Protein 6XMX (pdb70)

Structure (mmCIF, N/CA/C/O backbone):
data_6XMX
#
_entry.id   6XMX
#
_cell.length_a   1.00
_cell.length_b   1.00
_cell.length_c   1.00
_cell.angle_alpha   90.00
_cell.angle_beta   90.00
_cell.angle_gamma   90.00
#
_symmetry.space_group_name_H-M   'P 1'
#
loop_
_entity.id
_entity.type
_entity.pdbx_description
1 polymer 'B-cell lymphoma 6 protein'
2 non-polymer 2-[6-[[5-chloranyl-2-[(3~{S},5~{R})-3,5-dimethylpiperidin-1-yl]pyrimidin-4-yl]amino]-1-methyl-2-oxidanylidene-quinolin-3-yl]oxy-~{N}-methyl-ethanamide
#
loop_
_atom_site.group_PDB
_atom_site.id
_atom_site.type_symbol
_atom_site.label_atom_id
_atom_site.label_alt_id
_atom_site.label_comp_id
_atom_site.label_asym_id
_atom_site.label_entity_id
_atom_site.label_seq_id
_atom_site.pdbx_PDB_ins_code
_atom_site.Cartn_x
_atom_site.Cartn_y
_atom_site.Cartn_z
_atom_site.occupancy
_atom_site.B_iso_or_equiv
_atom_site.auth_seq_id
_atom_site.auth_comp_id
_atom_site.auth_asym_id
_atom_site.auth_atom_id
_atom_site.pdbx_PDB_model_num
ATOM 1 N N . SER A 1 47 ? 98.29200 92.57000 100.32700 1.000 23.31973 7 SER A N 1
ATOM 2 C CA . SER A 1 47 ? 98.04800 93.83900 101.00500 1.000 23.31973 7 SER A CA 1
ATOM 3 C C . SER A 1 47 ? 96.58900 93.94900 101.45700 1.000 23.31973 7 SER A C 1
ATOM 4 O O . SER A 1 47 ? 96.27300 93.77800 102.63600 1.000 23.31973 7 SER A O 1
ATOM 11 N N . CYS A 1 48 ? 95.70300 94.23000 100.50200 1.000 19.88596 8 CYS A N 1
ATOM 12 C CA . CYS A 1 48 ? 94.28400 94.38700 100.78000 1.000 19.88596 8 CYS A CA 1
ATOM 13 C C . CYS A 1 48 ? 93.48500 93.69500 99.69200 1.000 19.88596 8 CYS A C 1
ATOM 14 O O . CYS A 1 48 ? 94.05500 93.06600 98.79700 1.000 19.88596 8 CYS A O 1
ATOM 22 N N . ILE A 1 49 ? 92.16400 93.79900 99.79400 1.000 19.24684 9 ILE A N 1
ATOM 23 C CA . ILE A 1 49 ? 91.26700 93.09200 98.89000 1.000 19.24684 9 ILE A CA 1
ATOM 24 C C . ILE A 1 49 ? 90.37800 94.09500 98.16600 1.000 19.24684 9 ILE A C 1
ATOM 25 O O . ILE A 1 49 ? 89.69500 94.91100 98.79200 1.000 19.24684 9 ILE A O 1
ATOM 41 N N . GLN A 1 50 ? 90.40100 94.03500 96.84300 1.000 19.49621 10 GLN A N 1
ATOM 42 C CA . GLN A 1 50 ? 89.65300 94.93200 95.97700 1.000 19.49621 10 GLN A CA 1
ATOM 43 C C . GLN A 1 50 ? 88.28300 94.36000 95.63900 1.000 19.49621 10 GLN A C 1
ATOM 44 O O . GLN A 1 50 ? 88.17900 93.22200 95.16700 1.000 19.49621 10 GLN A O 1
ATOM 58 N N . PHE A 1 51 ? 87.23600 95.14700 95.88900 1.000 18.18882 11 PHE A N 1
ATOM 59 C CA . PHE A 1 51 ? 85.86500 94.75500 95.57400 1.000 18.18882 11 PHE A CA 1
ATOM 60 C C . PHE A 1 51 ? 85.47900 95.43600 94.26600 1.000 18.18882 11 PHE A C 1
ATOM 61 O O . PHE A 1 51 ? 85.12300 96.61600 94.23700 1.000 18.18882 11 PHE A O 1
ATOM 78 N N . THR A 1 52 ? 85.53800 94.66300 93.18300 1.000 17.99958 12 THR A N 1
ATOM 79 C CA . THR A 1 52 ? 85.28200 95.19200 91.85100 1.000 17.99958 12 THR A CA 1
ATOM 80 C C . THR A 1 52 ? 83.85700 95.70900 91.68700 1.000 17.99958 12 THR A C 1
ATOM 81 O O . THR A 1 52 ? 83.63600 96.71700 91.00700 1.000 17.99958 12 THR A O 1
ATOM 92 N N . ARG A 1 53 ? 82.87600 95.04500 92.29400 1.000 20.32167 13 ARG A N 1
ATOM 93 C CA . ARG A 1 53 ? 81.47900 95.43000 92.13700 1.000 20.32167 13 ARG A CA 1
ATOM 94 C C . ARG A 1 53 ? 80.90700 96.20200 93.31800 1.000 20.32167 13 ARG A C 1
ATOM 95 O O . ARG A 1 53 ? 79.69600 96.43000 93.35700 1.000 20.32167 13 ARG A O 1
ATOM 116 N N . HIS A 1 54 ? 81.73000 96.61100 94.28200 1.000 17.67511 14 HIS A N 1
ATOM 117 C CA . HIS A 1 54 ? 81.19900 97.37400 95.40900 1.000 17.67511 14 HIS A CA 1
ATOM 118 C C . HIS A 1 54 ? 80.61500 98.71300 94.98600 1.000 17.67511 14 HIS A C 1
ATOM 119 O O . HIS A 1 54 ? 79.49000 99.06200 95.36100 1.000 17.67511 14 HIS A O 1
ATOM 132 N N . ALA A 1 55 ? 81.36500 99.47600 94.20500 1.000 17.72009 15 ALA A N 1
ATOM 133 C CA . ALA A 1 55 ? 80.90500 100.79000 93.77500 1.000 17.72009 15 ALA A CA 1
ATOM 134 C C . ALA A 1 55 ? 79.58300 100.72400 93.02400 1.000 17.72009 15 ALA A C 1
ATOM 135 O O . ALA A 1 55 ? 78.69800 101.56400 93.23900 1.000 17.72009 15 ALA A O 1
ATOM 142 N N . SER A 1 56 ? 79.38800 99.69200 92.21100 1.000 19.89641 16 SER A N 1
ATOM 143 C CA . SER A 1 56 ? 78.13100 99.57300 91.48600 1.000 19.89641 16 SER A CA 1
ATOM 144 C C . SER A 1 56 ? 76.98800 99.25600 92.43700 1.000 19.89641 16 SER A C 1
ATOM 145 O O . SER A 1 56 ? 75.87900 99.78200 92.28300 1.000 19.89641 16 SER A O 1
ATOM 153 N N . ASP A 1 57 ? 77.25900 98.46700 93.47000 1.000 20.38694 17 ASP A N 1
ATOM 154 C CA . ASP A 1 57 ? 76.22700 98.15700 94.44700 1.000 20.38694 17 ASP A CA 1
ATOM 155 C C . ASP A 1 57 ? 75.86500 99.39000 95.25900 1.000 20.38694 17 ASP A C 1
ATOM 156 O O . ASP A 1 57 ? 74.68600 99.61100 95.57900 1.000 20.38694 17 ASP A O 1
ATOM 165 N N . VAL A 1 58 ? 76.84500 100.25200 95.50900 1.000 17.47002 18 VAL A N 1
ATOM 166 C CA . VAL A 1 58 ? 76.58300 101.47900 96.24700 1.000 17.47002 18 VAL A CA 1
ATOM 167 C C . VAL A 1 58 ? 75.70800 102.40100 95.42600 1.000 17.47002 18 VAL A C 1
ATOM 168 O O . VAL A 1 58 ? 74.72900 102.97400 95.91700 1.000 17.47002 18 VAL A O 1
ATOM 181 N N . LEU A 1 59 ? 76.08700 102.59700 94.17300 1.000 17.45864 19 LEU A N 1
ATOM 182 C CA . LEU A 1 59 ? 75.31500 103.45300 93.29000 1.000 17.45864 19 LEU A CA 1
ATOM 183 C C . LEU A 1 59 ? 73.89500 102.93800 93.11800 1.000 17.45864 19 LEU A C 1
ATOM 184 O O . LEU A 1 59 ? 72.93400 103.71600 93.13600 1.000 17.45864 19 LEU A O 1
ATOM 200 N N . LEU A 1 60 ? 73.73900 101.62000 93.04700 1.000 18.97176 20 LEU A N 1
ATOM 201 C CA . LEU A 1 60 ? 72.41700 101.02900 92.90700 1.000 18.97176 20 LEU A CA 1
ATOM 202 C C . LEU A 1 60 ? 71.56200 101.30300 94.13600 1.000 18.97176 20 LEU A C 1
ATOM 203 O O . LEU A 1 60 ? 70.38700 101.67800 94.01800 1.000 18.97176 20 LEU A O 1
ATOM 219 N N . ASN A 1 61 ? 72.14800 101.18700 95.32200 1.000 18.10229 21 ASN A N 1
ATOM 220 C CA . ASN A 1 61 ? 71.38500 101.46600 96.53300 1.000 18.10229 21 ASN A CA 1
ATOM 221 C C . ASN A 1 61 ? 71.05400 102.95100 96.63500 1.000 18.10229 21 ASN A C 1
ATOM 222 O O . ASN A 1 61 ? 69.98100 103.32400 97.13200 1.000 18.10229 21 ASN A O 1
ATOM 233 N N . LEU A 1 62 ? 71.94600 103.81100 96.14800 1.000 17.03024 22 LEU A N 1
ATOM 234 C CA . LEU A 1 62 ? 71.67000 105.24100 96.15500 1.000 17.03024 22 LEU A CA 1
ATOM 235 C C . LEU A 1 62 ? 70.50800 105.56700 95.23200 1.000 17.03024 22 LEU A C 1
ATOM 236 O O . LEU A 1 62 ? 69.64500 106.39300 95.55900 1.000 17.03024 22 LEU A O 1
ATOM 252 N N . ASN A 1 63 ? 70.43900 104.87000 94.10400 1.000 17.51927 23 ASN A N 1
ATOM 253 C CA . ASN A 1 63 ? 69.33600 105.06100 93.17300 1.000 17.51927 23 ASN A CA 1
ATOM 254 C C . ASN A 1 63 ? 68.03800 104.57400 93.78300 1.000 17.51927 23 ASN A C 1
ATOM 255 O O . ASN A 1 63 ? 66.97700 105.17300 93.57500 1.000 17.51927 23 ASN A O 1
ATOM 266 N N . ARG A 1 64 ? 68.11800 103.50800 94.57200 1.000 19.10958 24 ARG A N 1
ATOM 267 C CA . ARG A 1 64 ? 66.93200 102.99200 95.23600 1.000 19.10958 24 ARG A CA 1
ATOM 268 C C . ARG A 1 64 ? 66.42200 103.99100 96.26700 1.000 19.10958 24 ARG A C 1
ATOM 269 O O . ARG A 1 64 ? 65.21100 104.14600 96.44500 1.000 19.10958 24 ARG A O 1
ATOM 290 N N . LEU A 1 65 ? 67.33100 104.67400 96.95800 1.000 17.66755 25 LEU A N 1
ATOM 291 C CA . LEU A 1 65 ? 66.90400 105.68200 97.92500 1.000 17.66755 25 LEU A CA 1
ATOM 292 C C . LEU A 1 65 ? 66.29400 106.88300 97.23100 1.000 17.66755 25 LEU A C 1
ATOM 293 O O . LEU A 1 65 ? 65.30700 107.45400 97.70700 1.000 17.66755 25 LEU A O 1
ATOM 309 N N . ARG A 1 66 ? 66.87800 107.27500 96.10500 1.000 17.62464 26 ARG A N 1
ATOM 310 C CA . ARG A 1 66 ? 66.36200 108.40300 95.33900 1.000 17.62464 26 ARG A CA 1
ATOM 311 C C . ARG A 1 66 ? 64.96600 108.11100 94.82000 1.000 17.62464 26 ARG A C 1
ATOM 312 O O . ARG A 1 66 ? 64.08400 108.97800 94.85000 1.000 17.62464 26 ARG A O 1
ATOM 333 N N . SER A 1 67 ? 64.74700 106.88300 94.36000 1.000 18.36404 27 SER A N 1
ATOM 334 C CA . SER A 1 67 ? 63.44900 106.47000 93.84900 1.000 18.36404 27 SER A CA 1
ATOM 335 C C . SER A 1 67 ? 62.40500 106.49300 94.95100 1.000 18.36404 27 SER A C 1
ATOM 336 O O . SER A 1 67 ? 61.22800 106.76000 94.68900 1.000 18.36404 27 SER A O 1
ATOM 344 N N . ARG A 1 68 ? 62.81700 106.21100 96.17700 1.000 19.52914 28 ARG A N 1
ATOM 345 C CA . ARG A 1 68 ? 61.94200 106.19800 97.33700 1.000 19.52914 28 ARG A CA 1
ATOM 346 C C . ARG A 1 68 ? 61.95200 107.53000 98.07600 1.000 19.52914 28 ARG A C 1
ATOM 347 O O . ARG A 1 68 ? 61.31900 107.64500 99.12900 1.000 19.52914 28 ARG A O 1
ATOM 368 N N . ASP A 1 69 ? 62.64000 108.53900 97.54200 1.000 18.40055 29 ASP A N 1
ATOM 369 C CA . ASP A 1 69 ? 62.69100 109.86300 98.15400 1.000 18.40055 29 ASP A CA 1
ATOM 370 C C . ASP A 1 69 ? 63.27000 109.85100 99.56100 1.000 18.40055 29 ASP A C 1
ATOM 371 O O . ASP A 1 69 ? 62.84200 110.62200 100.42300 1.000 18.40055 29 ASP A O 1
ATOM 380 N N . ILE A 1 70 ? 64.23100 108.97500 99.82000 1.000 18.19322 30 ILE A N 1
ATOM 381 C CA . ILE A 1 70 ? 64.86700 108.89900 101.12700 1.000 18.19322 30 ILE A CA 1
ATOM 382 C C . ILE A 1 70 ? 66.08700 109.80700 101.18000 1.000 18.19322 30 ILE A C 1
ATOM 383 O O . ILE A 1 70 ? 67.04700 109.62500 100.42300 1.000 18.19322 30 ILE A O 1
ATOM 399 N N . LEU A 1 71 ? 66.04300 110.78500 102.08100 1.000 17.91790 31 LEU A N 1
ATOM 400 C CA . LEU A 1 71 ? 67.12400 111.73700 102.31700 1.000 17.91790 31 LEU A CA 1
ATOM 401 C C . LEU A 1 71 ? 67.45800 112.58200 101.09900 1.000 17.91790 31 LEU A C 1
ATOM 402 O O . LEU A 1 71 ? 68.57200 113.09700 100.98900 1.000 17.91790 31 LEU A O 1
ATOM 418 N N . THR A 1 72 ? 66.52800 112.74400 100.17100 1.000 18.08781 32 THR A N 1
ATOM 419 C CA . THR A 1 72 ? 66.75900 113.62500 99.03700 1.000 18.08781 32 THR A CA 1
ATOM 420 C C . THR A 1 72 ? 66.58500 115.03700 99.57100 1.000 18.08781 32 THR A C 1
ATOM 421 O O . THR A 1 72 ? 65.46700 115.46900 99.86400 1.000 18.08781 32 THR A O 1
ATOM 432 N N . ASP A 1 73 ? 67.69800 115.75200 99.70400 1.000 19.08673 33 ASP A N 1
ATOM 433 C CA . ASP A 1 73 ? 67.72900 117.06300 100.33300 1.000 19.08673 33 ASP A CA 1
ATOM 434 C C . ASP A 1 73 ? 67.72500 118.22400 99.35900 1.000 19.08673 33 ASP A C 1
ATOM 435 O O . ASP A 1 73 ? 67.89500 119.36700 99.79500 1.000 19.08673 33 ASP A O 1
ATOM 444 N N . VAL A 1 74 ? 67.52900 117.99300 98.06600 1.000 19.20408 34 VAL A N 1
ATOM 445 C CA . VAL A 1 74 ? 67.54300 119.12000 97.14900 1.000 19.20408 34 VAL A CA 1
ATOM 446 C C . VAL A 1 74 ? 66.55200 118.89700 96.03100 1.000 19.20408 34 VAL A C 1
ATOM 447 O O . VAL A 1 74 ? 66.35400 117.77500 95.54400 1.000 19.20408 34 VAL A O 1
ATOM 460 N N . VAL A 1 75 ? 65.98700 120.01600 95.59100 1.000 20.51719 35 VAL A N 1
ATOM 461 C CA . VAL A 1 75 ? 65.03300 120.09400 94.50200 1.000 20.51719 35 VAL A CA 1
ATOM 462 C C . VAL A 1 75 ? 65.65000 120.93000 93.39200 1.000 20.51719 35 VAL A C 1
ATOM 463 O O . VAL A 1 75 ? 65.93600 122.11600 93.58500 1.000 20.51719 35 VAL A O 1
ATOM 476 N N . ILE A 1 76 ? 65.80100 120.32500 92.22600 1.000 20.14323 36 ILE A N 1
ATOM 477 C CA . ILE A 1 76 ? 66.35000 120.96000 91.04200 1.000 20.14323 36 ILE A CA 1
ATOM 478 C C . ILE A 1 76 ? 65.18400 121.38800 90.18000 1.000 20.14323 36 ILE A C 1
ATOM 479 O O . ILE A 1 76 ? 64.37000 120.55500 89.76500 1.000 20.14323 36 ILE A O 1
ATOM 495 N N . VAL A 1 77 ? 65.09300 122.68100 89.91400 1.000 20.84506 37 VAL A N 1
ATOM 496 C CA . VAL A 1 77 ? 64.00700 123.23700 89.12900 1.000 20.84506 37 VAL A CA 1
ATOM 497 C C . VAL A 1 77 ? 64.57000 123.56400 87.76200 1.000 20.84506 37 VAL A C 1
ATOM 498 O O . VAL A 1 77 ? 65.43200 124.43400 87.61300 1.000 20.84506 37 VAL A O 1
ATOM 511 N N . VAL A 1 78 ? 64.06700 122.85300 86.77000 1.000 21.21504 38 VAL A N 1
ATOM 512 C CA . VAL A 1 78 ? 64.41000 123.04000 85.37100 1.000 21.21504 38 VAL A CA 1
ATOM 513 C C . VAL A 1 78 ? 63.11700 123.44600 84.69600 1.000 21.21504 38 VAL A C 1
ATOM 514 O O . VAL A 1 78 ? 62.19900 122.63500 84.58200 1.000 21.21504 38 VAL A O 1
ATOM 527 N N . SER A 1 79 ? 63.09000 124.63000 84.11200 1.000 22.26755 39 SER A N 1
ATOM 528 C CA . SER A 1 79 ? 61.88500 125.17200 83.48600 1.000 22.26755 39 SER A CA 1
ATOM 529 C C . SER A 1 79 ? 60.69100 124.90500 84.40800 1.000 22.26755 39 SER A C 1
ATOM 530 O O . SER A 1 79 ? 60.64700 125.47400 85.50700 1.000 22.26755 39 SER A O 1
ATOM 538 N N . ARG A 1 80 ? 59.71900 124.07100 84.02700 1.000 23.90948 40 ARG A N 1
ATOM 539 C CA . ARG A 1 80 ? 58.59800 123.79400 84.92400 1.000 23.90948 40 ARG A CA 1
ATOM 540 C C . ARG A 1 80 ? 58.70800 122.48500 85.69500 1.000 23.90948 40 ARG A C 1
ATOM 541 O O . ARG A 1 80 ? 57.78800 122.15300 86.45000 1.000 23.90948 40 ARG A O 1
ATOM 562 N N . GLU A 1 81 ? 59.79000 121.74500 85.53600 1.000 23.19403 41 GLU A N 1
ATOM 563 C CA . GLU A 1 81 ? 59.92900 120.42800 86.12700 1.000 23.19403 41 GLU A CA 1
ATOM 564 C C . GLU A 1 81 ? 60.78100 120.46700 87.38500 1.000 23.19403 41 GLU A C 1
ATOM 565 O O . GLU A 1 81 ? 61.67700 121.30500 87.52900 1.000 23.19403 41 GLU A O 1
ATOM 577 N N . GLN A 1 82 ? 60.49500 119.54000 88.28500 1.000 22.08401 42 GLN A N 1
ATOM 578 C CA . GLN A 1 82 ? 61.18200 119.41700 89.55600 1.000 22.08401 42 GLN A CA 1
ATOM 579 C C . GLN A 1 82 ? 61.81700 118.03800 89.66100 1.000 22.08401 42 GLN A C 1
ATOM 580 O O . GLN A 1 82 ? 61.19800 117.03200 89.30700 1.000 22.08401 42 GLN A O 1
ATOM 594 N N . PHE A 1 83 ? 63.05500 117.99900 90.13800 1.000 20.95249 43 PHE A N 1
ATOM 595 C CA . PHE A 1 83 ? 63.81200 116.76200 90.29300 1.000 20.95249 43 PHE A CA 1
ATOM 596 C C . PHE A 1 83 ? 64.44600 116.72600 91.67000 1.000 20.95249 43 PHE A C 1
ATOM 597 O O . PHE A 1 83 ? 65.26600 117.58300 91.99500 1.000 20.95249 43 PHE A O 1
ATOM 614 N N . ARG A 1 84 ? 64.08800 115.73600 92.46800 1.000 19.32843 44 ARG A N 1
ATOM 615 C CA . ARG A 1 84 ? 64.66500 115.59700 93.79100 1.000 19.32843 44 ARG A CA 1
ATOM 616 C C . ARG A 1 84 ? 65.87000 114.68200 93.70600 1.000 19.32843 44 ARG A C 1
ATOM 617 O O . ARG A 1 84 ? 65.79600 113.60600 93.10600 1.000 19.32843 44 ARG A O 1
ATOM 638 N N . ALA A 1 85 ? 66.98200 115.11100 94.29200 1.000 17.77176 45 ALA A N 1
ATOM 639 C CA . ALA A 1 85 ? 68.18300 114.29200 94.24200 1.000 17.77176 45 ALA A CA 1
ATOM 640 C C . ALA A 1 85 ? 68.99900 114.52700 95.50000 1.000 17.77176 45 ALA A C 1
ATOM 641 O O . ALA A 1 85 ? 68.63100 115.32200 96.36900 1.000 17.77176 45 A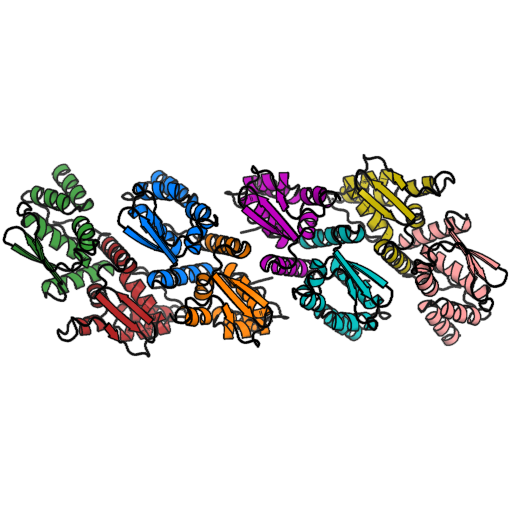LA A O 1
ATOM 648 N N . HIS A 1 86 ? 70.10100 113.79500 95.60700 1.000 17.07853 46 HIS A N 1
ATOM 649 C CA . HIS A 1 86 ? 71.02000 113.94000 96.72300 1.000 17.07853 46 HIS A CA 1
ATOM 650 C C . HIS A 1 86 ? 72.16400 114.87100 96.34500 1.000 17.07853 46 HIS A C 1
ATOM 651 O O . HIS A 1 86 ? 72.79600 114.69600 95.30000 1.000 17.07853 46 HIS A O 1
ATOM 664 N N . LYS A 1 87 ? 72.44800 115.83600 97.21800 1.000 17.94474 47 LYS A N 1
ATOM 665 C CA . LYS A 1 87 ? 73.50700 116.79900 96.94900 1.000 17.94474 47 LYS A CA 1
ATOM 666 C C . LYS A 1 87 ? 74.86000 116.15000 96.72500 1.000 17.94474 47 LYS A C 1
ATOM 667 O O . LYS A 1 87 ? 75.61200 116.55300 95.82900 1.000 17.94474 47 LYS A O 1
ATOM 686 N N . THR A 1 88 ? 75.17700 115.12600 97.50800 1.000 16.18188 48 THR A N 1
ATOM 687 C CA . THR A 1 88 ? 76.47500 114.48000 97.37700 1.000 16.18188 48 THR A CA 1
ATOM 688 C C . THR A 1 88 ? 76.66200 113.82200 96.02300 1.000 16.18188 48 THR A C 1
ATOM 689 O O . THR A 1 88 ? 77.74200 113.90900 95.42900 1.000 16.18188 48 THR A O 1
ATOM 700 N N . VAL A 1 89 ? 75.62200 113.19000 95.49500 1.000 16.00974 49 VAL A N 1
ATOM 701 C CA . VAL A 1 89 ? 75.76900 112.55700 94.19500 1.000 16.00974 49 VAL A CA 1
ATOM 702 C C . VAL A 1 89 ? 75.92200 113.61200 93.11800 1.000 16.00974 49 VAL A C 1
ATOM 703 O O . VAL A 1 89 ? 76.72800 113.47100 92.18700 1.000 16.00974 49 VAL A O 1
ATOM 716 N N . LEU A 1 90 ? 75.18100 114.70700 93.24900 1.000 16.81286 50 LEU A N 1
ATOM 717 C CA . LEU A 1 90 ? 75.28200 115.76600 92.26200 1.000 16.81286 50 LEU A CA 1
ATOM 718 C C . LEU A 1 90 ? 76.70200 116.30400 92.22000 1.000 16.81286 50 LEU A C 1
ATOM 719 O O . LEU A 1 90 ? 77.29100 116.45600 91.14500 1.000 16.81286 50 LEU A O 1
ATOM 735 N N . MET A 1 91 ? 77.28100 116.57400 93.38600 1.000 16.34151 51 MET A N 1
ATOM 736 C CA . MET A 1 91 ? 78.64600 117.07000 93.41000 1.000 16.34151 51 MET A CA 1
ATOM 737 C C . MET A 1 91 ? 79.61000 116.03200 92.86000 1.000 16.34151 51 MET A C 1
ATOM 738 O O . MET A 1 91 ? 80.54100 116.36400 92.12600 1.000 16.34151 51 MET A O 1
ATOM 752 N N . ALA A 1 92 ? 79.39300 114.76500 93.19300 1.000 14.89061 52 ALA A N 1
ATOM 753 C CA . ALA A 1 92 ? 80.29400 113.70900 92.75400 1.000 14.89061 52 ALA A CA 1
ATOM 754 C C . ALA A 1 92 ? 80.31700 113.56600 91.25100 1.000 14.89061 52 ALA A C 1
ATOM 755 O O . ALA A 1 92 ? 81.34400 113.18000 90.68500 1.000 14.89061 52 ALA A O 1
ATOM 762 N N . CYS A 1 93 ? 79.21000 113.85400 90.58700 1.000 15.15871 53 CYS A N 1
ATOM 763 C CA . CYS A 1 93 ? 79.14900 113.67600 89.14800 1.000 15.15871 53 CYS A CA 1
ATOM 764 C C . CYS A 1 93 ? 79.13000 114.98300 88.37000 1.000 15.15871 53 CYS A C 1
ATOM 765 O O . CYS A 1 93 ? 79.36300 114.95300 87.15800 1.000 15.15871 53 CYS A O 1
ATOM 773 N N . SER A 1 94 ? 78.87500 116.12200 89.01400 1.000 16.14735 54 SER A N 1
ATOM 774 C CA . SER A 1 94 ? 78.79800 117.38500 88.29500 1.000 16.14735 54 SER A CA 1
ATOM 775 C C . SER A 1 94 ? 79.72100 118.45100 88.86100 1.000 16.14735 54 SER A C 1
ATOM 776 O O . SER A 1 94 ? 79.75000 118.69100 90.07100 1.000 16.14735 54 SER A O 1
ATOM 784 N N . GLY A 1 95 ? 80.44100 119.11300 87.95500 1.000 16.49219 55 GLY A N 1
ATOM 785 C CA . GLY A 1 95 ? 81.32300 120.20100 88.33100 1.000 16.49219 55 GLY A CA 1
ATOM 786 C C . GLY A 1 95 ? 80.57800 121.46300 88.69200 1.000 16.49219 55 GLY A C 1
ATOM 787 O O . GLY A 1 95 ? 81.00200 122.20600 89.57700 1.000 16.49219 55 GLY A O 1
ATOM 791 N N . LEU A 1 96 ? 79.45800 121.71700 88.02200 1.000 17.40397 56 LEU A N 1
ATOM 792 C CA . LEU A 1 96 ? 78.66000 122.89300 88.33100 1.000 17.40397 56 LEU A CA 1
ATOM 793 C C . LEU A 1 96 ? 78.07600 122.76100 89.72400 1.000 17.40397 56 LEU A C 1
ATOM 794 O O . LEU A 1 96 ? 78.15600 123.68400 90.54300 1.000 17.40397 56 LEU A O 1
ATOM 810 N N . PHE A 1 97 ? 77.48500 121.61200 90.00800 1.000 17.33040 57 PHE A N 1
ATOM 811 C CA . PHE A 1 97 ? 76.93300 121.38300 91.32600 1.000 17.33040 57 PHE A CA 1
ATOM 812 C C . PHE A 1 97 ? 78.04400 121.34000 92.35300 1.000 17.33040 57 PHE A C 1
ATOM 813 O O . PHE A 1 97 ? 77.83900 121.73800 93.50300 1.000 17.33040 57 PHE A O 1
ATOM 830 N N . TYR A 1 98 ? 79.23700 120.91400 91.94800 1.000 16.60535 58 TYR A N 1
ATOM 831 C CA . TYR A 1 98 ? 80.35800 120.92800 92.87500 1.000 16.60535 58 TYR A CA 1
ATOM 832 C C . TYR A 1 98 ? 80.69900 122.36100 93.24200 1.000 16.60535 58 TYR A C 1
ATOM 833 O O . TYR A 1 98 ? 80.84900 122.69700 94.41800 1.000 16.60535 58 TYR A O 1
ATOM 851 N N . SER A 1 99 ? 80.84100 123.21400 92.23600 1.000 17.48095 59 SER A N 1
ATOM 852 C CA . SER A 1 99 ? 81.14000 124.61900 92.46300 1.000 17.48095 59 SER A CA 1
ATOM 853 C C . SER A 1 99 ? 80.06200 125.29600 93.29800 1.000 17.48095 59 SER A C 1
ATOM 854 O O . SER A 1 99 ? 80.35600 126.18200 94.10800 1.000 17.48095 59 SER A O 1
ATOM 862 N N . ILE A 1 100 ? 78.80600 124.89700 93.10800 1.000 18.68019 60 ILE A N 1
ATOM 863 C CA . ILE A 1 100 ? 77.71200 125.51600 93.84900 1.000 18.68019 60 ILE A CA 1
ATOM 864 C C . ILE A 1 100 ? 77.69400 125.06200 95.30000 1.000 18.68019 60 ILE A C 1
ATOM 865 O O . ILE A 1 100 ? 77.72300 125.88100 96.22500 1.000 18.68019 60 ILE A O 1
ATOM 881 N N . PHE A 1 101 ? 77.64900 123.75500 95.52200 1.000 18.39743 61 PHE A N 1
ATOM 882 C CA . PHE A 1 101 ? 77.53200 123.20800 96.86400 1.000 18.39743 61 PHE A CA 1
ATOM 883 C C . PHE A 1 101 ? 78.83100 123.29000 97.63700 1.000 18.39743 61 PHE A C 1
ATOM 884 O O . PHE A 1 101 ? 78.82400 123.09300 98.85300 1.000 18.39743 61 PHE A O 1
ATOM 901 N N . THR A 1 102 ? 79.94100 123.55500 96.96000 1.000 17.87016 62 THR A N 1
ATOM 902 C CA . THR A 1 102 ? 81.18800 123.75200 97.67300 1.000 17.87016 62 THR A CA 1
ATOM 903 C C . THR A 1 102 ? 81.12900 125.08900 98.39300 1.000 17.87016 62 THR A C 1
ATOM 904 O O . THR A 1 102 ? 81.67000 125.24400 99.49200 1.000 17.87016 62 THR A O 1
ATOM 915 N N . ASP A 1 103 ? 80.47100 126.06400 97.77500 1.000 21.33632 63 ASP A N 1
ATOM 916 C CA . ASP A 1 103 ? 80.27000 127.36500 98.38900 1.000 21.33632 63 ASP A CA 1
ATOM 917 C C . ASP A 1 103 ? 79.38000 127.21900 99.61300 1.000 21.33632 63 ASP A C 1
ATOM 918 O O . ASP A 1 103 ? 78.26500 126.70000 99.51900 1.000 21.33632 63 ASP A O 1
ATOM 927 N N . GLN A 1 104 ? 79.85300 127.71100 100.75600 1.000 24.95891 64 GLN A N 1
ATOM 928 C CA . GLN A 1 104 ? 79.08100 127.58900 101.98600 1.000 24.95891 64 GLN A CA 1
ATOM 929 C C . GLN A 1 104 ? 77.80600 128.41500 101.92800 1.000 24.95891 64 GLN A C 1
ATOM 930 O O . GLN A 1 104 ? 76.88200 128.16600 102.70900 1.000 24.95891 64 GLN A O 1
ATOM 944 N N . LEU A 1 105 ? 77.73900 129.39000 101.02200 1.000 23.12047 65 LEU A N 1
ATOM 945 C CA . LEU A 1 105 ? 76.53900 130.20100 100.87200 1.000 23.12047 65 LEU A CA 1
ATOM 946 C C . LEU A 1 105 ? 75.43200 129.43200 100.16400 1.000 23.12047 65 LEU A C 1
ATOM 947 O O . LEU A 1 105 ? 74.24900 129.72500 100.37100 1.000 23.12047 65 LEU A O 1
ATOM 963 N N . LYS A 1 106 ? 75.79400 128.45900 99.33000 1.000 21.73049 66 LYS A N 1
ATOM 964 C CA . LYS A 1 106 ? 74.83200 127.67700 98.56700 1.000 21.73049 66 LYS A CA 1
ATOM 965 C C . LYS A 1 106 ? 74.80100 126.21900 98.99300 1.000 21.73049 66 LYS A C 1
ATOM 966 O O . LYS A 1 106 ? 74.10200 125.41700 98.36500 1.000 21.73049 66 LYS A O 1
ATOM 985 N N . CYS A 1 107 ? 75.54300 125.85300 100.03800 1.000 22.63421 67 CYS A N 1
ATOM 986 C CA . CYS A 1 107 ? 75.45500 124.49900 100.56800 1.000 22.63421 67 CYS A CA 1
ATOM 987 C C . CYS A 1 107 ? 74.02800 124.15700 100.96300 1.000 22.63421 67 CYS A C 1
ATOM 988 O O . CYS A 1 107 ? 73.43200 123.21300 100.43200 1.000 22.63421 67 CYS A O 1
ATOM 996 N N . ASN A 1 108 ? 73.46100 124.92400 101.88800 1.000 22.79020 68 ASN A N 1
ATOM 997 C CA . ASN A 1 108 ? 72.19000 124.60200 102.51300 1.000 22.79020 68 ASN A CA 1
ATOM 998 C C . ASN A 1 108 ? 70.99400 124.98300 101.65800 1.000 22.79020 68 ASN A C 1
ATOM 999 O O . ASN A 1 108 ? 69.86500 124.98300 102.15800 1.000 22.79020 68 ASN A O 1
ATOM 1010 N N . LEU A 1 109 ? 71.20700 125.31100 100.39000 1.000 21.46992 69 LEU A N 1
ATOM 1011 C CA . LEU A 1 109 ? 70.09500 125.66200 99.52200 1.000 21.46992 69 LEU A CA 1
ATOM 1012 C C . LEU A 1 109 ? 69.26400 124.42800 99.20300 1.000 21.46992 69 LEU A C 1
ATOM 1013 O O . LEU A 1 109 ? 69.75200 123.47400 98.58700 1.000 21.46992 69 LEU A O 1
ATOM 1029 N N . SER A 1 110 ? 68.00600 124.45600 99.63100 1.000 20.11628 70 SER A N 1
ATOM 1030 C CA . SER A 1 110 ? 67.08500 123.35000 99.41500 1.000 20.11628 70 SER A CA 1
ATOM 1031 C C . SER A 1 110 ? 66.56600 123.30600 97.98800 1.000 20.11628 70 SER A C 1
ATOM 1032 O O . SER A 1 110 ? 66.24300 122.22500 97.48400 1.000 20.11628 70 SER A O 1
ATOM 1040 N N . VAL A 1 111 ? 66.49600 124.45700 97.32300 1.000 20.74233 71 VAL A N 1
ATOM 1041 C CA . VAL A 1 111 ? 65.98100 124.56300 95.96400 1.000 20.74233 71 VAL A CA 1
ATOM 1042 C C . VAL A 1 111 ? 67.01600 125.24400 95.08600 1.000 20.74233 71 VAL A C 1
ATOM 1043 O O . VAL A 1 111 ? 67.44900 126.36400 95.37900 1.000 20.74233 71 VAL A O 1
ATOM 1056 N N . ILE A 1 112 ? 67.39700 124.57200 94.00600 1.000 20.20810 72 ILE A N 1
ATOM 1057 C CA . ILE A 1 112 ? 68.34800 125.08100 93.03100 1.000 20.20810 72 ILE A CA 1
ATOM 1058 C C . ILE A 1 112 ? 67.59300 125.34300 91.73500 1.000 20.20810 72 ILE A C 1
ATOM 1059 O O . ILE A 1 112 ? 67.11500 124.40300 91.09000 1.000 20.20810 72 ILE A O 1
ATOM 1075 N N . ASN A 1 113 ? 67.49300 126.61500 91.34400 1.000 20.17965 73 ASN A N 1
ATOM 1076 C CA . ASN A 1 113 ? 66.79300 127.02000 90.12800 1.000 20.17965 73 ASN A CA 1
ATOM 1077 C C . ASN A 1 113 ? 67.79100 127.18200 88.99200 1.000 20.17965 73 ASN A C 1
ATOM 1078 O O . ASN A 1 113 ? 68.54600 128.15700 88.95700 1.000 20.17965 73 ASN A O 1
ATOM 1089 N N . LEU A 1 114 ? 67.78700 126.24200 88.06100 1.000 19.83543 74 LEU A N 1
ATOM 1090 C CA . LEU A 1 114 ? 68.66100 126.34800 86.91000 1.000 19.83543 74 LEU A CA 1
ATOM 1091 C C . LEU A 1 114 ? 68.04900 127.27700 85.87500 1.000 19.83543 74 LEU A C 1
ATOM 1092 O O . LEU A 1 114 ? 66.87300 127.64200 85.94100 1.000 19.83543 74 LEU A O 1
ATOM 1108 N N . ASP A 1 115 ? 68.86800 127.67100 84.91200 1.000 21.02725 75 ASP A N 1
ATOM 1109 C CA . ASP A 1 115 ? 68.38000 128.57500 83.89000 1.000 21.02725 75 ASP A CA 1
ATOM 1110 C C . ASP A 1 115 ? 67.26400 127.88400 83.11000 1.000 21.02725 75 ASP A C 1
ATOM 1111 O O . ASP A 1 115 ? 67.38000 126.69800 82.77800 1.000 21.02725 75 ASP A O 1
ATOM 1120 N N . PRO A 1 116 ? 66.17900 128.59000 82.78700 1.000 21.22618 76 PRO A N 1
ATOM 1121 C CA . PRO A 1 116 ? 65.07600 127.94600 82.06000 1.000 21.22618 76 PRO A CA 1
ATOM 1122 C C . PRO A 1 116 ? 65.46500 127.47700 80.68100 1.000 21.22618 76 PRO A C 1
ATOM 1123 O O . PRO A 1 116 ? 64.70800 126.71600 80.06600 1.000 21.22618 76 PRO A O 1
ATOM 1134 N N . GLU A 1 117 ? 66.62200 127.90200 80.18300 1.000 20.90153 77 GLU A N 1
ATOM 1135 C CA . GLU A 1 117 ? 67.09500 127.47200 78.87500 1.000 20.90153 77 GLU A CA 1
ATOM 1136 C C . GLU A 1 117 ? 67.56000 126.02800 78.84300 1.000 20.90153 77 GLU A C 1
ATOM 1137 O O . GLU A 1 117 ? 67.56100 125.41300 77.77100 1.000 20.90153 77 GLU A O 1
ATOM 1149 N N . ILE A 1 118 ? 67.96300 125.47100 79.97800 1.000 20.09770 78 ILE A N 1
ATOM 1150 C CA . ILE A 1 118 ? 68.45100 124.09600 80.00000 1.000 20.09770 78 ILE A CA 1
ATOM 1151 C C . ILE A 1 118 ? 67.34000 123.11700 79.64000 1.000 20.09770 78 ILE A C 1
ATOM 1152 O O . ILE A 1 118 ? 66.25700 123.12200 80.23300 1.000 20.09770 78 ILE A O 1
ATOM 1168 N N . ASN A 1 119 ? 67.61900 122.27800 78.64900 1.000 20.54948 79 ASN A N 1
ATOM 1169 C CA . ASN A 1 119 ? 66.67500 121.28800 78.16800 1.000 20.54948 79 ASN A CA 1
ATOM 1170 C C . ASN A 1 119 ? 66.41600 120.21200 79.21600 1.000 20.54948 79 ASN A C 1
ATOM 1171 O O . ASN A 1 119 ? 67.35500 119.55600 79.67800 1.000 20.54948 79 ASN A O 1
ATOM 1182 N N . PRO A 1 120 ? 65.16000 120.00100 79.60500 1.000 21.36457 80 PRO A N 1
ATOM 1183 C CA . PRO A 1 120 ? 64.85900 118.97200 80.60600 1.000 21.36457 80 PRO A CA 1
ATOM 1184 C C . PRO A 1 120 ? 65.27000 117.57800 80.18000 1.000 21.36457 80 PRO A C 1
ATOM 1185 O O . PRO A 1 120 ? 65.72100 116.80900 81.03300 1.000 21.36457 80 PRO A O 1
ATOM 1196 N N . GLU A 1 121 ? 65.16800 117.22400 78.90000 1.000 21.57376 81 GLU A N 1
ATOM 1197 C CA . GLU A 1 121 ? 65.56700 115.87600 78.51300 1.000 21.57376 81 GLU A CA 1
ATOM 1198 C C . GLU A 1 121 ? 67.06100 115.66800 78.70900 1.000 21.57376 81 GLU A C 1
ATOM 1199 O O . GLU A 1 121 ? 67.49500 114.58100 79.11200 1.000 21.57376 81 GLU A O 1
ATOM 1211 N N . GLY A 1 122 ? 67.85500 116.70800 78.49500 1.000 20.60229 82 GLY A N 1
ATOM 1212 C CA . GLY A 1 122 ? 69.28100 116.60100 78.72600 1.000 20.60229 82 GLY A CA 1
ATOM 1213 C C . GLY A 1 122 ? 69.57500 116.37600 80.19500 1.000 20.60229 82 GLY A C 1
ATOM 1214 O O . GLY A 1 122 ? 70.36000 115.49400 80.56000 1.000 20.60229 82 GLY A O 1
ATOM 1218 N N . PHE A 1 123 ? 68.85800 117.09800 81.05500 1.000 19.80270 83 PHE A N 1
ATOM 1219 C CA . PHE A 1 123 ? 69.02400 116.98300 82.49900 1.000 19.80270 83 PHE A CA 1
ATOM 1220 C C . PHE A 1 123 ? 68.53900 115.66400 83.07800 1.000 19.80270 83 PHE A C 1
ATOM 1221 O O . PHE A 1 123 ? 69.22800 115.08000 83.91300 1.000 19.80270 83 PHE A O 1
ATOM 1238 N N . CYS A 1 124 ? 67.36200 115.18400 82.69200 1.000 20.48240 84 CYS A N 1
ATOM 1239 C CA . CYS A 1 124 ? 66.87400 113.95700 83.31000 1.000 20.48240 84 CYS A CA 1
ATOM 1240 C C . CYS A 1 124 ? 67.62600 112.73900 82.80500 1.000 20.48240 84 CYS A C 1
ATOM 1241 O O . CYS A 1 124 ? 67.90700 111.82100 83.58300 1.000 20.48240 84 CYS A O 1
ATOM 1249 N N . ILE A 1 125 ? 67.96900 112.70700 81.52100 1.000 20.39835 85 ILE A N 1
ATOM 1250 C CA . ILE A 1 125 ? 68.82600 111.63600 81.03700 1.000 20.39835 85 ILE A CA 1
ATOM 1251 C C . ILE A 1 125 ? 70.13600 111.63400 81.80600 1.000 20.39835 85 ILE A C 1
ATOM 1252 O O . ILE A 1 125 ? 70.63500 110.58100 82.22800 1.000 20.39835 85 ILE A O 1
ATOM 1268 N N . LEU A 1 126 ? 70.70300 112.81900 82.02600 1.000 18.71810 86 LEU A N 1
ATOM 1269 C CA . LEU A 1 126 ? 71.95800 112.91100 82.75100 1.000 18.71810 86 LEU A CA 1
ATOM 1270 C C . LEU A 1 126 ? 71.80100 112.56400 84.22000 1.000 18.71810 86 LEU A C 1
ATOM 1271 O O . LEU A 1 126 ? 72.68400 111.92800 84.79700 1.000 18.71810 86 LEU A O 1
ATOM 1287 N N . LEU A 1 127 ? 70.67200 112.90400 84.82500 1.000 17.62637 87 LEU A N 1
ATOM 1288 C CA . LEU A 1 127 ? 70.47700 112.55600 86.22200 1.000 17.62637 87 LEU A CA 1
ATOM 1289 C C . LEU A 1 127 ? 70.36300 111.05500 86.37600 1.000 17.62637 87 LEU A C 1
ATOM 1290 O O . LEU A 1 127 ? 70.91400 110.47800 87.31600 1.000 17.62637 87 LEU A O 1
ATOM 1306 N N . ASP A 1 128 ? 69.66800 110.39900 85.45800 1.000 17.49555 88 ASP A N 1
ATOM 1307 C CA . ASP A 1 128 ? 69.58600 108.95000 85.52400 1.000 17.49555 88 ASP A CA 1
ATOM 1308 C C . ASP A 1 128 ? 70.96200 108.33600 85.33100 1.000 17.49555 88 ASP A C 1
ATOM 1309 O O . ASP A 1 128 ? 71.32000 107.37400 86.01200 1.000 17.49555 88 ASP A O 1
ATOM 1318 N N . PHE A 1 129 ? 71.73200 108.86000 84.37800 1.000 17.85179 89 PHE A N 1
ATOM 1319 C CA . PHE A 1 129 ? 73.08300 108.36000 84.14300 1.000 17.85179 89 PHE A CA 1
ATOM 1320 C C . PHE A 1 129 ? 73.96400 108.53100 85.37400 1.000 17.85179 89 PHE A C 1
ATOM 1321 O O . PHE A 1 129 ? 74.79600 107.67000 85.68400 1.000 17.85179 89 PHE A O 1
ATOM 1338 N N . MET A 1 130 ? 73.78800 109.64500 86.08500 1.000 16.85752 90 MET A N 1
ATOM 1339 C CA . MET A 1 130 ? 74.58300 109.93800 87.27400 1.000 16.85752 90 MET A CA 1
ATOM 1340 C C . MET A 1 130 ? 74.40600 108.87300 88.34100 1.000 16.85752 90 MET A C 1
ATOM 1341 O O . MET A 1 130 ? 75.35600 108.53600 89.05400 1.000 16.85752 90 MET A O 1
ATOM 1355 N N . TYR A 1 131 ? 73.20400 108.32800 88.46000 1.000 16.48047 91 TYR A N 1
ATOM 1356 C CA . TYR A 1 131 ? 72.88900 107.32600 89.45400 1.000 16.48047 91 TYR A CA 1
ATOM 1357 C C . TYR A 1 131 ? 72.95700 105.90900 88.90800 1.000 16.48047 91 TYR A C 1
ATOM 1358 O O . TYR A 1 131 ? 72.89900 104.96100 89.69200 1.000 16.48047 91 TYR A O 1
ATOM 1376 N N . THR A 1 132 ? 73.03700 105.73700 87.59200 1.000 17.81406 92 THR A N 1
ATOM 1377 C CA . THR A 1 132 ? 73.04100 104.42000 86.97900 1.000 17.81406 92 THR A CA 1
ATOM 1378 C C . THR A 1 132 ? 74.25500 104.12100 86.11900 1.000 17.81406 92 THR A C 1
ATOM 1379 O O . THR A 1 132 ? 74.50100 102.94900 85.82500 1.000 17.81406 92 THR A O 1
ATOM 1390 N N . SER A 1 133 ? 75.00000 105.13000 85.69600 1.000 18.00081 93 SER A N 1
ATOM 1391 C CA . SER A 1 133 ? 76.13700 104.99100 84.79500 1.000 18.00081 93 SER A CA 1
ATOM 1392 C C . SER A 1 133 ? 75.73600 104.61500 83.37700 1.000 18.00081 93 SER A C 1
ATOM 1393 O O . SER A 1 133 ? 76.61300 104.34800 82.54400 1.000 18.00081 93 SER A O 1
ATOM 1401 N N . ARG A 1 134 ? 74.44300 104.56700 83.07900 1.000 19.86308 94 ARG A N 1
ATOM 1402 C CA . ARG A 1 134 ? 73.93800 104.24200 81.75100 1.000 19.86308 94 ARG A CA 1
ATOM 1403 C C . ARG A 1 134 ? 73.36700 105.51100 81.14700 1.000 19.86308 94 ARG A C 1
ATOM 1404 O O . ARG A 1 134 ? 72.45800 106.12100 81.71800 1.000 19.86308 94 ARG A O 1
ATOM 1425 N N . LEU A 1 135 ? 73.90600 105.91100 80.00600 1.000 19.63634 95 LEU A N 1
ATOM 1426 C CA . LEU A 1 135 ? 73.48800 107.12600 79.33200 1.000 19.63634 95 LEU A CA 1
ATOM 1427 C C . LEU A 1 135 ? 72.66100 106.78600 78.10300 1.000 19.63634 95 LEU A C 1
ATOM 1428 O O . LEU A 1 135 ? 73.14400 106.10400 77.19300 1.000 19.63634 95 LEU A O 1
ATOM 1444 N N . ASN A 1 136 ? 71.41200 107.25200 78.09200 1.000 21.49187 96 ASN A N 1
ATOM 1445 C CA . ASN A 1 136 ? 70.48000 107.02600 76.98700 1.000 21.49187 96 ASN A CA 1
ATOM 1446 C C . ASN A 1 136 ? 70.70600 108.11800 75.94300 1.000 21.49187 96 ASN A C 1
ATOM 1447 O O . ASN A 1 136 ? 70.00000 109.12700 75.87900 1.000 21.49187 96 ASN A O 1
ATOM 1458 N N . LEU A 1 137 ? 71.71700 107.90200 75.10600 1.000 21.29790 97 LEU A N 1
ATOM 1459 C CA . LEU A 1 137 ? 72.09000 108.83500 74.04900 1.000 21.29790 97 LEU A CA 1
ATOM 1460 C C . LEU A 1 137 ? 71.59200 108.34500 72.70000 1.000 21.29790 97 LEU A C 1
ATOM 1461 O O . LEU A 1 137 ? 72.02200 107.28900 72.22600 1.000 21.29790 97 LEU A O 1
ATOM 1477 N N . ARG A 1 138 ? 70.69000 109.10800 72.08500 1.000 23.72936 98 ARG A N 1
ATOM 1478 C CA . ARG A 1 138 ? 70.19200 108.77000 70.76200 1.000 23.72936 98 ARG A CA 1
ATOM 1479 C C . ARG A 1 138 ? 70.19500 110.03200 69.91200 1.000 23.72936 98 ARG A C 1
ATOM 1480 O O . ARG A 1 138 ? 70.25200 111.15500 70.42000 1.000 23.72936 98 ARG A O 1
ATOM 1501 N N . GLU A 1 139 ? 70.13200 109.82100 68.59700 1.000 24.21497 99 GLU A N 1
ATOM 1502 C CA . GLU A 1 139 ? 70.19300 110.92000 67.63800 1.000 24.21497 99 GLU A CA 1
ATOM 1503 C C . GLU A 1 139 ? 69.16700 112.01900 67.89800 1.000 24.21497 99 GLU A C 1
ATOM 1504 O O . GLU A 1 139 ? 69.39300 113.17400 67.52200 1.000 24.21497 99 GLU A O 1
ATOM 1516 N N . GLY A 1 140 ? 68.04200 111.69500 68.53200 1.000 24.52904 100 GLY A N 1
ATOM 1517 C CA . GLY A 1 140 ? 67.03800 112.71100 68.80400 1.000 24.52904 100 GLY A CA 1
ATOM 1518 C C . GLY A 1 140 ? 67.30500 113.60300 70.00000 1.000 24.52904 100 GLY A C 1
ATOM 1519 O O . GLY A 1 140 ? 66.68100 114.66300 70.11200 1.000 24.52904 100 GLY A O 1
ATOM 1523 N N . ASN A 1 141 ? 68.21200 113.20500 70.89300 1.000 22.03946 101 ASN A N 1
ATOM 1524 C CA . ASN A 1 141 ? 68.51600 113.97100 72.09900 1.000 22.03946 101 ASN A CA 1
ATOM 1525 C C . ASN A 1 141 ? 69.99700 114.27500 72.29900 1.000 22.03946 101 ASN A C 1
ATOM 1526 O O . ASN A 1 141 ? 70.33800 115.00800 73.23200 1.000 22.03946 101 ASN A O 1
ATOM 1537 N N . ILE A 1 142 ? 70.87400 113.74600 71.44900 1.000 21.90310 102 ILE A N 1
ATOM 1538 C CA . ILE A 1 142 ? 72.31700 113.94300 71.57300 1.000 21.90310 102 ILE A CA 1
ATOM 1539 C C . ILE A 1 142 ? 72.68000 115.40700 71.81500 1.000 21.90310 102 ILE A C 1
ATOM 1540 O O . ILE A 1 142 ? 73.48100 115.72000 72.69800 1.000 21.90310 102 ILE A O 1
ATOM 1556 N N . MET A 1 143 ? 72.12100 116.32400 71.02800 1.000 21.26548 103 MET A N 1
ATOM 1557 C CA . MET A 1 143 ? 72.46100 117.74200 71.17600 1.000 21.26548 103 MET A CA 1
ATOM 1558 C C . MET A 1 143 ? 71.99400 118.34000 72.50100 1.000 21.26548 103 MET A C 1
ATOM 1559 O O . MET A 1 143 ? 72.74400 119.08800 73.14400 1.000 21.26548 103 MET A O 1
ATOM 1573 N N . ALA A 1 144 ? 70.78600 118.01000 72.94800 1.000 20.61485 104 ALA A N 1
ATOM 1574 C CA . ALA A 1 144 ? 70.31300 118.54700 74.22000 1.000 20.61485 104 ALA A CA 1
ATOM 1575 C C . ALA A 1 144 ? 71.17500 118.03500 75.36000 1.000 20.61485 104 ALA A C 1
ATOM 1576 O O . ALA A 1 144 ? 71.52400 118.78600 76.28200 1.000 20.61485 104 ALA A O 1
ATOM 1583 N N . VAL A 1 145 ? 71.61700 116.78900 75.24900 1.000 20.22329 105 VAL A N 1
ATOM 1584 C CA . VAL A 1 145 ? 72.45800 116.19400 76.27600 1.000 20.22329 105 VAL A CA 1
ATOM 1585 C C . VAL A 1 145 ? 73.84800 116.81000 76.25800 1.000 20.22329 105 VAL A C 1
ATOM 1586 O O . VAL A 1 145 ? 74.40800 117.13400 77.30600 1.000 20.22329 105 VAL A O 1
ATOM 1599 N N . MET A 1 146 ? 74.44200 116.94200 75.08200 1.000 20.34772 106 MET A N 1
ATOM 1600 C CA . MET A 1 146 ? 75.76200 117.54400 74.98300 1.000 20.34772 106 MET A CA 1
ATOM 1601 C C . MET A 1 146 ? 75.76500 118.95100 75.56600 1.000 20.34772 106 MET A C 1
ATOM 1602 O O . MET A 1 146 ? 76.63400 119.30600 76.37300 1.000 20.34772 106 MET A O 1
ATOM 1616 N N . ALA A 1 147 ? 74.76100 119.75100 75.21100 1.000 19.74247 107 ALA A N 1
ATOM 1617 C CA . ALA A 1 147 ? 74.68500 121.11700 75.71900 1.000 19.74247 107 ALA A CA 1
ATOM 1618 C C . ALA A 1 147 ? 74.48100 121.13900 77.22200 1.000 19.74247 107 ALA A C 1
ATOM 1619 O O . ALA A 1 147 ? 75.08600 121.95700 77.92900 1.000 19.74247 107 ALA A O 1
ATOM 1626 N N . THR A 1 148 ? 73.65800 120.23400 77.73700 1.000 19.06829 108 THR A N 1
ATOM 1627 C CA . THR A 1 148 ? 73.43800 120.21500 79.17300 1.000 19.06829 108 THR A CA 1
ATOM 1628 C C . THR A 1 148 ? 74.68800 119.74500 79.91100 1.000 19.06829 108 THR A C 1
ATOM 1629 O O . THR A 1 148 ? 75.02000 120.27300 80.97700 1.000 19.06829 108 THR A O 1
ATOM 1639 N N . ALA A 1 149 ? 75.40400 118.76500 79.35600 1.000 18.57808 109 ALA A N 1
ATOM 1640 C CA . ALA A 1 149 ? 76.63100 118.29600 79.99000 1.000 18.57808 109 ALA A CA 1
ATOM 1641 C C . ALA A 1 149 ? 77.65900 119.40300 80.01300 1.000 18.57808 109 ALA A C 1
ATOM 1642 O O . ALA A 1 149 ? 78.47300 119.48400 80.93600 1.000 18.57808 109 ALA A O 1
ATOM 1649 N N . MET A 1 150 ? 77.62600 120.26100 79.00700 1.000 18.46893 110 MET A N 1
ATOM 1650 C CA . MET A 1 150 ? 78.52000 121.40300 78.97600 1.000 18.46893 110 MET A CA 1
ATOM 1651 C C . MET A 1 150 ? 78.13900 122.37100 80.08300 1.000 18.46893 110 MET A C 1
ATOM 1652 O O . MET A 1 150 ? 79.00200 122.88800 80.79700 1.000 18.46893 110 MET A O 1
ATOM 1666 N N . TYR A 1 151 ? 76.84200 122.63000 80.23800 1.000 18.40233 111 TYR A N 1
ATOM 1667 C CA . TYR A 1 151 ? 76.40300 123.52700 81.29800 1.000 18.40233 111 TYR A CA 1
ATOM 1668 C C . TYR A 1 151 ? 76.70200 122.93700 82.66700 1.000 18.40233 111 TYR A C 1
ATOM 1669 O O . TYR A 1 151 ? 77.11400 123.65800 83.58000 1.000 18.40233 111 TYR A O 1
ATOM 1687 N N . LEU A 1 152 ? 76.48100 121.63500 82.83700 1.000 17.78723 112 LEU A N 1
ATOM 1688 C CA . LEU A 1 152 ? 76.74600 120.95900 84.10600 1.000 17.78723 112 LEU A CA 1
ATOM 1689 C C . LEU A 1 152 ? 78.21600 120.61600 84.30200 1.000 17.78723 112 LEU A C 1
ATOM 1690 O O . LEU A 1 152 ? 78.58300 120.11500 85.36800 1.000 17.78723 112 LEU A O 1
ATOM 1706 N N . GLN A 1 153 ? 79.05800 120.86800 83.30700 1.000 17.21222 113 GLN A N 1
ATOM 1707 C CA . GLN A 1 153 ? 80.48600 120.58000 83.37400 1.000 17.21222 113 GLN A CA 1
ATOM 1708 C C . GLN A 1 153 ? 80.76600 119.09800 83.60800 1.000 17.21222 113 GLN A C 1
ATOM 1709 O O . GLN A 1 153 ? 81.39100 118.69600 84.58900 1.000 17.21222 113 GLN A O 1
ATOM 1723 N N . MET A 1 154 ? 80.27700 118.28800 82.67700 1.000 17.71573 114 MET A N 1
ATOM 1724 C CA . MET A 1 154 ? 80.46800 116.84800 82.70000 1.000 17.71573 114 MET A CA 1
ATOM 1725 C C . MET A 1 154 ? 81.34700 116.56200 81.49100 1.000 17.71573 114 MET A C 1
ATOM 1726 O O . MET A 1 154 ? 80.90000 116.06700 80.46000 1.000 17.71573 114 MET A O 1
ATOM 1740 N N . GLU A 1 155 ? 82.62800 116.85700 81.65700 1.000 18.72009 115 GLU A N 1
ATOM 1741 C CA . GLU A 1 155 ? 83.60200 116.74900 80.57700 1.000 18.72009 115 GLU A CA 1
ATOM 1742 C C . GLU A 1 155 ? 83.59900 115.39800 79.87500 1.000 18.72009 115 GLU A C 1
ATOM 1743 O O . GLU A 1 155 ? 83.65000 115.33400 78.64200 1.000 18.72009 115 GLU A O 1
ATOM 1755 N N . HIS A 1 156 ? 83.54400 114.30500 80.62800 1.000 18.36662 116 HIS A N 1
ATOM 1756 C CA . HIS A 1 156 ? 83.56100 112.99900 79.97900 1.000 18.36662 116 HIS A CA 1
ATOM 1757 C C . HIS A 1 156 ? 82.27700 112.74500 79.20700 1.000 18.36662 116 HIS A C 1
ATOM 1758 O O . HIS A 1 156 ? 82.29900 112.10600 78.14700 1.000 18.36662 116 HIS A O 1
ATOM 1771 N N . VAL A 1 157 ? 81.17000 113.32700 79.65600 1.000 18.71999 117 VAL A N 1
ATOM 1772 C CA . VAL A 1 157 ? 79.92200 113.16300 78.92800 1.000 18.71999 117 VAL A CA 1
ATOM 1773 C C . VAL A 1 157 ? 79.96700 113.93300 77.62000 1.000 18.71999 117 VAL A C 1
ATOM 1774 O O . VAL A 1 157 ? 79.54800 113.43400 76.57100 1.000 18.71999 117 VAL A O 1
ATOM 1787 N N . VAL A 1 158 ? 80.45100 115.16900 77.66900 1.000 19.22646 118 VAL A N 1
ATOM 1788 C CA . VAL A 1 158 ? 80.60300 115.96600 76.46300 1.000 19.22646 118 VAL A CA 1
ATOM 1789 C C . VAL A 1 158 ? 81.54500 115.27100 75.48800 1.000 19.22646 118 VAL A C 1
ATOM 1790 O O . VAL A 1 158 ? 81.29800 115.23400 74.27900 1.000 19.22646 118 VAL A O 1
ATOM 1803 N N . ASP A 1 159 ? 82.62600 114.68800 76.00400 1.000 20.47789 119 ASP A N 1
ATOM 1804 C CA . ASP A 1 159 ? 83.56800 113.95600 75.16100 1.000 20.47789 119 ASP A CA 1
ATOM 1805 C C . ASP A 1 159 ? 82.89000 112.77400 74.48400 1.000 20.47789 119 ASP A C 1
ATOM 1806 O O . ASP A 1 159 ? 83.13900 112.48400 73.30400 1.000 20.47789 119 ASP A O 1
ATOM 1815 N N . THR A 1 160 ? 81.99100 112.10700 75.19600 1.000 20.09380 120 THR A N 1
ATOM 1816 C CA . THR A 1 160 ? 81.30800 110.98000 74.58200 1.000 20.09380 120 THR A CA 1
ATOM 1817 C C . THR A 1 160 ? 80.25900 111.45400 73.58500 1.000 20.09380 120 THR A C 1
ATOM 1818 O O . THR A 1 160 ? 80.02800 110.78000 72.57700 1.000 20.09380 120 THR A O 1
ATOM 1829 N N . CYS A 1 161 ? 79.64400 112.61200 73.81600 1.000 20.71952 121 CYS A N 1
ATOM 1830 C CA . CYS A 1 161 ? 78.72100 113.13800 72.81700 1.000 20.71952 121 CYS A CA 1
ATOM 1831 C C . CYS A 1 161 ? 79.49800 113.51000 71.56200 1.000 20.71952 121 CYS A C 1
ATOM 1832 O O . CYS A 1 161 ? 78.98200 113.39000 70.44700 1.000 20.71952 121 CYS A O 1
ATOM 1840 N N . ARG A 1 162 ? 80.74600 113.95200 71.73900 1.000 21.59347 122 ARG A N 1
ATOM 1841 C CA . ARG A 1 162 ? 81.61300 114.27800 70.61100 1.000 21.59347 122 ARG A CA 1
ATOM 1842 C C . ARG A 1 162 ? 81.94700 113.02400 69.81800 1.000 21.59347 122 ARG A C 1
ATOM 1843 O O . ARG A 1 162 ? 81.97400 113.05000 68.58300 1.000 21.59347 122 ARG A O 1
ATOM 1864 N N . LYS A 1 163 ? 82.20800 111.91700 70.51400 1.000 23.41652 123 LYS A N 1
ATOM 1865 C CA . LYS A 1 163 ? 82.52600 110.67900 69.80700 1.000 23.41652 123 LYS A CA 1
ATOM 1866 C C . LYS A 1 163 ? 81.28400 110.09100 69.15700 1.000 23.41652 123 LYS A C 1
ATOM 1867 O O . LYS A 1 163 ? 81.38000 109.41800 68.12400 1.000 23.41652 123 LYS A O 1
ATOM 1886 N N . PHE A 1 164 ? 80.11700 110.35200 69.73800 1.000 23.39089 124 PHE A N 1
ATOM 1887 C CA . PHE A 1 164 ? 78.86800 109.81300 69.21600 1.000 23.39089 124 PHE A CA 1
ATOM 1888 C C . PHE A 1 164 ? 78.56800 110.34400 67.82100 1.000 23.39089 124 PHE A C 1
ATOM 1889 O O . PHE A 1 164 ? 78.37100 109.57200 66.87600 1.000 23.39089 124 PHE A O 1
ATOM 1906 N N . ILE A 1 165 ? 78.53500 111.66800 67.66600 1.000 23.82988 125 ILE A N 1
ATOM 1907 C CA . ILE A 1 165 ? 78.24400 112.22800 66.35700 1.000 23.82988 125 ILE A CA 1
ATOM 1908 C C . ILE A 1 165 ? 79.43600 112.05600 65.43100 1.000 23.82988 125 ILE A C 1
ATOM 1909 O O . ILE A 1 165 ? 79.29500 112.17700 64.21000 1.000 23.82988 125 ILE A O 1
ATOM 1925 N N . LYS A 1 166 ? 80.61300 111.76700 65.98700 1.000 25.96398 126 LYS A N 1
ATOM 1926 C CA . LYS A 1 166 ? 81.78200 111.50100 65.15800 1.000 25.96398 126 LYS A CA 1
ATOM 1927 C C . LYS A 1 166 ? 81.66900 110.12800 64.51700 1.000 25.96398 126 LYS A C 1
ATOM 1928 O O . LYS A 1 166 ? 82.10900 109.92300 63.38000 1.000 25.96398 126 LYS A O 1
ATOM 1947 N N . ALA A 1 167 ? 81.08200 109.17900 65.23600 1.000 26.68977 127 ALA A N 1
ATOM 1948 C CA . ALA A 1 167 ? 80.91000 107.82800 64.73000 1.000 26.68977 127 ALA A CA 1
ATOM 1949 C C . ALA A 1 167 ? 79.63300 107.69300 63.91700 1.000 26.68977 127 ALA A C 1
ATOM 1950 O O . ALA A 1 167 ? 79.58200 106.87800 62.98900 1.000 26.68977 127 ALA A O 1
ATOM 1957 N N . SER A 1 168 ? 78.60600 108.47000 64.24500 1.000 27.00948 128 SER A N 1
ATOM 1958 C CA . SER A 1 168 ? 77.33900 108.41000 63.52800 1.000 27.00948 128 SER A CA 1
ATOM 1959 C C . SER A 1 168 ? 77.33800 109.39100 62.36200 1.000 27.00948 128 SER A C 1
ATOM 1960 O O . SER A 1 168 ? 77.35100 110.60500 62.56200 1.000 27.00948 128 SER A O 1
ATOM 1968 N N . SER B 1 47 ? 72.89700 99.71800 71.71300 1.000 24.95489 7 SER B N 1
ATOM 1969 C CA . SER B 1 47 ? 71.88700 100.23700 72.63000 1.000 24.95489 7 SER B CA 1
ATOM 1970 C C . SER B 1 47 ? 72.40500 101.47000 73.37700 1.000 24.95489 7 SER B C 1
ATOM 1971 O O . SER B 1 47 ? 72.04600 102.60500 73.05700 1.000 24.95489 7 SER B O 1
ATOM 1978 N N . CYS B 1 48 ? 73.26000 101.23200 74.37100 1.000 22.16064 8 CYS B N 1
ATOM 1979 C CA . CYS B 1 48 ? 73.82100 102.30000 75.18600 1.000 22.16064 8 CYS B CA 1
ATOM 1980 C C . CYS B 1 48 ? 75.29600 102.02700 75.41400 1.000 22.16064 8 CYS B C 1
ATOM 1981 O O . CYS B 1 48 ? 75.84500 101.05800 74.88300 1.000 22.16064 8 CYS B O 1
ATOM 1989 N N . ILE B 1 49 ? 75.92900 102.90300 76.18700 1.000 20.57973 9 ILE B N 1
ATOM 1990 C CA . ILE B 1 49 ? 77.36900 102.83700 76.40100 1.000 20.57973 9 ILE B CA 1
ATOM 1991 C C . ILE B 1 49 ? 77.65600 102.68900 77.88900 1.000 20.57973 9 ILE B C 1
ATOM 1992 O O . ILE B 1 49 ? 77.20300 103.49400 78.70900 1.000 20.57973 9 ILE B O 1
ATOM 2008 N N . GLN B 1 50 ? 78.40300 101.65100 78.23300 1.000 19.78523 10 GLN B N 1
ATOM 2009 C CA . GLN B 1 50 ? 78.75200 101.32000 79.60500 1.000 19.78523 10 GLN B CA 1
ATOM 2010 C C . GLN B 1 50 ? 80.07000 101.96800 80.01100 1.000 19.78523 10 GLN B C 1
ATOM 2011 O O . GLN B 1 50 ? 81.08500 101.80700 79.32400 1.000 19.78523 10 GLN B O 1
ATOM 2025 N N . PHE B 1 51 ? 80.04800 102.70600 81.12100 1.000 18.51242 11 PHE B N 1
ATOM 2026 C CA . PHE B 1 51 ? 81.24200 103.34900 81.66200 1.000 18.51242 11 PHE B CA 1
ATOM 2027 C C . PHE B 1 51 ? 81.75900 102.47900 82.80200 1.000 18.51242 11 PHE B C 1
ATOM 2028 O O . PHE B 1 51 ? 81.25400 102.52700 83.92600 1.000 18.51242 11 PHE B O 1
ATOM 2045 N N . THR B 1 52 ? 82.79200 101.69600 82.49600 1.000 18.16617 12 THR B N 1
ATOM 2046 C CA . THR B 1 52 ? 83.34100 100.74700 83.45400 1.000 18.16617 12 THR B CA 1
ATOM 2047 C C . THR B 1 52 ? 83.92600 101.42700 84.68700 1.000 18.16617 12 THR B C 1
ATOM 2048 O O . THR B 1 52 ? 83.80500 100.90500 85.80000 1.000 18.16617 12 THR B O 1
ATOM 2059 N N . ARG B 1 53 ? 84.56100 102.58500 84.52100 1.000 20.09279 13 ARG B N 1
ATOM 2060 C CA . ARG B 1 53 ? 85.20800 103.27100 85.63300 1.000 20.09279 13 ARG B CA 1
ATOM 2061 C C . ARG B 1 53 ? 84.41400 104.44500 86.18900 1.000 20.09279 13 ARG B C 1
ATOM 2062 O O . ARG B 1 53 ? 84.94400 105.18900 87.01800 1.000 20.09279 13 ARG B O 1
ATOM 2083 N N . HIS B 1 54 ? 83.16800 104.64200 85.76500 1.000 17.08920 14 HIS B N 1
ATOM 2084 C CA . HIS B 1 54 ? 82.38600 105.75100 86.30800 1.000 17.08920 14 HIS B CA 1
ATOM 2085 C C . HIS B 1 54 ? 82.12900 105.61000 87.80000 1.000 17.08920 14 HIS B C 1
ATOM 2086 O O . HIS B 1 54 ? 82.35200 106.54900 88.57300 1.000 17.08920 14 HIS B O 1
ATOM 2099 N N . ALA B 1 55 ? 81.66000 104.44500 88.22200 1.000 16.88864 15 ALA B N 1
ATOM 2100 C CA . ALA B 1 55 ? 81.35200 104.22600 89.62900 1.000 16.88864 15 ALA B CA 1
ATOM 2101 C C . ALA B 1 55 ? 82.55700 104.45900 90.53000 1.000 16.88864 15 ALA B C 1
ATOM 2102 O O . ALA B 1 55 ? 82.42900 105.06300 91.60400 1.000 16.88864 15 ALA B O 1
ATOM 2109 N N . SER B 1 56 ? 83.74600 104.07300 90.07900 1.000 17.73780 16 SER B N 1
ATOM 2110 C CA . SER B 1 56 ? 84.93200 104.29300 90.89500 1.000 17.73780 16 SER B CA 1
ATOM 2111 C C . SER B 1 56 ? 85.25800 105.77500 90.98400 1.000 17.73780 16 SER B C 1
ATOM 2112 O O . SER B 1 56 ? 85.65200 106.26800 92.04700 1.000 17.73780 16 SER B O 1
ATOM 2120 N N . ASP B 1 57 ? 85.02300 106.51400 89.90500 1.000 17.31121 17 ASP B N 1
ATOM 2121 C CA . ASP B 1 57 ? 85.26700 107.94800 89.93100 1.000 17.31121 17 ASP B CA 1
ATOM 2122 C C . ASP B 1 57 ? 84.27400 108.64900 90.84500 1.000 17.31121 17 ASP B C 1
ATOM 2123 O O . ASP B 1 57 ? 84.63600 109.59200 91.56500 1.000 17.31121 17 ASP B O 1
ATOM 2132 N N . VAL B 1 58 ? 83.05000 108.13500 90.90400 1.000 15.69857 18 VAL B N 1
ATOM 2133 C CA . VAL B 1 58 ? 82.04300 108.71700 91.78000 1.000 15.69857 18 VAL B CA 1
ATOM 2134 C C . VAL B 1 58 ? 82.42600 108.49600 93.22700 1.000 15.69857 18 VAL B C 1
ATOM 2135 O O . VAL B 1 58 ? 82.36400 109.40700 94.06100 1.000 15.69857 18 VAL B O 1
ATOM 2148 N N . LEU B 1 59 ? 82.77400 107.26200 93.55300 1.000 15.39529 19 LEU B N 1
ATOM 2149 C CA . LEU B 1 59 ? 83.17200 106.93800 94.91200 1.000 15.39529 19 LEU B CA 1
ATOM 2150 C C . LEU B 1 59 ? 84.39100 107.73900 95.33900 1.000 15.39529 19 LEU B C 1
ATOM 2151 O O . LEU B 1 59 ? 84.45300 108.24300 96.46700 1.000 15.39529 19 LEU B O 1
ATOM 2167 N N . LEU B 1 60 ? 85.32800 107.94500 94.41900 1.000 15.10504 20 LEU B N 1
ATOM 2168 C CA . LEU B 1 60 ? 86.52000 108.72000 94.72400 1.000 15.10504 20 LEU B CA 1
ATOM 2169 C C . LEU B 1 60 ? 86.16900 110.16900 95.03200 1.000 15.10504 20 LEU B C 1
ATOM 2170 O O . LEU B 1 60 ? 86.67200 110.74900 96.00300 1.000 15.10504 20 LEU B O 1
ATOM 2186 N N . ASN B 1 61 ? 85.25700 110.75000 94.26000 1.000 14.96955 21 ASN B N 1
ATOM 2187 C CA . ASN B 1 61 ? 84.85900 112.12700 94.52700 1.000 14.96955 21 ASN B CA 1
ATOM 2188 C C . ASN B 1 61 ? 84.08100 112.22200 95.83600 1.000 14.96955 21 ASN B C 1
ATOM 2189 O O . ASN B 1 61 ? 84.19300 113.22000 96.56200 1.000 14.96955 21 ASN B O 1
ATOM 2200 N N . LEU B 1 62 ? 83.31200 111.18800 96.16500 1.000 14.89308 22 LEU B N 1
ATOM 2201 C CA . LEU B 1 62 ? 82.58900 111.18200 97.43000 1.000 14.89308 22 LEU B CA 1
ATOM 2202 C C . LEU B 1 62 ? 83.55600 111.13300 98.60000 1.000 14.89308 22 LEU B C 1
ATOM 2203 O O . LEU B 1 62 ? 83.36200 111.81400 99.61800 1.000 14.89308 22 LEU B O 1
ATOM 2219 N N . ASN B 1 63 ? 84.63800 110.38300 98.43800 1.000 14.47689 23 ASN B N 1
ATOM 2220 C CA . ASN B 1 63 ? 85.66000 110.30800 99.47300 1.000 14.47689 23 ASN B CA 1
ATOM 2221 C C . ASN B 1 63 ? 86.36500 111.64100 99.61800 1.000 14.47689 23 ASN B C 1
ATOM 2222 O O . ASN B 1 63 ? 86.71600 112.05400 100.72900 1.000 14.47689 23 ASN B O 1
ATOM 2233 N N . ARG B 1 64 ? 86.54100 112.34100 98.50300 1.000 15.02326 24 ARG B N 1
ATOM 2234 C CA . ARG B 1 64 ? 87.17200 113.65200 98.54800 1.000 15.02326 24 ARG B CA 1
ATOM 2235 C C . ARG B 1 64 ? 86.28600 114.64200 99.29200 1.000 15.02326 24 ARG B C 1
ATOM 2236 O O . ARG B 1 64 ? 86.78500 115.50400 100.02200 1.000 15.02326 24 ARG B O 1
ATOM 2257 N N . LEU B 1 65 ? 84.97100 114.53800 99.11800 1.000 15.38389 25 LEU B N 1
ATOM 2258 C CA . LEU B 1 65 ? 84.06800 115.42800 99.84300 1.000 15.38389 25 LEU B CA 1
ATOM 2259 C C . LEU B 1 65 ? 84.05900 115.11000 101.32400 1.000 15.38389 25 LEU B C 1
ATOM 2260 O O . LEU B 1 65 ? 84.01100 116.01400 102.16500 1.000 15.38389 25 LEU B O 1
ATOM 2276 N N . ARG B 1 66 ? 84.10000 113.82400 101.65400 1.000 14.91837 26 ARG B N 1
ATOM 2277 C CA . ARG B 1 66 ? 84.12200 113.40100 103.04800 1.000 14.91837 26 ARG B CA 1
ATOM 2278 C C . ARG B 1 66 ? 85.38100 113.88800 103.74300 1.000 14.91837 26 ARG B C 1
ATOM 2279 O O . ARG B 1 66 ? 85.33600 114.34200 104.89200 1.000 14.91837 26 ARG B O 1
ATOM 2300 N N . SER B 1 67 ? 86.51000 113.81700 103.04400 1.000 14.24467 27 SER B N 1
ATOM 2301 C CA . SER B 1 67 ? 87.78300 114.26600 103.58800 1.000 14.24467 27 SER B CA 1
ATOM 2302 C C . SER B 1 67 ? 87.76100 115.76200 103.84200 1.000 14.24467 27 SER B C 1
ATOM 2303 O O . SER B 1 67 ? 88.41200 116.24500 104.77400 1.000 14.24467 27 SER B O 1
ATOM 2311 N N . ARG B 1 68 ? 87.03000 116.50200 103.02400 1.000 15.24946 28 ARG B N 1
ATOM 2312 C CA . ARG B 1 68 ? 86.90200 117.94500 103.14000 1.000 15.24946 28 ARG B CA 1
ATOM 2313 C C . ARG B 1 68 ? 85.67700 118.34800 103.94800 1.000 15.24946 28 ARG B C 1
ATOM 2314 O O . ARG B 1 68 ? 85.39100 119.54300 104.06400 1.000 15.24946 28 ARG B O 1
ATOM 2335 N N . ASP B 1 69 ? 84.95700 117.38300 104.52100 1.000 16.05515 29 ASP B N 1
ATOM 2336 C CA . ASP B 1 69 ? 83.78100 117.66200 105.34000 1.000 16.05515 29 ASP B CA 1
ATOM 2337 C C . ASP B 1 69 ? 82.69000 118.40700 104.58500 1.000 16.05515 29 ASP B C 1
ATOM 2338 O O . ASP B 1 69 ? 81.99000 119.24600 105.15900 1.000 16.05515 29 ASP B O 1
ATOM 2347 N N . ILE B 1 70 ? 82.53800 118.13100 103.29800 1.000 16.08690 30 ILE B N 1
ATOM 2348 C CA . ILE B 1 70 ? 81.50700 118.77000 102.49300 1.000 16.08690 30 ILE B CA 1
ATOM 2349 C C . ILE B 1 70 ? 80.22500 117.95000 102.51700 1.000 16.08690 30 ILE B C 1
ATOM 2350 O O . ILE B 1 70 ? 80.20300 116.79400 102.08100 1.000 16.08690 30 ILE B O 1
ATOM 2366 N N . LEU B 1 71 ? 79.15800 118.55800 103.03100 1.000 17.12622 31 LEU B N 1
ATOM 2367 C CA . LEU B 1 71 ? 77.82900 117.95900 103.10900 1.000 17.12622 31 LEU B CA 1
ATOM 2368 C C . LEU B 1 71 ? 77.78600 116.69800 103.95600 1.000 17.12622 31 LEU B C 1
ATOM 2369 O O . LEU B 1 71 ? 76.89500 115.86500 103.78100 1.000 17.12622 31 LEU B O 1
ATOM 2385 N N . THR B 1 72 ? 78.72400 116.52400 104.87300 1.000 16.40342 32 THR B N 1
ATOM 2386 C CA . THR B 1 72 ? 78.67200 115.38600 105.77900 1.000 16.40342 32 THR B CA 1
ATOM 2387 C C . THR B 1 72 ? 77.61300 115.73200 106.81300 1.000 16.40342 32 THR B C 1
ATOM 2388 O O . THR B 1 72 ? 77.82600 116.59200 107.67200 1.000 16.40342 32 THR B O 1
ATOM 2399 N N . ASP B 1 73 ? 76.46800 115.06400 106.72100 1.000 17.22407 33 ASP B N 1
ATOM 2400 C CA . ASP B 1 73 ? 75.30200 115.37200 107.53500 1.000 17.22407 33 ASP B CA 1
ATOM 2401 C C . ASP B 1 73 ? 75.12400 114.46800 108.73800 1.000 17.22407 33 ASP B C 1
ATOM 2402 O O . ASP B 1 73 ? 74.08900 114.56100 109.40500 1.000 17.22407 33 ASP B O 1
ATOM 2411 N N . VAL B 1 74 ? 76.08500 113.60800 109.05900 1.000 16.34947 34 VAL B N 1
ATOM 2412 C CA . VAL B 1 74 ? 75.88600 112.74300 110.20900 1.000 16.34947 34 VAL B CA 1
ATOM 2413 C C . VAL B 1 74 ? 77.20000 112.50600 110.91700 1.000 16.34947 34 VAL B C 1
ATOM 2414 O O . VAL B 1 74 ? 78.26700 112.38800 110.29900 1.000 16.34947 34 VAL B O 1
ATOM 2427 N N . VAL B 1 75 ? 77.07600 112.36800 112.23200 1.000 15.71832 35 VAL B N 1
ATOM 2428 C CA . VAL B 1 75 ? 78.16800 112.09300 113.14700 1.000 15.71832 35 VAL B CA 1
ATOM 2429 C C . VAL B 1 75 ? 77.91000 110.74400 113.79900 1.000 15.71832 35 VAL B C 1
ATOM 2430 O O . VAL B 1 75 ? 76.91400 110.56900 114.50900 1.000 15.71832 35 VAL B O 1
ATOM 2443 N N . ILE B 1 76 ? 78.83200 109.81800 113.59900 1.000 15.41969 36 ILE B N 1
ATOM 2444 C CA . ILE B 1 76 ? 78.77700 108.47700 114.15300 1.000 15.41969 36 ILE B CA 1
ATOM 2445 C C . ILE B 1 76 ? 79.65000 108.46500 115.38800 1.000 15.41969 36 ILE B C 1
ATOM 2446 O O . ILE B 1 76 ? 80.85200 108.74500 115.30900 1.000 15.41969 36 ILE B O 1
ATOM 2462 N N . VAL B 1 77 ? 79.05400 108.15100 116.52700 1.000 15.01709 37 VAL B N 1
ATOM 2463 C CA . VAL B 1 77 ? 79.76200 108.13500 117.79300 1.000 15.01709 37 VAL B CA 1
ATOM 2464 C C . VAL B 1 77 ? 79.98800 106.68100 118.15600 1.000 15.01709 37 VAL B C 1
ATOM 2465 O O . VAL B 1 77 ? 79.04400 105.92800 118.40800 1.000 15.01709 37 VAL B O 1
ATOM 2478 N N . VAL B 1 78 ? 81.25200 106.30500 118.17800 1.000 15.35089 38 VAL B N 1
ATOM 2479 C CA . VAL B 1 78 ? 81.70700 104.98000 118.56100 1.000 15.35089 38 VAL B CA 1
ATOM 2480 C C . VAL B 1 78 ? 82.56400 105.19400 119.79100 1.000 15.35089 38 VAL B C 1
ATOM 2481 O O . VAL B 1 78 ? 83.64700 105.77000 119.69600 1.000 15.35089 38 VAL B O 1
ATOM 2494 N N . SER B 1 79 ? 82.17300 104.60700 120.90700 1.000 16.11802 39 SER B N 1
ATOM 2495 C CA . SER B 1 79 ? 82.87000 104.78800 122.17900 1.000 16.11802 39 SER B CA 1
ATOM 2496 C C . SER B 1 79 ? 83.21100 106.27200 122.34400 1.000 16.11802 39 SER B C 1
ATOM 2497 O O . SER B 1 79 ? 82.28500 107.08500 122.47800 1.000 16.11802 39 SER B O 1
ATOM 2505 N N . ARG B 1 80 ? 84.48400 106.67500 122.34100 1.000 17.64906 40 ARG B N 1
ATOM 2506 C CA . ARG B 1 80 ? 84.80300 108.09700 122.46600 1.000 17.64906 40 ARG B CA 1
ATOM 2507 C C . ARG B 1 80 ? 85.12200 108.79600 121.15100 1.000 17.64906 40 ARG B C 1
ATOM 2508 O O . ARG B 1 80 ? 85.43700 109.99000 121.16600 1.000 17.64906 40 ARG B O 1
ATOM 2529 N N . GLU B 1 81 ? 85.04500 108.10100 120.02900 1.000 15.43684 41 GLU B N 1
ATOM 2530 C CA . GLU B 1 81 ? 85.45100 108.64400 118.74700 1.000 15.43684 41 GLU B CA 1
ATOM 2531 C C . GLU B 1 81 ? 84.25300 109.09800 117.92900 1.000 15.43684 41 GLU B C 1
ATOM 2532 O O . GLU B 1 81 ? 83.14900 108.55600 118.04800 1.000 15.43684 41 GLU B O 1
ATOM 2544 N N . GLN B 1 82 ? 84.49300 110.09200 117.08800 1.000 14.28268 42 GLN B N 1
ATOM 2545 C CA . GLN B 1 82 ? 83.48300 110.67800 116.23000 1.000 14.28268 42 GLN B CA 1
ATOM 2546 C C . GLN B 1 82 ? 83.90800 110.54400 114.77600 1.000 14.28268 42 GLN B C 1
ATOM 2547 O O . GLN B 1 82 ? 85.07200 110.77300 114.43700 1.000 14.28268 42 GLN B O 1
ATOM 2561 N N . PHE B 1 83 ? 82.96600 110.16300 113.92200 1.000 14.85424 43 PHE B N 1
ATOM 2562 C CA . PHE B 1 83 ? 83.20800 109.97500 112.49700 1.000 14.85424 43 PHE B CA 1
ATOM 2563 C C . PHE B 1 83 ? 82.11600 110.66600 111.70300 1.000 14.85424 43 PHE B C 1
ATOM 2564 O O . PHE B 1 83 ? 80.94500 110.31000 111.82400 1.000 14.85424 43 PHE B O 1
ATOM 2581 N N . ARG B 1 84 ? 82.49100 111.63200 110.88400 1.000 15.68138 44 ARG B N 1
ATOM 2582 C CA . ARG B 1 84 ? 81.52400 112.32800 110.05800 1.000 15.68138 44 ARG B CA 1
ATOM 2583 C C . ARG B 1 84 ? 81.44400 111.63900 108.71000 1.000 15.68138 44 ARG B C 1
ATOM 2584 O O . ARG B 1 84 ? 82.47500 111.35100 108.09400 1.000 15.68138 44 ARG B O 1
ATOM 2605 N N . ALA B 1 85 ? 80.22700 111.36100 108.25900 1.000 15.68517 45 ALA B N 1
ATOM 2606 C CA . ALA B 1 85 ? 80.07200 110.68900 106.97800 1.000 15.68517 45 ALA B CA 1
ATOM 2607 C C . ALA B 1 85 ? 78.77500 111.14100 106.33200 1.000 15.68517 45 ALA B C 1
ATOM 2608 O O . ALA B 1 85 ? 78.02300 111.94500 106.88900 1.000 15.68517 45 ALA B O 1
ATOM 2615 N N . HIS B 1 86 ? 78.53600 110.64200 105.12600 1.000 15.82574 46 HIS B N 1
ATOM 2616 C CA . HIS B 1 86 ? 77.31400 110.93100 104.39700 1.000 15.82574 46 HIS B CA 1
ATOM 2617 C C . HIS B 1 86 ? 76.29700 109.81800 104.61100 1.000 15.82574 46 HIS B C 1
ATOM 2618 O O . HIS B 1 86 ? 76.61500 108.63700 104.44700 1.000 15.82574 46 HIS B O 1
ATOM 2631 N N . LYS B 1 87 ? 75.06600 110.20400 104.94300 1.000 17.21719 47 LYS B N 1
ATOM 2632 C CA . LYS B 1 87 ? 74.01900 109.22400 105.19600 1.000 17.21719 47 LYS B CA 1
ATOM 2633 C C . LYS B 1 87 ? 73.76700 108.30200 104.01800 1.000 17.21719 47 LYS B C 1
ATOM 2634 O O . LYS B 1 87 ? 73.58100 107.09100 104.19300 1.000 17.21719 47 LYS B O 1
ATOM 2653 N N . THR B 1 88 ? 73.78700 108.84700 102.80900 1.000 16.48954 48 THR B N 1
ATOM 2654 C CA . THR B 1 88 ? 73.51400 108.03100 101.63400 1.000 16.48954 48 THR B CA 1
ATOM 2655 C C . THR B 1 88 ? 74.55100 106.94200 101.43000 1.000 16.48954 48 THR B C 1
ATOM 2656 O O . THR B 1 88 ? 74.20700 105.80700 101.08700 1.000 16.48954 48 THR B O 1
ATOM 2667 N N . VAL B 1 89 ? 75.82000 107.24700 101.66700 1.000 15.70780 49 VAL B N 1
ATOM 2668 C CA . VAL B 1 89 ? 76.83500 106.22200 101.48800 1.000 15.70780 49 VAL B CA 1
ATOM 2669 C C . VAL B 1 89 ? 76.68900 105.15500 102.55500 1.000 15.70780 49 VAL B C 1
ATOM 2670 O O . VAL B 1 89 ? 76.82600 103.95300 102.28700 1.000 15.70780 49 VAL B O 1
ATOM 2683 N N . LEU B 1 90 ? 76.36900 105.57400 103.77400 1.000 16.09640 50 LEU B N 1
ATOM 2684 C CA . LEU B 1 90 ? 76.20100 104.60900 104.84500 1.000 16.09640 50 LEU B CA 1
ATOM 2685 C C . LEU B 1 90 ? 75.08500 103.63900 104.50000 1.000 16.09640 50 LEU B C 1
ATOM 2686 O O . LEU B 1 90 ? 75.24300 102.42000 104.62300 1.000 16.09640 50 LEU B O 1
ATOM 2702 N N . MET B 1 91 ? 73.95200 104.16000 104.03900 1.000 17.21747 51 MET B N 1
ATOM 2703 C CA . MET B 1 91 ? 72.85600 103.28000 103.67200 1.000 17.21747 51 MET B CA 1
ATOM 2704 C C . MET B 1 91 ? 73.24300 102.39100 102.50200 1.000 17.21747 51 MET B C 1
ATOM 2705 O O . MET B 1 91 ? 72.91000 101.20500 102.47500 1.000 17.21747 51 MET B O 1
ATOM 2719 N N . ALA B 1 92 ? 73.96200 102.94300 101.53100 1.000 16.74006 52 ALA B N 1
ATOM 2720 C CA . ALA B 1 92 ? 74.33600 102.18100 100.34800 1.000 16.74006 52 ALA B CA 1
ATOM 2721 C C . ALA B 1 92 ? 75.23200 101.01200 100.68100 1.000 16.74006 52 ALA B C 1
ATOM 2722 O O . ALA B 1 92 ? 75.19300 99.99000 99.99100 1.000 16.74006 52 ALA B O 1
ATOM 2729 N N . CYS B 1 93 ? 76.05000 101.13600 101.71400 1.000 16.08329 53 CYS B N 1
ATOM 2730 C CA . CYS B 1 93 ? 76.97900 100.07300 102.04600 1.000 16.08329 53 CYS B CA 1
ATOM 2731 C C . CYS B 1 93 ? 76.61500 99.31300 103.31200 1.000 16.08329 53 CYS B C 1
ATOM 2732 O O . CYS B 1 93 ? 77.16300 98.22800 103.53000 1.000 16.08329 53 CYS B O 1
ATOM 2740 N N . SER B 1 94 ? 75.70900 99.82900 104.14400 1.000 16.66428 54 SER B N 1
ATOM 2741 C CA . SER B 1 94 ? 75.37200 99.15600 105.38900 1.000 16.66428 54 SER B CA 1
ATOM 2742 C C . SER B 1 94 ? 73.88200 98.89900 105.54400 1.000 16.66428 54 SER B C 1
ATOM 2743 O O . SER B 1 94 ? 73.05700 99.79500 105.34700 1.000 16.66428 54 SER B O 1
ATOM 2751 N N . GLY B 1 95 ? 73.56100 97.66700 105.94200 1.000 17.31848 55 GLY B N 1
ATOM 2752 C CA . GLY B 1 95 ? 72.18500 97.28300 106.19300 1.000 17.31848 55 GLY B CA 1
ATOM 2753 C C . GLY B 1 95 ? 71.63900 97.86300 107.47500 1.000 17.31848 55 GLY B C 1
ATOM 2754 O O . GLY B 1 95 ? 70.45800 98.20000 107.55400 1.000 17.31848 55 GLY B O 1
ATOM 2758 N N . LEU B 1 96 ? 72.48800 97.99500 108.49000 1.000 16.79853 56 LEU B N 1
ATOM 2759 C CA . LEU B 1 96 ? 72.05300 98.57700 109.75000 1.000 16.79853 56 LEU B CA 1
ATOM 2760 C C . LEU B 1 96 ? 71.70500 100.03800 109.54200 1.000 16.79853 56 LEU B C 1
ATOM 2761 O O . LEU B 1 96 ? 70.64600 100.51200 109.97000 1.000 16.79853 56 LEU B O 1
ATOM 2777 N N . PHE B 1 97 ? 72.59200 100.76600 108.88400 1.000 16.76734 57 PHE B N 1
ATOM 2778 C CA . PHE B 1 97 ? 72.32700 102.16200 108.60600 1.000 16.76734 57 PHE B CA 1
ATOM 2779 C C . PHE B 1 97 ? 71.15800 102.28800 107.65300 1.000 16.76734 57 PHE B C 1
ATOM 2780 O O . PHE B 1 97 ? 70.40300 103.26000 107.72500 1.000 16.76734 57 PHE B O 1
ATOM 2797 N N . TYR B 1 98 ? 70.96100 101.29400 106.79100 1.000 17.90488 58 TYR B N 1
ATOM 2798 C CA . TYR B 1 98 ? 69.80600 101.32900 105.90600 1.000 17.90488 58 TYR B CA 1
ATOM 2799 C C . TYR B 1 98 ? 68.53200 101.22600 106.72600 1.000 17.90488 58 TYR B C 1
ATOM 2800 O O . TYR B 1 98 ? 67.59800 102.01000 106.54700 1.000 17.90488 58 TYR B O 1
ATOM 2818 N N . SER B 1 99 ? 68.47900 100.24700 107.61900 1.000 17.72889 59 SER B N 1
ATOM 2819 C CA . SER B 1 99 ? 67.32100 100.06400 108.48200 1.000 17.72889 59 SER B CA 1
ATOM 2820 C C . SER B 1 99 ? 67.06500 101.29100 109.34600 1.000 17.72889 59 SER B C 1
ATOM 2821 O O . SER B 1 99 ? 65.91100 101.63200 109.62900 1.000 17.72889 59 SER B O 1
ATOM 2829 N N . ILE B 1 100 ? 68.13000 101.96300 109.78000 1.000 18.24252 60 ILE B N 1
ATOM 2830 C CA . ILE B 1 100 ? 67.96900 103.13400 110.63600 1.000 18.24252 60 ILE B CA 1
ATOM 2831 C C . ILE B 1 100 ? 67.46400 104.33400 109.85000 1.000 18.24252 60 ILE B C 1
ATOM 2832 O O . ILE B 1 100 ? 66.44000 104.93500 110.19200 1.000 18.24252 60 ILE B O 1
ATOM 2848 N N . PHE B 1 101 ? 68.17000 104.69900 108.78900 1.000 18.03244 61 PHE B N 1
ATOM 2849 C CA . PHE B 1 101 ? 67.83900 105.88600 108.01700 1.000 18.03244 61 PHE B CA 1
ATOM 2850 C C . PHE B 1 101 ? 66.62600 105.68300 107.13600 1.000 18.03244 61 PHE B C 1
ATOM 2851 O O . PHE B 1 101 ? 66.08600 106.66100 106.61600 1.000 18.03244 61 PHE B O 1
ATOM 2868 N N . THR B 1 102 ? 66.20100 104.44200 106.94100 1.000 19.06656 62 THR B N 1
ATOM 2869 C CA . THR B 1 102 ? 64.97900 104.20900 106.19600 1.000 19.06656 62 THR B CA 1
ATOM 2870 C C . THR B 1 102 ? 63.79900 104.63900 107.05200 1.000 19.06656 62 THR B C 1
ATOM 2871 O O . THR B 1 102 ? 62.79500 105.14600 106.54200 1.000 19.06656 62 THR B O 1
ATOM 2882 N N . ASP B 1 103 ? 63.91400 104.43700 108.35900 1.000 22.35577 63 ASP B N 1
ATOM 2883 C CA . ASP B 1 103 ? 62.89400 104.87600 109.29700 1.000 22.35577 63 ASP B CA 1
ATOM 2884 C C . ASP B 1 103 ? 62.82300 106.39500 109.29800 1.000 22.35577 63 ASP B C 1
ATOM 2885 O O . ASP B 1 103 ? 63.82800 107.07000 109.53300 1.000 22.35577 63 ASP B O 1
ATOM 2894 N N . GLN B 1 104 ? 61.62600 106.93500 109.07600 1.000 24.82719 64 GLN B N 1
ATOM 2895 C CA . GLN B 1 104 ? 61.47000 108.38300 109.02800 1.000 24.82719 64 GLN B CA 1
ATOM 2896 C C . GLN B 1 104 ? 61.72300 109.01600 110.38800 1.000 24.82719 64 GLN B C 1
ATOM 2897 O O . GLN B 1 104 ? 61.97500 110.22300 110.46300 1.000 24.82719 64 GLN B O 1
ATOM 2911 N N . LEU B 1 105 ? 61.65700 108.22700 111.46000 1.000 23.66382 65 LEU B N 1
ATOM 2912 C CA . LEU B 1 105 ? 61.92700 108.74300 112.79600 1.000 23.66382 65 LEU B CA 1
ATOM 2913 C C . LEU B 1 105 ? 63.41600 108.96600 113.01700 1.000 23.66382 65 LEU B C 1
ATOM 2914 O O . LEU B 1 105 ? 63.79800 109.81500 113.83000 1.000 23.66382 65 LEU B O 1
ATOM 2930 N N . LYS B 1 106 ? 64.26200 108.21600 112.31400 1.000 21.28860 66 LYS B N 1
ATOM 2931 C CA . LYS B 1 106 ? 65.70700 108.30800 112.46200 1.000 21.28860 66 LYS B CA 1
ATOM 2932 C C . LYS B 1 106 ? 66.38700 108.84200 111.21300 1.000 21.28860 66 LYS B C 1
ATOM 2933 O O . LYS B 1 106 ? 67.62000 108.88100 111.16100 1.000 21.28860 66 LYS B O 1
ATOM 2952 N N . CYS B 1 107 ? 65.61700 109.24900 110.20400 1.000 21.32296 67 CYS B N 1
ATOM 2953 C CA . CYS B 1 107 ? 66.20800 109.88600 109.03500 1.000 21.32296 67 CYS B CA 1
ATOM 2954 C C . CYS B 1 107 ? 67.01500 111.11300 109.42900 1.000 21.32296 67 CYS B C 1
ATOM 2955 O O . CYS B 1 107 ? 68.22400 111.18100 109.18000 1.000 21.32296 67 CYS B O 1
ATOM 2963 N N . ASN B 1 108 ? 66.36300 112.08500 110.05600 1.000 21.10342 68 ASN B N 1
ATOM 2964 C CA . ASN B 1 108 ? 66.94300 113.39200 110.31000 1.000 21.10342 68 ASN B CA 1
ATOM 2965 C C . ASN B 1 108 ? 67.85900 113.41000 111.52200 1.000 21.10342 68 ASN B C 1
ATOM 2966 O O . ASN B 1 108 ? 68.23000 114.49100 111.98700 1.000 21.10342 68 ASN B O 1
ATOM 2977 N N . LEU B 1 109 ? 68.22900 112.24800 112.04600 1.000 19.88433 69 LEU B N 1
ATOM 2978 C CA . LEU B 1 109 ? 69.12300 112.20900 113.19200 1.000 19.88433 69 LEU B CA 1
ATOM 2979 C C . LEU B 1 109 ? 70.52800 112.62400 112.78100 1.000 19.88433 69 LEU B C 1
ATOM 2980 O O . LEU B 1 109 ? 71.17100 111.96500 111.95900 1.000 19.88433 69 LEU B O 1
ATOM 2996 N N . SER B 1 110 ? 70.99400 113.72500 113.36200 1.000 18.45685 70 SER B N 1
ATOM 2997 C CA . SER B 1 110 ? 72.31500 114.25900 113.06900 1.000 18.45685 70 SER B CA 1
ATOM 2998 C C . SER B 1 110 ? 73.41800 113.46900 113.75300 1.000 18.45685 70 SER B C 1
ATOM 2999 O O . SER B 1 110 ? 74.54100 113.41100 113.24000 1.000 18.45685 70 SER B O 1
ATOM 3007 N N . VAL B 1 111 ? 73.11600 112.84900 114.89100 1.000 16.98053 71 VAL B N 1
ATOM 3008 C CA . VAL B 1 111 ? 74.08700 112.09100 115.66900 1.000 16.98053 71 VAL B CA 1
ATOM 3009 C C . VAL B 1 111 ? 73.55900 110.68600 115.90100 1.000 16.98053 71 VAL B C 1
ATOM 3010 O O . VAL B 1 111 ? 72.46500 110.50900 116.44700 1.000 16.98053 71 VAL B O 1
ATOM 3023 N N . ILE B 1 112 ? 74.34400 109.69500 115.49600 1.000 16.53674 72 ILE B N 1
ATOM 3024 C CA . ILE B 1 112 ? 74.02300 108.28700 115.66900 1.000 16.53674 72 ILE B CA 1
ATOM 3025 C C . ILE B 1 112 ? 75.00100 107.70600 116.68100 1.000 16.53674 72 ILE B C 1
ATOM 3026 O O . ILE B 1 112 ? 76.20200 107.61400 116.40600 1.000 16.53674 72 ILE B O 1
ATOM 3042 N N . ASN B 1 113 ? 74.49200 107.30200 117.84700 1.000 15.78140 73 ASN B N 1
ATOM 3043 C CA . ASN B 1 113 ? 75.30700 106.73100 118.91500 1.000 15.78140 73 ASN B CA 1
ATOM 3044 C C . ASN B 1 113 ? 75.26000 105.21300 118.84100 1.000 15.78140 73 ASN B C 1
ATOM 3045 O O . ASN B 1 113 ? 74.25000 104.60100 119.19900 1.000 15.78140 73 ASN B O 1
ATOM 3056 N N . LEU B 1 114 ? 76.34700 104.60700 118.39300 1.000 16.13033 74 LEU B N 1
ATOM 3057 C CA . LEU B 1 114 ? 76.41300 103.16100 118.34700 1.000 16.13033 74 LEU B CA 1
ATOM 3058 C C . LEU B 1 114 ? 76.75800 102.61100 119.72100 1.000 16.13033 74 LEU B C 1
ATOM 3059 O O . LEU B 1 114 ? 77.16800 103.33700 120.63000 1.000 16.13033 74 LEU B O 1
ATOM 3075 N N . ASP B 1 115 ? 76.57600 101.30800 119.87400 1.000 18.12877 75 ASP B N 1
ATOM 3076 C CA . ASP B 1 115 ? 76.85800 100.69600 121.15500 1.000 18.12877 75 ASP B CA 1
ATOM 3077 C C . ASP B 1 115 ? 78.34400 100.85800 121.46500 1.000 18.12877 75 ASP B C 1
ATOM 3078 O O . ASP B 1 115 ? 79.18700 100.67700 120.57700 1.000 18.12877 75 ASP B O 1
ATOM 3087 N N . PRO B 1 116 ? 78.70600 101.18300 122.70800 1.000 17.65743 76 PRO B N 1
ATOM 3088 C CA . PRO B 1 116 ? 80.12800 101.37100 123.03000 1.000 17.65743 76 PRO B CA 1
ATOM 3089 C C . PRO B 1 116 ? 80.94800 100.11600 122.87000 1.000 17.65743 76 PRO B C 1
ATOM 3090 O O . PRO B 1 116 ? 82.18200 100.19600 122.87800 1.000 17.65743 76 PRO B O 1
ATOM 3101 N N . GLU B 1 117 ? 80.30000 98.96500 122.72100 1.000 17.58037 77 GLU B N 1
ATOM 3102 C CA . GLU B 1 117 ? 81.00800 97.70900 122.52500 1.000 17.58037 77 GLU B CA 1
ATOM 3103 C C . GLU B 1 117 ? 81.64600 97.58000 121.15300 1.000 17.58037 77 GLU B C 1
ATOM 3104 O O . GLU B 1 117 ? 82.60800 96.82100 120.99900 1.000 17.58037 77 GLU B O 1
ATOM 3116 N N . ILE B 1 118 ? 81.13700 98.29000 120.15300 1.000 16.98795 78 ILE B N 1
ATOM 3117 C CA . ILE B 1 118 ? 81.69000 98.18100 118.80700 1.000 16.98795 78 ILE B CA 1
ATOM 3118 C C . ILE B 1 118 ? 83.12100 98.70300 118.76100 1.000 16.98795 78 ILE B C 1
ATOM 3119 O O . ILE B 1 118 ? 83.41100 99.82900 119.17800 1.000 16.98795 78 ILE B O 1
ATOM 3135 N N . ASN B 1 119 ? 84.01800 97.86400 118.25500 1.000 17.11764 79 ASN B N 1
ATOM 3136 C CA . ASN B 1 119 ? 85.42700 98.19200 118.14700 1.000 17.11764 79 ASN B CA 1
ATOM 3137 C C . ASN B 1 119 ? 85.66100 99.30300 117.13000 1.000 17.11764 79 ASN B C 1
ATOM 3138 O O . ASN B 1 119 ? 85.27500 99.17100 115.96400 1.000 17.11764 79 ASN B O 1
ATOM 3149 N N . PRO B 1 120 ? 86.29400 100.40300 117.53500 1.000 15.98430 80 PRO B N 1
ATOM 3150 C CA . PRO B 1 120 ? 86.55000 101.49800 116.59200 1.000 15.98430 80 PRO B CA 1
ATOM 3151 C C . PRO B 1 120 ? 87.40300 101.08900 115.41000 1.000 15.98430 80 PRO B C 1
ATOM 3152 O O . PRO B 1 120 ? 87.15200 101.57500 114.30500 1.000 15.98430 80 PRO B O 1
ATOM 3163 N N . GLU B 1 121 ? 88.37800 100.19700 115.58000 1.000 16.42864 81 GLU B N 1
ATOM 3164 C CA . GLU B 1 121 ? 89.18900 99.82000 114.42700 1.000 16.42864 81 GLU B CA 1
ATOM 3165 C C . GLU B 1 121 ? 88.35700 99.08400 113.38800 1.000 16.42864 81 GLU B C 1
ATOM 3166 O O . GLU B 1 121 ? 88.55600 99.26900 112.18100 1.000 16.42864 81 GLU B O 1
ATOM 3178 N N . GLY B 1 122 ? 87.38400 98.29900 113.83000 1.000 16.74853 82 GLY B N 1
ATOM 3179 C CA . GLY B 1 122 ? 86.50900 97.61900 112.89600 1.000 16.74853 82 GLY B CA 1
ATOM 3180 C C . GLY B 1 122 ? 85.67700 98.61400 112.11300 1.000 16.74853 82 GLY B C 1
ATOM 3181 O O . GLY B 1 122 ? 85.57100 98.52800 110.88500 1.000 16.74853 82 GLY B O 1
ATOM 3185 N N . PHE B 1 123 ? 85.17300 99.63400 112.80700 1.000 15.60714 83 PHE B N 1
ATOM 3186 C CA . PHE B 1 123 ? 84.36000 100.67300 112.18700 1.000 15.60714 83 PHE B CA 1
ATOM 3187 C C . PHE B 1 123 ? 85.12900 101.58800 111.24800 1.000 15.60714 83 PHE B C 1
ATOM 3188 O O . PHE B 1 123 ? 84.63800 101.89000 110.16100 1.000 15.60714 83 PHE B O 1
ATOM 3205 N N . CYS B 1 124 ? 86.30500 102.06800 111.63500 1.000 15.20622 84 CYS B N 1
ATOM 3206 C CA . CYS B 1 124 ? 86.99900 103.00300 110.75700 1.000 15.20622 84 CYS B CA 1
ATOM 3207 C C . CYS B 1 124 ? 87.59200 102.30200 109.54900 1.000 15.20622 84 CYS B C 1
ATOM 3208 O O . CYS B 1 124 ? 87.57000 102.85200 108.44300 1.000 15.20622 84 CYS B O 1
ATOM 3216 N N . ILE B 1 125 ? 88.11800 101.09300 109.72700 1.000 16.13084 85 ILE B N 1
ATOM 3217 C CA . ILE B 1 125 ? 88.55100 100.32500 108.57000 1.000 16.13084 85 ILE B CA 1
ATOM 3218 C C . ILE B 1 125 ? 87.38400 100.12300 107.61800 1.000 16.13084 85 ILE B C 1
ATOM 3219 O O . ILE B 1 125 ? 87.51500 100.27900 106.39600 1.000 16.13084 85 ILE B O 1
ATOM 3235 N N . LEU B 1 126 ? 86.21500 99.79800 108.16500 1.000 16.27420 86 LEU B N 1
ATOM 3236 C CA . LEU B 1 126 ? 85.04600 99.58300 107.32900 1.000 16.27420 86 LEU B CA 1
ATOM 3237 C C . LEU B 1 126 ? 84.54600 100.86900 106.69800 1.000 16.27420 86 LEU B C 1
ATOM 3238 O O . LEU B 1 126 ? 84.11700 100.85900 105.54400 1.000 16.27420 86 LEU B O 1
ATOM 3254 N N . LEU B 1 127 ? 84.65000 101.99100 107.39700 1.000 14.89255 87 LEU B N 1
ATOM 3255 C CA . LEU B 1 127 ? 84.21100 103.24400 106.80700 1.000 14.89255 87 LEU B CA 1
ATOM 3256 C C . LEU B 1 127 ? 85.11300 103.62200 105.65200 1.000 14.89255 87 LEU B C 1
ATOM 3257 O O . LEU B 1 127 ? 84.63800 104.09000 104.61500 1.000 14.89255 87 LEU B O 1
ATOM 3273 N N . ASP B 1 128 ? 86.41300 103.41400 105.80100 1.000 14.79838 88 ASP B N 1
ATOM 3274 C CA . ASP B 1 128 ? 87.31300 103.69800 104.69500 1.000 14.79838 88 ASP B CA 1
ATOM 3275 C C . ASP B 1 128 ? 87.01000 102.78200 103.52300 1.000 14.79838 88 ASP B C 1
ATOM 3276 O O . ASP B 1 128 ? 87.02300 103.21400 102.36900 1.000 14.79838 88 ASP B O 1
ATOM 3285 N N . PHE B 1 129 ? 86.77000 101.50100 103.79900 1.000 16.09822 89 PHE B N 1
ATOM 3286 C CA . PHE B 1 129 ? 86.43500 100.55200 102.74100 1.000 16.09822 89 PHE B CA 1
ATOM 3287 C C . PHE B 1 129 ? 85.15400 100.95100 102.01900 1.000 16.09822 89 PHE B C 1
ATOM 3288 O O . PHE B 1 129 ? 85.03900 100.79200 100.79800 1.000 16.09822 89 PHE B O 1
ATOM 3305 N N . MET B 1 130 ? 84.18300 101.47400 102.76700 1.000 15.50675 90 MET B N 1
ATOM 3306 C CA . MET B 1 130 ? 82.90100 101.87800 102.20000 1.000 15.50675 90 MET B CA 1
ATOM 3307 C C . MET B 1 130 ? 83.07100 102.95300 101.14100 1.000 15.50675 90 MET B C 1
ATOM 3308 O O . MET B 1 130 ? 82.34600 102.96900 100.14100 1.000 15.50675 90 MET B O 1
ATOM 3322 N N . TYR B 1 131 ? 84.02500 103.85000 101.33800 1.000 13.96534 91 TYR B N 1
ATOM 3323 C CA . TYR B 1 131 ? 84.27700 104.94500 100.42600 1.000 13.96534 91 TYR B CA 1
ATOM 3324 C C . TYR B 1 131 ? 85.40600 104.65500 99.45000 1.000 13.96534 91 TYR B C 1
ATOM 3325 O O . TYR B 1 131 ? 85.59100 105.42200 98.50500 1.000 13.96534 91 TYR B O 1
ATOM 3343 N N . THR B 1 132 ? 86.18400 103.60100 99.67300 1.000 15.33888 92 THR B N 1
ATOM 3344 C CA . THR B 1 132 ? 87.32500 103.28500 98.82900 1.000 15.33888 92 THR B CA 1
ATOM 3345 C C . THR B 1 132 ? 87.28600 101.90900 98.19400 1.000 15.33888 92 THR B C 1
ATOM 3346 O O . THR B 1 132 ? 88.02500 101.67500 97.23400 1.000 15.33888 92 THR B O 1
ATOM 3357 N N . SER B 1 133 ? 86.47300 100.99500 98.70200 1.000 16.03564 93 SER B N 1
ATOM 3358 C CA . SER B 1 133 ? 86.40200 99.61300 98.24500 1.000 16.03564 93 SER B CA 1
ATOM 3359 C C . SER B 1 133 ? 87.63700 98.79900 98.60200 1.000 16.03564 93 SER B C 1
ATOM 3360 O O . SER B 1 133 ? 87.75600 97.64600 98.16800 1.000 16.03564 93 SER B O 1
ATOM 3368 N N . ARG B 1 134 ? 88.56700 99.36500 99.36300 1.000 16.45402 94 ARG B N 1
ATOM 3369 C CA . ARG B 1 134 ? 89.78000 98.68000 99.79000 1.000 16.45402 94 ARG B CA 1
ATOM 3370 C C . ARG B 1 134 ? 89.65700 98.39800 101.27600 1.000 16.45402 94 ARG B C 1
ATOM 3371 O O . ARG B 1 134 ? 89.49000 99.32500 102.07500 1.000 16.45402 94 ARG B O 1
ATOM 3392 N N . LEU B 1 135 ? 89.72800 97.12800 101.63900 1.000 17.37642 95 LEU B N 1
ATOM 3393 C CA . LEU B 1 135 ? 89.59000 96.70500 103.02100 1.000 17.37642 95 LEU B CA 1
ATOM 3394 C C . LEU B 1 135 ? 90.94200 96.29500 103.58200 1.000 17.37642 95 LEU B C 1
ATOM 3395 O O . LEU B 1 135 ? 91.58200 95.37600 103.06200 1.000 17.37642 95 LEU B O 1
ATOM 3411 N N . ASN B 1 136 ? 91.37500 96.99400 104.63200 1.000 17.62593 96 ASN B N 1
ATOM 3412 C CA . ASN B 1 136 ? 92.64900 96.73100 105.30200 1.000 17.62593 96 ASN B CA 1
ATOM 3413 C C . ASN B 1 136 ? 92.42000 95.64100 106.34700 1.000 17.62593 96 ASN B C 1
ATOM 3414 O O . ASN B 1 136 ? 92.23900 95.89700 107.54000 1.000 17.62593 96 ASN B O 1
ATOM 3425 N N . LEU B 1 137 ? 92.43400 94.39600 105.88000 1.000 19.50437 97 LEU B N 1
ATOM 3426 C CA . LEU B 1 137 ? 92.22700 93.22500 106.72500 1.000 19.50437 97 LEU B CA 1
ATOM 3427 C C . LEU B 1 137 ? 93.54800 92.53900 107.02600 1.000 19.50437 97 LEU B C 1
ATOM 3428 O O . LEU B 1 137 ? 94.21000 92.03800 106.11100 1.000 19.50437 97 LEU B O 1
ATOM 3444 N N . ARG B 1 138 ? 93.93100 92.51600 108.30100 1.000 20.60942 98 ARG B N 1
ATOM 3445 C CA . ARG B 1 138 ? 95.14500 91.83100 108.71200 1.000 20.60942 98 ARG B CA 1
ATOM 3446 C C . ARG B 1 138 ? 94.83400 91.00700 109.95300 1.000 20.60942 98 ARG B C 1
ATOM 3447 O O . ARG B 1 138 ? 93.83600 91.22800 110.64300 1.000 20.60942 98 ARG B O 1
ATOM 3468 N N . GLU B 1 139 ? 95.71800 90.04700 110.22300 1.000 22.34497 99 GLU B N 1
ATOM 3469 C CA . GLU B 1 139 ? 95.53400 89.12300 111.33800 1.000 22.34497 99 GLU B CA 1
ATOM 3470 C C . GLU B 1 139 ? 95.30200 89.81700 112.67700 1.000 22.34497 99 GLU B C 1
ATOM 3471 O O . GLU B 1 139 ? 94.67100 89.24000 113.57000 1.000 22.34497 99 GLU B O 1
ATOM 3483 N N . GLY B 1 140 ? 95.79600 91.04100 112.84800 1.000 21.21194 100 GLY B N 1
ATOM 3484 C CA . GLY B 1 140 ? 95.59700 91.74100 114.10700 1.000 21.21194 100 GLY B CA 1
ATOM 3485 C C . GLY B 1 140 ? 94.24400 92.39800 114.29200 1.000 21.21194 100 GLY B C 1
ATOM 3486 O O . GLY B 1 140 ? 93.88900 92.73500 115.42600 1.000 21.21194 100 GLY B O 1
ATOM 3490 N N . ASN B 1 141 ? 93.48300 92.59000 113.21500 1.000 19.26760 101 ASN B N 1
ATOM 3491 C CA . ASN B 1 141 ? 92.18100 93.24800 113.27800 1.000 19.26760 101 ASN B CA 1
ATOM 3492 C C . ASN B 1 141 ? 91.04100 92.45800 112.64400 1.000 19.26760 101 ASN B C 1
ATOM 3493 O O . ASN B 1 141 ? 89.88600 92.88500 112.74600 1.000 19.26760 101 ASN B O 1
ATOM 3504 N N . ILE B 1 142 ? 91.33000 91.32400 112.01100 1.000 20.61997 102 ILE B N 1
ATOM 3505 C CA . ILE B 1 142 ? 90.31800 90.51300 111.33700 1.000 20.61997 102 ILE B CA 1
ATOM 3506 C C . ILE B 1 142 ? 89.08100 90.29400 112.20700 1.000 20.61997 102 ILE B C 1
ATOM 3507 O O . ILE B 1 142 ? 87.95000 90.45400 111.74400 1.000 20.61997 102 ILE B O 1
ATOM 3523 N N . MET B 1 143 ? 89.26700 89.90800 113.46700 1.000 19.23239 103 MET B N 1
ATOM 3524 C CA . MET B 1 143 ? 88.12300 89.63700 114.34100 1.000 19.23239 103 MET B CA 1
ATOM 3525 C C . MET B 1 143 ? 87.29800 90.88200 114.66000 1.000 19.23239 103 MET B C 1
ATOM 3526 O O . MET B 1 143 ? 86.06100 90.83000 114.63800 1.000 19.23239 103 MET B O 1
ATOM 3540 N N . ALA B 1 144 ? 87.94600 92.01200 114.92800 1.000 18.09348 104 ALA B N 1
ATOM 3541 C CA . ALA B 1 144 ? 87.19000 93.22700 115.21900 1.000 18.09348 104 ALA B CA 1
ATOM 3542 C C . ALA B 1 144 ? 86.39000 93.65300 114.00200 1.000 18.09348 104 ALA B C 1
ATOM 3543 O O . ALA B 1 144 ? 85.22700 94.06300 114.11500 1.000 18.09348 104 ALA B O 1
ATOM 3550 N N . VAL B 1 145 ? 86.96300 93.45200 112.82200 1.000 18.14127 105 VAL B N 1
ATOM 3551 C CA . VAL B 1 145 ? 86.28600 93.81200 111.58500 1.000 18.14127 105 VAL B CA 1
ATOM 3552 C C . VAL B 1 145 ? 85.12600 92.86900 111.31100 1.000 18.14127 105 VAL B C 1
ATOM 3553 O O . VAL B 1 145 ? 84.03500 93.30300 110.93800 1.000 18.14127 105 VAL B O 1
ATOM 3566 N N . MET B 1 146 ? 85.34900 91.57100 111.44600 1.000 19.32812 106 MET B N 1
ATOM 3567 C CA . MET B 1 146 ? 84.28100 90.60900 111.22300 1.000 19.32812 106 MET B CA 1
ATOM 3568 C C . MET B 1 146 ? 83.09800 90.88500 112.14100 1.000 19.32812 106 MET B C 1
ATOM 3569 O O . MET B 1 146 ? 81.94400 90.93800 111.69700 1.000 19.32812 106 MET B O 1
ATOM 3583 N N . ALA B 1 147 ? 83.37400 91.12400 113.42300 1.000 17.90753 107 ALA B N 1
ATOM 3584 C CA . ALA B 1 147 ? 82.30200 91.39500 114.37500 1.000 17.90753 107 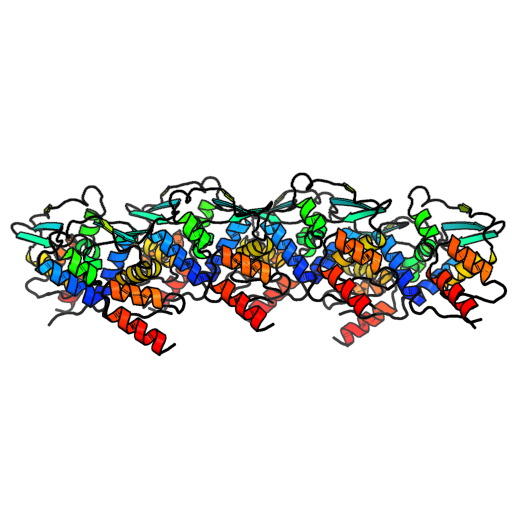ALA B CA 1
ATOM 3585 C C . ALA B 1 147 ? 81.5830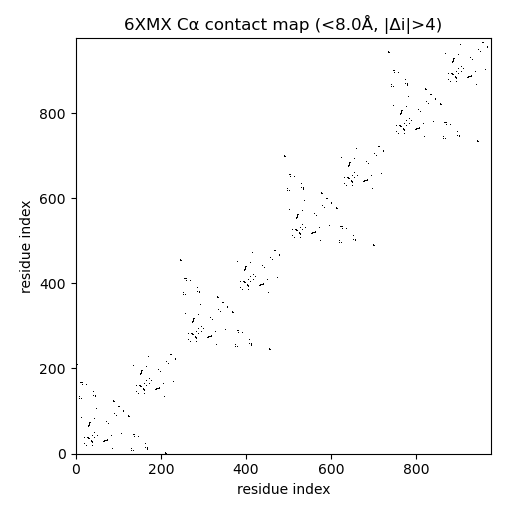0 92.69000 114.04700 1.000 17.90753 107 ALA B C 1
ATOM 3586 O O . ALA B 1 147 ? 80.35000 92.76800 114.13900 1.000 17.90753 107 ALA B O 1
ATOM 3593 N N . THR B 1 148 ? 82.32600 93.71000 113.63500 1.000 16.98715 108 THR B N 1
ATOM 3594 C CA . THR B 1 148 ? 81.67800 94.96800 113.30400 1.000 16.98715 108 THR B CA 1
ATOM 3595 C C . THR B 1 148 ? 80.85000 94.83600 112.02900 1.000 16.98715 108 THR B C 1
ATOM 3596 O O . THR B 1 148 ? 79.75400 95.39900 111.93500 1.000 16.98715 108 THR B O 1
ATOM 3607 N N . ALA B 1 149 ? 81.34700 94.08800 111.04100 1.000 17.33279 109 ALA B N 1
ATOM 3608 C CA . ALA B 1 149 ? 80.58800 93.88900 109.81200 1.000 17.33279 109 ALA B CA 1
ATOM 3609 C C . ALA B 1 149 ? 79.31000 93.13900 110.10500 1.000 17.33279 109 ALA B C 1
ATOM 3610 O O . ALA B 1 149 ? 78.29200 93.35000 109.44200 1.000 17.33279 109 ALA B O 1
ATOM 3617 N N . MET B 1 150 ? 79.35300 92.26600 111.09900 1.000 17.25203 110 MET B N 1
ATOM 3618 C CA . MET B 1 150 ? 78.15900 91.55000 111.50900 1.000 17.25203 110 MET B CA 1
ATOM 3619 C C . MET B 1 150 ? 77.17800 92.52600 112.13600 1.000 17.25203 110 MET B C 1
ATOM 3620 O O . MET B 1 150 ? 75.97800 92.48900 111.85000 1.000 17.25203 110 MET B O 1
ATOM 3634 N N . TYR B 1 151 ? 77.67400 93.40900 113.00000 1.000 16.42119 111 TYR B N 1
ATOM 3635 C CA . TYR B 1 151 ? 76.79500 94.39200 113.61800 1.000 16.42119 111 TYR B CA 1
ATOM 3636 C C . TYR B 1 151 ? 76.23800 95.35100 112.57700 1.000 16.42119 111 TYR B C 1
ATOM 3637 O O . TYR B 1 151 ? 75.06200 95.72100 112.63600 1.000 16.42119 111 TYR B O 1
ATOM 3655 N N . LEU B 1 152 ? 77.07000 95.78300 111.63200 1.000 16.51509 112 LEU B N 1
ATOM 3656 C CA . LEU B 1 152 ? 76.64000 96.69600 110.57400 1.000 16.51509 112 LEU B CA 1
ATOM 3657 C C . LEU B 1 152 ? 75.90400 95.99100 109.44200 1.000 16.51509 112 LEU B C 1
ATOM 3658 O O . LEU B 1 152 ? 75.42000 96.66100 108.52700 1.000 16.51509 112 LEU B O 1
ATOM 3674 N N . GLN B 1 153 ? 75.81400 94.66700 109.48100 1.000 16.78410 113 GLN B N 1
ATOM 3675 C CA . GLN B 1 153 ? 75.13900 93.88100 108.45400 1.000 16.78410 113 GLN B CA 1
ATOM 3676 C C . GLN B 1 153 ? 75.76100 94.07800 107.07400 1.000 16.78410 113 GLN B C 1
ATOM 3677 O O . GLN B 1 153 ? 75.11500 94.51100 106.12100 1.000 16.78410 113 GLN B O 1
ATOM 3691 N N . MET B 1 154 ? 77.04500 93.75300 106.99300 1.000 17.32499 114 MET B N 1
ATOM 3692 C CA . MET B 1 154 ? 77.80700 93.83500 105.75900 1.000 17.32499 114 MET B CA 1
ATOM 3693 C C . MET B 1 154 ? 78.14200 92.38900 105.42200 1.000 17.32499 114 MET B C 1
ATOM 3694 O O . MET B 1 154 ? 79.26400 91.92000 105.59500 1.000 17.32499 114 MET B O 1
ATOM 3708 N N . GLU B 1 155 ? 77.14000 91.69600 104.90000 1.000 18.34011 115 GLU B N 1
ATOM 3709 C CA . GLU B 1 155 ? 77.24000 90.27100 104.61200 1.000 18.34011 115 GLU B CA 1
ATOM 3710 C C . GLU B 1 155 ? 78.45400 89.89500 103.77300 1.000 18.34011 115 GLU B C 1
ATOM 3711 O O . GLU B 1 155 ? 79.13800 88.90900 104.07100 1.000 18.34011 115 GLU B O 1
ATOM 3723 N N . HIS B 1 156 ? 78.74500 90.65400 102.72200 1.000 18.90989 116 HIS B N 1
ATOM 3724 C CA . HIS B 1 156 ? 79.89100 90.30000 101.89200 1.000 18.90989 116 HIS B CA 1
ATOM 3725 C C . HIS B 1 156 ? 81.20100 90.51700 102.63100 1.000 18.90989 116 HIS B C 1
ATOM 3726 O O . HIS B 1 156 ? 82.15900 89.75600 102.44300 1.000 18.90989 116 HIS B O 1
ATOM 3739 N N . VAL B 1 157 ? 81.22900 91.47200 103.55400 1.000 18.33803 117 VAL B N 1
ATOM 3740 C CA . VAL B 1 157 ? 82.43900 91.69000 104.33100 1.000 18.33803 117 VAL B CA 1
ATOM 3741 C C . VAL B 1 157 ? 82.65600 90.54500 105.30400 1.000 18.33803 117 VAL B C 1
ATOM 3742 O O . VAL B 1 157 ? 83.77500 90.04600 105.46300 1.000 18.33803 117 VAL B O 1
ATOM 3755 N N . VAL B 1 158 ? 81.59600 90.13100 105.98900 1.000 18.95482 118 VAL B N 1
ATOM 3756 C CA . VAL B 1 158 ? 81.67900 88.99600 106.89400 1.000 18.95482 118 VAL B CA 1
ATOM 3757 C C . VAL B 1 158 ? 82.10100 87.74600 106.13300 1.000 18.95482 118 VAL B C 1
ATOM 3758 O O . VAL B 1 158 ? 82.92600 86.95900 106.60700 1.000 18.95482 118 VAL B O 1
ATOM 3771 N N . ASP B 1 159 ? 81.56000 87.56000 104.93000 1.000 21.00594 119 ASP B N 1
ATOM 3772 C CA . ASP B 1 159 ? 81.93300 86.41700 104.10000 1.000 21.00594 119 ASP B CA 1
ATOM 3773 C C . ASP B 1 159 ? 83.41500 86.45300 103.75500 1.000 21.00594 119 ASP B C 1
ATOM 3774 O O . ASP B 1 159 ? 84.09500 85.41600 103.75100 1.000 21.00594 119 ASP B O 1
ATOM 3783 N N . THR B 1 160 ? 83.94700 87.64200 103.51000 1.000 20.59765 120 THR B N 1
ATOM 3784 C CA . THR B 1 160 ? 85.36300 87.72300 103.19100 1.000 20.59765 120 THR B CA 1
ATOM 3785 C C . THR B 1 160 ? 86.21600 87.52800 104.43800 1.000 20.59765 120 THR B C 1
ATOM 3786 O O . THR B 1 160 ? 87.31200 86.96800 104.34600 1.000 20.59765 120 THR B O 1
ATOM 3797 N N . CYS B 1 161 ? 85.73000 87.94000 105.60800 1.000 20.83095 121 CYS B N 1
ATOM 3798 C CA . CYS B 1 161 ? 86.48000 87.66000 106.82600 1.000 20.83095 121 CYS B CA 1
ATOM 3799 C C . CYS B 1 161 ? 86.49400 86.15800 107.07300 1.000 20.83095 121 CYS B C 1
ATOM 3800 O O . CYS B 1 161 ? 87.47200 85.62000 107.60100 1.000 20.83095 121 CYS B O 1
ATOM 3808 N N . ARG B 1 162 ? 85.41500 85.47600 106.68100 1.000 22.19953 122 ARG B N 1
ATOM 3809 C CA . ARG B 1 162 ? 85.33700 84.02400 106.80400 1.000 22.19953 122 ARG B CA 1
ATOM 3810 C C . ARG B 1 162 ? 86.34900 83.35800 105.88500 1.000 22.19953 122 ARG B C 1
ATOM 3811 O O . ARG B 1 162 ? 86.99300 82.37500 106.26600 1.000 22.19953 122 ARG B O 1
ATOM 3832 N N . LYS B 1 163 ? 86.49900 83.88000 104.66700 1.000 24.63832 123 LYS B N 1
ATOM 3833 C CA . LYS B 1 163 ? 87.46300 83.29000 103.74200 1.000 24.63832 123 LYS B CA 1
ATOM 3834 C C . LYS B 1 163 ? 88.88700 83.61700 104.16100 1.000 24.63832 123 LYS B C 1
ATOM 3835 O O . LYS B 1 163 ? 89.81000 82.83700 103.89800 1.000 24.63832 123 LYS B O 1
ATOM 3854 N N . PHE B 1 164 ? 89.07500 84.75300 104.82600 1.000 24.27614 124 PHE B N 1
ATOM 3855 C CA . PHE B 1 164 ? 90.40300 85.17900 105.24800 1.000 24.27614 124 PHE B CA 1
ATOM 3856 C C . PHE B 1 164 ? 91.01100 84.20700 106.25100 1.000 24.27614 124 PHE B C 1
ATOM 3857 O O . PHE B 1 164 ? 92.11300 83.68700 106.04400 1.000 24.27614 124 PHE B O 1
ATOM 3874 N N . ILE B 1 165 ? 90.30300 83.94000 107.34800 1.000 25.49053 125 ILE B N 1
ATOM 3875 C CA . ILE B 1 165 ? 90.84000 83.02600 108.34300 1.000 25.49053 125 ILE B CA 1
ATOM 3876 C C . ILE B 1 165 ? 90.77200 81.59500 107.83800 1.000 25.49053 125 ILE B C 1
ATOM 3877 O O . ILE B 1 165 ? 91.44600 80.71400 108.38100 1.000 25.49053 125 ILE B O 1
ATOM 3893 N N . LYS B 1 166 ? 89.97500 81.34400 106.80000 1.000 29.11927 126 LYS B N 1
ATOM 3894 C CA . LYS B 1 166 ? 89.92400 80.01400 106.20400 1.000 29.11927 126 LYS B CA 1
ATOM 3895 C C . LYS B 1 166 ? 91.18100 79.75600 105.39100 1.000 29.11927 126 LYS B C 1
ATOM 3896 O O . LYS B 1 166 ? 91.67700 78.62500 105.33500 1.000 29.11927 126 LYS B O 1
ATOM 3915 N N . ALA B 1 167 ? 91.70500 80.79600 104.75300 1.000 30.54225 127 ALA B N 1
ATOM 3916 C CA . ALA B 1 167 ? 92.90800 80.67600 103.94700 1.000 30.54225 127 ALA B CA 1
ATOM 3917 C C . ALA B 1 167 ? 94.16300 80.84100 104.78700 1.000 30.54225 127 ALA B C 1
ATOM 3918 O O . ALA B 1 167 ? 95.20000 80.25100 104.46300 1.000 30.54225 127 ALA B O 1
ATOM 3925 N N . SER B 1 168 ? 94.09300 81.62800 105.85600 1.000 31.84898 128 SER B N 1
ATOM 3926 C CA . SER B 1 168 ? 95.24400 81.85300 106.72100 1.000 31.84898 128 SER B CA 1
ATOM 3927 C C . SER B 1 168 ? 95.28000 80.82100 107.84100 1.000 31.84898 128 SER B C 1
ATOM 3928 O O . SER B 1 168 ? 94.41900 80.81600 108.71900 1.000 31.84898 128 SER B O 1
ATOM 3936 N N . SER C 1 47 ? 76.14200 90.79600 83.73500 1.000 38.04292 7 SER C N 1
ATOM 3937 C CA . SER C 1 47 ? 75.55400 91.81500 84.59800 1.000 38.04292 7 SER C CA 1
ATOM 3938 C C . SER C 1 47 ? 74.08400 91.50200 84.89500 1.000 38.04292 7 SER C C 1
ATOM 3939 O O . SER C 1 47 ? 73.74100 91.03000 85.98100 1.000 38.04292 7 SER C O 1
ATOM 3946 N N . CYS C 1 48 ? 73.22300 91.76400 83.91200 1.000 35.69561 8 CYS C N 1
ATOM 3947 C CA . CYS C 1 48 ? 71.79200 91.54000 84.05300 1.000 35.69561 8 CYS C CA 1
ATOM 3948 C C . CYS C 1 48 ? 71.25900 90.92000 82.77500 1.000 35.69561 8 CYS C C 1
ATOM 3949 O O . CYS C 1 48 ? 72.02400 90.62800 81.85100 1.000 35.69561 8 CYS C O 1
ATOM 3957 N N . ILE C 1 49 ? 69.94800 90.70300 82.74500 1.000 34.42564 9 ILE C N 1
ATOM 3958 C CA . ILE C 1 49 ? 69.31100 90.01000 81.63400 1.000 34.42564 9 ILE C CA 1
ATOM 3959 C C . ILE C 1 49 ? 68.25800 90.91300 81.00600 1.000 34.42564 9 ILE C C 1
ATOM 3960 O O . ILE C 1 49 ? 67.35700 91.41200 81.68700 1.000 34.42564 9 ILE C O 1
ATOM 3976 N N . GLN C 1 50 ? 68.38300 91.12700 79.70500 1.000 34.19182 10 GLN C N 1
ATOM 3977 C CA . GLN C 1 50 ? 67.50100 91.99000 78.93500 1.000 34.19182 10 GLN C CA 1
ATOM 3978 C C . GLN C 1 50 ? 66.33500 91.20500 78.34700 1.000 34.19182 10 GLN C C 1
ATOM 3979 O O . GLN C 1 50 ? 66.54100 90.19200 77.67000 1.000 34.19182 10 GLN C O 1
ATOM 3993 N N . PHE C 1 51 ? 65.11500 91.67100 78.61600 1.000 32.93063 11 PHE C N 1
ATOM 3994 C CA . PHE C 1 51 ? 63.90300 91.05300 78.08300 1.000 32.93063 11 PHE C CA 1
ATOM 3995 C C . PHE C 1 51 ? 63.45300 91.88100 76.88300 1.000 32.93063 11 PHE C C 1
ATOM 3996 O O . PHE C 1 51 ? 62.82500 92.93100 77.02800 1.000 32.93063 11 PHE C O 1
ATOM 4013 N N . THR C 1 52 ? 63.76900 91.37400 75.69300 1.000 37.42796 12 THR C N 1
ATOM 4014 C CA . THR C 1 52 ? 63.48400 92.08900 74.45800 1.000 37.42796 12 THR C CA 1
ATOM 4015 C C . THR C 1 52 ? 61.99000 92.29600 74.22900 1.000 37.42796 12 THR C C 1
ATOM 4016 O O . THR C 1 52 ? 61.57900 93.34500 73.72200 1.000 37.42796 12 THR C O 1
ATOM 4027 N N . ARG C 1 53 ? 61.16000 91.32100 74.59300 1.000 35.84667 13 ARG C N 1
ATOM 4028 C CA . ARG C 1 53 ? 59.72500 91.40700 74.35200 1.000 35.84667 13 ARG C CA 1
ATOM 4029 C C . ARG C 1 53 ? 58.90600 91.77800 75.58000 1.000 35.84667 13 ARG C C 1
ATOM 4030 O O . ARG C 1 53 ? 57.67500 91.71600 75.52200 1.000 35.84667 13 ARG C O 1
ATOM 4051 N N . HIS C 1 54 ? 59.53900 92.15700 76.68800 1.000 31.97442 14 HIS C N 1
ATOM 4052 C CA . HIS C 1 54 ? 58.76500 92.54000 77.86700 1.000 31.97442 14 HIS C CA 1
ATOM 4053 C C . HIS C 1 54 ? 57.90400 93.77100 77.62900 1.000 31.97442 14 HIS C C 1
ATOM 4054 O O . HIS C 1 54 ? 56.70600 93.77600 77.93100 1.000 31.97442 14 HIS C O 1
ATOM 4067 N N . ALA C 1 55 ? 58.49900 94.82400 77.08700 1.000 31.28219 15 ALA C N 1
ATOM 4068 C CA . ALA C 1 55 ? 57.76500 96.06000 76.85100 1.000 31.28219 15 ALA C CA 1
ATOM 4069 C C . ALA C 1 55 ? 56.55200 95.85300 75.95600 1.000 31.28219 15 ALA C C 1
ATOM 4070 O O . ALA C 1 55 ? 55.47800 96.41300 76.21800 1.000 31.28219 15 ALA C O 1
ATOM 4077 N N . SER C 1 56 ? 56.66700 94.98800 74.95400 1.000 34.07431 16 SER C N 1
ATOM 4078 C CA . SER C 1 56 ? 55.52700 94.73900 74.08300 1.000 34.07431 16 SER C CA 1
ATOM 4079 C C . SER C 1 56 ? 54.43300 93.99000 74.82600 1.000 34.07431 16 SER C C 1
ATOM 4080 O O . SER C 1 56 ? 53.24300 94.27400 74.64600 1.000 34.07431 16 SER C O 1
ATOM 4088 N N . ASP C 1 57 ? 54.81700 93.09000 75.72500 1.000 33.65996 17 ASP C N 1
ATOM 4089 C CA . ASP C 1 57 ? 53.82700 92.36600 76.50700 1.000 33.65996 17 ASP C CA 1
ATOM 4090 C C . ASP C 1 57 ? 53.12400 93.29800 77.48200 1.000 33.65996 17 ASP C C 1
ATOM 4091 O O . ASP C 1 57 ? 51.90800 93.18100 77.70100 1.000 33.65996 17 ASP C O 1
ATOM 4100 N N . VAL C 1 58 ? 53.84800 94.28900 77.99200 1.000 31.09688 18 VAL C N 1
ATOM 4101 C CA . VAL C 1 58 ? 53.24900 95.25100 78.90400 1.000 31.09688 18 VAL C CA 1
ATOM 4102 C C . VAL C 1 58 ? 52.23400 96.10000 78.16800 1.000 31.09688 18 VAL C C 1
ATOM 4103 O O . VAL C 1 58 ? 51.11500 96.32900 78.64200 1.000 31.09688 18 VAL C O 1
ATOM 4116 N N . LEU C 1 59 ? 52.63800 96.62400 77.02200 1.000 30.50377 19 LEU C N 1
ATOM 4117 C CA . LEU C 1 59 ? 51.74300 97.44600 76.22600 1.000 30.50377 19 LEU C CA 1
ATOM 4118 C C . LEU C 1 59 ? 50.50500 96.67100 75.80600 1.000 30.50377 19 LEU C C 1
ATOM 4119 O O . LEU C 1 59 ? 49.38500 97.19500 75.85400 1.000 30.50377 19 LEU C O 1
ATOM 4135 N N . LEU C 1 60 ? 50.67600 95.39300 75.48200 1.000 31.83971 20 LEU C N 1
ATOM 4136 C CA . LEU C 1 60 ? 49.54800 94.56300 75.09000 1.000 31.83971 20 LEU C CA 1
ATOM 4137 C C . LEU C 1 60 ? 48.57200 94.38400 76.24400 1.000 31.83971 20 LEU C C 1
ATOM 4138 O O . LEU C 1 60 ? 47.35200 94.50300 76.06300 1.000 31.83971 20 LEU C O 1
ATOM 4154 N N . ASN C 1 61 ? 49.08700 94.16600 77.44800 1.000 31.56861 21 ASN C N 1
ATOM 4155 C CA . ASN C 1 61 ? 48.20000 94.01800 78.59500 1.000 31.56861 21 ASN C CA 1
ATOM 4156 C C . ASN C 1 61 ? 47.51400 95.34000 78.92500 1.000 31.56861 21 ASN C C 1
ATOM 4157 O O . ASN C 1 61 ? 46.35200 95.35500 79.35600 1.000 31.56861 21 ASN C O 1
ATOM 4168 N N . LEU C 1 62 ? 48.20300 96.45700 78.70400 1.000 30.37070 22 LEU C N 1
ATOM 4169 C CA . LEU C 1 62 ? 47.59000 97.75800 78.93600 1.000 30.37070 22 LEU C CA 1
ATOM 4170 C C . LEU C 1 62 ? 46.44900 97.99400 77.96200 1.000 30.37070 22 LEU C C 1
ATOM 4171 O O . LEU C 1 62 ? 45.39100 98.52300 78.33300 1.000 30.37070 22 LEU C O 1
ATOM 4187 N N . ASN C 1 63 ? 46.62600 97.54200 76.72700 1.000 30.28631 23 ASN C N 1
ATOM 4188 C CA . ASN C 1 63 ? 45.57500 97.66400 75.72700 1.000 30.28631 23 ASN C CA 1
ATOM 4189 C C . ASN C 1 63 ? 44.39500 96.78600 76.08900 1.000 30.28631 23 ASN C C 1
ATOM 4190 O O . ASN C 1 63 ? 43.23700 97.16100 75.87400 1.000 30.28631 23 ASN C O 1
ATOM 4201 N N . ARG C 1 64 ? 44.67700 95.62900 76.67800 1.000 31.24881 24 ARG C N 1
ATOM 4202 C CA . ARG C 1 64 ? 43.60800 94.73700 77.10100 1.000 31.24881 24 ARG C CA 1
ATOM 4203 C C . ARG C 1 64 ? 42.80500 95.36800 78.23000 1.000 31.24881 24 ARG C C 1
ATOM 4204 O O . ARG C 1 64 ? 41.58200 95.20900 78.29500 1.000 31.24881 24 ARG C O 1
ATOM 4225 N N . LEU C 1 65 ? 43.47300 96.08500 79.13000 1.000 30.45501 25 LEU C N 1
ATOM 4226 C CA . LEU C 1 65 ? 42.75100 96.75500 80.20800 1.000 30.45501 25 LEU C CA 1
ATOM 4227 C C . LEU C 1 65 ? 41.91700 97.90300 79.67800 1.000 30.45501 25 LEU C C 1
ATOM 4228 O O . LEU C 1 65 ? 40.79100 98.13100 80.13400 1.000 30.45501 25 LEU C O 1
ATOM 4244 N N . ARG C 1 66 ? 42.46400 98.63500 78.71400 1.000 30.04370 26 ARG C N 1
ATOM 4245 C CA . ARG C 1 66 ? 41.74300 99.74900 78.11000 1.000 30.04370 26 ARG C CA 1
ATOM 4246 C C . ARG C 1 66 ? 40.49600 99.26300 77.39200 1.000 30.04370 26 ARG C C 1
ATOM 4247 O O . ARG C 1 66 ? 39.43200 99.88600 77.47800 1.000 30.04370 26 ARG C O 1
ATOM 4268 N N . SER C 1 67 ? 40.61300 98.13500 76.69700 1.000 30.90418 27 SER C N 1
ATOM 4269 C CA . SER C 1 67 ? 39.49000 97.55400 75.97800 1.000 30.90418 27 SER C CA 1
ATOM 4270 C C . SER C 1 67 ? 38.40000 97.12000 76.94100 1.000 30.90418 27 SER C C 1
ATOM 4271 O O . SER C 1 67 ? 37.21400 97.16400 76.60000 1.000 30.90418 27 SER C O 1
ATOM 4279 N N . ARG C 1 68 ? 38.78400 96.69700 78.13400 1.000 30.39373 28 ARG C N 1
ATOM 4280 C CA . ARG C 1 68 ? 37.86200 96.25500 79.16700 1.000 30.39373 28 ARG C CA 1
ATOM 4281 C C . ARG C 1 68 ? 37.50000 97.37800 80.13000 1.000 30.39373 28 ARG C C 1
ATOM 4282 O O . ARG C 1 68 ? 36.79000 97.13400 81.10900 1.000 30.39373 28 ARG C O 1
ATOM 4303 N N . ASP C 1 69 ? 37.95900 98.60200 79.86700 1.000 31.07492 29 ASP C N 1
ATOM 4304 C CA . ASP C 1 69 ? 37.64800 99.75300 80.70900 1.000 31.07492 29 ASP C CA 1
ATOM 4305 C C . ASP C 1 69 ? 38.11700 99.58700 82.14700 1.000 31.07492 29 ASP C C 1
ATOM 4306 O O . ASP C 1 69 ? 37.45800 100.05300 83.08000 1.000 31.07492 29 ASP C O 1
ATOM 4315 N N . ILE C 1 70 ? 39.24000 98.91500 82.35100 1.000 30.30780 30 ILE C N 1
ATOM 4316 C CA . ILE C 1 70 ? 39.78700 98.72200 83.68600 1.000 30.30780 30 ILE C CA 1
ATOM 4317 C C . ILE C 1 70 ? 40.74500 99.85100 84.03900 1.000 30.30780 30 ILE C C 1
ATOM 4318 O O . ILE C 1 70 ? 41.76900 100.04500 83.37500 1.000 30.30780 30 ILE C O 1
ATOM 4334 N N . LEU C 1 71 ? 40.40500 100.59200 85.09100 1.000 29.92741 31 LEU C N 1
ATOM 4335 C CA . LEU C 1 71 ? 41.20700 101.69500 85.61400 1.000 29.92741 31 LEU C CA 1
ATOM 4336 C C . LEU C 1 71 ? 41.40700 102.82000 84.61300 1.000 29.92741 31 LEU C C 1
ATOM 4337 O O . LEU C 1 71 ? 42.36900 103.58300 84.72400 1.000 29.92741 31 LEU C O 1
ATOM 4353 N N . THR C 1 72 ? 40.53100 102.95400 83.63100 1.000 30.27962 32 THR C N 1
ATOM 4354 C CA . THR C 1 72 ? 40.61800 104.07300 82.70700 1.000 30.27962 32 THR C CA 1
ATOM 4355 C C . THR C 1 72 ? 40.07300 105.27400 83.46300 1.000 30.27962 32 THR C C 1
ATOM 4356 O O . THR C 1 72 ? 38.86600 105.37600 83.70200 1.000 30.27962 32 THR C O 1
ATOM 4367 N N . ASP C 1 73 ? 40.96800 106.17800 83.84700 1.000 30.58788 33 ASP C N 1
ATOM 4368 C CA . ASP C 1 73 ? 40.63900 107.30800 84.70100 1.000 30.58788 33 ASP C CA 1
ATOM 4369 C C . ASP C 1 73 ? 40.42100 108.61000 83.95800 1.000 30.58788 33 ASP C C 1
ATOM 4370 O O . ASP C 1 73 ? 40.28000 109.65100 84.60800 1.000 30.58788 33 ASP C O 1
ATOM 4379 N N . VAL C 1 74 ? 40.37400 108.60600 82.63000 1.000 31.31149 34 VAL C N 1
ATOM 4380 C CA . VAL C 1 74 ? 40.17700 109.86900 81.93900 1.000 31.31149 34 VAL C CA 1
ATOM 4381 C C . VAL C 1 74 ? 39.34600 109.65900 80.69400 1.000 31.31149 34 VAL C C 1
ATOM 4382 O O . VAL C 1 74 ? 39.45800 108.64300 79.99500 1.000 31.31149 34 VAL C O 1
ATOM 4395 N N . VAL C 1 75 ? 38.55900 110.68800 80.40200 1.000 32.48018 35 VAL C N 1
ATOM 4396 C CA . VAL C 1 75 ? 37.68900 110.76900 79.24400 1.000 32.48018 35 VAL C CA 1
ATOM 4397 C C . VAL C 1 75 ? 38.15900 111.92700 78.38000 1.000 32.48018 35 VAL C C 1
ATOM 4398 O O . VAL C 1 75 ? 38.13700 113.08400 78.81300 1.000 32.48018 35 VAL C O 1
ATOM 4411 N N . ILE C 1 76 ? 38.53000 111.61900 77.14800 1.000 32.51231 36 ILE C N 1
ATOM 4412 C CA . ILE C 1 76 ? 38.98800 112.58600 76.16700 1.000 32.51231 36 ILE C CA 1
ATOM 4413 C C . ILE C 1 76 ? 37.81300 112.90700 75.27000 1.000 32.51231 36 ILE C C 1
ATOM 4414 O O . ILE C 1 76 ? 37.25500 112.01300 74.62400 1.000 32.51231 36 ILE C O 1
ATOM 4430 N N . VAL C 1 77 ? 37.43100 114.17300 75.23300 1.000 33.82837 37 VAL C N 1
ATOM 4431 C CA . VAL C 1 77 ? 36.29800 114.61700 74.44300 1.000 33.82837 37 VAL C CA 1
ATOM 4432 C C . VAL C 1 77 ? 36.85600 115.33000 73.22900 1.000 33.82837 37 VAL C C 1
ATOM 4433 O O . VAL C 1 77 ? 37.49100 116.38300 73.33800 1.000 33.82837 37 VAL C O 1
ATOM 4446 N N . VAL C 1 78 ? 36.60800 114.74000 72.07600 1.000 33.21065 38 VAL C N 1
ATOM 4447 C CA . VAL C 1 78 ? 36.98900 115.27600 70.78100 1.000 33.21065 38 VAL C CA 1
ATOM 4448 C C . VAL C 1 78 ? 35.68400 115.51000 70.04800 1.000 33.21065 38 VAL C C 1
ATOM 4449 O O . VAL C 1 78 ? 34.99900 114.55400 69.68800 1.000 33.21065 38 VAL C O 1
ATOM 4462 N N . SER C 1 79 ? 35.41100 116.75000 69.68700 1.000 34.43915 39 SER C N 1
ATOM 4463 C CA . SER C 1 79 ? 34.15600 117.12300 69.03700 1.000 34.43915 39 SER C CA 1
ATOM 4464 C C . SER C 1 79 ? 33.00300 116.41600 69.75500 1.000 34.43915 39 SER C C 1
ATOM 4465 O O . SER C 1 79 ? 32.74900 116.72800 70.92700 1.000 34.43915 39 SER C O 1
ATOM 4473 N N . ARG C 1 80 ? 32.28900 115.48000 69.12400 1.000 34.76514 40 ARG C N 1
ATOM 4474 C CA . ARG C 1 80 ? 31.21000 114.78400 69.82400 1.000 34.76514 40 ARG C CA 1
ATOM 4475 C C . ARG C 1 80 ? 31.58100 113.40500 70.35400 1.000 34.76514 40 ARG C C 1
ATOM 4476 O O . ARG C 1 80 ? 30.72000 112.73100 70.92900 1.000 34.76514 40 ARG C O 1
ATOM 4497 N N . GLU C 1 81 ? 32.81800 112.97400 70.18800 1.000 33.48308 41 GLU C N 1
ATOM 4498 C CA . GLU C 1 81 ? 33.23000 111.63000 70.54500 1.000 33.48308 41 GLU C CA 1
ATOM 4499 C C . GLU C 1 81 ? 33.96100 111.60500 71.87700 1.000 33.48308 41 GLU C C 1
ATOM 4500 O O . GLU C 1 81 ? 34.61700 112.57600 72.27000 1.000 33.48308 41 GLU C O 1
ATOM 4512 N N . GLN C 1 82 ? 33.84800 110.47500 72.55800 1.000 34.05713 42 GLN C N 1
ATOM 4513 C CA . GLN C 1 82 ? 34.45700 110.25600 73.85400 1.000 34.05713 42 GLN C CA 1
ATOM 4514 C C . GLN C 1 82 ? 35.39800 109.06300 73.78100 1.000 34.05713 42 GLN C C 1
ATOM 4515 O O . GLN C 1 82 ? 35.06600 108.03600 73.18500 1.000 34.05713 42 GLN C O 1
ATOM 4529 N N . PHE C 1 83 ? 36.57400 109.20600 74.38000 1.000 32.41485 43 PHE C N 1
ATOM 4530 C CA . PHE C 1 83 ? 37.59500 108.16500 74.39400 1.000 32.41485 43 PHE C CA 1
ATOM 4531 C C . PHE C 1 83 ? 38.12400 107.99600 75.80400 1.000 32.41485 43 PHE C C 1
ATOM 4532 O O . PHE C 1 83 ? 38.69000 108.93100 76.36900 1.000 32.41485 43 PHE C O 1
ATOM 4549 N N . ARG C 1 84 ? 37.96300 106.81100 76.36600 1.000 30.87982 44 ARG C N 1
ATOM 4550 C CA . ARG C 1 84 ? 38.46700 106.54100 77.69900 1.000 30.87982 44 ARG C CA 1
ATOM 4551 C C . ARG C 1 84 ? 39.86000 105.95500 77.58800 1.000 30.87982 44 ARG C C 1
ATOM 4552 O O . ARG C 1 84 ? 40.08900 105.03300 76.79900 1.000 30.87982 44 ARG C O 1
ATOM 4573 N N . ALA C 1 85 ? 40.79400 106.49600 78.36200 1.000 29.60751 45 ALA C N 1
ATOM 4574 C CA . ALA C 1 85 ? 42.15700 105.99300 78.30200 1.000 29.60751 45 ALA C CA 1
ATOM 4575 C C . ALA C 1 85 ? 42.80600 106.14700 79.66500 1.000 29.60751 45 ALA C C 1
ATOM 4576 O O . ALA C 1 85 ? 42.19900 106.64700 80.61500 1.000 29.60751 45 ALA C O 1
ATOM 4583 N N . HIS C 1 86 ? 44.04200 105.67400 79.76300 1.000 29.67305 46 HIS C N 1
ATOM 4584 C CA . HIS C 1 86 ? 44.82200 105.79300 80.98200 1.000 29.67305 46 HIS C CA 1
ATOM 4585 C C . HIS C 1 86 ? 45.73000 107.01300 80.91000 1.000 29.67305 46 HIS C C 1
ATOM 4586 O O . HIS C 1 86 ? 46.45500 107.19800 79.92800 1.000 29.67305 46 HIS C O 1
ATOM 4599 N N . LYS C 1 87 ? 45.71300 107.82200 81.96900 1.000 30.45410 47 LYS C N 1
ATOM 4600 C CA . LYS C 1 87 ? 46.52400 109.03100 81.99800 1.000 30.45410 47 LYS C CA 1
ATOM 4601 C C . LYS C 1 87 ? 48.00600 108.76000 81.81500 1.000 30.45410 47 LYS C C 1
ATOM 4602 O O . LYS C 1 87 ? 48.69700 109.49300 81.09600 1.000 30.45410 47 LYS C O 1
ATOM 4621 N N . THR C 1 88 ? 48.50700 107.69800 82.43100 1.000 28.89867 48 THR C N 1
ATOM 4622 C CA . THR C 1 88 ? 49.92900 107.39800 82.33400 1.000 28.89867 48 THR C CA 1
ATOM 4623 C C . THR C 1 88 ? 50.35900 107.08500 80.91300 1.000 28.89867 48 THR C C 1
ATOM 4624 O O . THR C 1 88 ? 51.42400 107.52900 80.47000 1.000 28.89867 48 THR C O 1
ATOM 4635 N N . VAL C 1 89 ? 49.54100 106.35600 80.16600 1.000 28.52444 49 VAL C N 1
ATOM 4636 C CA . VAL C 1 89 ? 49.92300 106.04700 78.79800 1.000 28.52444 49 VAL C CA 1
ATOM 4637 C C . VAL C 1 89 ? 49.88900 107.30400 77.95300 1.000 28.52444 49 VAL C C 1
ATOM 4638 O O . VAL C 1 89 ? 50.76600 107.53700 77.10800 1.000 28.52444 49 VAL C O 1
ATOM 4651 N N . LEU C 1 90 ? 48.89900 108.15600 78.19400 1.000 29.14970 50 LEU C N 1
ATOM 4652 C CA . LEU C 1 90 ? 48.80700 109.38700 77.43200 1.000 29.14970 50 LEU C CA 1
ATOM 4653 C C . LEU C 1 90 ? 50.05400 110.22600 77.64800 1.000 29.14970 50 LEU C C 1
ATOM 4654 O O . LEU C 1 90 ? 50.66100 110.72000 76.69100 1.000 29.14970 50 LEU C O 1
ATOM 4670 N N . MET C 1 91 ? 50.47200 110.37800 78.90100 1.000 28.26738 51 MET C N 1
ATOM 4671 C CA . MET C 1 91 ? 51.67200 111.15300 79.16700 1.000 28.26738 51 MET C CA 1
ATOM 4672 C C . MET C 1 91 ? 52.89200 110.48900 78.55200 1.000 28.26738 51 MET C C 1
ATOM 4673 O O . MET C 1 91 ? 53.76300 111.16200 77.99900 1.000 28.26738 51 MET C O 1
ATOM 4687 N N . ALA C 1 92 ? 52.96600 109.16600 78.62500 1.000 26.58487 52 ALA C N 1
ATOM 4688 C CA . ALA C 1 92 ? 54.12300 108.44900 78.10800 1.000 26.58487 52 ALA C CA 1
ATOM 4689 C C . ALA C 1 92 ? 54.28100 108.62000 76.61600 1.000 26.58487 52 ALA C C 1
ATOM 4690 O O . ALA C 1 92 ? 55.40600 108.59500 76.10900 1.000 26.58487 52 ALA C O 1
ATOM 4697 N N . CYS C 1 93 ? 53.18400 108.78000 75.89400 1.000 26.76214 53 CYS C N 1
ATOM 4698 C CA . CYS C 1 93 ? 53.26500 108.88700 74.44900 1.000 26.76214 53 CYS C CA 1
ATOM 4699 C C . CYS C 1 93 ? 52.98300 110.28500 73.92100 1.000 26.76214 53 CYS C C 1
ATOM 4700 O O . CYS C 1 93 ? 53.29700 110.55200 72.75700 1.000 26.76214 53 CYS C O 1
ATOM 4708 N N . SER C 1 94 ? 52.41800 111.18500 74.72700 1.000 28.42703 54 SER C N 1
ATOM 4709 C CA . SER C 1 94 ? 52.08700 112.51600 74.24300 1.000 28.42703 54 SER C CA 1
ATOM 4710 C C . SER C 1 94 ? 52.68500 113.62600 75.09200 1.000 28.42703 54 SER C C 1
ATOM 4711 O O . SER C 1 94 ? 52.57300 113.61800 76.32100 1.000 28.42703 54 SER C O 1
ATOM 4719 N N . GLY C 1 95 ? 53.28300 114.60100 74.40600 1.000 28.47927 55 GLY C N 1
ATOM 4720 C CA . GLY C 1 95 ? 53.84800 115.76000 75.06900 1.000 28.47927 55 GLY C CA 1
ATOM 4721 C C . GLY C 1 95 ? 52.79800 116.72400 75.56400 1.000 28.47927 55 GLY C C 1
ATOM 4722 O O . GLY C 1 95 ? 52.97000 117.35000 76.61000 1.000 28.47927 55 GLY C O 1
ATOM 4726 N N . LEU C 1 96 ? 51.69700 116.85000 74.82900 1.000 29.93966 56 LEU C N 1
ATOM 4727 C CA . LEU C 1 96 ? 50.62000 117.73100 75.25300 1.000 29.93966 56 LEU C CA 1
ATOM 4728 C C . LEU C 1 96 ? 49.99400 117.19400 76.52500 1.000 29.93966 56 LEU C C 1
ATOM 4729 O O . LEU C 1 96 ? 49.79300 117.92700 77.50000 1.000 29.93966 56 LEU C O 1
ATOM 4745 N N . PHE C 1 97 ? 49.68000 115.90900 76.52900 1.000 30.08199 57 PHE C N 1
ATOM 4746 C CA . PHE C 1 97 ? 49.11200 115.30100 77.71300 1.000 30.08199 57 PHE C CA 1
ATOM 4747 C C . PHE C 1 97 ? 50.12800 115.30300 78.83500 1.000 30.08199 57 PHE C C 1
ATOM 4748 O O . PHE C 1 97 ? 49.75700 115.40500 80.00600 1.000 30.08199 57 PHE C O 1
ATOM 4765 N N . TYR C 1 98 ? 51.41400 115.24500 78.49600 1.000 28.00470 58 TYR C N 1
ATOM 4766 C CA . TYR C 1 98 ? 52.43300 115.32200 79.53100 1.000 28.00470 58 TYR C CA 1
ATOM 4767 C C . TYR C 1 98 ? 52.39300 116.69200 80.18600 1.000 28.00470 58 TYR C C 1
ATOM 4768 O O . TYR C 1 98 ? 52.37800 116.80800 81.41300 1.000 28.00470 58 TYR C O 1
ATOM 4786 N N . SER C 1 99 ? 52.39100 117.73900 79.37200 1.000 29.29587 59 SER C N 1
ATOM 4787 C CA . SER C 1 99 ? 52.32700 119.10100 79.88000 1.000 29.29587 59 SER C CA 1
ATOM 4788 C C . SER C 1 99 ? 51.06400 119.33600 80.69600 1.000 29.29587 59 SER C C 1
ATOM 4789 O O . SER C 1 99 ? 51.08000 120.08400 81.68100 1.000 29.29587 59 SER C O 1
ATOM 4797 N N . ILE C 1 100 ? 49.95700 118.71300 80.29700 1.000 31.71252 60 ILE C N 1
ATOM 4798 C CA . ILE C 1 100 ? 48.69800 118.90900 81.01000 1.000 31.71252 60 ILE C CA 1
ATOM 4799 C C . ILE C 1 100 ? 48.69300 118.18000 82.34400 1.000 31.71252 60 ILE C C 1
ATOM 4800 O O . ILE C 1 100 ? 48.46100 118.78200 83.39900 1.000 31.71252 60 ILE C O 1
ATOM 4816 N N . PHE C 1 101 ? 48.95000 116.87900 82.32100 1.000 31.06049 61 PHE C N 1
ATOM 4817 C CA . PHE C 1 101 ? 48.87900 116.06100 83.52100 1.000 31.06049 61 PHE C CA 1
ATOM 4818 C C . PHE C 1 101 ? 50.06400 116.27500 84.43700 1.000 31.06049 61 PHE C C 1
ATOM 4819 O O . PHE C 1 101 ? 50.02400 115.84100 85.58900 1.000 31.06049 61 PHE C O 1
ATOM 4836 N N . THR C 1 102 ? 51.12000 116.91100 83.94900 1.000 30.14183 62 THR C N 1
ATOM 4837 C CA . THR C 1 102 ? 52.23200 117.23500 84.82100 1.000 30.14183 62 THR C CA 1
ATOM 4838 C C . THR C 1 102 ? 51.80400 118.35300 85.75800 1.000 30.14183 62 THR C C 1
ATOM 4839 O O . THR C 1 102 ? 52.21600 118.40000 86.92200 1.000 30.14183 62 THR C O 1
ATOM 4850 N N . ASP C 1 103 ? 50.97400 119.25900 85.25600 1.000 34.79771 63 ASP C N 1
ATOM 4851 C CA . ASP C 1 103 ? 50.42300 120.33200 86.06800 1.000 34.79771 63 ASP C CA 1
ATOM 4852 C C . ASP C 1 103 ? 49.51500 119.74600 87.13700 1.000 34.79771 63 ASP C C 1
ATOM 4853 O O . ASP C 1 103 ? 48.56600 119.02100 86.82600 1.000 34.79771 63 ASP C O 1
ATOM 4862 N N . GLN C 1 104 ? 49.77700 120.09200 88.39600 1.000 37.10753 64 GLN C N 1
ATOM 4863 C CA . GLN C 1 104 ? 48.97700 119.55400 89.48900 1.000 37.10753 64 GLN C CA 1
ATOM 4864 C C . GLN C 1 104 ? 47.54600 120.06800 89.43600 1.000 37.10753 64 GLN C C 1
ATOM 4865 O O . GLN C 1 104 ? 46.65900 119.46700 90.05100 1.000 37.10753 64 GLN C O 1
ATOM 4879 N N . LEU C 1 105 ? 47.30700 121.16500 88.71900 1.000 37.74465 65 LEU C N 1
ATOM 4880 C CA . LEU C 1 105 ? 45.95900 121.70000 88.58300 1.000 37.74465 65 LEU C CA 1
ATOM 4881 C C . LEU C 1 105 ? 45.12100 120.86200 87.62800 1.000 37.74465 65 LEU C C 1
ATOM 4882 O O . LEU C 1 105 ? 43.89100 120.83500 87.75000 1.000 37.74465 65 LEU C O 1
ATOM 4898 N N . LYS C 1 106 ? 45.76200 120.18300 86.67900 1.000 35.24711 66 LYS C N 1
ATOM 4899 C CA . LYS C 1 106 ? 45.07200 119.37600 85.68500 1.000 35.24711 66 LYS C CA 1
ATOM 4900 C C . LYS C 1 106 ? 45.36500 117.89200 85.83500 1.000 35.24711 66 LYS C C 1
ATOM 4901 O O . LYS C 1 106 ? 44.92400 117.09800 84.99800 1.000 35.24711 66 LYS C O 1
ATOM 4920 N N . CYS C 1 107 ? 46.10100 117.49900 86.87400 1.000 35.08370 67 CYS C N 1
ATOM 4921 C CA . CYS C 1 107 ? 46.30700 116.08200 87.13800 1.000 35.08370 67 CYS C CA 1
ATOM 4922 C C . CYS C 1 107 ? 44.98200 115.35700 87.30200 1.000 35.08370 67 CYS C C 1
ATOM 4923 O O . CYS C 1 107 ? 44.66900 114.43000 86.54600 1.000 35.08370 67 CYS C O 1
ATOM 4931 N N . ASN C 1 108 ? 44.18500 115.77500 88.28000 1.000 35.22720 68 ASN C N 1
ATOM 4932 C CA . ASN C 1 108 ? 42.99100 115.05700 88.69000 1.000 35.22720 68 ASN C CA 1
ATOM 4933 C C . ASN C 1 108 ? 41.79800 115.32500 87.78800 1.000 35.22720 68 ASN C C 1
ATOM 4934 O O . ASN C 1 108 ? 40.67200 114.97100 88.14900 1.000 35.22720 68 ASN C O 1
ATOM 4945 N N . LEU C 1 109 ? 42.01100 115.94100 86.63200 1.000 34.95306 69 LEU C N 1
ATOM 4946 C CA . LEU C 1 109 ? 40.90800 116.20100 85.72100 1.000 34.95306 69 LEU C CA 1
ATOM 4947 C C . LEU C 1 109 ? 40.42300 114.90200 85.09400 1.000 34.95306 69 LEU C C 1
ATOM 4948 O O . LEU C 1 109 ? 41.16700 114.22600 84.37600 1.000 34.95306 69 LEU C O 1
ATOM 4964 N N . SER C 1 110 ? 39.17000 114.56200 85.37600 1.000 33.75305 70 SER C N 1
ATOM 4965 C CA . SER C 1 110 ? 38.56000 113.34500 84.86200 1.000 33.75305 70 SER C CA 1
ATOM 4966 C C . SER C 1 110 ? 38.16400 113.47300 83.40100 1.000 33.75305 70 SER C C 1
ATOM 4967 O O . SER C 1 110 ? 38.14500 112.47100 82.67800 1.000 33.75305 70 SER C O 1
ATOM 4975 N N . VAL C 1 111 ? 37.86300 114.68900 82.95000 1.000 33.73675 71 VAL C N 1
ATOM 4976 C CA . VAL C 1 111 ? 37.43000 114.94800 81.58300 1.000 33.73675 71 VAL C CA 1
ATOM 4977 C C . VAL C 1 111 ? 38.32600 116.00600 80.96400 1.000 33.73675 71 VAL C C 1
ATOM 4978 O O . VAL C 1 111 ? 38.45600 117.11200 81.50100 1.000 33.73675 71 VAL C O 1
ATOM 4991 N N . ILE C 1 112 ? 38.93000 115.66800 79.83100 1.000 33.40236 72 ILE C N 1
ATOM 4992 C CA . ILE C 1 112 ? 39.79300 116.56200 79.07600 1.000 33.40236 72 ILE C CA 1
ATOM 4993 C C . ILE C 1 112 ? 39.08600 116.90400 77.77300 1.000 33.40236 72 ILE C C 1
ATOM 4994 O O . ILE C 1 112 ? 38.89400 116.03100 76.91900 1.000 33.40236 72 ILE C O 1
ATOM 5010 N N . ASN C 1 113 ? 38.70800 118.17400 77.60700 1.000 34.05970 73 ASN C N 1
ATOM 5011 C CA . ASN C 1 113 ? 38.01400 118.64800 76.41300 1.000 34.05970 73 ASN C CA 1
ATOM 5012 C C . ASN C 1 113 ? 39.01800 119.25500 75.44500 1.000 34.05970 73 ASN C C 1
ATOM 5013 O O . ASN C 1 113 ? 39.51600 120.36000 75.67100 1.000 34.05970 73 ASN C O 1
ATOM 5024 N N . LEU C 1 114 ? 39.30400 118.54400 74.36500 1.000 33.04304 74 LEU C N 1
ATOM 5025 C CA . LEU C 1 114 ? 40.20100 119.07300 73.35900 1.000 33.04304 74 LEU C CA 1
ATOM 5026 C C . LEU C 1 114 ? 39.45500 120.03000 72.44500 1.000 33.04304 74 LEU C C 1
ATOM 5027 O O . LEU C 1 114 ? 38.22300 120.10200 72.44300 1.000 33.04304 74 LEU C O 1
ATOM 5043 N N . ASP C 1 115 ? 40.21700 120.78300 71.66700 1.000 33.66688 75 ASP C N 1
ATOM 5044 C CA . ASP C 1 115 ? 39.59500 121.74100 70.77600 1.000 33.66688 75 ASP C CA 1
ATOM 5045 C C . ASP C 1 115 ? 38.73400 120.98900 69.76400 1.000 33.66688 75 ASP C C 1
ATOM 5046 O O . ASP C 1 115 ? 39.15500 119.95100 69.23900 1.000 33.66688 75 ASP C O 1
ATOM 5055 N N . PRO C 1 116 ? 37.53500 121.48500 69.45300 1.000 34.41478 76 PRO C N 1
ATOM 5056 C CA . PRO C 1 116 ? 36.67100 120.77100 68.50200 1.000 34.41478 76 PRO C CA 1
ATOM 5057 C C . PRO C 1 116 ? 37.25400 120.68700 67.11400 1.000 34.41478 76 PRO C C 1
ATOM 5058 O O . PRO C 1 116 ? 36.74600 119.91600 66.29100 1.000 34.41478 76 PRO C O 1
ATOM 5069 N N . GLU C 1 117 ? 38.30400 121.45200 66.83400 1.000 31.95262 77 GLU C N 1
ATOM 5070 C CA . GLU C 1 117 ? 38.95400 121.41200 65.53200 1.000 31.95262 77 GLU C CA 1
ATOM 5071 C C . GLU C 1 117 ? 39.75500 120.14500 65.29300 1.000 31.95262 77 GLU C C 1
ATOM 5072 O O . GLU C 1 117 ? 39.97700 119.77500 64.13600 1.000 31.95262 77 GLU C O 1
ATOM 5084 N N . ILE C 1 118 ? 40.20300 119.47500 66.34800 1.000 31.82003 78 ILE C N 1
ATOM 5085 C CA . ILE C 1 118 ? 41.00600 118.26900 66.17700 1.000 31.82003 78 ILE C CA 1
ATOM 5086 C C . ILE C 1 118 ? 40.19200 117.15900 65.52400 1.000 31.82003 78 ILE C C 1
ATOM 5087 O O . ILE C 1 118 ? 39.10200 116.80300 65.98300 1.000 31.82003 78 ILE C O 1
ATOM 5103 N N . ASN C 1 119 ? 40.73100 116.62100 64.43600 1.000 31.65051 79 ASN C N 1
ATOM 5104 C CA . ASN C 1 119 ? 40.08800 115.56200 63.68100 1.000 31.65051 79 ASN C CA 1
ATOM 5105 C C . ASN C 1 119 ? 40.02700 114.26800 64.48300 1.000 31.65051 79 ASN C C 1
ATOM 5106 O O . ASN C 1 119 ? 41.06400 113.75900 64.92300 1.000 31.65051 79 ASN C O 1
ATOM 5117 N N . PRO C 1 120 ? 38.83600 113.70700 64.68400 1.000 31.66718 80 PRO C N 1
ATOM 5118 C CA . PRO C 1 120 ? 38.72600 112.45600 65.44300 1.000 31.66718 80 PRO C CA 1
ATOM 5119 C C . PRO C 1 120 ? 39.48900 111.30500 64.82200 1.000 31.66718 80 PRO C C 1
ATOM 5120 O O . PRO C 1 120 ? 40.05400 110.50100 65.56800 1.000 31.66718 80 PRO C O 1
ATOM 5131 N N . GLU C 1 121 ? 39.56200 111.20300 63.49600 1.000 31.29972 81 GLU C N 1
ATOM 5132 C CA . GLU C 1 121 ? 40.30000 110.08400 62.92100 1.000 31.29972 81 GLU C CA 1
ATOM 5133 C C . GLU C 1 121 ? 41.78300 110.18100 63.24300 1.000 31.29972 81 GLU C C 1
ATOM 5134 O O . GLU C 1 121 ? 42.43800 109.16100 63.49100 1.000 31.29972 81 GLU C O 1
ATOM 5146 N N . GLY C 1 122 ? 42.31500 111.39400 63.31100 1.000 31.48892 82 GLY C N 1
ATOM 5147 C CA . GLY C 1 122 ? 43.70600 111.56500 63.67800 1.000 31.48892 82 GLY C CA 1
ATOM 5148 C C . GLY C 1 122 ? 43.94600 111.12000 65.10600 1.000 31.48892 82 GLY C C 1
ATOM 5149 O O . GLY C 1 122 ? 44.89500 110.38100 65.39200 1.000 31.48892 82 GLY C O 1
ATOM 5153 N N . PHE C 1 123 ? 43.01900 111.47500 65.99600 1.000 31.43068 83 PHE C N 1
ATOM 5154 C CA . PHE C 1 123 ? 43.11000 111.11200 67.40500 1.000 31.43068 83 PHE C CA 1
ATOM 5155 C C . PHE C 1 123 ? 42.92100 109.62800 67.67800 1.000 31.43068 83 PHE C C 1
ATOM 5156 O O . PHE C 1 123 ? 43.67300 109.05700 68.46800 1.000 31.43068 83 PHE C O 1
ATOM 5173 N N . CYS C 1 124 ? 41.92400 108.98500 67.08300 1.000 31.09696 84 CYS C N 1
ATOM 5174 C CA . CYS C 1 124 ? 41.70600 107.58100 67.41100 1.000 31.09696 84 CYS C CA 1
ATOM 5175 C C . CYS C 1 124 ? 42.76200 106.68900 66.78400 1.000 31.09696 84 CYS C C 1
ATOM 5176 O O . CYS C 1 124 ? 43.20300 105.72100 67.41000 1.000 31.09696 84 CYS C O 1
ATOM 5184 N N . ILE C 1 125 ? 43.18800 106.99500 65.56100 1.000 30.71201 85 ILE C N 1
ATOM 5185 C CA . ILE C 1 125 ? 44.30900 106.26300 64.99200 1.000 30.71201 85 ILE C CA 1
ATOM 5186 C C . ILE C 1 125 ? 45.52600 106.39900 65.89200 1.000 30.71201 85 ILE C C 1
ATOM 5187 O O . ILE C 1 125 ? 46.23400 105.42200 66.17000 1.000 30.71201 85 ILE C O 1
ATOM 5203 N N . LEU C 1 126 ? 45.77300 107.61200 66.38300 1.000 30.03097 86 LEU C N 1
ATOM 5204 C CA . LEU C 1 126 ? 46.91800 107.83500 67.25000 1.000 30.03097 86 LEU C CA 1
ATOM 5205 C C . LEU C 1 126 ? 46.75100 107.17300 68.60500 1.000 30.03097 86 LEU C C 1
ATOM 5206 O O . LEU C 1 126 ? 47.72000 106.64800 69.15400 1.000 30.03097 86 LEU C O 1
ATOM 5222 N N . LEU C 1 127 ? 45.53500 107.12300 69.13000 1.000 29.38041 87 LEU C N 1
ATOM 5223 C CA . LEU C 1 127 ? 45.33700 106.46600 70.41100 1.000 29.38041 87 LEU C CA 1
ATOM 5224 C C . LEU C 1 127 ? 45.57800 104.97800 70.27800 1.000 29.38041 87 LEU C C 1
ATOM 5225 O O . LEU C 1 127 ? 46.18800 104.36200 71.15500 1.000 29.38041 87 LEU C O 1
ATOM 5241 N N . ASP C 1 128 ? 45.12600 104.38200 69.18500 1.000 28.96581 88 ASP C N 1
ATOM 5242 C CA . ASP C 1 128 ? 45.39200 102.96800 68.97900 1.000 28.96581 88 ASP C CA 1
ATOM 5243 C C . ASP C 1 128 ? 46.88400 102.73000 68.83500 1.000 28.96581 88 ASP C C 1
ATOM 5244 O O . ASP C 1 128 ? 47.41800 101.75600 69.36800 1.000 28.96581 88 ASP C O 1
ATOM 5253 N N . PHE C 1 129 ? 47.56800 103.59400 68.08600 1.000 29.52226 89 PHE C N 1
ATOM 5254 C CA . PHE C 1 129 ? 49.01300 103.46600 67.91800 1.000 29.52226 89 PHE C CA 1
ATOM 5255 C C . PHE C 1 129 ? 49.74100 103.58000 69.25100 1.000 29.52226 89 PHE C C 1
ATOM 5256 O O . PHE C 1 129 ? 50.73300 102.88200 69.49400 1.000 29.52226 89 PHE C O 1
ATOM 5273 N N . MET C 1 130 ? 49.25400 104.45900 70.12700 1.000 28.43487 90 MET C N 1
ATOM 5274 C CA . MET C 1 130 ? 49.87200 104.67700 71.43000 1.000 28.43487 90 MET C CA 1
ATOM 5275 C C . MET C 1 130 ? 49.88700 103.40700 72.26200 1.000 28.43487 90 MET C C 1
ATOM 5276 O O . MET C 1 130 ? 50.84100 103.15400 73.00500 1.000 28.43487 90 MET C O 1
ATOM 5290 N N . TYR C 1 131 ? 48.84700 102.59500 72.14500 1.000 29.09443 91 TYR C N 1
ATOM 5291 C CA . TYR C 1 131 ? 48.71700 101.36800 72.90000 1.000 29.09443 91 TYR C CA 1
ATOM 5292 C C . TYR C 1 131 ? 49.16200 100.14100 72.11900 1.000 29.09443 91 TYR C C 1
ATOM 5293 O O . TYR C 1 131 ? 49.28100 99.06700 72.70900 1.000 29.09443 91 TYR C O 1
ATOM 5311 N N . THR C 1 132 ? 49.37000 100.26100 70.81200 1.000 29.93266 92 THR C N 1
ATOM 5312 C CA . THR C 1 132 ? 49.73300 99.12900 69.97600 1.000 29.93266 92 THR C CA 1
ATOM 5313 C C . THR C 1 132 ? 51.03700 99.28900 69.21900 1.000 29.93266 92 THR C C 1
ATOM 5314 O O . THR C 1 132 ? 51.57900 98.28500 68.74800 1.000 29.93266 92 THR C O 1
ATOM 5325 N N . SER C 1 133 ? 51.54400 100.50300 69.07100 1.000 30.61921 93 SER C N 1
ATOM 5326 C CA . SER C 1 133 ? 52.73900 100.80700 68.29400 1.000 30.61921 93 SER C CA 1
ATOM 5327 C C . SER C 1 133 ? 52.53700 100.64400 66.79500 1.000 30.61921 93 SER C C 1
ATOM 5328 O O . SER C 1 133 ? 53.50600 100.75300 66.03300 1.000 30.61921 93 SER C O 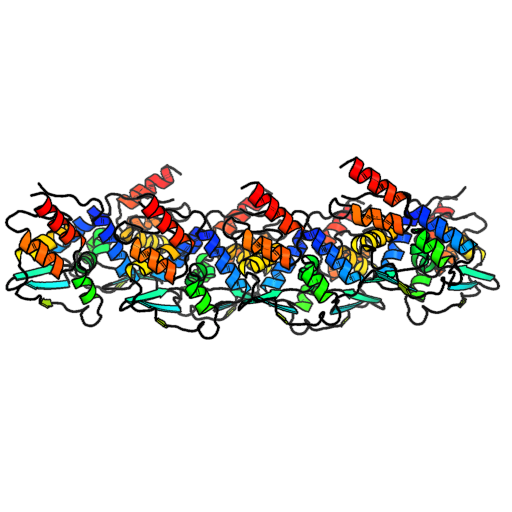1
ATOM 5336 N N . ARG C 1 134 ? 51.31600 100.36800 66.34900 1.000 30.79975 94 ARG C N 1
ATOM 5337 C CA . ARG C 1 134 ? 50.99500 100.21200 64.93700 1.000 30.79975 94 ARG C CA 1
ATOM 5338 C C . ARG C 1 134 ? 50.17700 101.41700 64.51000 1.000 30.79975 94 ARG C C 1
ATOM 5339 O O . ARG C 1 134 ? 49.11100 101.67900 65.07500 1.000 30.79975 94 ARG C O 1
ATOM 5360 N N . LEU C 1 135 ? 50.67800 102.14800 63.52800 1.000 30.86531 95 LEU C N 1
ATOM 5361 C CA . LEU C 1 135 ? 50.02600 103.34900 63.04000 1.000 30.86531 95 LEU C CA 1
ATOM 5362 C C . LEU C 1 135 ? 49.38900 103.08700 61.68500 1.000 30.86531 95 LEU C C 1
ATOM 5363 O O . LEU C 1 135 ? 50.08300 102.72700 60.72800 1.000 30.86531 95 LEU C O 1
ATOM 5379 N N . ASN C 1 136 ? 48.06900 103.25400 61.61700 1.000 31.78364 96 ASN C N 1
ATOM 5380 C CA . ASN C 1 136 ? 47.29500 103.05200 60.39100 1.000 31.78364 96 ASN C CA 1
ATOM 5381 C C . ASN C 1 136 ? 47.32100 104.35500 59.59400 1.000 31.78364 96 ASN C C 1
ATOM 5382 O O . ASN C 1 136 ? 46.39800 105.17100 59.63300 1.000 31.78364 96 ASN C O 1
ATOM 5393 N N . LEU C 1 137 ? 48.40800 104.54300 58.85100 1.000 32.44513 97 LEU C N 1
ATOM 5394 C CA . LEU C 1 137 ? 48.61400 105.72900 58.02800 1.000 32.44513 97 LEU C CA 1
ATOM 5395 C C . LEU C 1 137 ? 48.34100 105.42200 56.56500 1.000 32.44513 97 LEU C C 1
ATOM 5396 O O . LEU C 1 137 ? 49.04500 104.60600 55.96000 1.000 32.44513 97 LEU C O 1
ATOM 5412 N N . ARG C 1 138 ? 47.32500 106.07100 56.00000 1.000 33.52209 98 ARG C N 1
ATOM 5413 C CA . ARG C 1 138 ? 47.01400 105.90300 54.59000 1.000 33.52209 98 ARG C CA 1
ATOM 5414 C C . ARG C 1 138 ? 46.76900 107.27900 53.98600 1.000 33.52209 98 ARG C C 1
ATOM 5415 O O . ARG C 1 138 ? 46.51900 108.26000 54.69100 1.000 33.52209 98 ARG C O 1
ATOM 5436 N N . GLU C 1 139 ? 46.84700 107.32800 52.65700 1.000 34.34833 99 GLU C N 1
ATOM 5437 C CA . GLU C 1 139 ? 46.70500 108.58200 51.92400 1.000 34.34833 99 GLU C CA 1
ATOM 5438 C C . GLU C 1 139 ? 45.43000 109.34900 52.26000 1.000 34.34833 99 GLU C C 1
ATOM 5439 O O . GLU C 1 139 ? 45.39400 110.57700 52.12600 1.000 34.34833 99 GLU C O 1
ATOM 5451 N N . GLY C 1 140 ? 44.37600 108.66100 52.69400 1.000 33.92925 100 GLY C N 1
ATOM 5452 C CA . GLY C 1 140 ? 43.14000 109.35000 53.03000 1.000 33.92925 100 GLY C CA 1
ATOM 5453 C C . GLY C 1 140 ? 43.10300 110.01900 54.38900 1.000 33.92925 100 GLY C C 1
ATOM 5454 O O . GLY C 1 140 ? 42.23600 110.86800 54.61900 1.000 33.92925 100 GLY C O 1
ATOM 5458 N N . ASN C 1 141 ? 44.01700 109.66300 55.29200 1.000 32.70561 101 ASN C N 1
ATOM 5459 C CA . ASN C 1 141 ? 44.04500 110.21800 56.64300 1.000 32.70561 101 ASN C CA 1
ATOM 5460 C C . ASN C 1 141 ? 45.39200 110.80000 57.06000 1.000 32.70561 101 ASN C C 1
ATOM 5461 O O . ASN C 1 141 ? 45.48300 111.38800 58.14200 1.000 32.70561 101 ASN C O 1
ATOM 5472 N N . ILE C 1 142 ? 46.42600 110.66300 56.23300 1.000 33.40634 102 ILE C N 1
ATOM 5473 C CA . ILE C 1 142 ? 47.76700 111.14900 56.55200 1.000 33.40634 102 ILE C CA 1
ATOM 5474 C C . ILE C 1 142 ? 47.74800 112.57800 57.09200 1.000 33.40634 102 ILE C C 1
ATOM 5475 O O . ILE C 1 142 ? 48.38900 112.87800 58.10200 1.000 33.40634 102 ILE C O 1
ATOM 5491 N N . MET C 1 143 ? 47.03900 113.48600 56.42600 1.000 32.99154 103 MET C N 1
ATOM 5492 C CA . MET C 1 143 ? 47.01600 114.88400 56.86400 1.000 32.99154 103 MET C CA 1
ATOM 5493 C C . MET C 1 143 ? 46.33100 115.08300 58.21300 1.000 32.99154 103 MET C C 1
ATOM 5494 O O . MET C 1 143 ? 46.83200 115.83400 59.06100 1.000 32.99154 103 MET C O 1
ATOM 5508 N N . ALA C 1 144 ? 45.21000 114.40800 58.45400 1.000 31.94704 104 ALA C N 1
ATOM 5509 C CA . ALA C 1 144 ? 44.53700 114.55800 59.74100 1.000 31.94704 104 ALA C CA 1
ATOM 5510 C C . ALA C 1 144 ? 45.41900 114.03300 60.86000 1.000 31.94704 104 ALA C C 1
ATOM 5511 O O . ALA C 1 144 ? 45.51400 114.64200 61.93500 1.000 31.94704 104 ALA C O 1
ATOM 5518 N N . VAL C 1 145 ? 46.15500 112.96600 60.57700 1.000 31.68631 105 VAL C N 1
ATOM 5519 C CA . VAL C 1 145 ? 47.04400 112.38100 61.56900 1.000 31.68631 105 VAL C CA 1
ATOM 5520 C C . VAL C 1 145 ? 48.24200 113.28300 61.81900 1.000 31.68631 105 VAL C C 1
ATOM 5521 O O . VAL C 1 145 ? 48.63500 113.50600 62.96400 1.000 31.68631 105 VAL C O 1
ATOM 5534 N N . MET C 1 146 ? 48.86400 113.77900 60.76000 1.000 32.29342 106 MET C N 1
ATOM 5535 C CA . MET C 1 146 ? 50.00400 114.66800 60.92000 1.000 32.29342 106 MET C CA 1
ATOM 5536 C C . MET C 1 146 ? 49.62800 115.89400 61.74300 1.000 32.29342 106 MET C C 1
ATOM 5537 O O . MET C 1 146 ? 50.32900 116.26400 62.69400 1.000 32.29342 106 MET C O 1
ATOM 5551 N N . ALA C 1 147 ? 48.48600 116.50300 61.42700 1.000 31.66694 107 ALA C N 1
ATOM 5552 C CA . ALA C 1 147 ? 48.04900 117.68500 62.16100 1.000 31.66694 107 ALA C CA 1
ATOM 5553 C C . ALA C 1 147 ? 47.74400 117.35900 63.61000 1.000 31.66694 107 ALA C C 1
ATOM 5554 O O . ALA C 1 147 ? 48.08500 118.13200 64.51600 1.000 31.66694 107 ALA C O 1
ATOM 5561 N N . THR C 1 148 ? 47.13200 116.20800 63.85900 1.000 30.93574 108 THR C N 1
ATOM 5562 C CA . THR C 1 148 ? 46.82700 115.85200 65.23400 1.000 30.93574 108 THR C CA 1
ATOM 5563 C C . THR C 1 148 ? 48.10100 115.53500 66.01100 1.000 30.93574 108 THR C C 1
ATOM 5564 O O . THR C 1 148 ? 48.22300 115.89800 67.18500 1.000 30.93574 108 THR C O 1
ATOM 5575 N N . ALA C 1 149 ? 49.06800 114.87200 65.37300 1.000 30.28177 109 ALA C N 1
ATOM 5576 C CA . ALA C 1 149 ? 50.32600 114.57200 66.04600 1.000 30.28177 109 ALA C CA 1
ATOM 5577 C C . ALA C 1 149 ? 51.05300 115.85300 66.38400 1.000 30.28177 109 ALA C C 1
ATOM 5578 O O . ALA C 1 149 ? 51.75900 115.92700 67.39200 1.000 30.28177 109 ALA C O 1
ATOM 5585 N N . MET C 1 150 ? 50.88100 116.86600 65.55100 1.000 30.75115 110 MET C N 1
ATOM 5586 C CA . MET C 1 150 ? 51.47400 118.16200 65.82700 1.000 30.75115 110 MET C CA 1
ATOM 5587 C C . MET C 1 150 ? 50.79700 118.77700 67.04000 1.000 30.75115 110 MET C C 1
ATOM 5588 O O . MET C 1 150 ? 51.45900 119.32000 67.92800 1.000 30.75115 110 MET C O 1
ATOM 5602 N N . TYR C 1 151 ? 49.46800 118.70200 67.09200 1.000 30.85634 111 TYR C N 1
ATOM 5603 C CA . TYR C 1 151 ? 48.75500 119.24600 68.23900 1.000 30.85634 111 TYR C CA 1
ATOM 5604 C C . TYR C 1 151 ? 49.09500 118.47400 69.50500 1.000 30.85634 111 TYR C C 1
ATOM 5605 O O . TYR C 1 151 ? 49.25800 119.07000 70.57300 1.000 30.85634 111 TYR C O 1
ATOM 5623 N N . LEU C 1 152 ? 49.18400 117.14900 69.41200 1.000 30.11460 112 LEU C N 1
ATOM 5624 C CA . LEU C 1 152 ? 49.51800 116.30800 70.56000 1.000 30.11460 112 LEU C CA 1
ATOM 5625 C C . LEU C 1 152 ? 51.01100 116.27100 70.85600 1.000 30.11460 112 LEU C C 1
ATOM 5626 O O . LEU C 1 152 ? 51.41600 115.66100 71.84900 1.000 30.11460 112 LEU C O 1
ATOM 5642 N N . GLN C 1 153 ? 51.83200 116.90000 70.02300 1.000 29.39708 113 GLN C N 1
ATOM 5643 C CA . GLN C 1 153 ? 53.27900 116.93200 70.19900 1.000 29.39708 113 GLN C CA 1
ATOM 5644 C C . GLN C 1 153 ? 53.89300 115.53400 70.19200 1.000 29.39708 113 GLN C C 1
ATOM 5645 O O . GLN C 1 153 ? 54.52900 115.09300 71.14900 1.000 29.39708 113 GLN C O 1
ATOM 5659 N N . MET C 1 154 ? 53.67700 114.84000 69.08200 1.000 29.15320 114 MET C N 1
ATOM 5660 C CA . MET C 1 154 ? 54.20900 113.50500 68.86600 1.000 29.15320 114 MET C CA 1
ATOM 5661 C C . MET C 1 154 ? 55.21000 113.67200 67.73200 1.000 29.15320 114 MET C C 1
ATOM 5662 O O . MET C 1 154 ? 54.96600 113.30800 66.58600 1.000 29.15320 114 MET C O 1
ATOM 5676 N N . GLU C 1 155 ? 56.36800 114.20600 68.09200 1.000 29.81111 115 GLU C N 1
ATOM 5677 C CA . GLU C 1 155 ? 57.40900 114.53900 67.12800 1.000 29.81111 115 GLU C CA 1
ATOM 5678 C C . GLU C 1 155 ? 57.78000 113.39100 66.19800 1.000 29.81111 115 GLU C C 1
ATOM 5679 O O . GLU C 1 155 ? 57.92800 113.59100 64.98700 1.000 29.81111 115 GLU C O 1
ATOM 5691 N N . HIS C 1 156 ? 57.94000 112.18500 66.73200 1.000 28.73260 116 HIS C N 1
ATOM 5692 C CA . HIS C 1 156 ? 58.31500 111.07400 65.86300 1.000 28.73260 116 HIS C CA 1
ATOM 5693 C C . HIS C 1 156 ? 57.18500 110.70000 64.91900 1.000 28.73260 116 HIS C C 1
ATOM 5694 O O . HIS C 1 156 ? 57.43300 110.30900 63.77100 1.000 28.73260 116 HIS C O 1
ATOM 5707 N N . VAL C 1 157 ? 55.94300 110.91700 65.33800 1.000 29.75084 117 VAL C N 1
ATOM 5708 C CA . VAL C 1 157 ? 54.82300 110.62800 64.45700 1.000 29.75084 117 VAL C CA 1
ATOM 5709 C C . VAL C 1 157 ? 54.76900 111.63500 63.32200 1.000 29.75084 117 VAL C C 1
ATOM 5710 O O . VAL C 1 157 ? 54.55500 111.27600 62.16000 1.000 29.75084 117 VAL C O 1
ATOM 5723 N N . VAL C 1 158 ? 54.93600 112.91300 63.64600 1.000 31.16147 118 VAL C N 1
ATOM 5724 C CA . VAL C 1 158 ? 54.97200 113.95000 62.62800 1.000 31.16147 118 VAL C CA 1
ATOM 5725 C C . VAL C 1 158 ? 56.11700 113.69400 61.65700 1.000 31.16147 118 VAL C C 1
ATOM 5726 O O . VAL C 1 158 ? 55.96800 113.84700 60.44100 1.000 31.16147 118 VAL C O 1
ATOM 5739 N N . ASP C 1 159 ? 57.26900 113.27600 62.17800 1.000 31.85232 119 ASP C N 1
ATOM 5740 C CA . ASP C 1 159 ? 58.41500 112.95800 61.32800 1.000 31.85232 119 ASP C CA 1
ATOM 5741 C C . ASP C 1 159 ? 58.08900 111.81600 60.37800 1.000 31.85232 119 ASP C C 1
ATOM 5742 O O . ASP C 1 159 ? 58.48000 111.83200 59.20100 1.000 31.85232 119 ASP C O 1
ATOM 5751 N N . THR C 1 160 ? 57.33300 110.83500 60.85200 1.000 31.77720 120 THR C N 1
ATOM 5752 C CA . THR C 1 160 ? 56.98500 109.73100 59.97300 1.000 31.77720 120 THR C CA 1
ATOM 5753 C C . THR C 1 160 ? 55.92200 110.14900 58.96600 1.000 31.77720 120 THR C C 1
ATOM 5754 O O . THR C 1 160 ? 55.92800 109.65800 57.83300 1.000 31.77720 120 THR C O 1
ATOM 5765 N N . CYS C 1 161 ? 55.03100 111.06900 59.33100 1.000 32.81107 121 CYS C N 1
ATOM 5766 C CA . CYS C 1 161 ? 54.07800 111.56500 58.34500 1.000 32.81107 121 CYS C CA 1
ATOM 5767 C C . CYS C 1 161 ? 54.82500 112.34600 57.27300 1.000 32.81107 121 CYS C C 1
ATOM 5768 O O . CYS C 1 161 ? 54.42800 112.34000 56.10400 1.000 32.81107 121 CYS C O 1
ATOM 5776 N N . ARG C 1 162 ? 55.91400 113.01200 57.66600 1.000 33.66569 122 ARG C N 1
ATOM 5777 C CA . ARG C 1 162 ? 56.75000 113.74400 56.72000 1.000 33.66569 122 ARG C CA 1
ATOM 5778 C C . ARG C 1 162 ? 57.43000 112.78200 55.75800 1.000 33.66569 122 ARG C C 1
ATOM 5779 O O . ARG C 1 162 ? 57.53200 113.06100 54.55800 1.000 33.66569 122 ARG C O 1
ATOM 5800 N N . LYS C 1 163 ? 57.90300 111.64400 56.26700 1.000 35.41856 123 LYS C N 1
ATOM 5801 C CA . LYS C 1 163 ? 58.55700 110.67800 55.39000 1.000 35.41856 123 LYS C CA 1
ATOM 5802 C C . LYS C 1 163 ? 57.54100 109.97000 54.50900 1.000 35.41856 123 LYS C C 1
ATOM 5803 O O . LYS C 1 163 ? 57.86600 109.55700 53.39000 1.000 35.41856 123 LYS C O 1
ATOM 5822 N N . PHE C 1 164 ? 56.30900 109.84000 54.99300 1.000 35.31816 124 PHE C N 1
ATOM 5823 C CA . PHE C 1 164 ? 55.26400 109.15200 54.24500 1.000 35.31816 124 PHE C CA 1
ATOM 5824 C C . PHE C 1 164 ? 54.94000 109.87200 52.94300 1.000 35.31816 124 PHE C C 1
ATOM 5825 O O . PHE C 1 164 ? 54.99900 109.28200 51.85900 1.000 35.31816 124 PHE C O 1
ATOM 5842 N N . ILE C 1 165 ? 54.59800 111.15800 53.02600 1.000 36.11445 125 ILE C N 1
ATOM 5843 C CA . ILE C 1 165 ? 54.27000 111.89100 51.81400 1.000 36.11445 125 ILE C CA 1
ATOM 5844 C C . ILE C 1 165 ? 55.52700 112.18000 51.01300 1.000 36.11445 125 ILE C C 1
ATOM 5845 O O . ILE C 1 165 ? 55.44300 112.51000 49.82600 1.000 36.11445 125 ILE C O 1
ATOM 5861 N N . LYS C 1 166 ? 56.69900 112.05600 51.63700 1.000 38.82201 126 LYS C N 1
ATOM 5862 C CA . LYS C 1 166 ? 57.95100 112.23100 50.91000 1.000 38.82201 126 LYS C CA 1
ATOM 5863 C C . LYS C 1 166 ? 58.21600 111.02600 50.02400 1.000 38.82201 126 LYS C C 1
ATOM 5864 O O . LYS C 1 166 ? 58.76800 111.15700 48.92600 1.000 38.82201 126 LYS C O 1
ATOM 5883 N N . ALA C 1 167 ? 57.82800 109.84400 50.49000 1.000 39.58649 127 ALA C N 1
ATOM 5884 C CA . ALA C 1 167 ? 58.02300 108.61900 49.73400 1.000 39.58649 127 ALA C CA 1
ATOM 5885 C C . ALA C 1 167 ? 56.87400 108.36800 48.77100 1.000 39.58649 127 ALA C C 1
ATOM 5886 O O . ALA C 1 167 ? 57.08300 107.76700 47.71100 1.000 39.58649 127 ALA C O 1
ATOM 5893 N N . SER C 1 168 ? 55.67000 108.81400 49.11500 1.000 39.77655 128 SER C N 1
ATOM 5894 C CA . SER C 1 168 ? 54.50500 108.61700 48.26200 1.000 39.77655 128 SER C CA 1
ATOM 5895 C C . SER C 1 168 ? 54.34600 109.78700 47.29900 1.000 39.77655 128 SER C C 1
ATOM 5896 O O . SER C 1 168 ? 54.05200 110.90700 47.71400 1.000 39.77655 128 SER C O 1
ATOM 5904 N N . SER D 1 47 ? 51.98300 96.72100 54.51200 1.000 33.84528 7 SER D N 1
ATOM 5905 C CA . SER D 1 47 ? 50.81100 96.82900 55.37500 1.000 33.84528 7 SER D CA 1
ATOM 5906 C C . SER D 1 47 ? 50.95300 98.00300 56.35000 1.000 33.84528 7 SER D C 1
ATOM 5907 O O . SER D 1 47 ? 50.35100 99.06200 56.16200 1.000 33.84528 7 SER D O 1
ATOM 5914 N N . CYS D 1 48 ? 51.76500 97.80300 57.38700 1.000 34.83034 8 CYS D N 1
ATOM 5915 C CA . CYS D 1 48 ? 51.98400 98.81600 58.40900 1.000 34.83034 8 CYS D CA 1
ATOM 5916 C C . CYS D 1 48 ? 53.46000 98.85700 58.75900 1.000 34.83034 8 CYS D C 1
ATOM 5917 O O . CYS D 1 48 ? 54.26900 98.14500 58.15700 1.000 34.83034 8 CYS D O 1
ATOM 5925 N N . ILE D 1 49 ? 53.80000 99.71100 59.71900 1.000 34.98049 9 ILE D N 1
ATOM 5926 C CA . ILE D 1 49 ? 55.19100 99.94200 60.08200 1.000 34.98049 9 ILE D CA 1
ATOM 5927 C C . ILE D 1 49 ? 55.39500 99.61400 61.55500 1.000 34.98049 9 ILE D C 1
ATOM 5928 O O . ILE D 1 49 ? 54.69900 100.14100 62.42800 1.000 34.98049 9 ILE D O 1
ATOM 5944 N N . GLN D 1 50 ? 56.34700 98.73300 61.82300 1.000 35.62266 10 GLN D N 1
ATOM 5945 C CA . GLN D 1 50 ? 56.66500 98.26400 63.16300 1.000 35.62266 10 GLN D CA 1
ATOM 5946 C C . GLN D 1 50 ? 57.74900 99.11900 63.80500 1.000 35.62266 10 GLN D C 1
ATOM 5947 O O . GLN D 1 50 ? 58.82000 99.31600 63.22000 1.000 35.62266 10 GLN D O 1
ATOM 5961 N N . PHE D 1 51 ? 57.46400 99.63200 65.00300 1.000 32.80451 11 PHE D N 1
ATOM 5962 C CA . PHE D 1 51 ? 58.42000 100.43200 65.76300 1.000 32.80451 11 PHE D CA 1
ATOM 5963 C C . PHE D 1 51 ? 59.04900 99.52400 66.81400 1.000 32.80451 11 PHE D C 1
ATOM 5964 O O . PHE D 1 51 ? 58.46700 99.26200 67.86800 1.000 32.80451 11 PHE D O 1
ATOM 5981 N N . THR D 1 52 ? 60.26200 99.06300 66.51400 1.000 29.87064 12 THR D N 1
ATOM 5982 C CA . THR D 1 52 ? 60.95600 98.11800 67.37600 1.000 29.87064 12 THR D CA 1
ATOM 5983 C C . THR D 1 52 ? 61.26400 98.69400 68.75500 1.000 29.87064 12 THR D C 1
ATOM 5984 O O . THR D 1 52 ? 61.19200 97.97700 69.75800 1.000 29.87064 12 THR D O 1
ATOM 5995 N N . ARG D 1 53 ? 61.60400 99.97900 68.83400 1.000 29.88728 13 ARG D N 1
ATOM 5996 C CA . ARG D 1 53 ? 61.97900 100.59600 70.10000 1.000 29.88728 13 ARG D CA 1
ATOM 5997 C C . ARG D 1 53 ? 60.88200 101.44300 70.73100 1.000 29.88728 13 ARG D C 1
ATOM 5998 O O . ARG D 1 53 ? 61.15000 102.13700 71.71500 1.000 29.88728 13 ARG D O 1
ATOM 6019 N N . HIS D 1 54 ? 59.66000 101.41600 70.20200 1.000 29.62899 14 HIS D N 1
ATOM 6020 C CA . HIS D 1 54 ? 58.59200 102.20600 70.81100 1.000 29.62899 14 HIS D CA 1
ATOM 6021 C C . HIS D 1 54 ? 58.26800 101.75800 72.22800 1.000 29.62899 14 HIS D C 1
ATOM 6022 O O . HIS D 1 54 ? 58.19600 102.57700 73.15100 1.000 29.62899 14 HIS D O 1
ATOM 6035 N N . ALA D 1 55 ? 58.07000 100.46100 72.41800 1.000 29.04466 15 ALA D N 1
ATOM 6036 C CA . ALA D 1 55 ? 57.72300 99.94100 73.73400 1.000 29.04466 15 ALA D CA 1
ATOM 6037 C C . ALA D 1 55 ? 58.76300 100.28900 74.78900 1.000 29.04466 15 ALA D C 1
ATOM 6038 O O . ALA D 1 55 ? 58.41100 100.65500 75.91900 1.000 29.04466 15 ALA D O 1
ATOM 6045 N N . SER D 1 56 ? 60.04000 100.27100 74.42200 1.000 27.48562 16 SER D N 1
ATOM 6046 C CA . SER D 1 56 ? 61.07200 100.61600 75.39000 1.000 27.48562 16 SER D CA 1
ATOM 6047 C C . SER D 1 56 ? 61.01600 102.09600 75.73300 1.000 27.48562 16 SER D C 1
ATOM 6048 O O . SER D 1 56 ? 61.19700 102.47800 76.89500 1.000 27.48562 16 SER D O 1
ATOM 6056 N N . ASP D 1 57 ? 60.68700 102.93300 74.75600 1.000 26.88825 17 ASP D N 1
ATOM 6057 C CA . ASP D 1 57 ? 60.56900 104.35900 75.02000 1.000 26.88825 17 ASP D CA 1
ATOM 6058 C C . ASP D 1 57 ? 59.36900 104.64600 75.90900 1.000 26.88825 17 ASP D C 1
ATOM 6059 O O . ASP D 1 57 ? 59.43300 105.51100 76.79600 1.000 26.88825 17 ASP D O 1
ATOM 6068 N N . VAL D 1 58 ? 58.30800 103.86100 75.75400 1.000 27.29774 18 VAL D N 1
ATOM 6069 C CA . VAL D 1 58 ? 57.12700 104.03800 76.58700 1.000 27.29774 18 VAL D CA 1
ATOM 6070 C C . VAL D 1 58 ? 57.44400 103.66800 78.02000 1.000 27.29774 18 VAL D C 1
ATOM 6071 O O . VAL D 1 58 ? 57.09800 104.38500 78.96600 1.000 27.29774 18 VAL D O 1
ATOM 6084 N N . LEU D 1 59 ? 58.06000 102.51000 78.19700 1.000 27.04679 19 LEU D N 1
ATOM 6085 C CA . LEU D 1 59 ? 58.42400 102.06000 79.53000 1.000 27.04679 19 LEU D CA 1
ATOM 6086 C C . LEU D 1 59 ? 59.37400 103.03600 80.20500 1.000 27.04679 19 LEU D C 1
ATOM 6087 O O . LEU D 1 59 ? 59.22600 103.34200 81.39400 1.000 27.04679 19 LEU D O 1
ATOM 6103 N N . LEU D 1 60 ? 60.29600 103.60600 79.43600 1.000 25.34703 20 LEU D N 1
ATOM 6104 C CA . LEU D 1 60 ? 61.23600 104.57200 79.98500 1.000 25.34703 20 LEU D CA 1
ATOM 6105 C C . LEU D 1 60 ? 60.51700 105.82600 80.46100 1.000 25.34703 20 LEU D C 1
ATOM 6106 O O . LEU D 1 60 ? 60.79000 106.33300 81.55800 1.000 25.34703 20 LEU D O 1
ATOM 6122 N N . ASN D 1 61 ? 59.55000 106.30400 79.68600 1.000 25.67060 21 ASN D N 1
ATOM 6123 C CA . ASN D 1 61 ? 58.80700 107.48600 80.10600 1.000 25.67060 21 ASN D CA 1
ATOM 6124 C C . ASN D 1 61 ? 57.93500 107.17500 81.31900 1.000 25.67060 21 ASN D C 1
ATOM 6125 O O . ASN D 1 61 ? 57.74500 108.03400 82.19200 1.000 25.67060 21 ASN D O 1
ATOM 6136 N N . LEU D 1 62 ? 57.42200 105.95100 81.40400 1.000 26.25824 22 LEU D N 1
ATOM 6137 C CA . LEU D 1 62 ? 56.63100 105.56400 82.56400 1.000 26.25824 22 LEU D CA 1
ATOM 6138 C C . LEU D 1 62 ? 57.49100 105.54000 83.81600 1.000 26.25824 22 LEU D C 1
ATOM 6139 O O . LEU D 1 62 ? 57.06100 105.97500 84.89400 1.000 26.25824 22 LEU D O 1
ATOM 6155 N N . ASN D 1 63 ? 58.73400 105.09900 83.66700 1.000 24.72259 23 ASN D N 1
ATOM 6156 C CA . ASN D 1 63 ? 59.66300 105.08700 84.78900 1.000 24.72259 23 ASN D CA 1
ATOM 6157 C C . ASN D 1 63 ? 60.00700 106.50100 85.20700 1.000 24.72259 23 ASN D C 1
ATOM 6158 O O . ASN D 1 63 ? 60.16200 106.78900 86.39900 1.000 24.72259 23 ASN D O 1
ATOM 6169 N N . ARG D 1 64 ? 60.08700 107.40300 84.23400 1.000 24.46073 24 ARG D N 1
ATOM 6170 C CA . ARG D 1 64 ? 60.37000 108.79600 84.54300 1.000 24.46073 24 ARG D CA 1
ATOM 6171 C C . ARG D 1 64 ? 59.21600 109.41400 85.32000 1.000 24.46073 24 ARG D C 1
ATOM 6172 O O . ARG D 1 64 ? 59.43200 110.23000 86.22000 1.000 24.46073 24 ARG D O 1
ATOM 6193 N N . LEU D 1 65 ? 57.98400 109.04100 84.98600 1.000 25.94822 25 LEU D N 1
ATOM 6194 C CA . LEU D 1 65 ? 56.83900 109.56200 85.72800 1.000 25.94822 25 LEU D CA 1
ATOM 6195 C C . LEU D 1 65 ? 56.79800 109.00300 87.13500 1.000 25.94822 25 LEU D C 1
ATOM 6196 O O . LEU D 1 65 ? 56.46800 109.71500 88.09000 1.000 25.94822 25 LEU D O 1
ATOM 6212 N N . ARG D 1 66 ? 57.13000 107.72400 87.27400 1.000 24.63332 26 ARG D N 1
ATOM 6213 C CA . ARG D 1 66 ? 57.15200 107.08700 88.58400 1.000 24.63332 26 ARG D CA 1
ATOM 6214 C C . ARG D 1 66 ? 58.19800 107.72500 89.48100 1.000 24.63332 26 ARG D C 1
ATOM 6215 O O . ARG D 1 66 ? 57.95800 107.95500 90.67100 1.000 24.63332 26 ARG D O 1
ATOM 6236 N N . SER D 1 67 ? 59.35800 108.03700 88.91000 1.000 22.11834 27 SER D N 1
ATOM 6237 C CA . SER D 1 67 ? 60.43800 108.66800 89.65500 1.000 22.11834 27 SER D CA 1
ATOM 6238 C C . SER D 1 67 ? 60.03000 110.05300 90.12200 1.000 22.11834 27 SER D C 1
ATOM 6239 O O . SER D 1 67 ? 60.47200 110.50700 91.18300 1.000 22.11834 27 SER D O 1
ATOM 6247 N N . ARG D 1 68 ? 59.20200 110.73200 89.34600 1.000 24.91120 28 ARG D N 1
ATOM 6248 C CA . ARG D 1 68 ? 58.71500 112.06500 89.65800 1.000 24.91120 28 ARG D CA 1
ATOM 6249 C C . ARG D 1 68 ? 57.37200 112.03200 90.37300 1.000 24.91120 28 ARG D C 1
ATOM 6250 O O . ARG D 1 68 ? 56.79400 113.09100 90.63100 1.000 24.91120 28 ARG D O 1
ATOM 6271 N N . ASP D 1 69 ? 56.87100 110.84300 90.71200 1.000 25.73505 29 ASP D N 1
ATOM 6272 C CA . ASP D 1 69 ? 55.60600 110.70100 91.42600 1.000 25.73505 29 ASP D CA 1
ATOM 6273 C C . ASP D 1 69 ? 54.42300 111.29100 90.67100 1.000 25.73505 29 ASP D C 1
ATOM 6274 O O . ASP D 1 69 ? 53.49900 111.83500 91.28000 1.000 25.73505 29 ASP D O 1
ATOM 6283 N N . ILE D 1 70 ? 54.43900 111.21000 89.34800 1.000 26.77703 30 ILE D N 1
ATOM 6284 C CA . ILE D 1 70 ? 53.34600 111.72200 88.53600 1.000 26.77703 30 ILE D CA 1
ATOM 6285 C C . ILE D 1 70 ? 52.30700 110.63600 88.29400 1.000 26.77703 30 ILE D C 1
ATOM 6286 O O . ILE D 1 70 ? 52.60200 109.59800 87.69300 1.000 26.77703 30 ILE D O 1
ATOM 6302 N N . LEU D 1 71 ? 51.08800 110.88500 88.76800 1.000 28.76816 31 LEU D N 1
ATOM 6303 C CA . LEU D 1 71 ? 49.94400 109.99100 88.60800 1.000 28.76816 31 LEU D CA 1
ATOM 6304 C C . LEU D 1 71 ? 50.15100 108.62900 89.24900 1.000 28.76816 31 LEU D C 1
ATOM 6305 O O . LEU D 1 71 ? 49.50700 107.65500 88.85400 1.000 28.76816 31 LEU D O 1
ATOM 6321 N N . THR D 1 72 ? 51.03200 108.52200 90.23000 1.000 26.61076 32 THR D N 1
ATOM 6322 C CA . THR D 1 72 ? 51.19500 107.26700 90.94600 1.000 26.61076 32 THR D CA 1
ATOM 6323 C C . THR D 1 72 ? 50.01000 107.17800 91.89400 1.000 26.61076 32 THR D C 1
ATOM 6324 O O . THR D 1 72 ? 49.94100 107.90400 92.88900 1.000 26.61076 32 THR D O 1
ATOM 6335 N N . ASP D 1 73 ? 49.07400 106.28900 91.57700 1.000 26.66072 33 ASP D N 1
ATOM 6336 C CA . ASP D 1 73 ? 47.81200 106.17600 92.29000 1.000 26.66072 33 ASP D CA 1
ATOM 6337 C C . ASP D 1 73 ? 47.77300 105.06500 93.32000 1.000 26.66072 33 ASP D C 1
ATOM 6338 O O . ASP D 1 73 ? 46.70000 104.80100 93.87100 1.000 26.66072 33 ASP D O 1
ATOM 6347 N N . VAL D 1 74 ? 48.89000 104.40800 93.61600 1.000 26.79075 34 VAL D N 1
ATOM 6348 C CA . VAL D 1 74 ? 48.82500 103.33800 94.59600 1.000 26.79075 34 VAL D CA 1
ATOM 6349 C C . VAL D 1 74 ? 50.10100 103.29300 95.40500 1.000 26.79075 34 VAL D C 1
ATOM 6350 O O . VAL D 1 74 ? 51.20700 103.53200 94.90000 1.000 26.79075 34 VAL D O 1
ATOM 6363 N N . VAL D 1 75 ? 49.91800 102.90800 96.66300 1.000 25.70838 35 VAL D N 1
ATOM 6364 C CA . VAL D 1 75 ? 50.97300 102.74100 97.64400 1.000 25.70838 35 VAL D CA 1
ATOM 6365 C C . VAL D 1 75 ? 51.00700 101.27900 98.05700 1.000 25.70838 35 VAL D C 1
ATOM 6366 O O . VAL D 1 75 ? 50.03500 100.76100 98.61600 1.000 25.70838 35 VAL D O 1
ATOM 6379 N N . ILE D 1 76 ? 52.14100 100.63800 97.82800 1.000 25.92557 36 ILE D N 1
ATOM 6380 C CA . ILE D 1 76 ? 52.37600 99.24600 98.16900 1.000 25.92557 36 ILE D CA 1
ATOM 6381 C C . ILE D 1 76 ? 53.13200 99.22700 99.47900 1.000 25.92557 36 ILE D C 1
ATOM 6382 O O . ILE D 1 76 ? 54.23000 99.78500 99.57800 1.000 25.92557 36 ILE D O 1
ATOM 6398 N N . VAL D 1 77 ? 52.54900 98.59400 100.48400 1.000 25.41677 37 VAL D N 1
ATOM 6399 C CA . VAL D 1 77 ? 53.14300 98.52600 101.80600 1.000 25.41677 37 VAL D CA 1
ATOM 6400 C C . VAL D 1 77 ? 53.69200 97.12400 101.97300 1.000 25.41677 37 VAL D C 1
ATOM 6401 O O . VAL D 1 77 ? 52.94600 96.14200 102.00400 1.000 25.41677 37 VAL D O 1
ATOM 6414 N N . VAL D 1 78 ? 55.00500 97.05200 102.08200 1.000 25.49239 38 VAL D N 1
ATOM 6415 C CA . VAL D 1 78 ? 55.74200 95.82200 102.31500 1.000 25.49239 38 VAL D CA 1
ATOM 6416 C C . VAL D 1 78 ? 56.42700 96.01600 103.65100 1.000 25.49239 38 VAL D C 1
ATOM 6417 O O . VAL D 1 78 ? 57.33900 96.83300 103.76400 1.000 25.49239 38 VAL D O 1
ATOM 6430 N N . SER D 1 79 ? 56.11100 95.17300 104.61700 1.000 25.07501 39 SER D N 1
ATOM 6431 C CA . SER D 1 79 ? 56.64600 95.29100 105.97200 1.000 25.07501 39 SER D CA 1
ATOM 6432 C C . SER D 1 79 ? 56.59800 96.76300 106.39200 1.000 25.07501 39 SER D C 1
ATOM 6433 O O . SER D 1 79 ? 55.49400 97.30600 106.53900 1.000 25.07501 39 SER D O 1
ATOM 6441 N N . ARG D 1 80 ? 57.73000 97.44400 106.59100 1.000 27.05815 40 ARG D N 1
ATOM 6442 C CA . ARG D 1 80 ? 57.67900 98.85800 106.96000 1.000 27.05815 40 ARG D CA 1
ATOM 6443 C C . ARG D 1 80 ? 57.91300 99.82500 105.80600 1.000 27.05815 40 ARG D C 1
ATOM 6444 O O . ARG D 1 80 ? 57.92300 101.03900 106.03200 1.000 27.05815 40 ARG D O 1
ATOM 6465 N N . GLU D 1 81 ? 58.09300 99.33300 104.59300 1.000 24.23161 41 GLU D N 1
ATOM 6466 C CA . GLU D 1 81 ? 58.44600 100.16400 103.45900 1.000 24.23161 41 GLU D CA 1
ATOM 6467 C C . GLU D 1 81 ? 57.23700 100.46200 102.58700 1.000 24.23161 41 GLU D C 1
ATOM 6468 O O . GLU D 1 81 ? 56.29500 99.66800 102.50000 1.000 24.23161 41 GLU D O 1
ATOM 6480 N N . GLN D 1 82 ? 57.28700 101.61300 101.93400 1.000 23.75599 42 GLN D N 1
ATOM 6481 C CA . GLN D 1 82 ? 56.23000 102.08700 101.06400 1.000 23.75599 42 GLN D CA 1
ATOM 6482 C C . GLN D 1 82 ? 56.78100 102.30500 99.66300 1.000 23.75599 42 GLN D C 1
ATOM 6483 O O . GLN D 1 82 ? 57.87400 102.85000 99.49500 1.000 23.75599 42 GLN D O 1
ATOM 6497 N N . PHE D 1 83 ? 56.02800 101.86700 98.66200 1.000 24.70132 43 PHE D N 1
ATOM 6498 C CA . PHE D 1 83 ? 56.41200 101.98600 97.26100 1.000 24.70132 43 PHE D CA 1
ATOM 6499 C C . PHE D 1 83 ? 55.24600 102.53000 96.46000 1.000 24.70132 43 PHE D C 1
ATOM 6500 O O . PHE D 1 83 ? 54.19300 101.89900 96.39400 1.000 24.70132 43 PHE D O 1
ATOM 6517 N N . ARG D 1 84 ? 55.43100 103.68300 95.84000 1.000 25.72684 44 ARG D N 1
ATOM 6518 C CA . ARG D 1 84 ? 54.38700 104.26700 95.02100 1.000 25.72684 44 ARG D CA 1
ATOM 6519 C C . ARG D 1 84 ? 54.57900 103.81800 93.58700 1.000 25.72684 44 ARG D C 1
ATOM 6520 O O . ARG D 1 84 ? 55.69100 103.88400 93.05500 1.000 25.72684 44 ARG D O 1
ATOM 6541 N N . ALA D 1 85 ? 53.50400 103.34700 92.96500 1.000 26.88422 45 ALA D N 1
ATOM 6542 C CA . ALA D 1 85 ? 53.61400 102.88600 91.59000 1.000 26.88422 45 ALA D CA 1
ATOM 6543 C C . ALA D 1 85 ? 52.29700 103.12900 90.87600 1.000 26.88422 45 ALA D C 1
ATOM 6544 O O . ALA D 1 85 ? 51.33100 103.63100 91.45700 1.000 26.88422 45 ALA D O 1
ATOM 6551 N N . HIS D 1 86 ? 52.27900 102.80100 89.59000 1.000 27.49269 46 HIS D N 1
ATOM 6552 C CA . HIS D 1 86 ? 51.08000 102.92000 88.77900 1.000 27.49269 46 HIS D CA 1
ATOM 6553 C C . HIS D 1 86 ? 50.35500 101.58300 88.71100 1.000 27.49269 46 HIS D C 1
ATOM 6554 O O . HIS D 1 86 ? 50.96400 100.55300 88.41100 1.000 27.49269 46 HIS D O 1
ATOM 6567 N N . LYS D 1 87 ? 49.04500 101.61200 88.95600 1.000 28.78278 47 LYS D N 1
ATOM 6568 C CA . LYS D 1 87 ? 48.25500 100.38900 88.94200 1.000 28.78278 47 LYS D CA 1
ATOM 6569 C C . LYS D 1 87 ? 48.32600 99.64800 87.61900 1.000 28.78278 47 LYS D C 1
ATOM 6570 O O . LYS D 1 87 ? 48.43100 98.41500 87.59200 1.000 28.78278 47 LYS D O 1
ATOM 6589 N N . THR D 1 88 ? 48.30000 100.38000 86.51400 1.000 29.41335 48 THR D N 1
ATOM 6590 C CA . THR D 1 88 ? 48.32400 99.73600 85.20800 1.000 29.41335 48 THR D CA 1
ATOM 6591 C C . THR D 1 88 ? 49.61000 98.96700 84.96500 1.000 29.41335 48 THR D C 1
ATOM 6592 O O . THR D 1 88 ? 49.58100 97.85800 84.42100 1.000 29.41335 48 THR D O 1
ATOM 6603 N N . VAL D 1 89 ? 50.74400 99.51000 85.38500 1.000 28.41172 49 VAL D N 1
ATOM 6604 C CA . VAL D 1 89 ? 51.99000 98.79400 85.17300 1.000 28.41172 49 VAL D CA 1
ATOM 6605 C C . VAL D 1 89 ? 52.03200 97.55700 86.04700 1.000 28.41172 49 VAL D C 1
ATOM 6606 O O . VAL D 1 89 ? 52.48000 96.48200 85.62200 1.000 28.41172 49 VAL D O 1
ATOM 6619 N N . LEU D 1 90 ? 51.53000 97.67600 87.27000 1.000 28.63245 50 LEU D N 1
ATOM 6620 C CA . LEU D 1 90 ? 51.52600 96.53100 88.16100 1.000 28.63245 50 LEU D CA 1
ATOM 6621 C C . LEU D 1 90 ? 50.71100 95.40300 87.55400 1.000 28.63245 50 LEU D C 1
ATOM 6622 O O . LEU D 1 90 ? 51.15400 94.25000 87.51300 1.000 28.63245 50 LEU D O 1
ATOM 6638 N N . MET D 1 91 ? 49.52100 95.71900 87.05000 1.000 30.10987 51 MET D N 1
ATOM 6639 C CA . MET D 1 91 ? 48.70600 94.68500 86.43600 1.000 30.10987 51 MET D CA 1
ATOM 6640 C C . MET D 1 91 ? 49.38500 94.12200 85.19900 1.000 30.10987 51 MET D C 1
ATOM 6641 O O . MET D 1 91 ? 49.35700 92.91400 84.96100 1.000 30.10987 51 MET D O 1
ATOM 6655 N N . ALA D 1 92 ? 50.01600 94.98200 84.40800 1.000 30.25934 52 ALA D N 1
ATOM 6656 C CA . ALA D 1 92 ? 50.65200 94.53900 83.17500 1.000 30.25934 52 ALA D CA 1
ATOM 6657 C C . ALA D 1 92 ? 51.78100 93.56900 83.43100 1.000 30.25934 52 ALA D C 1
ATOM 6658 O O . ALA D 1 92 ? 52.04500 92.69900 82.59700 1.000 30.25934 52 ALA D O 1
ATOM 6665 N N . CYS D 1 93 ? 52.46500 93.70100 84.55600 1.000 29.45141 53 CYS D N 1
ATOM 6666 C CA . CYS D 1 93 ? 53.60000 92.84100 84.83000 1.000 29.45141 53 CYS D CA 1
ATOM 6667 C C . CYS D 1 93 ? 53.34100 91.81300 85.92100 1.000 29.45141 53 CYS D C 1
ATOM 6668 O O . CYS D 1 93 ? 54.12100 90.86300 86.03700 1.000 29.45141 53 CYS D O 1
ATOM 6676 N N . SER D 1 94 ? 52.27700 91.95700 86.71300 1.000 30.15950 54 SER D N 1
ATOM 6677 C CA . SER D 1 94 ? 52.02400 91.02300 87.79900 1.000 30.15950 54 SER D CA 1
ATOM 6678 C C . SER D 1 94 ? 50.63700 90.40600 87.74500 1.000 30.15950 54 SER D C 1
ATOM 6679 O O . SER D 1 94 ? 49.63300 91.10800 87.59200 1.000 30.15950 54 SER D O 1
ATOM 6687 N N . GLY D 1 95 ? 50.60000 89.08400 87.91900 1.000 30.63298 55 GLY D N 1
ATOM 6688 C CA . GLY D 1 95 ? 49.34600 88.35700 87.95500 1.000 30.63298 55 GLY D CA 1
ATOM 6689 C C . GLY D 1 95 ? 48.58100 88.56800 89.23800 1.000 30.63298 55 GLY D C 1
ATOM 6690 O O . GLY D 1 95 ? 47.35000 88.60500 89.23200 1.000 30.63298 55 GLY D O 1
ATOM 6694 N N . LEU D 1 96 ? 49.29400 88.71700 90.35000 1.000 29.99318 56 LEU D N 1
ATOM 6695 C CA . LEU D 1 96 ? 48.63700 88.96000 91.62500 1.000 29.99318 56 LEU D CA 1
ATOM 6696 C C . LEU D 1 96 ? 47.95700 90.31500 91.59700 1.000 29.99318 56 LEU D C 1
ATOM 6697 O O . LEU D 1 96 ? 46.78500 90.45200 91.96800 1.000 29.99318 56 LEU D O 1
ATOM 6713 N N . PHE D 1 97 ? 48.68400 91.32900 91.15700 1.000 29.62876 57 PHE D N 1
ATOM 6714 C CA . PHE D 1 97 ? 48.10500 92.65200 91.06000 1.000 29.62876 57 PHE D CA 1
ATOM 6715 C C . PHE D 1 97 ? 47.01500 92.66600 90.01100 1.000 29.62876 57 PHE D C 1
ATOM 6716 O O . PHE D 1 97 ? 46.04100 93.41000 90.14000 1.000 29.62876 57 PHE D O 1
ATOM 6733 N N . TYR D 1 98 ? 47.13200 91.81500 88.99500 1.000 30.39876 58 TYR D N 1
ATOM 6734 C CA . TYR D 1 98 ? 46.07300 91.73200 88.00100 1.000 30.39876 58 TYR D CA 1
ATOM 6735 C C . TYR D 1 98 ? 44.80600 91.20100 88.64700 1.000 30.39876 58 TYR D C 1
ATOM 6736 O O . TYR D 1 98 ? 43.72400 91.76600 88.48200 1.000 30.39876 58 TYR D O 1
ATOM 6754 N N . SER D 1 99 ? 44.92900 90.09800 89.37500 1.000 30.34545 59 SER D N 1
ATOM 6755 C CA . SER D 1 99 ? 43.79200 89.50900 90.06600 1.000 30.34545 59 SER D CA 1
ATOM 6756 C C . SER D 1 99 ? 43.17900 90.47800 91.06600 1.000 30.34545 59 SER D C 1
ATOM 6757 O O . SER D 1 99 ? 41.95900 90.49000 91.26500 1.000 30.34545 59 SER D O 1
ATOM 6765 N N . ILE D 1 100 ? 44.01100 91.29300 91.71200 1.000 30.33463 60 ILE D N 1
ATOM 6766 C CA . ILE D 1 100 ? 43.50400 92.23300 92.70800 1.000 30.33463 60 ILE D CA 1
ATOM 6767 C C . ILE D 1 100 ? 42.77900 93.39900 92.05600 1.000 30.33463 60 ILE D C 1
ATOM 6768 O O . ILE D 1 100 ? 41.61700 93.68100 92.36500 1.000 30.33463 60 ILE D O 1
ATOM 6784 N N . PHE D 1 101 ? 43.45000 94.09300 91.14600 1.000 29.86379 61 PHE D N 1
ATOM 6785 C CA . PHE D 1 101 ? 42.89500 95.28500 90.52600 1.000 29.86379 61 PHE D CA 1
ATOM 6786 C C . PHE D 1 101 ? 41.83800 94.96100 89.49300 1.000 29.86379 61 PHE D C 1
ATOM 6787 O O . PHE D 1 101 ? 41.11400 95.86100 89.06600 1.000 29.86379 61 PHE D O 1
ATOM 6804 N N . THR D 1 102 ? 41.74600 93.70700 89.07000 1.000 30.39072 62 THR D N 1
ATOM 6805 C CA . THR D 1 102 ? 40.67800 93.32900 88.16600 1.000 30.39072 62 THR D CA 1
ATOM 6806 C C . THR D 1 102 ? 39.36900 93.32300 88.93800 1.000 30.39072 62 THR D C 1
ATOM 6807 O O . THR D 1 102 ? 38.31100 93.66300 88.39900 1.000 30.39072 62 THR D O 1
ATOM 6818 N N . ASP D 1 103 ? 39.43300 92.93400 90.20600 1.000 31.79289 63 ASP D N 1
ATOM 6819 C CA . ASP D 1 103 ? 38.27000 92.95900 91.07800 1.000 31.79289 63 ASP D CA 1
ATOM 6820 C C . ASP D 1 103 ? 37.82800 94.39700 91.29400 1.000 31.79289 63 ASP D C 1
ATOM 6821 O O . ASP D 1 103 ? 38.61600 95.23700 91.73700 1.000 31.79289 63 ASP D O 1
ATOM 6830 N N . GLN D 1 104 ? 36.55500 94.67700 91.02000 1.000 33.72897 64 GLN D N 1
ATOM 6831 C CA . GLN D 1 104 ? 36.05100 96.03600 91.17000 1.000 33.72897 64 GLN D CA 1
ATOM 6832 C C . GLN D 1 104 ? 36.03900 96.46900 92.62800 1.000 33.72897 64 GLN D C 1
ATOM 6833 O O . GLN D 1 104 ? 35.98100 97.67100 92.90700 1.000 33.72897 64 GLN D O 1
ATOM 6847 N N . LEU D 1 105 ? 36.09100 95.51600 93.55800 1.000 32.23969 65 LEU D N 1
ATOM 6848 C CA . LEU D 1 105 ? 36.12600 95.84500 94.97600 1.000 32.23969 65 LEU D CA 1
ATOM 6849 C C . LEU D 1 105 ? 37.49400 96.36400 95.39400 1.000 32.23969 65 LEU D C 1
ATOM 6850 O O . LEU D 1 105 ? 37.59400 97.12800 96.36100 1.000 32.23969 65 LEU D O 1
ATOM 6866 N N . LYS D 1 106 ? 38.54800 95.96100 94.68800 1.000 31.23421 66 LYS D N 1
ATOM 6867 C CA . LYS D 1 106 ? 39.91100 96.35700 95.01000 1.000 31.23421 66 LYS D CA 1
ATOM 6868 C C . LYS D 1 106 ? 40.52900 97.23900 93.93800 1.000 31.23421 66 LYS D C 1
ATOM 6869 O O . LYS D 1 106 ? 41.71500 97.56900 94.03100 1.000 31.23421 66 LYS D O 1
ATOM 6888 N N . CYS D 1 107 ? 39.76000 97.62300 92.91900 1.000 31.44968 67 CYS D N 1
ATOM 6889 C CA . CYS D 1 107 ? 40.26000 98.56800 91.93100 1.000 31.44968 67 CYS D CA 1
ATOM 6890 C C . CYS D 1 107 ? 40.71000 99.86200 92.59000 1.000 31.44968 67 CYS D C 1
ATOM 6891 O O . CYS D 1 107 ? 41.88000 100.24900 92.49200 1.000 31.44968 67 CYS D O 1
ATOM 6899 N N . ASN D 1 108 ? 39.79400 100.53600 93.27700 1.000 31.02792 68 ASN D N 1
ATOM 6900 C CA . ASN D 1 108 ? 40.01500 101.87900 93.78400 1.000 31.02792 68 ASN D CA 1
ATOM 6901 C C . ASN D 1 108 ? 40.80600 101.90100 95.08100 1.000 31.02792 68 ASN D C 1
ATOM 6902 O O . ASN D 1 108 ? 40.86400 102.94400 95.73900 1.000 31.02792 68 ASN D O 1
ATOM 6913 N N . LEU D 1 109 ? 41.41000 100.78500 95.46600 1.000 29.89878 69 LEU D N 1
ATOM 6914 C CA . LEU D 1 109 ? 42.20000 100.75800 96.68800 1.000 29.89878 69 LEU D CA 1
ATOM 6915 C C . LEU D 1 109 ? 43.48500 101.55000 96.50300 1.000 29.89878 69 LEU D C 1
ATOM 6916 O O . LEU D 1 109 ? 44.33000 101.20700 95.67000 1.000 29.89878 69 LEU D O 1
ATOM 6932 N N . SER D 1 110 ? 43.62200 102.61300 97.28800 1.000 28.30777 70 SER D N 1
ATOM 6933 C CA . SER D 1 110 ? 44.79000 103.48000 97.22800 1.000 28.30777 70 SER D CA 1
ATOM 6934 C C . SER D 1 110 ? 45.99900 102.86100 97.90800 1.000 28.30777 70 SER D C 1
ATOM 6935 O O . SER D 1 110 ? 47.13700 103.15200 97.52100 1.000 28.30777 70 SER D O 1
ATOM 6943 N N . VAL D 1 111 ? 45.77600 102.00400 98.90100 1.000 27.07096 71 VAL D N 1
ATOM 6944 C CA . VAL D 1 111 ? 46.84300 101.36900 99.66200 1.000 27.07096 71 VAL D CA 1
ATOM 6945 C C . VAL D 1 111 ? 46.66100 99.86200 99.62400 1.000 27.07096 71 VAL D C 1
ATOM 6946 O O . VAL D 1 111 ? 45.60700 99.34700 100.01200 1.000 27.07096 71 VAL D O 1
ATOM 6959 N N . ILE D 1 112 ? 47.69300 99.16200 99.16800 1.000 27.35044 72 ILE D N 1
ATOM 6960 C CA . ILE D 1 112 ? 47.71700 97.71000 99.09500 1.000 27.35044 72 ILE D CA 1
ATOM 6961 C C . ILE D 1 112 ? 48.72900 97.20600 100.11400 1.000 27.35044 72 ILE D C 1
ATOM 6962 O O . ILE D 1 112 ? 49.93400 97.44200 99.96500 1.000 27.35044 72 ILE D O 1
ATOM 6978 N N . ASN D 1 113 ? 48.25100 96.50400 101.14200 1.000 26.65758 73 ASN D N 1
ATOM 6979 C CA . ASN D 1 113 ? 49.10000 95.96300 102.20000 1.000 26.65758 73 ASN D CA 1
ATOM 6980 C C . ASN D 1 113 ? 49.43300 94.51000 101.89800 1.000 26.65758 73 ASN D C 1
ATOM 6981 O O . ASN D 1 113 ? 48.58100 93.63000 102.04500 1.000 26.65758 73 ASN D O 1
ATOM 6992 N N . LEU D 1 114 ? 50.66600 94.25700 101.49000 1.000 27.62716 74 LEU D N 1
ATOM 6993 C CA . LEU D 1 114 ? 51.08900 92.89400 101.24000 1.000 27.62716 74 LEU D CA 1
ATOM 6994 C C . LEU D 1 114 ? 51.45600 92.21300 102.54800 1.000 27.62716 74 LEU D C 1
ATOM 6995 O O . LEU D 1 114 ? 51.60700 92.84900 103.59400 1.000 27.62716 74 LEU D O 1
ATOM 7011 N N . ASP D 1 115 ? 51.58900 90.89700 102.48500 1.000 28.37873 75 ASP D N 1
ATOM 7012 C CA . ASP D 1 115 ? 51.91700 90.15800 103.68600 1.000 28.37873 75 ASP D CA 1
ATOM 7013 C C . ASP D 1 115 ? 53.29100 90.60400 104.18100 1.000 28.37873 75 ASP D C 1
ATOM 7014 O O . ASP D 1 115 ? 54.21600 90.77500 103.37800 1.000 28.37873 75 ASP D O 1
ATOM 7023 N N . PRO D 1 116 ? 53.46900 90.78600 105.49100 1.000 26.80343 76 PRO D N 1
ATOM 7024 C CA . PRO D 1 116 ? 54.77300 91.24000 105.99600 1.000 26.80343 76 PRO D CA 1
ATOM 7025 C C . PRO D 1 116 ? 55.88600 90.25400 105.74700 1.000 26.80343 76 PRO D C 1
ATOM 7026 O O . PRO D 1 116 ? 57.05900 90.61400 105.90500 1.000 26.80343 76 PRO D O 1
ATOM 7037 N N . GLU D 1 117 ? 55.55300 89.02700 105.35700 1.000 27.11207 77 GLU D N 1
ATOM 7038 C CA . GLU D 1 117 ? 56.56100 88.02100 105.05800 1.000 27.11207 77 GLU D CA 1
ATOM 7039 C C . GLU D 1 117 ? 57.31100 88.27800 103.76400 1.000 27.11207 77 GLU D C 1
ATOM 7040 O O . GLU D 1 117 ? 58.43900 87.79800 103.60900 1.000 27.11207 77 GLU D O 1
ATOM 7052 N N . ILE D 1 118 ? 56.71900 89.01000 102.82800 1.000 27.75208 78 ILE D N 1
ATOM 7053 C CA . ILE D 1 118 ? 57.37900 89.26200 101.55200 1.000 27.75208 78 ILE D CA 1
ATOM 7054 C C . ILE D 1 118 ? 58.63800 90.10000 101.74500 1.000 27.75208 78 ILE D C 1
ATOM 7055 O O . ILE D 1 118 ? 58.61000 91.17500 102.35300 1.000 27.75208 78 ILE D O 1
ATOM 7071 N N . ASN D 1 119 ? 59.74800 89.59000 101.22500 1.000 27.00452 79 ASN D N 1
ATOM 7072 C CA . ASN D 1 119 ? 61.03700 90.24700 101.32500 1.000 27.00452 79 ASN D CA 1
ATOM 7073 C C . ASN D 1 119 ? 61.06600 91.53900 100.51700 1.000 27.00452 79 ASN D C 1
ATOM 7074 O O . ASN D 1 119 ? 60.81100 91.52200 99.30800 1.000 27.00452 79 ASN D O 1
ATOM 7085 N N . PRO D 1 120 ? 61.37700 92.67000 101.14800 1.000 25.63508 80 PRO D N 1
ATOM 7086 C CA . PRO D 1 120 ? 61.42400 93.93800 100.41200 1.000 25.63508 80 PRO D CA 1
ATOM 7087 C C . PRO D 1 120 ? 62.43700 93.94400 99.28600 1.000 25.63508 80 PRO D C 1
ATOM 7088 O O . PRO D 1 120 ? 62.15600 94.54000 98.24300 1.000 25.63508 80 PRO D O 1
ATOM 7099 N N . GLU D 1 121 ? 63.58600 93.28600 99.43100 1.000 24.61004 81 GLU D N 1
ATOM 7100 C CA . GLU D 1 121 ? 64.54700 93.30800 98.33400 1.000 24.61004 81 GLU D CA 1
ATOM 7101 C C . GLU D 1 121 ? 64.00100 92.58800 97.11100 1.000 24.61004 81 GLU D C 1
ATOM 7102 O O . GLU D 1 121 ? 64.23700 93.01700 95.97400 1.000 24.61004 81 GLU D O 1
ATOM 7114 N N . GLY D 1 122 ? 63.22100 91.53600 97.32000 1.000 26.85365 82 GLY D N 1
ATOM 7115 C CA . GLY D 1 122 ? 62.61200 90.84200 96.20300 1.000 26.85365 82 GLY D CA 1
ATOM 7116 C C . GLY D 1 122 ? 61.62000 91.73600 95.48700 1.000 26.85365 82 GLY D C 1
ATOM 7117 O O . GLY D 1 122 ? 61.63000 91.83800 94.25500 1.000 26.85365 82 GLY D O 1
ATOM 7121 N N . PHE D 1 123 ? 60.83200 92.47900 96.26300 1.000 26.52797 83 PHE D N 1
ATOM 7122 C CA . PHE D 1 123 ? 59.83600 93.39300 95.71500 1.000 26.52797 83 PHE D CA 1
ATOM 7123 C C . PHE D 1 123 ? 60.42400 94.60600 95.01300 1.000 26.52797 83 PHE D C 1
ATOM 7124 O O . PHE D 1 123 ? 59.95500 94.96800 93.93400 1.000 26.52797 83 PHE D O 1
ATOM 7141 N N . CYS D 1 124 ? 61.41400 95.27200 95.59700 1.000 25.78065 84 CYS D N 1
ATOM 7142 C CA . CYS D 1 124 ? 61.91900 96.47700 94.95000 1.000 25.78065 84 CYS D CA 1
ATOM 7143 C C . CYS D 1 124 ? 62.75500 96.14800 93.72700 1.000 25.78065 84 CYS D C 1
ATOM 7144 O O . CYS D 1 124 ? 62.67900 96.85800 92.71900 1.000 25.78065 84 CYS D O 1
ATOM 7152 N N . ILE D 1 125 ? 63.54700 95.08100 93.78300 1.000 25.74279 85 ILE D N 1
ATOM 7153 C CA . ILE D 1 125 ? 64.23900 94.64200 92.58200 1.000 25.74279 85 ILE D CA 1
ATOM 7154 C C . ILE D 1 125 ? 63.23200 94.34100 91.48500 1.000 25.74279 85 ILE D C 1
ATOM 7155 O O . ILE D 1 125 ? 63.41100 94.72800 90.32200 1.000 25.74279 85 ILE D O 1
ATOM 7171 N N . LEU D 1 126 ? 62.14100 93.66700 91.84300 1.000 27.73239 86 LEU D N 1
ATOM 7172 C CA . LEU D 1 126 ? 61.12600 93.33400 90.85800 1.000 27.73239 86 LEU D CA 1
ATOM 7173 C C . LEU D 1 126 ? 60.37300 94.55800 90.37100 1.000 27.73239 86 LEU D C 1
ATOM 7174 O O . LEU D 1 126 ? 60.04600 94.64500 89.18700 1.000 27.73239 86 LEU D O 1
ATOM 7190 N N . LEU D 1 127 ? 60.14600 95.53700 91.23500 1.000 26.10077 87 LEU D N 1
ATOM 7191 C CA . LEU D 1 127 ? 59.45800 96.73700 90.79100 1.000 26.10077 87 LEU D CA 1
ATOM 7192 C C . LEU D 1 127 ? 60.32200 97.50400 89.81300 1.000 26.10077 87 LEU D C 1
ATOM 7193 O O . LEU D 1 127 ? 59.82500 98.01900 88.81000 1.000 26.10077 87 LEU D O 1
ATOM 7209 N N . ASP D 1 128 ? 61.61800 97.57900 90.07500 1.000 25.77590 88 ASP D N 1
ATOM 7210 C CA . ASP D 1 128 ? 62.50000 98.24700 89.13200 1.000 25.77590 88 ASP D CA 1
ATOM 7211 C C . ASP D 1 128 ? 62.51900 97.49900 87.81000 1.000 25.77590 88 ASP D C 1
ATOM 7212 O O . ASP D 1 128 ? 62.51100 98.11300 86.74200 1.000 25.77590 88 ASP D O 1
ATOM 7221 N N . PHE D 1 129 ? 62.58200 96.16900 87.86600 1.000 27.82896 89 PHE D N 1
ATOM 7222 C CA . PHE D 1 129 ? 62.56900 95.36300 86.64900 1.000 27.82896 89 PHE D CA 1
ATOM 7223 C C . PHE D 1 129 ? 61.28700 95.57300 85.85400 1.000 27.82896 89 PHE D C 1
ATOM 7224 O O . PHE D 1 129 ? 61.30400 95.60200 84.61800 1.000 27.82896 89 PHE D O 1
ATOM 7241 N N . MET D 1 130 ? 60.16400 95.72300 86.55700 1.000 27.39095 90 MET D N 1
ATOM 7242 C CA . MET D 1 130 ? 58.86800 95.91000 85.91400 1.000 27.39095 90 MET D CA 1
ATOM 7243 C C . MET D 1 130 ? 58.84600 97.15900 85.05200 1.000 27.39095 90 MET D C 1
ATOM 7244 O O . MET D 1 130 ? 58.21600 97.17800 83.99000 1.000 27.39095 90 MET D O 1
ATOM 7258 N N . TYR D 1 131 ? 59.53300 98.20500 85.48500 1.000 26.20100 91 TYR D N 1
ATOM 7259 C CA . TYR D 1 131 ? 59.57500 99.46800 84.77900 1.000 26.20100 91 TYR D CA 1
ATOM 7260 C C . TYR D 1 131 ? 60.80900 99.61700 83.90400 1.000 26.20100 91 TYR D C 1
ATOM 7261 O O . TYR D 1 131 ? 60.87000 100.55500 83.10900 1.000 26.20100 91 TYR D O 1
ATOM 7279 N N . THR D 1 132 ? 61.80400 98.74800 84.05500 1.000 26.58404 92 THR D N 1
ATOM 7280 C CA . THR D 1 132 ? 63.04700 98.85200 83.30800 1.000 26.58404 92 THR D CA 1
ATOM 7281 C C . THR D 1 132 ? 63.39400 97.63300 82.47700 1.000 26.58404 92 THR D C 1
ATOM 7282 O O . THR D 1 132 ? 64.23700 97.74300 81.58200 1.000 26.58404 92 THR D O 1
ATOM 7293 N N . SER D 1 133 ? 62.79600 96.48300 82.74900 1.000 27.84047 93 SER D N 1
ATOM 7294 C CA . SER D 1 133 ? 63.10100 95.22100 82.08900 1.000 27.84047 93 SER D CA 1
ATOM 7295 C C . SER D 1 133 ? 64.46800 94.66500 82.45900 1.000 27.84047 93 SER D C 1
ATOM 7296 O O . SER D 1 133 ? 64.89800 93.66200 81.87500 1.000 27.84047 93 SER D O 1
ATOM 7304 N N . ARG D 1 134 ? 65.17100 95.29300 83.39500 1.000 27.02044 94 ARG D N 1
ATOM 7305 C CA . ARG D 1 134 ? 66.48000 94.84300 83.84900 1.000 27.02044 94 ARG D CA 1
ATOM 7306 C C . ARG D 1 134 ? 66.32200 94.29200 85.25400 1.000 27.02044 94 ARG D C 1
ATOM 7307 O O . ARG D 1 134 ? 65.87300 95.00500 86.15700 1.000 27.02044 94 ARG D O 1
ATOM 7328 N N . LEU D 1 135 ? 66.67500 93.03000 85.43200 1.000 29.05738 95 LEU D N 1
ATOM 7329 C CA . LEU D 1 135 ? 66.54400 92.35800 86.71200 1.000 29.05738 95 LEU D CA 1
ATOM 7330 C C . LEU D 1 135 ? 67.90900 92.18200 87.35600 1.000 29.05738 95 LEU D C 1
ATOM 7331 O O . LEU D 1 135 ? 68.79300 91.53700 86.78100 1.000 29.05738 95 LEU D O 1
ATOM 7347 N N . ASN D 1 136 ? 68.07900 92.77200 88.53900 1.000 27.89623 96 ASN D N 1
ATOM 7348 C CA . ASN D 1 136 ? 69.32500 92.70000 89.30100 1.000 27.89623 96 ASN D CA 1
ATOM 7349 C C . ASN D 1 136 ? 69.29500 91.42500 90.14200 1.000 27.89623 96 ASN D C 1
ATOM 7350 O O . ASN D 1 136 ? 68.96800 91.42500 91.33200 1.000 27.89623 96 ASN D O 1
ATOM 7361 N N . LEU D 1 137 ? 69.64900 90.31500 89.50100 1.000 30.60352 97 LEU D N 1
ATOM 7362 C CA . LEU D 1 137 ? 69.67400 89.00200 90.13600 1.000 30.60352 97 LEU D CA 1
ATOM 7363 C C . LEU D 1 137 ? 71.09800 88.59800 90.47900 1.000 30.60352 97 LEU D C 1
ATOM 7364 O O . LEU D 1 137 ? 71.92800 88.42700 89.58000 1.000 30.60352 97 LEU D O 1
ATOM 7380 N N . ARG D 1 138 ? 71.37900 88.44700 91.77200 1.000 29.88832 98 ARG D N 1
ATOM 7381 C CA . ARG D 1 138 ? 72.69100 88.00200 92.21100 1.000 29.88832 98 ARG D CA 1
ATOM 7382 C C . ARG D 1 138 ? 72.50100 86.92900 93.27500 1.000 29.88832 98 ARG D C 1
ATOM 7383 O O . ARG D 1 138 ? 71.43100 86.79200 93.87200 1.000 29.88832 98 ARG D O 1
ATOM 7404 N N . GLU D 1 139 ? 73.57200 86.16700 93.49800 1.000 32.39704 99 GLU D N 1
ATOM 7405 C CA . GLU D 1 139 ? 73.53800 85.05000 94.43700 1.000 32.39704 99 GLU D CA 1
ATOM 7406 C C . GLU D 1 139 ? 73.04500 85.43300 95.82900 1.000 32.39704 99 GLU D C 1
ATOM 7407 O O . GLU D 1 139 ? 72.51000 84.58200 96.54900 1.000 32.39704 99 GLU D O 1
ATOM 7419 N N . GLY D 1 140 ? 73.20900 86.69000 96.23200 1.000 32.02541 100 GLY D N 1
ATOM 7420 C CA . GLY D 1 140 ? 72.75100 87.10100 97.55000 1.000 32.02541 100 GLY D CA 1
ATOM 7421 C C . GLY D 1 140 ? 71.26800 87.38700 97.67700 1.000 32.02541 100 GLY D C 1
ATOM 7422 O O . GLY D 1 140 ? 70.75800 87.43500 98.80100 1.000 32.02541 100 GLY D O 1
ATOM 7426 N N . ASN D 1 141 ? 70.56500 87.57800 96.56100 1.000 29.91229 101 ASN D N 1
ATOM 7427 C CA . ASN D 1 141 ? 69.14000 87.89800 96.57400 1.000 29.91229 101 ASN D CA 1
ATOM 7428 C C . ASN D 1 141 ? 68.27900 86.98600 95.70600 1.000 29.91229 101 ASN D C 1
ATOM 7429 O O . ASN D 1 141 ? 67.05000 87.11200 95.73800 1.000 29.91229 101 ASN D O 1
ATOM 7440 N N . ILE D 1 142 ? 68.88400 86.07400 94.94800 1.000 31.98757 102 ILE D N 1
ATOM 7441 C CA . ILE D 1 142 ? 68.15500 85.17800 94.05300 1.000 31.98757 102 ILE D CA 1
ATOM 7442 C C . ILE D 1 142 ? 66.94900 84.53500 94.73600 1.000 31.98757 102 ILE D C 1
ATOM 7443 O O . ILE D 1 142 ? 65.85100 84.50600 94.17700 1.000 31.98757 102 ILE D O 1
ATOM 7459 N N . MET D 1 143 ? 67.13100 83.99400 95.93800 1.000 31.22684 103 MET D N 1
ATOM 7460 C CA . MET D 1 143 ? 66.02700 83.32100 96.62800 1.000 31.22684 103 MET D CA 1
ATOM 7461 C C . MET D 1 143 ? 64.90100 84.26900 97.03200 1.000 31.22684 103 MET D C 1
ATOM 7462 O O . MET D 1 143 ? 63.71900 83.93800 96.86300 1.000 31.22684 103 MET D O 1
ATOM 7476 N N . ALA D 1 144 ? 65.22900 85.45600 97.53600 1.000 28.78929 104 ALA D N 1
ATOM 7477 C CA . ALA D 1 144 ? 64.17800 86.39600 97.91500 1.000 28.78929 104 ALA D CA 1
ATOM 7478 C C . ALA D 1 144 ? 63.39000 86.82600 96.69200 1.000 28.78929 104 ALA D C 1
ATOM 7479 O O . ALA D 1 144 ? 62.15600 86.93200 96.73300 1.000 28.78929 104 ALA D O 1
ATOM 7486 N N . VAL D 1 145 ? 64.08100 86.96700 95.56700 1.000 29.49613 105 VAL D N 1
ATOM 7487 C CA . VAL D 1 145 ? 63.42900 87.36700 94.32900 1.000 29.49613 105 VAL D CA 1
ATOM 7488 C C . VAL D 1 145 ? 62.56000 86.24200 93.79000 1.000 29.49613 105 VAL D C 1
ATOM 7489 O O . VAL D 1 145 ? 61.42700 86.47000 93.36500 1.000 29.49613 105 VAL D O 1
ATOM 7502 N N . MET D 1 146 ? 63.08500 85.02700 93.75600 1.000 31.98104 106 MET D N 1
ATOM 7503 C CA . MET D 1 146 ? 62.30500 83.89700 93.27500 1.000 31.98104 106 MET D CA 1
ATOM 7504 C C . MET D 1 146 ? 61.02600 83.73200 94.08500 1.000 31.98104 106 MET D C 1
ATOM 7505 O O . MET D 1 146 ? 59.93000 83.59200 93.52600 1.000 31.98104 106 MET D O 1
ATOM 7519 N N . ALA D 1 147 ? 61.13900 83.80600 95.41000 1.000 30.55490 107 ALA D N 1
ATOM 7520 C CA . ALA D 1 147 ? 59.96700 83.65700 96.26500 1.000 30.55490 107 ALA D CA 1
ATOM 7521 C C . ALA D 1 147 ? 58.97800 84.78700 96.05300 1.000 30.55490 107 ALA D C 1
ATOM 7522 O O . ALA D 1 147 ? 57.76000 84.56200 96.01600 1.000 30.55490 107 ALA D O 1
ATOM 7529 N N . THR D 1 148 ? 59.47500 86.00600 95.88200 1.000 29.02753 108 THR D N 1
ATOM 7530 C CA . THR D 1 148 ? 58.56500 87.11800 95.66900 1.000 29.02753 108 THR D CA 1
ATOM 7531 C C . THR D 1 148 ? 57.89100 87.01800 94.30300 1.000 29.02753 108 THR D C 1
ATOM 7532 O O . THR D 1 148 ? 56.70000 87.32000 94.17100 1.000 29.02753 108 THR D O 1
ATOM 7543 N N . ALA D 1 149 ? 58.62800 86.58300 93.27900 1.000 30.26408 109 ALA D N 1
ATOM 7544 C CA . ALA D 1 149 ? 58.03400 86.42700 91.95600 1.000 30.26408 109 ALA D CA 1
ATOM 7545 C C . ALA D 1 149 ? 56.96200 85.36400 91.98900 1.000 30.26408 109 ALA D C 1
ATOM 7546 O O . ALA D 1 149 ? 55.97500 85.44400 91.25500 1.000 30.26408 109 ALA D O 1
ATOM 7553 N N . MET D 1 150 ? 57.14400 84.36900 92.84200 1.000 30.76558 110 MET D N 1
ATOM 7554 C CA . MET D 1 150 ? 56.13600 83.33800 93.00500 1.000 30.76558 110 MET D CA 1
ATOM 7555 C C . MET D 1 150 ? 54.90200 83.93900 93.65500 1.000 30.76558 110 MET D C 1
ATOM 7556 O O . MET D 1 150 ? 53.77200 83.67600 93.23300 1.000 30.76558 110 MET D O 1
ATOM 7570 N N . TYR D 1 151 ? 55.10100 84.75300 94.69000 1.000 29.22975 111 TYR D N 1
ATOM 7571 C CA . TYR D 1 151 ? 53.96400 85.38700 95.34300 1.000 29.22975 111 TYR D CA 1
ATOM 7572 C C . TYR D 1 151 ? 53.26600 86.35400 94.39900 1.000 29.22975 111 TYR D C 1
ATOM 7573 O O . TYR D 1 151 ? 52.03400 86.42700 94.37900 1.000 29.22975 111 TYR D O 1
ATOM 7591 N N . LEU D 1 152 ? 54.03400 87.12100 93.62800 1.000 29.46258 112 LEU D N 1
ATOM 7592 C CA . LEU D 1 152 ? 53.47200 88.07600 92.67400 1.000 29.46258 112 LEU D CA 1
ATOM 7593 C C . LEU D 1 152 ? 53.01800 87.42400 91.37500 1.000 29.46258 112 LEU D C 1
ATOM 7594 O O . LEU D 1 152 ? 52.45300 88.10900 90.52000 1.000 29.46258 112 LEU D O 1
ATOM 7610 N N . GLN D 1 153 ? 53.25300 86.12800 91.20800 1.000 30.29642 113 GLN D N 1
ATOM 7611 C CA . GLN D 1 153 ? 52.87000 85.39400 90.00700 1.000 30.29642 113 GLN D CA 1
ATOM 7612 C C . GLN D 1 153 ? 53.52400 85.96100 88.75000 1.000 30.29642 113 GLN D C 1
ATOM 7613 O O . GLN D 1 153 ? 52.86400 86.38900 87.80400 1.000 30.29642 113 GLN D O 1
ATOM 7627 N N . MET D 1 154 ? 54.85100 85.96000 88.76700 1.000 30.47716 114 MET D N 1
ATOM 7628 C CA . MET D 1 154 ? 55.65900 86.42300 87.65200 1.000 30.47716 114 MET D CA 1
ATOM 7629 C C . MET D 1 154 ? 56.36300 85.17300 87.14600 1.000 30.47716 114 MET D C 1
ATOM 7630 O O . MET D 1 154 ? 57.55000 84.95300 87.37300 1.000 30.47716 114 MET D O 1
ATOM 7644 N N . GLU D 1 155 ? 55.60300 84.36700 86.41800 1.000 32.99809 115 GLU D N 1
ATOM 7645 C CA . GLU D 1 155 ? 56.07200 83.07400 85.93700 1.000 32.99809 115 GLU D CA 1
ATOM 7646 C C . GLU D 1 155 ? 57.40000 83.13600 85.19300 1.000 32.99809 115 GLU D C 1
ATOM 7647 O O . GLU D 1 155 ? 58.28100 82.29900 85.41700 1.000 32.99809 115 GLU D O 1
ATOM 7659 N N . HIS D 1 156 ? 57.57200 84.10900 84.30500 1.000 32.30371 116 HIS D N 1
ATOM 7660 C CA . HIS D 1 156 ? 58.82800 84.17600 83.56600 1.000 32.30371 116 HIS D CA 1
ATOM 7661 C C . HIS D 1 156 ? 59.98600 84.56000 84.47200 1.000 32.30371 116 HIS D C 1
ATOM 7662 O O . HIS D 1 156 ? 61.11300 84.08400 84.28300 1.000 32.30371 116 HIS D O 1
ATOM 7675 N N . VAL D 1 157 ? 59.71000 85.32500 85.52300 1.000 31.33007 117 VAL D N 1
ATOM 7676 C CA . VAL D 1 157 ? 60.76900 85.68000 86.45500 1.000 31.33007 117 VAL D CA 1
ATOM 7677 C C . VAL D 1 157 ? 61.18800 84.46800 87.26700 1.000 31.33007 117 VAL D C 1
ATOM 7678 O O . VAL D 1 157 ? 62.38000 84.22100 87.47500 1.000 31.33007 117 VAL D O 1
ATOM 7691 N N . VAL D 1 158 ? 60.21500 83.71000 87.75900 1.000 32.61052 118 VAL D N 1
ATOM 7692 C CA . VAL D 1 158 ? 60.50700 82.48800 88.49000 1.000 32.61052 118 VAL D CA 1
ATOM 7693 C C . VAL D 1 158 ? 61.27800 81.51800 87.60500 1.000 32.61052 118 VAL D C 1
ATOM 7694 O O . VAL D 1 158 ? 62.23400 80.87300 88.04800 1.000 32.61052 118 VAL D O 1
ATOM 7707 N N . ASP D 1 159 ? 60.89000 81.41900 86.33500 1.000 34.25793 119 ASP D N 1
ATOM 7708 C CA . ASP D 1 159 ? 61.59300 80.55100 85.39300 1.000 34.25793 119 ASP D CA 1
ATOM 7709 C C . ASP D 1 159 ? 63.04200 80.98600 85.22600 1.000 34.25793 119 ASP D C 1
ATOM 7710 O O . ASP D 1 159 ? 63.95500 80.15000 85.14600 1.000 34.25793 119 ASP D O 1
ATOM 7719 N N . THR D 1 160 ? 63.28200 82.29000 85.22100 1.000 33.49554 120 THR D N 1
ATOM 7720 C CA . THR D 1 160 ? 64.65400 82.74800 85.07900 1.000 33.49554 120 THR D CA 1
ATOM 7721 C C . THR D 1 160 ? 65.43400 82.54700 86.37200 1.000 33.49554 120 THR D C 1
ATOM 7722 O O . THR D 1 160 ? 66.63800 82.27800 86.32200 1.000 33.49554 120 THR D O 1
ATOM 7733 N N . CYS D 1 161 ? 64.77700 82.63000 87.52700 1.000 33.23479 121 CYS D N 1
ATOM 7734 C CA . CYS D 1 161 ? 65.48100 82.32700 88.76800 1.000 33.23479 121 CYS D CA 1
ATOM 7735 C C . CYS D 1 161 ? 65.84600 80.85000 88.79000 1.000 33.23479 121 CYS D C 1
ATOM 7736 O O . CYS D 1 161 ? 66.88400 80.47000 89.34000 1.000 33.23479 121 CYS D O 1
ATOM 7744 N N . ARG D 1 162 ? 64.99900 80.01400 88.18300 1.000 34.70333 122 ARG D N 1
ATOM 7745 C CA . ARG D 1 162 ? 65.27200 78.58400 88.08100 1.000 34.70333 122 ARG D CA 1
ATOM 7746 C C . ARG D 1 162 ? 66.48100 78.33600 87.19300 1.000 34.70333 122 ARG D C 1
ATOM 7747 O O . ARG D 1 162 ? 67.31700 77.47800 87.49500 1.000 34.70333 122 ARG D O 1
ATOM 7768 N N . LYS D 1 163 ? 66.58800 79.07800 86.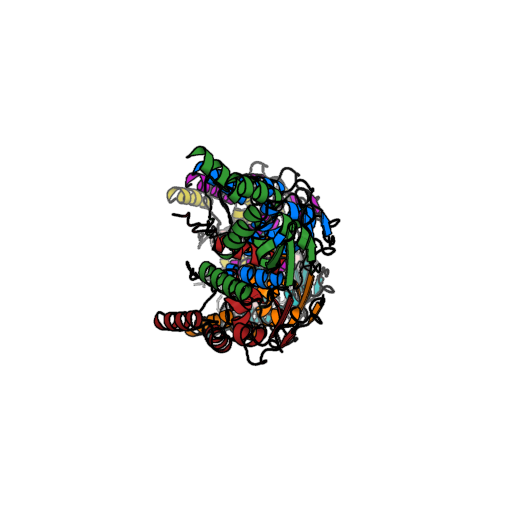09100 1.000 35.84272 123 LYS D N 1
ATOM 7769 C CA . LYS D 1 163 ? 67.73300 78.89200 85.20400 1.000 35.84272 123 LYS D CA 1
ATOM 7770 C C . LYS D 1 163 ? 68.99800 79.46300 85.82300 1.000 35.84272 123 LYS D C 1
ATOM 7771 O O . LYS D 1 163 ? 70.10100 78.97300 85.55400 1.000 35.84272 123 LYS D O 1
ATOM 7790 N N . PHE D 1 164 ? 68.85100 80.48100 86.66600 1.000 34.80595 124 PHE D N 1
ATOM 7791 C CA . PHE D 1 164 ? 69.99900 81.12300 87.29300 1.000 34.80595 124 PHE D CA 1
ATOM 7792 C C . PHE D 1 164 ? 70.75100 80.16200 88.20400 1.000 34.80595 124 PHE D C 1
ATOM 7793 O O . PHE D 1 164 ? 71.96000 79.95400 88.04800 1.000 34.80595 124 PHE D O 1
ATOM 7810 N N . ILE D 1 165 ? 70.05100 79.55600 89.16300 1.000 35.55938 125 ILE D N 1
ATOM 7811 C CA . ILE D 1 165 ? 70.72200 78.63600 90.06600 1.000 35.55938 125 ILE D CA 1
ATOM 7812 C C . ILE D 1 165 ? 71.04600 77.33500 89.35100 1.000 35.55938 125 ILE D C 1
ATOM 7813 O O . ILE D 1 165 ? 71.87300 76.55300 89.83100 1.000 35.55938 125 ILE D O 1
ATOM 7829 N N . LYS D 1 166 ? 70.41300 77.08700 88.20400 1.000 37.14966 126 LYS D N 1
ATOM 7830 C CA . LYS D 1 166 ? 70.73500 75.90300 87.41700 1.000 37.14966 126 LYS D CA 1
ATOM 7831 C C . LYS D 1 166 ? 72.07300 76.08300 86.72100 1.000 37.14966 126 LYS D C 1
ATOM 7832 O O . LYS D 1 166 ? 72.83500 75.12400 86.55600 1.000 37.14966 126 LYS D O 1
ATOM 7851 N N . ALA D 1 167 ? 72.37100 77.30900 86.30700 1.000 38.59373 127 ALA D N 1
ATOM 7852 C CA . ALA D 1 167 ? 73.62300 77.60900 85.63300 1.000 38.59373 127 ALA D CA 1
ATOM 7853 C C . ALA D 1 167 ? 74.73300 77.91400 86.62400 1.000 38.59373 127 ALA D C 1
ATOM 7854 O O . ALA D 1 167 ? 75.90400 77.64300 86.33500 1.000 38.59373 127 ALA D O 1
ATOM 7861 N N . SER D 1 168 ? 74.39300 78.47000 87.78200 1.000 38.64555 128 SER D N 1
ATOM 7862 C CA . SER D 1 168 ? 75.38600 78.80400 88.79500 1.000 38.64555 128 SER D CA 1
ATOM 7863 C C . SER D 1 168 ? 75.59200 77.63300 89.74700 1.000 38.64555 128 SER D C 1
ATOM 7864 O O . SER D 1 168 ? 74.69600 77.28000 90.51300 1.000 38.64555 128 SER D O 1
ATOM 7872 N N . SER E 1 47 ? 122.31800 91.64800 113.90100 1.000 31.35973 7 SER E N 1
ATOM 7873 C CA . SER E 1 47 ? 122.42400 93.02400 114.37500 1.000 31.35973 7 SER E CA 1
ATOM 7874 C C . SER E 1 47 ? 121.07800 93.52900 114.90400 1.000 31.35973 7 SER E C 1
ATOM 7875 O O . SER E 1 47 ? 120.85900 93.60700 116.11400 1.000 31.35973 7 SER E O 1
ATOM 7882 N N . CYS E 1 48 ? 120.17800 93.86200 113.98000 1.000 27.29487 8 CYS E N 1
ATOM 7883 C CA . CYS E 1 48 ? 118.86300 94.37800 114.32800 1.000 27.29487 8 CYS E CA 1
ATOM 7884 C C . CYS E 1 48 ? 117.82400 93.73600 113.42800 1.000 27.29487 8 CYS E C 1
ATOM 7885 O O . CYS E 1 48 ? 118.14900 92.87000 112.61100 1.000 27.29487 8 CYS E O 1
ATOM 7893 N N . ILE E 1 49 ? 116.57400 94.15300 113.60400 1.000 23.81179 9 ILE E N 1
ATOM 7894 C CA . ILE E 1 49 ? 115.45600 93.54500 112.89500 1.000 23.81179 9 ILE E CA 1
ATOM 7895 C C . ILE E 1 49 ? 114.73200 94.60800 112.07800 1.000 23.81179 9 ILE E C 1
ATOM 7896 O O . ILE E 1 49 ? 114.31000 95.64000 112.60700 1.000 23.81179 9 ILE E O 1
ATOM 7912 N N . GLN E 1 50 ? 114.60200 94.35300 110.78500 1.000 22.75798 10 GLN E N 1
ATOM 7913 C CA . GLN E 1 50 ? 113.97700 95.26100 109.83700 1.000 22.75798 10 GLN E CA 1
ATOM 7914 C C . GLN E 1 50 ? 112.48800 94.97300 109.69500 1.000 22.75798 10 GLN E C 1
ATOM 7915 O O . GLN E 1 50 ? 112.09400 93.83300 109.42700 1.000 22.75798 10 GLN E O 1
ATOM 7929 N N . PHE E 1 51 ? 111.66600 96.00600 109.88500 1.000 18.79217 11 PHE E N 1
ATOM 7930 C CA . PHE E 1 51 ? 110.21800 95.89700 109.73600 1.000 18.79217 11 PHE E CA 1
ATOM 7931 C C . PHE E 1 51 ? 109.85200 96.45000 108.36300 1.000 18.79217 11 PHE E C 1
ATOM 7932 O O . PHE E 1 51 ? 109.75600 97.66300 108.16500 1.000 18.79217 11 PHE E O 1
ATOM 7949 N N . THR E 1 52 ? 109.62900 95.53500 107.42200 1.000 16.30558 12 THR E N 1
ATOM 7950 C CA . THR E 1 52 ? 109.35400 95.90800 106.04200 1.000 16.30558 12 THR E CA 1
ATOM 7951 C C . THR E 1 52 ? 108.06300 96.70800 105.89500 1.000 16.30558 12 THR E C 1
ATOM 7952 O O . THR E 1 52 ? 107.99400 97.62900 105.07500 1.000 16.30558 12 THR E O 1
ATOM 7963 N N . ARG E 1 53 ? 107.03300 96.38100 106.67200 1.000 18.12260 13 ARG E N 1
ATOM 7964 C CA . ARG E 1 53 ? 105.74200 97.04700 106.55100 1.000 18.12260 13 ARG E CA 1
ATOM 7965 C C . ARG E 1 53 ? 105.47700 98.09400 107.62600 1.000 18.12260 13 ARG E C 1
ATOM 7966 O O . ARG E 1 53 ? 104.35300 98.59500 107.71000 1.000 18.12260 13 ARG E O 1
ATOM 7987 N N . HIS E 1 54 ? 106.46500 98.43900 108.44800 1.000 16.59547 14 HIS E N 1
ATOM 7988 C CA . HIS E 1 54 ? 106.23200 99.46000 109.46800 1.000 16.59547 14 HIS E CA 1
ATOM 7989 C C . HIS E 1 54 ? 105.90700 100.82100 108.87100 1.000 16.59547 14 HIS E C 1
ATOM 7990 O O . HIS E 1 54 ? 104.92900 101.46700 109.26200 1.000 16.59547 14 HIS E O 1
ATOM 8003 N N . ALA E 1 55 ? 106.71700 101.27000 107.92300 1.000 16.30585 15 ALA E N 1
ATOM 8004 C CA . ALA E 1 55 ? 106.50700 102.57700 107.31500 1.000 16.30585 15 ALA E CA 1
ATOM 8005 C C . ALA E 1 55 ? 105.12900 102.70600 106.68000 1.000 16.30585 15 ALA E C 1
ATOM 8006 O O . ALA E 1 55 ? 104.47300 103.74800 106.81500 1.000 16.30585 15 ALA E O 1
ATOM 8013 N N . SER E 1 56 ? 104.63300 101.63800 106.06500 1.000 17.06688 16 SER E N 1
ATOM 8014 C CA . SER E 1 56 ? 103.31000 101.70600 105.46000 1.000 17.06688 16 SER E CA 1
ATOM 8015 C C . SER E 1 56 ? 102.23300 101.80000 106.52800 1.000 17.06688 16 SER E C 1
ATOM 8016 O O . SER E 1 56 ? 101.25300 102.53700 106.36700 1.000 17.06688 16 SER E O 1
ATOM 8024 N N . ASP E 1 57 ? 102.43600 101.12900 107.65600 1.000 16.47972 17 ASP E N 1
ATOM 8025 C CA . ASP E 1 57 ? 101.47000 101.20800 108.74100 1.000 16.47972 17 ASP E CA 1
ATOM 8026 C C . ASP E 1 57 ? 101.46800 102.59700 109.36100 1.000 16.47972 17 ASP E C 1
ATOM 8027 O O . ASP E 1 57 ? 100.40500 103.12500 109.72200 1.000 16.47972 17 ASP E O 1
ATOM 8036 N N . VAL E 1 58 ? 102.63100 103.23900 109.39600 1.000 14.89012 18 VAL E N 1
ATOM 8037 C CA . VAL E 1 58 ? 102.71700 104.58700 109.93700 1.000 14.89012 18 VAL E CA 1
ATOM 8038 C C . VAL E 1 58 ? 101.97900 105.55500 109.03800 1.000 14.89012 18 VAL E C 1
ATOM 8039 O O . VAL E 1 58 ? 101.20300 106.40200 109.49500 1.000 14.89012 18 VAL E O 1
ATOM 8052 N N . LEU E 1 59 ? 102.25800 105.47400 107.74600 1.000 14.39898 19 LEU E N 1
ATOM 8053 C CA . LEU E 1 59 ? 101.59900 106.34600 106.79000 1.000 14.39898 19 LEU E CA 1
ATOM 8054 C C . LEU E 1 59 ? 100.09100 106.14900 106.80600 1.000 14.39898 19 LEU E C 1
ATOM 8055 O O . LEU E 1 59 ? 99.32700 107.12100 106.76200 1.000 14.39898 19 LEU E O 1
ATOM 8071 N N . LEU E 1 60 ? 99.64900 104.90600 106.96500 1.000 14.31088 20 LEU E N 1
ATOM 8072 C CA . LEU E 1 60 ? 98.22400 104.61900 107.01800 1.000 14.31088 20 LEU E CA 1
ATOM 8073 C C . LEU E 1 60 ? 97.58200 105.25700 108.24200 1.000 14.31088 20 LEU E C 1
ATOM 8074 O O . LEU E 1 60 ? 96.50900 105.86900 108.14600 1.000 14.31088 20 LEU E O 1
ATOM 8090 N N . ASN E 1 61 ? 98.25100 105.18400 109.38700 1.000 13.96960 21 ASN E N 1
ATOM 8091 C CA . ASN E 1 61 ? 97.69700 105.80300 110.58500 1.000 13.96960 21 ASN E CA 1
ATOM 8092 C C . ASN E 1 61 ? 97.70500 107.32400 110.46300 1.000 13.96960 21 ASN E C 1
ATOM 8093 O O . ASN E 1 61 ? 96.79600 108.00000 110.96500 1.000 13.96960 21 ASN E O 1
ATOM 8104 N N . LEU E 1 62 ? 98.70500 107.87600 109.77900 1.000 13.95352 22 LEU E N 1
ATOM 8105 C CA . LEU E 1 62 ? 98.74400 109.31700 109.56800 1.000 13.95352 22 LEU E CA 1
ATOM 8106 C C . LEU E 1 62 ? 97.58800 109.76100 108.68800 1.000 13.95352 22 LEU E C 1
ATOM 8107 O O . LEU E 1 62 ? 96.96200 110.80200 108.93400 1.000 13.95352 22 LEU E O 1
ATOM 8123 N N . ASN E 1 63 ? 97.25300 108.94300 107.69800 1.000 13.54998 23 ASN E N 1
ATOM 8124 C CA . ASN E 1 63 ? 96.12500 109.24200 106.82800 1.000 13.54998 23 ASN E CA 1
ATOM 8125 C C . ASN E 1 63 ? 94.82400 109.15900 107.60000 1.000 13.54998 23 ASN E C 1
ATOM 8126 O O . ASN E 1 63 ? 93.90000 109.94700 107.37100 1.000 13.54998 23 ASN E O 1
ATOM 8137 N N . ARG E 1 64 ? 94.75700 108.22900 108.54700 1.000 14.14666 24 ARG E N 1
ATOM 8138 C CA . ARG E 1 64 ? 93.56400 108.10000 109.36900 1.000 14.14666 24 ARG E CA 1
ATOM 8139 C C . ARG E 1 64 ? 93.39200 109.32800 110.25300 1.000 14.14666 24 ARG E C 1
ATOM 8140 O O . ARG E 1 64 ? 92.26800 109.78000 110.48800 1.000 14.14666 24 ARG E O 1
ATOM 8161 N N . LEU E 1 65 ? 94.49400 109.87900 110.75600 1.000 14.48104 25 LEU E N 1
ATOM 8162 C CA . LEU E 1 65 ? 94.39700 111.08700 111.57100 1.000 14.48104 25 LEU E CA 1
ATOM 8163 C C . LEU E 1 65 ? 93.98900 112.28200 110.73300 1.000 14.48104 25 LEU E C 1
ATOM 8164 O O . LEU E 1 65 ? 93.20300 113.12600 111.17600 1.000 14.48104 25 LEU E O 1
ATOM 8180 N N . ARG E 1 66 ? 94.52200 112.36300 109.51900 1.000 14.09380 26 ARG E N 1
ATOM 8181 C CA . ARG E 1 66 ? 94.18200 113.45400 108.61500 1.000 14.09380 26 ARG E CA 1
ATOM 8182 C C . ARG E 1 66 ? 92.70900 113.41700 108.25000 1.000 14.09380 26 ARG E C 1
ATOM 8183 O O . ARG E 1 66 ? 92.04200 114.45600 108.19800 1.000 14.09380 26 ARG E O 1
ATOM 8204 N N . SER E 1 67 ? 92.18500 112.21700 108.01700 1.000 13.82315 27 SER E N 1
ATOM 8205 C CA . SER E 1 67 ? 90.78200 112.04200 107.67300 1.000 13.82315 27 SER E CA 1
ATOM 8206 C C . SER E 1 67 ? 89.88900 112.46300 108.82700 1.000 13.82315 27 SER E C 1
ATOM 8207 O O . SER E 1 67 ? 88.77600 112.95100 108.60700 1.000 13.82315 27 SER E O 1
ATOM 8215 N N . ARG E 1 68 ? 90.35700 112.27600 110.05000 1.000 14.99287 28 ARG E N 1
ATOM 8216 C CA . ARG E 1 68 ? 89.62700 112.63200 111.25500 1.000 14.99287 28 ARG E CA 1
ATOM 8217 C C . ARG E 1 68 ? 90.00000 114.01900 111.76100 1.000 14.99287 28 ARG E C 1
ATOM 8218 O O . ARG E 1 68 ? 89.52200 114.42800 112.82300 1.000 14.99287 28 ARG E O 1
ATOM 8239 N N . ASP E 1 69 ? 90.82900 114.75600 111.02000 1.000 15.09416 29 ASP E N 1
ATOM 8240 C CA . ASP E 1 69 ? 91.22700 116.10800 111.39900 1.000 15.09416 29 ASP E CA 1
ATOM 8241 C C . ASP E 1 69 ? 91.93500 116.16800 112.74600 1.000 15.09416 29 ASP E C 1
ATOM 8242 O O . ASP E 1 69 ? 91.77500 117.13400 113.49600 1.000 15.09416 29 ASP E O 1
ATOM 8251 N N . ILE E 1 70 ? 92.70700 115.14400 113.07800 1.000 15.27354 30 ILE E N 1
ATOM 8252 C CA . ILE E 1 70 ? 93.44600 115.11600 114.33100 1.000 15.27354 30 ILE E CA 1
ATOM 8253 C C . ILE E 1 70 ? 94.83100 115.71900 114.14800 1.000 15.27354 30 ILE E C 1
ATOM 8254 O O . ILE E 1 70 ? 95.64400 115.21500 113.36600 1.000 15.27354 30 ILE E O 1
ATOM 8270 N N . LEU E 1 71 ? 95.09300 116.80200 114.87500 1.000 15.71957 31 LEU E N 1
ATOM 8271 C CA . LEU E 1 71 ? 96.37200 117.50600 114.87400 1.000 15.71957 31 LEU E CA 1
ATOM 8272 C C . LEU E 1 71 ? 96.74800 118.06600 113.51300 1.000 15.71957 31 LEU E C 1
ATOM 8273 O O . LEU E 1 71 ? 97.92900 118.29100 113.24100 1.000 15.71957 31 LEU E O 1
ATOM 8289 N N . THR E 1 72 ? 95.78300 118.29900 112.63800 1.000 15.28196 32 THR E N 1
ATOM 8290 C CA . THR E 1 72 ? 96.07600 118.92800 111.36000 1.000 15.28196 32 THR E CA 1
ATOM 8291 C C . THR E 1 72 ? 96.26700 120.40600 111.66500 1.000 15.28196 32 THR E C 1
ATOM 8292 O O . THR E 1 72 ? 95.30400 121.11900 111.96000 1.000 15.28196 32 THR E O 1
ATOM 8303 N N . ASP E 1 73 ? 97.51400 120.85900 111.59900 1.000 15.50159 33 ASP E N 1
ATOM 8304 C CA . ASP E 1 73 ? 97.89200 122.20500 111.99900 1.000 15.50159 33 ASP E CA 1
ATOM 8305 C C . ASP E 1 73 ? 98.03500 123.18200 110.84900 1.000 15.50159 33 ASP E C 1
ATOM 8306 O O . ASP E 1 73 ? 98.49000 124.30700 111.07700 1.000 15.50159 33 ASP E O 1
ATOM 8315 N N . VAL E 1 74 ? 97.65900 122.81600 109.62900 1.000 14.69412 34 VAL E N 1
ATOM 8316 C CA . VAL E 1 74 ? 97.81800 123.76400 108.54000 1.000 14.69412 34 VAL E CA 1
ATOM 8317 C C . VAL E 1 74 ? 96.68900 123.61300 107.54600 1.000 14.69412 34 VAL E C 1
ATOM 8318 O O . VAL E 1 74 ? 96.20500 122.50800 107.26700 1.000 14.69412 34 VAL E O 1
ATOM 8331 N N . VAL E 1 75 ? 96.33500 124.75500 106.96800 1.000 14.16973 35 VAL E N 1
ATOM 8332 C CA . VAL E 1 75 ? 95.31000 124.89000 105.95000 1.000 14.16973 35 VAL E CA 1
ATOM 8333 C C . VAL E 1 75 ? 95.97100 125.39200 104.67700 1.000 14.16973 35 VAL E C 1
ATOM 8334 O O . VAL E 1 75 ? 96.52400 126.49700 104.65000 1.000 14.16973 35 VAL E O 1
ATOM 8347 N N . ILE E 1 76 ? 95.86500 124.60500 103.62000 1.000 13.61578 36 ILE E N 1
ATOM 8348 C CA . ILE E 1 76 ? 96.41000 124.91900 102.31100 1.000 13.61578 36 ILE E CA 1
ATOM 8349 C C . ILE E 1 76 ? 95.27900 125.47200 101.47400 1.000 13.61578 36 ILE E C 1
ATOM 8350 O O . ILE E 1 76 ? 94.26600 124.79500 101.26100 1.000 13.61578 36 ILE E O 1
ATOM 8366 N N . VAL E 1 77 ? 95.44000 126.69900 101.00500 1.000 12.92841 37 VAL E N 1
ATOM 8367 C CA . VAL E 1 77 ? 94.42100 127.36700 100.21700 1.000 12.92841 37 VAL E CA 1
ATOM 8368 C C . VAL E 1 77 ? 94.89500 127.35400 98.77800 1.000 12.92841 37 VAL E C 1
ATOM 8369 O O . VAL E 1 77 ? 95.90200 127.97300 98.42800 1.000 12.92841 37 VAL E O 1
ATOM 8382 N N . VAL E 1 78 ? 94.15000 126.64000 97.95600 1.000 13.90650 38 VAL E N 1
ATOM 8383 C CA . VAL E 1 78 ? 94.37500 126.53800 96.52500 1.000 13.90650 38 VAL E CA 1
ATOM 8384 C C . VAL E 1 78 ? 93.13600 127.12600 95.88400 1.000 13.90650 38 VAL E C 1
ATOM 8385 O O . VAL E 1 78 ? 92.05800 126.53900 95.97100 1.000 13.90650 38 VAL E O 1
ATOM 8398 N N . SER E 1 79 ? 93.30100 128.18700 95.11600 1.000 14.98007 39 SER E N 1
ATOM 8399 C CA . SER E 1 79 ? 92.18200 128.89200 94.49500 1.000 14.98007 39 SER E CA 1
ATOM 8400 C C . SER E 1 79 ? 91.06200 129.04300 95.52900 1.000 14.98007 39 SER E C 1
ATOM 8401 O O . SER E 1 79 ? 91.25800 129.76100 96.51900 1.000 14.98007 39 SER E O 1
ATOM 8409 N N . ARG E 1 80 ? 89.90000 128.40600 95.36100 1.000 17.64995 40 ARG E N 1
ATOM 8410 C CA . ARG E 1 80 ? 88.84600 128.52700 96.36800 1.000 17.64995 40 ARG E CA 1
ATOM 8411 C C . ARG E 1 80 ? 88.75300 127.35300 97.33400 1.000 17.64995 40 ARG E C 1
ATOM 8412 O O . ARG E 1 80 ? 87.86800 127.35400 98.19700 1.000 17.64995 40 ARG E O 1
ATOM 8433 N N . GLU E 1 81 ? 89.62900 126.37100 97.22500 1.000 14.70495 41 GLU E N 1
ATOM 8434 C CA . GLU E 1 81 ? 89.54300 125.15800 98.01500 1.000 14.70495 41 GLU E CA 1
ATOM 8435 C C . GLU E 1 81 ? 90.51100 125.18400 99.18600 1.000 14.70495 41 GLU E C 1
ATOM 8436 O O . GLU E 1 81 ? 91.57700 125.80700 99.12600 1.000 14.70495 41 GLU E O 1
ATOM 8448 N N . GLN E 1 82 ? 90.13000 124.48700 100.24500 1.000 13.03676 42 GLN E N 1
ATOM 8449 C CA . GLN E 1 82 ? 90.90400 124.39700 101.46700 1.000 13.03676 42 GLN E CA 1
ATOM 8450 C C . GLN E 1 82 ? 91.23700 122.94100 101.75400 1.000 13.03676 42 GLN E C 1
ATOM 8451 O O . GLN E 1 82 ? 90.38300 122.06100 101.61600 1.000 13.03676 42 GLN E O 1
ATOM 8465 N N . PHE E 1 83 ? 92.48000 122.68900 102.14300 1.000 13.57633 43 PHE E N 1
ATOM 8466 C CA . PHE E 1 83 ? 92.96700 121.34900 102.44700 1.000 13.57633 43 PHE E CA 1
ATOM 8467 C C . PHE E 1 83 ? 93.71900 121.37000 103.76200 1.000 13.57633 43 PHE E C 1
ATOM 8468 O O . PHE E 1 83 ? 94.73400 122.05500 103.88400 1.000 13.57633 43 PHE E O 1
ATOM 8485 N N . ARG E 1 84 ? 93.24400 120.61500 104.73700 1.000 14.50663 44 ARG E N 1
ATOM 8486 C CA . ARG E 1 84 ? 93.91400 120.54200 106.02100 1.000 14.50663 44 ARG E CA 1
ATOM 8487 C C . ARG E 1 84 ? 94.87900 119.37300 106.00500 1.000 14.50663 44 ARG E C 1
ATOM 8488 O O . ARG E 1 84 ? 94.51200 118.26700 105.59700 1.000 14.50663 44 ARG E O 1
ATOM 8509 N N . ALA E 1 85 ? 96.11200 119.61800 106.43100 1.000 14.60082 45 ALA E N 1
ATOM 8510 C CA . ALA E 1 85 ? 97.09700 118.54700 106.43400 1.000 14.60082 45 ALA E CA 1
ATOM 8511 C C . ALA E 1 85 ? 98.07200 118.77000 107.57500 1.000 14.60082 45 ALA E C 1
ATOM 8512 O O . ALA E 1 85 ? 97.97700 119.74600 108.32400 1.000 14.60082 45 ALA E O 1
ATOM 8519 N N . HIS E 1 86 ? 98.99700 117.83000 107.72400 1.000 14.47769 46 HIS E N 1
ATOM 8520 C CA . HIS E 1 86 ? 100.03800 117.92200 108.73300 1.000 14.47769 46 HIS E CA 1
ATOM 8521 C C . HIS E 1 86 ? 101.30900 118.50200 108.12700 1.000 14.47769 46 HIS E C 1
ATOM 8522 O O . HIS E 1 86 ? 101.77500 118.03700 107.08400 1.000 14.47769 46 HIS E O 1
ATOM 8535 N N . LYS E 1 87 ? 101.88300 119.49400 108.80700 1.000 15.04715 47 LYS E N 1
ATOM 8536 C CA . LYS E 1 87 ? 103.09000 120.13900 108.30900 1.000 15.04715 47 LYS E CA 1
ATOM 8537 C C . LYS E 1 87 ? 104.24100 119.17300 108.10100 1.000 15.04715 47 LYS E C 1
ATOM 8538 O O . LYS E 1 87 ? 104.96300 119.25800 107.09900 1.000 15.04715 47 LYS E O 1
ATOM 8557 N N . THR E 1 88 ? 104.41100 118.22900 109.01700 1.000 14.73734 48 THR E N 1
ATOM 8558 C CA . THR E 1 88 ? 105.52000 117.29100 108.90500 1.000 14.73734 48 THR E CA 1
ATOM 8559 C C . THR E 1 88 ? 105.41700 116.41800 107.66800 1.000 14.73734 48 THR E C 1
ATOM 8560 O O . THR E 1 88 ? 106.42200 116.16800 106.99400 1.000 14.73734 48 THR E O 1
ATOM 8571 N N . VAL E 1 89 ? 104.21700 115.97100 107.32600 1.000 14.03729 49 VAL E N 1
ATOM 8572 C CA . VAL E 1 89 ? 104.08700 115.13800 106.14200 1.000 14.03729 49 VAL E CA 1
ATOM 8573 C C . VAL E 1 89 ? 104.34800 115.96200 104.89700 1.000 14.03729 49 VAL E C 1
ATOM 8574 O O . VAL E 1 89 ? 105.00200 115.50600 103.94800 1.000 14.03729 49 VAL E O 1
ATOM 8587 N N . LEU E 1 90 ? 103.87700 117.20400 104.89700 1.000 14.24850 50 LEU E N 1
ATOM 8588 C CA . LEU E 1 90 ? 104.09800 118.05700 103.74400 1.000 14.24850 50 LEU E CA 1
ATOM 8589 C C . LEU E 1 90 ? 105.58800 118.24500 103.51400 1.000 14.24850 50 LEU E C 1
ATOM 8590 O O . LEU E 1 90 ? 106.08000 118.10000 102.39000 1.000 14.24850 50 LEU E O 1
ATOM 8606 N N . MET E 1 91 ? 106.33100 118.54200 104.57600 1.000 14.89619 51 MET E N 1
ATOM 8607 C CA . MET E 1 91 ? 107.76600 118.71100 104.42200 1.000 14.89619 51 MET E CA 1
ATOM 8608 C C . MET E 1 91 ? 108.42100 117.41200 103.98500 1.000 14.89619 51 MET E C 1
ATOM 8609 O O . MET E 1 91 ? 109.31900 117.41200 103.14200 1.000 14.89619 51 MET E O 1
ATOM 8623 N N . ALA E 1 92 ? 107.97400 116.29000 104.53700 1.000 14.48903 52 ALA E N 1
ATOM 8624 C CA . ALA E 1 92 ? 108.57600 115.00400 104.21700 1.000 14.48903 52 ALA E CA 1
ATOM 8625 C C . ALA E 1 92 ? 108.41000 114.64200 102.76000 1.000 14.48903 52 ALA E C 1
ATOM 8626 O O . ALA E 1 92 ? 109.26400 113.95400 102.19600 1.000 14.48903 52 ALA E O 1
ATOM 8633 N N . CYS E 1 93 ? 107.32600 115.07600 102.13700 1.000 14.20889 53 CYS E N 1
ATOM 8634 C CA . CYS E 1 93 ? 107.07800 114.70900 100.75500 1.000 14.20889 53 CYS E CA 1
ATOM 8635 C C . CYS E 1 93 ? 107.25700 115.85800 99.77500 1.000 14.20889 53 CYS E C 1
ATOM 8636 O O . CYS E 1 93 ? 107.34900 115.59900 98.57100 1.000 14.20889 53 CYS E O 1
ATOM 8644 N N . SER E 1 94 ? 107.32200 117.10700 100.23800 1.000 14.47393 54 SER E N 1
ATOM 8645 C CA . SER E 1 94 ? 107.44200 118.23500 99.32700 1.000 14.47393 54 SER E CA 1
ATOM 8646 C C . SER E 1 94 ? 108.62600 119.13300 99.64300 1.000 14.47393 54 SER E C 1
ATOM 8647 O O . SER E 1 94 ? 108.83400 119.53400 100.79200 1.000 14.47393 54 SER E O 1
ATOM 8655 N N . GLY E 1 95 ? 109.37200 119.47300 98.59100 1.000 14.99621 55 GLY E N 1
ATOM 8656 C CA . GLY E 1 95 ? 110.50100 120.37400 98.71900 1.000 14.99621 55 GLY E CA 1
ATOM 8657 C C . GLY E 1 95 ? 110.08600 121.81100 98.91800 1.000 14.99621 55 GLY E C 1
ATOM 8658 O O . GLY E 1 95 ? 110.75100 122.55900 99.63600 1.000 14.99621 55 GLY E O 1
ATOM 8662 N N . LEU E 1 96 ? 108.98300 122.21400 98.29500 1.000 14.52077 56 LEU E N 1
ATOM 8663 C CA . LEU E 1 96 ? 108.49300 123.57400 98.46100 1.000 14.52077 56 LEU E CA 1
ATOM 8664 C C . LEU E 1 96 ? 108.04400 123.78300 99.89400 1.000 14.52077 56 LEU E C 1
ATOM 8665 O O . LEU E 1 96 ? 108.40600 124.77300 100.54100 1.000 14.52077 56 LEU E O 1
ATOM 8681 N N . PHE E 1 97 ? 107.25400 122.85300 100.40500 1.000 14.30751 57 PHE E N 1
ATOM 8682 C CA . PHE E 1 97 ? 106.80700 122.95000 101.77800 1.000 14.30751 57 PHE E CA 1
ATOM 8683 C C . PHE E 1 97 ? 107.98500 122.80600 102.71800 1.000 14.30751 57 PHE E C 1
ATOM 8684 O O . PHE E 1 97 ? 107.99300 123.40200 103.79700 1.000 14.30751 57 PHE E O 1
ATOM 8701 N N . TYR E 1 98 ? 109.01000 122.06400 102.30600 1.000 15.32602 58 TYR E N 1
ATOM 8702 C CA . TYR E 1 98 ? 110.19900 121.95600 103.13700 1.000 15.32602 58 TYR E CA 1
ATOM 8703 C C . TYR E 1 98 ? 110.87600 123.31100 103.23700 1.000 15.32602 58 TYR E C 1
ATOM 8704 O O . TYR E 1 98 ? 111.21800 123.77100 104.32800 1.000 15.32602 58 TYR E O 1
ATOM 8722 N N . SER E 1 99 ? 111.09000 123.95300 102.09600 1.000 14.69583 59 SER E N 1
ATOM 8723 C CA . SER E 1 99 ? 111.70700 125.27100 102.06600 1.000 14.69583 59 SER E CA 1
ATOM 8724 C C . SER E 1 99 ? 110.89300 126.29000 102.85100 1.000 14.69583 59 SER E C 1
ATOM 8725 O O . SER E 1 99 ? 111.45400 127.19300 103.48100 1.000 14.69583 59 SER E O 1
ATOM 8733 N N . ILE E 1 100 ? 109.56700 126.16500 102.81800 1.000 14.75883 60 ILE E N 1
ATOM 8734 C CA . ILE E 1 100 ? 108.71600 127.11900 103.52200 1.000 14.75883 60 ILE E CA 1
ATOM 8735 C C . ILE E 1 100 ? 108.75400 126.89700 105.02500 1.000 14.75883 60 ILE E C 1
ATOM 8736 O O . ILE E 1 100 ? 109.05500 127.81400 105.79800 1.000 14.75883 60 ILE E O 1
ATOM 8752 N N . PHE E 1 101 ? 108.45300 125.68200 105.46400 1.000 14.95885 61 PHE E N 1
ATOM 8753 C CA . PHE E 1 101 ? 108.36400 125.37700 106.88200 1.000 14.95885 61 PHE E CA 1
ATOM 8754 C C . PHE E 1 101 ? 109.72400 125.27200 107.53700 1.000 14.95885 61 PHE E C 1
ATOM 8755 O O . PHE E 1 101 ? 109.80300 125.26100 108.76700 1.000 14.95885 61 PHE E O 1
ATOM 8772 N N . THR E 1 102 ? 110.78700 125.17500 106.75000 1.000 15.35198 62 THR E N 1
ATOM 8773 C CA . THR E 1 102 ? 112.11500 125.18400 107.33100 1.000 15.35198 62 THR E CA 1
ATOM 8774 C C . THR E 1 102 ? 112.42100 126.58900 107.82200 1.000 15.35198 62 THR E C 1
ATOM 8775 O O . THR E 1 102 ? 113.09500 126.77500 108.84000 1.000 15.35198 62 THR E O 1
ATOM 8786 N N . ASP E 1 103 ? 111.92600 127.58700 107.10000 1.000 16.35968 63 ASP E N 1
ATOM 8787 C CA . ASP E 1 103 ? 112.07500 128.97600 107.50200 1.000 16.35968 63 ASP E CA 1
ATOM 8788 C C . ASP E 1 103 ? 111.30800 129.21600 108.79300 1.000 16.35968 63 ASP E C 1
ATOM 8789 O O . ASP E 1 103 ? 110.10400 128.95800 108.86500 1.000 16.35968 63 ASP E O 1
ATOM 8798 N N . GLN E 1 104 ? 111.99300 129.74900 109.80300 1.000 18.48374 64 GLN E N 1
ATOM 8799 C CA . GLN E 1 104 ? 111.34700 129.98600 111.08800 1.000 18.48374 64 GLN E CA 1
ATOM 8800 C C . GLN E 1 104 ? 110.27900 131.06400 110.98300 1.000 18.48374 64 GLN E C 1
ATOM 8801 O O . GLN E 1 104 ? 109.41100 131.15000 111.85700 1.000 18.48374 64 GLN E O 1
ATOM 8815 N N . LEU E 1 105 ? 110.32800 131.88600 109.93500 1.000 17.02842 65 LEU E N 1
ATOM 8816 C CA . LEU E 1 105 ? 109.32000 132.91900 109.73700 1.000 17.02842 65 LEU E CA 1
ATOM 8817 C C . LEU E 1 105 ? 108.00700 132.32900 109.24600 1.000 17.02842 65 LEU E C 1
ATOM 8818 O O . LEU E 1 105 ? 106.94300 132.91100 109.48400 1.000 17.02842 65 LEU E O 1
ATOM 8834 N N . LYS E 1 106 ? 108.06100 131.18800 108.56100 1.000 16.24202 66 LYS E N 1
ATOM 8835 C CA . LYS E 1 106 ? 106.88000 130.54400 108.00800 1.000 16.24202 66 LYS E CA 1
ATOM 8836 C C . LYS E 1 106 ? 106.58100 129.20900 108.66900 1.000 16.24202 66 LYS E C 1
ATOM 8837 O O . LYS E 1 106 ? 105.66500 128.50500 108.23300 1.000 16.24202 66 LYS E O 1
ATOM 8856 N N . CYS E 1 107 ? 107.33300 128.84000 109.70600 1.000 16.87986 67 CYS E N 1
ATOM 8857 C CA . CYS E 1 107 ? 107.01400 127.63300 110.45700 1.000 16.87986 67 CYS E CA 1
ATOM 8858 C C . CYS E 1 107 ? 105.59600 127.68800 111.00300 1.000 16.87986 67 CYS E C 1
ATOM 8859 O O . CYS E 1 107 ? 104.75900 126.83800 110.67800 1.000 16.87986 67 CYS E O 1
ATOM 8867 N N . ASN E 1 108 ? 105.30700 128.69100 111.82600 1.000 17.36475 68 ASN E N 1
ATOM 8868 C CA . ASN E 1 108 ? 104.07000 128.76200 112.58300 1.000 17.36475 68 ASN E CA 1
ATOM 8869 C C . ASN E 1 108 ? 102.90000 129.27700 111.76300 1.000 17.36475 68 ASN E C 1
ATOM 8870 O O . ASN E 1 108 ? 101.85600 129.60700 112.33300 1.000 17.36475 68 ASN E O 1
ATOM 8881 N N . LEU E 1 109 ? 103.04400 129.35900 110.44600 1.000 16.42340 69 LEU E N 1
ATOM 8882 C CA . LEU E 1 109 ? 101.94800 129.82500 109.61200 1.000 16.42340 69 LEU E CA 1
ATOM 8883 C C . LEU E 1 109 ? 100.84300 128.78000 109.56100 1.000 16.42340 69 LEU E C 1
ATOM 8884 O O . LEU E 1 109 ? 101.04700 127.66100 109.07900 1.000 16.42340 69 LEU E O 1
ATOM 8900 N N . SER E 1 110 ? 99.67300 129.15700 110.06600 1.000 17.43764 70 SER E N 1
ATOM 8901 C CA . SER E 1 110 ? 98.51900 128.27100 110.10000 1.000 17.43764 70 SER E CA 1
ATOM 8902 C C . SER E 1 110 ? 97.85500 128.13900 108.74000 1.000 17.43764 70 SER E C 1
ATOM 8903 O O . SER E 1 110 ? 97.25600 127.09900 108.44700 1.000 17.43764 70 SER E O 1
ATOM 8911 N N . VAL E 1 111 ? 97.96300 129.16600 107.90100 1.000 14.86732 71 VAL E N 1
ATOM 8912 C CA . VAL E 1 111 ? 97.34300 129.18800 106.58300 1.000 14.86732 71 VAL E CA 1
ATOM 8913 C C . VAL E 1 111 ? 98.40100 129.48000 105.53300 1.000 14.86732 71 VAL E C 1
ATOM 8914 O O . VAL E 1 111 ? 99.09300 130.50100 105.60700 1.000 14.86732 71 VAL E O 1
ATOM 8927 N N . ILE E 1 112 ? 98.51400 128.58800 104.55600 1.000 13.91622 72 ILE E N 1
ATOM 8928 C CA . ILE E 1 112 ? 99.44300 128.71900 103.44500 1.000 13.91622 72 ILE E CA 1
ATOM 8929 C C . ILE E 1 112 ? 98.63000 128.95600 102.18100 1.000 13.91622 72 ILE E C 1
ATOM 8930 O O . ILE E 1 112 ? 97.89600 128.06600 101.73500 1.000 13.91622 72 ILE E O 1
ATOM 8946 N N . ASN E 1 113 ? 98.76400 130.14600 101.59200 1.000 12.71840 73 ASN E N 1
ATOM 8947 C CA . ASN E 1 113 ? 98.04300 130.51800 100.37800 1.000 12.71840 73 ASN E CA 1
ATOM 8948 C C . ASN E 1 113 ? 98.92700 130.28100 99.16400 1.000 12.71840 73 ASN E C 1
ATOM 8949 O O . ASN E 1 113 ? 99.86600 131.04200 98.91500 1.000 12.71840 73 ASN E O 1
ATOM 8960 N N . LEU E 1 114 ? 98.62500 129.24100 98.40400 1.000 13.84789 74 LEU E N 1
ATOM 8961 C CA . LEU E 1 114 ? 99.37400 128.97600 97.19300 1.000 13.84789 74 LEU E CA 1
ATOM 8962 C C . LEU E 1 114 ? 98.87100 129.85900 96.06400 1.000 13.84789 74 LEU E C 1
ATOM 8963 O O . LEU E 1 114 ? 97.81400 130.48900 96.15100 1.000 13.84789 74 LEU E O 1
ATOM 8979 N N . ASP E 1 115 ? 99.64800 129.91100 94.99400 1.000 16.16470 75 ASP E N 1
ATOM 8980 C CA . ASP E 1 115 ? 99.26200 130.74400 93.87300 1.000 16.16470 75 ASP E CA 1
ATOM 8981 C C . ASP E 1 115 ? 97.94700 130.22000 93.29900 1.000 16.16470 75 ASP E C 1
ATOM 8982 O O . ASP E 1 115 ? 97.77100 129.00400 93.16000 1.000 16.16470 75 ASP E O 1
ATOM 8991 N N . PRO E 1 116 ? 97.01100 131.10100 92.94000 1.000 16.91769 76 PRO E N 1
ATOM 8992 C CA . PRO E 1 116 ? 95.72500 130.62700 92.40800 1.000 16.91769 76 PRO E CA 1
ATOM 8993 C C . PRO E 1 116 ? 95.85700 129.88500 91.10200 1.000 16.91769 76 PRO E C 1
ATOM 8994 O O . PRO E 1 116 ? 94.89400 129.23600 90.67700 1.000 16.91769 76 PRO E O 1
ATOM 9005 N N . GLU E 1 117 ? 97.01900 129.95800 90.46100 1.000 17.45571 77 GLU E N 1
ATOM 9006 C CA . GLU E 1 117 ? 97.24900 129.24600 89.21200 1.000 17.45571 77 GLU E CA 1
ATOM 9007 C C . GLU E 1 117 ? 97.38700 127.74500 89.38700 1.000 17.45571 77 GLU E C 1
ATOM 9008 O O . GLU E 1 117 ? 97.14400 126.99700 88.43400 1.000 17.45571 77 GLU E O 1
ATOM 9020 N N . ILE E 1 118 ? 97.77900 127.28200 90.56800 1.000 15.85512 78 ILE E N 1
ATOM 9021 C CA . ILE E 1 118 ? 97.96000 125.85000 90.78300 1.000 15.85512 78 ILE E CA 1
ATOM 9022 C C . ILE E 1 118 ? 96.63400 125.10900 90.66800 1.000 15.85512 78 ILE E C 1
ATOM 9023 O O . ILE E 1 118 ? 95.64500 125.44800 91.32700 1.000 15.85512 78 ILE E O 1
ATOM 9039 N N . ASN E 1 119 ? 96.62000 124.09300 89.81200 1.000 16.62129 79 ASN E N 1
ATOM 9040 C CA . ASN E 1 119 ? 95.44000 123.28500 89.56900 1.000 16.62129 79 ASN E CA 1
ATOM 9041 C C . ASN E 1 119 ? 95.06800 122.46100 90.79600 1.000 16.62129 79 ASN E C 1
ATOM 9042 O O . ASN E 1 119 ? 95.88900 121.68300 91.29400 1.000 16.62129 79 ASN E O 1
ATOM 9053 N N . PRO E 1 120 ? 93.84500 122.60200 91.30300 1.000 15.34826 80 PRO E N 1
ATOM 9054 C CA . PRO E 1 120 ? 93.43700 121.82500 92.47800 1.000 15.34826 80 PRO E CA 1
ATOM 9055 C C . PRO E 1 120 ? 93.49200 120.32800 92.26100 1.000 15.34826 80 PRO E C 1
ATOM 9056 O O . PRO E 1 120 ? 93.85500 119.60900 93.19600 1.000 15.34826 80 PRO E O 1
ATOM 9067 N N . GLU E 1 121 ? 93.18200 119.82400 91.06700 1.000 16.60747 81 GLU E N 1
ATOM 9068 C CA . GLU E 1 121 ? 93.24100 118.37900 90.88200 1.000 16.60747 81 GLU E CA 1
ATOM 9069 C C . GLU E 1 121 ? 94.66700 117.86700 91.00400 1.000 16.60747 81 GLU E C 1
ATOM 9070 O O . GLU E 1 121 ? 94.89800 116.78000 91.55100 1.000 16.60747 81 GLU E O 1
ATOM 9082 N N . GLY E 1 122 ? 95.63900 118.65500 90.56600 1.000 16.20595 82 GLY E N 1
ATOM 9083 C CA . GLY E 1 122 ? 97.02500 118.26000 90.71100 1.000 16.20595 82 GLY E CA 1
ATOM 9084 C C . GLY E 1 122 ? 97.41700 118.19000 92.17300 1.000 16.20595 82 GLY E C 1
ATOM 9085 O O . GLY E 1 122 ? 98.02900 117.21500 92.62200 1.000 16.20595 82 GLY E O 1
ATOM 9089 N N . PHE E 1 123 ? 96.96500 119.17500 92.95000 1.000 14.53603 83 PHE E N 1
ATOM 9090 C CA . PHE E 1 123 ? 97.25400 119.23600 94.37800 1.000 14.53603 83 PHE E CA 1
ATOM 9091 C C . PHE E 1 123 ? 96.56100 118.16100 95.19900 1.000 14.53603 83 PHE E C 1
ATOM 9092 O O . PHE E 1 123 ? 97.19400 117.56300 96.06900 1.000 14.53603 83 PHE E O 1
ATOM 9109 N N . CYS E 1 124 ? 95.27500 117.91200 94.98200 1.000 14.68455 84 CYS E N 1
ATOM 9110 C CA . CYS E 1 124 ? 94.60300 116.93200 95.82700 1.000 14.68455 84 CYS E CA 1
ATOM 9111 C C . CYS E 1 124 ? 95.01900 115.51400 95.47900 1.000 14.68455 84 CYS E C 1
ATOM 9112 O O . CYS E 1 124 ? 95.17700 114.68000 96.37700 1.000 14.68455 84 CYS E O 1
ATOM 9120 N N . ILE E 1 125 ? 95.21000 115.21800 94.19700 1.000 16.15945 85 ILE E N 1
ATOM 9121 C CA . ILE E 1 125 ? 95.76200 113.92100 93.83800 1.000 16.15945 85 ILE E CA 1
ATOM 9122 C C . ILE E 1 125 ? 97.11400 113.73200 94.50300 1.000 16.15945 85 ILE E C 1
ATOM 9123 O O . ILE E 1 125 ? 97.41700 112.66600 95.05700 1.000 16.15945 85 ILE E O 1
ATOM 9139 N N . LEU E 1 126 ? 97.94200 114.77500 94.48300 1.000 15.37916 86 LEU E N 1
ATOM 9140 C CA . LEU E 1 126 ? 99.25700 114.68300 95.09300 1.000 15.37916 86 LEU E CA 1
ATOM 9141 C C . LEU E 1 126 ? 99.18500 114.59800 96.60700 1.000 15.37916 86 LEU E C 1
ATOM 9142 O O . LEU E 1 126 ? 99.96600 113.86900 97.21800 1.000 15.37916 86 LEU E O 1
ATOM 9158 N N . LEU E 1 127 ? 98.22500 115.27200 97.22500 1.000 13.92224 87 LEU E N 1
ATOM 9159 C CA . LEU E 1 127 ? 98.10800 115.18500 98.67100 1.000 13.92224 87 LEU E CA 1
ATOM 9160 C C . LEU E 1 127 ? 97.69200 113.78800 99.07800 1.000 13.92224 87 LEU E C 1
ATOM 9161 O O . LEU E 1 127 ? 98.20200 113.24400 100.05900 1.000 13.92224 87 LEU E O 1
ATOM 9177 N N . ASP E 1 128 ? 96.78000 113.18200 98.33200 1.000 13.97477 88 ASP E N 1
ATOM 9178 C CA . ASP E 1 128 ? 96.39600 111.81500 98.64300 1.000 13.97477 88 ASP E CA 1
ATOM 9179 C C . ASP E 1 128 ? 97.58000 110.88200 98.45800 1.000 13.97477 88 ASP E C 1
ATOM 9180 O O . ASP E 1 128 ? 97.79300 109.97300 99.26200 1.000 13.97477 88 ASP E O 1
ATOM 9189 N N . PHE E 1 129 ? 98.34000 111.07200 97.38000 1.000 14.87139 89 PHE E N 1
ATOM 9190 C CA . PHE E 1 129 ? 99.52000 110.24700 97.13700 1.000 14.87139 89 PHE E CA 1
ATOM 9191 C C . PHE E 1 129 ? 100.54200 110.39100 98.25800 1.000 14.87139 89 PHE E C 1
ATOM 9192 O O . PHE E 1 129 ? 101.19700 109.41700 98.64700 1.000 14.87139 89 PHE E O 1
ATOM 9209 N N . MET E 1 130 ? 100.68400 111.60600 98.78500 1.000 14.13691 90 MET E N 1
ATOM 9210 C CA . MET E 1 130 ? 101.64400 111.88000 99.85000 1.000 14.13691 90 MET E CA 1
ATOM 9211 C C . MET E 1 130 ? 101.35700 111.05100 101.08900 1.000 14.13691 90 MET E C 1
ATOM 9212 O O . MET E 1 130 ? 102.28200 110.61300 101.78000 1.000 14.13691 90 MET E O 1
ATOM 9226 N N . TYR E 1 131 ? 100.08600 110.81800 101.38000 1.000 12.87876 91 TYR E N 1
ATOM 9227 C CA . TYR E 1 131 ? 99.66900 110.07000 102.54600 1.000 12.87876 91 TYR E CA 1
ATOM 9228 C C . TYR E 1 131 ? 99.37300 108.61000 102.23800 1.000 12.87876 91 TYR E C 1
ATOM 9229 O O . TYR E 1 131 ? 99.19600 107.82600 103.17100 1.000 12.87876 91 TYR E O 1
ATOM 9247 N N . THR E 1 132 ? 99.27600 108.23600 100.96700 1.000 14.04302 92 THR E N 1
ATOM 9248 C CA . THR E 1 132 ? 98.93300 106.87700 100.58100 1.000 14.04302 92 THR E CA 1
ATOM 9249 C C . THR E 1 132 ? 99.95700 106.18800 99.70000 1.000 14.04302 92 THR E C 1
ATOM 9250 O O . THR E 1 132 ? 99.91400 104.96000 99.58700 1.000 14.04302 92 THR E O 1
ATOM 9261 N N . SER E 1 133 ? 100.85300 106.92700 99.06400 1.000 14.58614 93 SER E N 1
ATOM 9262 C CA . SER E 1 133 ? 101.83200 106.40200 98.12200 1.000 14.58614 93 SER E CA 1
ATOM 9263 C C . SER E 1 133 ? 101.21300 105.92500 96.81600 1.000 14.58614 93 SER E C 1
ATOM 9264 O O . SER E 1 133 ? 101.91900 105.34700 95.98000 1.000 14.58614 93 SER E O 1
ATOM 9272 N N . ARG E 1 134 ? 99.91500 106.13100 96.62200 1.000 15.34766 94 ARG E N 1
ATOM 9273 C CA . ARG E 1 134 ? 99.21500 105.74000 95.40600 1.000 15.34766 94 ARG E CA 1
ATOM 9274 C C . ARG E 1 134 ? 98.87000 107.00400 94.64000 1.000 15.34766 94 ARG E C 1
ATOM 9275 O O . ARG E 1 134 ? 98.17700 107.88200 95.16600 1.000 15.34766 94 ARG E O 1
ATOM 9296 N N . LEU E 1 135 ? 99.35800 107.10000 93.41500 1.000 16.70496 95 LEU E N 1
ATOM 9297 C CA . LEU E 1 135 ? 99.14200 108.26700 92.58000 1.000 16.70496 95 LEU E CA 1
ATOM 9298 C C . LEU E 1 135 ? 98.13600 107.95000 91.48500 1.000 16.70496 95 LEU E C 1
ATOM 9299 O O . LEU E 1 135 ? 98.36300 107.05000 90.66900 1.000 16.70496 95 LEU E O 1
ATOM 9315 N N . ASN E 1 136 ? 97.02200 108.68100 91.48400 1.000 18.43751 96 ASN E N 1
ATOM 9316 C CA . ASN E 1 136 ? 95.95200 108.51600 90.50000 1.000 18.43751 96 ASN E CA 1
ATOM 9317 C C . ASN E 1 136 ? 96.29600 109.36400 89.27700 1.000 18.43751 96 ASN E C 1
ATOM 9318 O O . ASN E 1 136 ? 95.82000 110.48700 89.09700 1.000 18.43751 96 ASN E O 1
ATOM 9329 N N . LEU E 1 137 ? 97.14300 108.80300 88.41900 1.000 19.11795 97 LEU E N 1
ATOM 9330 C CA . LEU E 1 137 ? 97.59400 109.46200 87.19900 1.000 19.11795 97 LEU E CA 1
ATOM 9331 C C . LEU E 1 137 ? 96.86400 108.90800 85.98700 1.000 19.11795 97 LEU E C 1
ATOM 9332 O O . LEU E 1 137 ? 97.00500 107.72300 85.66500 1.000 19.11795 97 LEU E O 1
ATOM 9348 N N . ARG E 1 138 ? 96.08700 109.75900 85.31900 1.000 20.64608 98 ARG E N 1
ATOM 9349 C CA . ARG E 1 138 ? 95.39100 109.35400 84.10900 1.000 20.64608 98 ARG E CA 1
ATOM 9350 C C . ARG E 1 138 ? 95.57600 110.44400 83.06300 1.000 20.64608 98 ARG E C 1
ATOM 9351 O O . ARG E 1 138 ? 95.92500 111.58600 83.37300 1.000 20.64608 98 ARG E O 1
ATOM 9372 N N . GLU E 1 139 ? 95.33000 110.06400 81.80900 1.000 21.53953 99 GLU E N 1
ATOM 9373 C CA . GLU E 1 139 ? 95.52400 110.96800 80.68000 1.000 21.53953 99 GLU E CA 1
ATOM 9374 C C . GLU E 1 139 ? 94.79100 112.29800 80.82600 1.000 21.53953 99 GLU E C 1
ATOM 9375 O O . GLU E 1 139 ? 95.21900 113.30400 80.24900 1.000 21.53953 99 GLU E O 1
ATOM 9387 N N . GLY E 1 140 ? 93.69600 112.33600 81.58100 1.000 20.34880 100 GLY E N 1
ATOM 9388 C CA . GLY E 1 140 ? 92.96700 113.58300 81.75200 1.000 20.34880 100 GLY E CA 1
ATOM 9389 C C . GLY E 1 140 ? 93.54400 114.55400 82.76200 1.000 20.34880 100 GLY E C 1
ATOM 9390 O O . GLY E 1 140 ? 93.17700 115.73400 82.74100 1.000 20.34880 100 GLY E O 1
ATOM 9394 N N . ASN E 1 141 ? 94.43300 114.09500 83.64300 1.000 19.41426 101 ASN E N 1
ATOM 9395 C CA . ASN E 1 141 ? 95.02000 114.93800 84.68100 1.000 19.41426 101 ASN E CA 1
ATOM 9396 C C . ASN E 1 141 ? 96.54400 114.92100 84.72400 1.000 19.41426 101 ASN E C 1
ATOM 9397 O O . ASN E 1 141 ? 97.13100 115.68500 85.49600 1.000 19.41426 101 ASN E O 1
ATOM 9408 N N . ILE E 1 142 ? 97.19200 114.08800 83.91300 1.000 20.01024 102 ILE E N 1
ATOM 9409 C CA . ILE E 1 142 ? 98.64900 113.96700 83.90200 1.000 20.01024 102 ILE E CA 1
ATOM 9410 C C . ILE E 1 142 ? 99.34100 115.32900 83.87100 1.000 20.01024 102 ILE E C 1
ATOM 9411 O O . ILE E 1 142 ? 100.27900 115.57500 84.63300 1.000 20.01024 102 ILE E O 1
ATOM 9427 N N . MET E 1 143 ? 98.91200 116.22400 82.98500 1.000 19.48579 103 MET E N 1
ATOM 9428 C CA . MET E 1 143 ? 99.56200 117.53300 82.87300 1.000 19.48579 103 MET E CA 1
ATOM 9429 C C . MET E 1 143 ? 99.37600 118.40800 84.11000 1.000 19.48579 103 MET E C 1
ATOM 9430 O O . MET E 1 143 ? 100.33300 119.05000 84.56600 1.000 19.48579 103 MET E O 1
ATOM 9444 N N . ALA E 1 144 ? 98.17900 118.43100 84.68800 1.000 17.81992 104 ALA E N 1
ATOM 9445 C CA . ALA E 1 144 ? 97.96900 119.24200 85.88400 1.000 17.81992 104 ALA E CA 1
ATOM 9446 C C . ALA E 1 144 ? 98.81600 118.71800 87.03000 1.000 17.81992 104 ALA E C 1
ATOM 9447 O O . ALA E 1 144 ? 99.41400 119.49500 87.78800 1.000 17.81992 104 ALA E O 1
ATOM 9454 N N . VAL E 1 145 ? 98.96700 117.40100 87.09600 1.000 17.43857 105 VAL E N 1
ATOM 9455 C CA . VAL E 1 145 ? 99.76500 116.78600 88.14600 1.000 17.43857 105 VAL E CA 1
ATOM 9456 C C . VAL E 1 145 ? 101.24400 117.05900 87.92800 1.000 17.43857 105 VAL E C 1
ATOM 9457 O O . VAL E 1 145 ? 101.96800 117.39600 88.86600 1.000 17.43857 105 VAL E O 1
ATOM 9470 N N . MET E 1 146 ? 101.72500 116.87900 86.70800 1.000 17.78240 106 MET E N 1
ATOM 9471 C CA . MET E 1 146 ? 103.12600 117.14300 86.41800 1.000 17.78240 106 MET E CA 1
ATOM 9472 C C . MET E 1 146 ? 103.49300 118.58200 86.75900 1.000 17.78240 106 MET E C 1
ATOM 9473 O O . MET E 1 146 ? 104.49700 118.84200 87.43300 1.000 17.78240 106 MET E O 1
ATOM 9487 N N . ALA E 1 147 ? 102.65100 119.52900 86.34800 1.000 16.24992 107 ALA E N 1
ATOM 9488 C CA . ALA E 1 147 ? 102.92400 120.93500 86.62700 1.000 16.24992 107 ALA E CA 1
ATOM 9489 C C . ALA E 1 147 ? 102.88900 121.22200 88.11600 1.000 16.24992 107 ALA E C 1
ATOM 9490 O O . ALA E 1 147 ? 103.72600 121.97500 88.63400 1.000 16.24992 107 ALA E O 1
ATOM 9497 N N . THR E 1 148 ? 101.95000 120.61400 88.83100 1.000 15.66983 108 THR E N 1
ATOM 9498 C CA . THR E 1 148 ? 101.88300 120.85500 90.26200 1.000 15.66983 108 THR E CA 1
ATOM 9499 C C . THR E 1 148 ? 103.07400 120.22400 90.97700 1.000 15.66983 108 THR E C 1
ATOM 9500 O O . THR E 1 148 ? 103.62200 120.81300 91.91600 1.000 15.66983 108 THR E O 1
ATOM 9511 N N . ALA E 1 149 ? 103.50100 119.03700 90.54300 1.000 15.88754 109 ALA E N 1
ATOM 9512 C CA . ALA E 1 149 ? 104.65800 118.39800 91.15800 1.000 15.88754 109 ALA E CA 1
ATOM 9513 C C . ALA E 1 149 ? 105.89600 119.23100 90.92600 1.000 15.88754 109 ALA E C 1
ATOM 9514 O O . ALA E 1 149 ? 106.80100 119.25800 91.76300 1.000 15.88754 109 ALA E O 1
ATOM 9521 N N . MET E 1 150 ? 105.94200 119.91900 89.79700 1.000 15.47619 110 MET E N 1
ATOM 9522 C CA . MET E 1 150 ? 107.05200 120.80900 89.51500 1.000 15.47619 110 MET E CA 1
ATOM 9523 C C . MET E 1 150 ? 107.00700 121.98900 90.47000 1.000 15.47619 110 MET E C 1
ATOM 9524 O O . MET E 1 150 ? 108.03100 122.39400 91.02600 1.000 15.47619 110 MET E O 1
ATOM 9538 N N . TYR E 1 151 ? 105.81900 122.55700 90.67000 1.000 14.56444 111 TYR E N 1
ATOM 9539 C CA . TYR E 1 151 ? 105.69600 123.67500 91.59500 1.000 14.56444 111 TYR E CA 1
ATOM 9540 C C . TYR E 1 151 ? 106.00400 123.23800 93.01900 1.000 14.56444 111 TYR E C 1
ATOM 9541 O O . TYR E 1 151 ? 106.65500 123.97100 93.76900 1.000 14.56444 111 TYR E O 1
ATOM 9559 N N . LEU E 1 152 ? 105.52800 122.06100 93.41700 1.000 14.75543 112 LEU E N 1
ATOM 9560 C CA . LEU E 1 152 ? 105.77400 121.53400 94.75900 1.000 14.75543 112 LEU E CA 1
ATOM 9561 C C . LEU E 1 152 ? 107.14900 120.89700 94.90600 1.000 14.75543 112 LEU E C 1
ATOM 9562 O O . LEU E 1 152 ? 107.51000 120.48600 96.01100 1.000 14.75543 112 LEU E O 1
ATOM 9578 N N . GLN E 1 153 ? 107.91600 120.80200 93.82500 1.000 15.04344 113 GLN E N 1
ATOM 9579 C CA . GLN E 1 153 ? 109.24800 120.20900 93.83900 1.000 15.04344 113 GLN E CA 1
ATOM 9580 C C . GLN E 1 153 ? 109.22700 118.75200 94.29500 1.000 15.04344 113 GLN E C 1
ATOM 9581 O O . GLN E 1 153 ? 109.85000 118.36500 95.28200 1.000 15.04344 113 GLN E O 1
ATOM 9595 N N . MET E 1 154 ? 108.48000 117.94900 93.54800 1.000 16.14858 114 MET E N 1
ATOM 9596 C CA . MET E 1 154 ? 108.35900 116.52200 93.79500 1.000 16.14858 114 MET E CA 1
ATOM 9597 C C . MET E 1 154 ? 109.02400 115.86900 92.59100 1.000 16.14858 114 MET E C 1
ATOM 9598 O O . MET E 1 154 ? 108.37600 115.34500 91.69000 1.000 16.14858 114 MET E O 1
ATOM 9612 N N . GLU E 1 155 ? 110.34900 115.88500 92.61600 1.000 18.71390 115 GLU E N 1
ATOM 9613 C CA . GLU E 1 155 ? 111.15700 115.40200 91.50300 1.000 18.71390 115 GLU E CA 1
ATOM 9614 C C . GLU E 1 155 ? 110.79100 113.99900 91.03700 1.000 18.71390 115 GLU E C 1
ATOM 9615 O O . GLU E 1 155 ? 110.69700 113.74700 89.83000 1.000 18.71390 115 GLU E O 1
ATOM 9627 N N . HIS E 1 156 ? 110.58200 113.07000 91.96200 1.000 18.54549 116 HIS E N 1
ATOM 9628 C CA . HIS E 1 156 ? 110.25000 111.71400 91.53800 1.000 18.54549 116 HIS E CA 1
ATOM 9629 C C . HIS E 1 156 ? 108.86800 111.65000 90.91100 1.000 18.54549 116 HIS E C 1
ATOM 9630 O O . HIS E 1 156 ? 108.64100 110.87600 89.97200 1.000 18.54549 116 HIS E O 1
ATOM 9643 N N . VAL E 1 157 ? 107.96600 112.52900 91.33400 1.000 17.22038 117 VAL E N 1
ATOM 9644 C CA . VAL E 1 157 ? 106.64100 112.55000 90.73300 1.000 17.22038 117 VAL E CA 1
ATOM 9645 C C . VAL E 1 157 ? 106.71300 113.09100 89.31500 1.000 17.22038 117 VAL E C 1
ATOM 9646 O O . VAL E 1 157 ? 106.08800 112.55300 88.39500 1.000 17.22038 117 VAL E O 1
ATOM 9659 N N . VAL E 1 158 ? 107.45300 114.17700 89.12400 1.000 17.35002 118 VAL E N 1
ATOM 9660 C CA . VAL E 1 158 ? 107.64500 114.73400 87.79600 1.000 17.35002 118 VAL E CA 1
ATOM 9661 C C . VAL E 1 158 ? 108.30800 113.70800 86.88600 1.000 17.35002 118 VAL E C 1
ATOM 9662 O O . VAL E 1 158 ? 107.93200 113.55200 85.72000 1.000 17.35002 118 VAL E O 1
ATOM 9675 N N . ASP E 1 159 ? 109.28600 112.97500 87.41400 1.000 18.85473 119 ASP E N 1
ATOM 9676 C CA . ASP E 1 159 ? 109.95500 111.93200 86.63900 1.000 18.85473 119 ASP E CA 1
ATOM 9677 C C . ASP E 1 159 ? 108.97200 110.85100 86.21700 1.000 18.85473 119 ASP E C 1
ATOM 9678 O O . ASP E 1 159 ? 109.02700 110.34300 85.08700 1.000 18.85473 119 ASP E O 1
ATOM 9687 N N . THR E 1 160 ? 108.03100 110.51700 87.09000 1.000 18.65921 120 THR E N 1
ATOM 9688 C CA . THR E 1 160 ? 107.06200 109.49900 86.72100 1.000 18.65921 120 THR E CA 1
ATOM 9689 C C . THR E 1 160 ? 106.04000 110.04900 85.73500 1.000 18.65921 120 THR E C 1
ATOM 9690 O O . THR E 1 160 ? 105.56400 109.30700 84.87100 1.000 18.65921 120 THR E O 1
ATOM 9701 N N . CYS E 1 161 ? 105.71500 111.33900 85.81400 1.000 18.88934 121 CYS E N 1
ATOM 9702 C CA . CYS E 1 161 ? 104.82700 111.91000 84.80900 1.000 18.88934 121 CYS E CA 1
ATOM 9703 C C . CYS E 1 161 ? 105.52900 111.90800 83.45900 1.000 18.88934 121 CYS E C 1
ATOM 9704 O O . CYS E 1 161 ? 104.88400 111.74800 82.41800 1.000 18.88934 121 CYS E O 1
ATOM 9712 N N . ARG E 1 162 ? 106.85400 112.07400 83.47200 1.000 19.41076 122 ARG E N 1
ATOM 9713 C CA . ARG E 1 162 ? 107.64700 112.02600 82.24800 1.000 19.41076 122 ARG E CA 1
ATOM 9714 C C . ARG E 1 162 ? 107.61900 110.62700 81.65200 1.000 19.41076 122 ARG E C 1
ATOM 9715 O O . ARG E 1 162 ? 107.52000 110.46600 80.43100 1.000 19.41076 122 ARG E O 1
ATOM 9736 N N . LYS E 1 163 ? 107.70800 109.60300 82.50100 1.000 21.16406 123 LYS E N 1
ATOM 9737 C CA . LYS E 1 163 ? 107.67700 108.23600 81.98800 1.000 21.16406 123 LYS E CA 1
ATOM 9738 C C . LYS E 1 163 ? 106.27700 107.85800 81.53300 1.000 21.16406 123 LYS E C 1
ATOM 9739 O O . LYS E 1 163 ? 106.11700 107.03900 80.62200 1.000 21.16406 123 LYS E O 1
ATOM 9758 N N . PHE E 1 164 ? 105.26000 108.46100 82.14400 1.000 21.87906 124 PHE E N 1
ATOM 9759 C CA . PHE E 1 164 ? 103.87700 108.15200 81.80700 1.000 21.87906 124 PHE E CA 1
ATOM 9760 C C . PHE E 1 164 ? 103.55200 108.52900 80.36700 1.000 21.87906 124 PHE E C 1
ATOM 9761 O O . PHE E 1 164 ? 103.09600 107.69200 79.58000 1.000 21.87906 124 PHE E O 1
ATOM 9778 N N . ILE E 1 165 ? 103.78800 109.78700 79.99900 1.000 22.52840 125 ILE E N 1
ATOM 9779 C CA . ILE E 1 165 ? 103.48800 110.20300 78.63800 1.000 22.52840 125 ILE E CA 1
ATOM 9780 C C . ILE E 1 165 ? 104.51100 109.63000 77.67200 1.000 22.52840 125 ILE E C 1
ATOM 9781 O O . ILE E 1 165 ? 104.27100 109.60100 76.46100 1.000 22.52840 125 ILE E O 1
ATOM 9797 N N . LYS E 1 166 ? 105.65000 109.16400 78.18400 1.000 24.57142 126 LYS E N 1
ATOM 9798 C CA . LYS E 1 166 ? 106.64100 108.52000 77.33100 1.000 24.57142 126 LYS E CA 1
ATOM 9799 C C . LYS E 1 166 ? 106.17000 107.13100 76.93500 1.000 24.57142 126 LYS E C 1
ATOM 9800 O O . LYS E 1 166 ? 106.43400 106.66700 75.82000 1.000 24.57142 126 LYS E O 1
ATOM 9819 N N . ALA E 1 167 ? 105.47100 106.45600 77.84100 1.000 26.23397 127 ALA E N 1
ATOM 9820 C CA . ALA E 1 167 ? 104.96200 105.12100 77.57800 1.000 26.23397 127 ALA E CA 1
ATOM 9821 C C . ALA E 1 167 ? 103.60800 105.16400 76.89100 1.000 26.23397 127 ALA E C 1
ATOM 9822 O O . ALA E 1 167 ? 103.28500 104.25700 76.11600 1.000 26.23397 127 ALA E O 1
ATOM 9829 N N . SER E 1 168 ? 102.81200 106.19500 77.15700 1.000 26.77677 128 SER E N 1
ATOM 9830 C CA . SER E 1 168 ? 101.49200 106.32200 76.55100 1.000 26.77677 128 SER E CA 1
ATOM 9831 C C . SER E 1 168 ? 101.57900 107.09700 75.24200 1.000 26.77677 128 SER E C 1
ATOM 9832 O O . SER E 1 168 ? 101.87300 108.29100 75.23700 1.000 26.77677 128 SER E O 1
ATOM 9840 N N . SER F 1 47 ? 95.56200 100.85600 86.99400 1.000 20.38360 7 SER F N 1
ATOM 9841 C CA . SER F 1 47 ? 94.80900 101.73900 87.87900 1.000 20.38360 7 SER F CA 1
ATOM 9842 C C . SER F 1 47 ? 95.68000 102.90400 88.36400 1.000 20.38360 7 SER F C 1
ATOM 9843 O O . SER F 1 47 ? 95.55900 104.03100 87.88100 1.000 20.38360 7 SER F O 1
ATOM 9850 N N . CYS F 1 48 ? 96.56300 102.61200 89.31800 1.000 18.31564 8 CYS F N 1
ATOM 9851 C CA . CYS F 1 48 ? 97.44300 103.61700 89.89400 1.000 18.31564 8 CYS F CA 1
ATOM 9852 C C . CYS F 1 48 ? 98.83100 103.02600 90.05700 1.000 18.31564 8 CYS F C 1
ATOM 9853 O O . CYS F 1 48 ? 99.07800 101.88300 89.66200 1.000 18.31564 8 CYS F O 1
ATOM 9861 N N . ILE F 1 49 ? 99.73300 103.82400 90.61900 1.000 17.22706 9 ILE F N 1
ATOM 9862 C CA . ILE F 1 49 ? 101.13300 103.43700 90.73600 1.000 17.22706 9 ILE F CA 1
ATOM 9863 C C . ILE F 1 49 ? 101.54400 103.44600 92.20200 1.000 17.22706 9 ILE F C 1
ATOM 9864 O O . ILE F 1 49 ? 101.38500 104.45100 92.90200 1.000 17.22706 9 ILE F O 1
ATOM 9880 N N . GLN F 1 50 ? 102.06400 102.31800 92.66300 1.000 16.62713 10 GLN F N 1
ATOM 9881 C CA . GLN F 1 50 ? 102.48000 102.12000 94.04200 1.000 16.62713 10 GLN F CA 1
ATOM 9882 C C . GLN F 1 50 ? 103.94800 102.47500 94.23300 1.000 16.62713 10 GLN F C 1
ATOM 9883 O O . GLN F 1 50 ? 104.81400 101.96800 93.51100 1.000 16.62713 10 GLN F O 1
ATOM 9897 N N . PHE F 1 51 ? 104.22300 103.35300 95.19900 1.000 15.99019 11 PHE F N 1
ATOM 9898 C CA . PHE F 1 51 ? 105.58700 103.75500 95.53200 1.000 15.99019 11 PHE F CA 1
ATOM 9899 C C . PHE F 1 51 ? 106.01400 102.96400 96.76300 1.000 15.99019 11 PHE F C 1
ATOM 9900 O O . PHE F 1 51 ? 105.66400 103.30100 97.89600 1.000 15.99019 11 PHE F O 1
ATOM 9917 N N . THR F 1 52 ? 106.79500 101.91300 96.52100 1.000 15.72597 12 THR F N 1
ATOM 9918 C CA . THR F 1 52 ? 107.21400 101.01100 97.58400 1.000 15.72597 12 THR F CA 1
ATOM 9919 C C . THR F 1 52 ? 108.07700 101.70100 98.63600 1.000 15.72597 12 THR F C 1
ATOM 9920 O O . THR F 1 52 ? 107.96400 101.39700 99.82800 1.000 15.72597 12 THR F O 1
ATOM 9931 N N . ARG F 1 53 ? 108.93900 102.62900 98.22800 1.000 17.75072 13 ARG F N 1
ATOM 9932 C CA . ARG F 1 53 ? 109.84800 103.29100 99.15500 1.000 17.75072 13 ARG F CA 1
ATOM 9933 C C . ARG F 1 53 ? 109.41700 104.69500 99.55800 1.000 17.75072 13 ARG F C 1
ATOM 9934 O O . ARG F 1 53 ? 110.19400 105.39900 100.20600 1.000 17.75072 13 ARG F O 1
ATOM 9955 N N . HIS F 1 54 ? 108.21000 105.12700 99.19900 1.000 15.27072 14 HIS F N 1
ATOM 9956 C CA . HIS F 1 54 ? 107.77200 106.46300 99.59900 1.000 15.27072 14 HIS F CA 1
ATOM 9957 C C . HIS F 1 54 ? 107.66000 106.61400 101.10800 1.000 15.27072 14 HIS F C 1
ATOM 9958 O O . HIS F 1 54 ? 108.18000 107.57300 101.69000 1.000 15.27072 14 HIS F O 1
ATOM 9971 N N . ALA F 1 55 ? 106.98500 105.67700 101.75800 1.000 15.76352 15 ALA F N 1
ATOM 9972 C CA . ALA F 1 55 ? 106.79500 105.75300 103.20000 1.000 15.76352 15 ALA F CA 1
ATOM 9973 C C . ALA F 1 55 ? 108.11400 105.81200 103.95600 1.000 15.76352 15 ALA F C 1
ATOM 9974 O O . ALA F 1 55 ? 108.25100 106.58200 104.91700 1.000 15.76352 15 ALA F O 1
ATOM 9981 N N . SER F 1 56 ? 109.12300 105.08300 103.49200 1.000 16.63349 16 SER F N 1
ATOM 9982 C CA . SER F 1 56 ? 110.41100 105.12200 104.16900 1.000 16.63349 16 SER F CA 1
ATOM 9983 C C . SER F 1 56 ? 111.08000 106.47300 103.97800 1.000 16.63349 16 SER F C 1
ATOM 9984 O O . SER F 1 56 ? 111.69500 107.00700 104.90900 1.000 16.63349 16 SER F O 1
ATOM 9992 N N . ASP F 1 57 ? 110.90200 107.07900 102.80900 1.000 16.10691 17 ASP F N 1
ATOM 9993 C CA . ASP F 1 57 ? 111.47400 108.39500 102.57000 1.000 16.10691 17 ASP F CA 1
ATOM 9994 C C . ASP F 1 57 ? 110.77900 109.44700 103.42000 1.000 16.10691 17 ASP F C 1
ATOM 9995 O O . ASP F 1 57 ? 111.42800 110.36900 103.93900 1.000 16.10691 17 ASP F O 1
ATOM 10004 N N . VAL F 1 58 ? 109.48400 109.26600 103.65700 1.000 15.01778 18 VAL F N 1
ATOM 10005 C CA . VAL F 1 58 ? 108.74500 110.20300 104.49100 1.000 15.01778 18 VAL F CA 1
ATOM 10006 C C . VAL F 1 58 ? 109.22700 110.11200 105.92300 1.000 15.01778 18 VAL F C 1
ATOM 10007 O O . VAL F 1 58 ? 109.47100 111.12400 106.59000 1.000 15.01778 18 VAL F O 1
ATOM 10020 N N . LEU F 1 59 ? 109.31400 108.89300 106.42900 1.000 15.82592 19 LEU F N 1
ATOM 10021 C CA . LEU F 1 59 ? 109.77600 108.68700 107.79100 1.000 15.82592 19 LEU F CA 1
ATOM 10022 C C . LEU F 1 59 ? 111.18900 109.21700 107.98300 1.000 15.82592 19 LEU F C 1
ATOM 10023 O O . LEU F 1 59 ? 111.49200 109.85200 109.00000 1.000 15.82592 19 LEU F O 1
ATOM 10039 N N . LEU F 1 60 ? 112.03700 109.04600 106.97500 1.000 15.88758 20 LEU F N 1
ATOM 10040 C CA . LEU F 1 60 ? 113.40300 109.53900 107.05400 1.000 15.88758 20 LEU F CA 1
ATOM 10041 C C . LEU F 1 60 ? 113.43400 111.05800 107.13300 1.000 15.88758 20 LEU F C 1
ATOM 10042 O O . LEU F 1 60 ? 114.16500 111.63400 107.95100 1.000 15.88758 20 LEU F O 1
ATOM 10058 N N . ASN F 1 61 ? 112.60100 111.72500 106.34300 1.000 15.53917 21 ASN F N 1
ATOM 10059 C CA . ASN F 1 61 ? 112.56500 113.18100 106.39800 1.000 15.53917 21 ASN F CA 1
ATOM 10060 C C . ASN F 1 61 ? 111.98300 113.66000 107.72400 1.000 15.53917 21 ASN F C 1
ATOM 10061 O O . ASN F 1 61 ? 112.40400 114.69600 108.25800 1.000 15.53917 21 ASN F O 1
ATOM 10072 N N . LEU F 1 62 ? 111.03700 112.90800 108.28200 1.000 15.32675 22 LEU F N 1
ATOM 10073 C CA . LEU F 1 62 ? 110.48000 113.27000 109.57800 1.000 15.32675 22 LEU F CA 1
ATOM 10074 C C . LEU F 1 62 ? 111.53500 113.15900 110.66600 1.000 15.32675 22 LEU F C 1
ATOM 10075 O O . LEU F 1 62 ? 111.62000 114.00900 111.56200 1.000 15.32675 22 LEU F O 1
ATOM 10091 N N . ASN F 1 63 ? 112.38900 112.14800 110.55500 1.000 16.40426 23 ASN F N 1
ATOM 10092 C CA . ASN F 1 63 ? 113.47500 111.97900 111.51000 1.000 16.40426 23 ASN F CA 1
ATOM 10093 C C . ASN F 1 63 ? 114.48200 113.10200 111.37200 1.000 16.40426 23 ASN F C 1
ATOM 10094 O O . ASN F 1 63 ? 115.04200 113.57600 112.36700 1.000 16.40426 23 ASN F O 1
ATOM 10105 N N . ARG F 1 64 ? 114.68900 113.56400 110.14300 1.000 16.25842 24 ARG F N 1
ATOM 10106 C CA . ARG F 1 64 ? 115.60600 114.66900 109.91600 1.000 16.25842 24 ARG F CA 1
ATOM 10107 C C . ARG F 1 64 ? 115.06400 115.94700 110.54200 1.000 16.25842 24 ARG F C 1
ATOM 10108 O O . ARG F 1 64 ? 115.82700 116.75800 111.07400 1.000 16.25842 24 ARG F O 1
ATOM 10129 N N . LEU F 1 65 ? 113.74900 116.14600 110.48600 1.000 15.79730 25 LEU F N 1
ATOM 10130 C CA . LEU F 1 65 ? 113.16500 117.33000 111.11100 1.000 15.79730 25 LEU F CA 1
ATOM 10131 C C . LEU F 1 65 ? 113.24900 117.24800 112.62200 1.000 15.79730 25 LEU F C 1
ATOM 10132 O O . LEU F 1 65 ? 113.50800 118.25000 113.29600 1.000 15.79730 25 LEU F O 1
ATOM 10148 N N . ARG F 1 66 ? 113.02800 116.05500 113.16300 1.000 16.96935 26 ARG F N 1
ATOM 10149 C CA . ARG F 1 66 ? 113.10800 115.85200 114.60400 1.000 16.96935 26 ARG F CA 1
ATOM 10150 C C . ARG F 1 66 ? 114.51600 116.11100 115.11100 1.000 16.96935 26 ARG F C 1
ATOM 10151 O O . ARG F 1 66 ? 114.70700 116.72800 116.16500 1.000 16.96935 26 ARG F O 1
ATOM 10172 N N . SER F 1 67 ? 115.51200 115.66000 114.35300 1.000 16.69988 27 SER F N 1
ATOM 10173 C CA . SER F 1 67 ? 116.90700 115.85700 114.71800 1.000 16.69988 27 SER F CA 1
ATOM 10174 C C . SER F 1 67 ? 117.26100 117.33300 114.71200 1.000 16.69988 27 SER F C 1
ATOM 10175 O O . SER F 1 67 ? 118.10700 117.77300 115.49600 1.000 16.69988 27 SER F O 1
ATOM 10183 N N . ARG F 1 68 ? 116.63400 118.10000 113.83500 1.000 16.93912 28 ARG F N 1
ATOM 10184 C CA . ARG F 1 68 ? 116.85800 119.53000 113.71000 1.000 16.93912 28 ARG F CA 1
ATOM 10185 C C . ARG F 1 68 ? 115.85800 120.33900 114.52500 1.000 16.93912 28 ARG F C 1
ATOM 10186 O O . ARG F 1 68 ? 115.87200 121.57100 114.45400 1.000 16.93912 28 ARG F O 1
ATOM 10207 N N . ASP F 1 69 ? 115.00300 119.67800 115.30600 1.000 16.31820 29 ASP F N 1
ATOM 10208 C CA . ASP F 1 69 ? 114.02400 120.35800 116.14900 1.000 16.31820 29 ASP F CA 1
ATOM 10209 C C . ASP F 1 69 ? 113.05700 121.22800 115.35900 1.000 16.31820 29 ASP F C 1
ATOM 10210 O O . ASP F 1 69 ? 112.64000 122.28900 115.83100 1.000 16.31820 29 ASP F O 1
ATOM 10219 N N . ILE F 1 70 ? 112.70100 120.81000 114.15400 1.000 16.02495 30 ILE F N 1
ATOM 10220 C CA . ILE F 1 70 ? 111.76300 121.55700 113.32900 1.000 16.02495 30 ILE F CA 1
ATOM 10221 C C . ILE F 1 70 ? 110.33700 121.09100 113.58800 1.000 16.02495 30 ILE F C 1
ATOM 10222 O O . ILE F 1 70 ? 109.99900 119.92500 113.35900 1.000 16.02495 30 ILE F O 1
ATOM 10238 N N . LEU F 1 71 ? 109.50400 122.01300 114.06600 1.000 15.65066 31 LEU F N 1
ATOM 10239 C CA . LEU F 1 71 ? 108.09000 121.78000 114.34400 1.000 15.65066 31 LEU F CA 1
ATOM 10240 C C . LEU F 1 71 ? 107.85300 120.70900 115.39500 1.000 15.65066 31 LEU F C 1
ATOM 10241 O O . LEU F 1 71 ? 106.77900 120.10500 115.43200 1.000 15.65066 31 LEU F O 1
ATOM 10257 N N . THR F 1 72 ? 108.82100 120.44700 116.25800 1.000 16.08816 32 THR F N 1
ATOM 10258 C CA . THR F 1 72 ? 108.61000 119.50500 117.34600 1.000 16.08816 32 THR F CA 1
ATOM 10259 C C . THR F 1 72 ? 107.78300 120.25200 118.38000 1.000 16.08816 32 THR F C 1
ATOM 10260 O O . THR F 1 72 ? 108.28500 121.15100 119.06100 1.000 16.08816 32 THR F O 1
ATOM 10271 N N . ASP F 1 73 ? 106.51200 119.88200 118.48900 1.000 16.15989 33 ASP F N 1
ATOM 10272 C CA . ASP F 1 73 ? 105.54900 120.58500 119.32100 1.000 16.15989 33 ASP F CA 1
ATOM 10273 C C . ASP F 1 73 ? 105.30300 119.94300 120.67200 1.000 16.15989 33 ASP F C 1
ATOM 10274 O O . ASP F 1 73 ? 104.39900 120.38600 121.38700 1.000 16.15989 33 ASP F O 1
ATOM 10283 N N . VAL F 1 74 ? 106.06800 118.93000 121.06400 1.000 16.64222 34 VAL F N 1
ATOM 10284 C CA . VAL F 1 74 ? 105.80500 118.32100 122.35600 1.000 16.64222 34 VAL F CA 1
ATOM 10285 C C . VAL F 1 74 ? 107.10000 117.87500 122.99700 1.000 16.64222 34 VAL F C 1
ATOM 10286 O O . VAL F 1 74 ? 108.03400 117.40800 122.33100 1.000 16.64222 34 VAL F O 1
ATOM 10299 N N . VAL F 1 75 ? 107.09600 117.97000 124.32200 1.000 17.71782 35 VAL F N 1
ATOM 10300 C CA . VAL F 1 75 ? 108.19000 117.57300 125.18700 1.000 17.71782 35 VAL F CA 1
ATOM 10301 C C . VAL F 1 75 ? 107.70200 116.44300 126.07800 1.000 17.71782 35 VAL F C 1
ATOM 10302 O O . VAL F 1 75 ? 106.77900 116.62700 126.87900 1.000 17.71782 35 VAL F O 1
ATOM 10315 N N . ILE F 1 76 ? 108.35600 115.29800 125.97300 1.000 17.94521 36 ILE F N 1
ATOM 10316 C CA . ILE F 1 76 ? 108.05500 114.11100 126.75200 1.000 17.94521 36 ILE F CA 1
ATOM 10317 C C . ILE F 1 76 ? 109.03500 114.06800 127.90300 1.000 17.94521 36 ILE F C 1
ATOM 10318 O O . ILE F 1 76 ? 110.25200 114.02700 127.68900 1.000 17.94521 36 ILE F O 1
ATOM 10334 N N . VAL F 1 77 ? 108.51500 114.08300 129.11900 1.000 18.49906 37 VAL F N 1
ATOM 10335 C CA . VAL F 1 77 ? 109.33800 114.08100 130.31400 1.000 18.49906 37 VAL F CA 1
ATOM 10336 C C . VAL F 1 77 ? 109.26000 112.68800 130.90300 1.000 18.49906 37 VAL F C 1
ATOM 10337 O O . VAL F 1 77 ? 108.20200 112.23700 131.35000 1.000 18.49906 37 VAL F O 1
ATOM 10350 N N . VAL F 1 78 ? 110.39700 112.01900 130.89700 1.000 19.42682 38 VAL F N 1
ATOM 10351 C CA . VAL F 1 78 ? 110.57300 110.69500 131.46800 1.000 19.42682 38 VAL F CA 1
ATOM 10352 C C . VAL F 1 78 ? 111.58900 110.87200 132.57600 1.000 19.42682 38 VAL F C 1
ATOM 10353 O O . VAL F 1 78 ? 112.75800 111.14100 132.30400 1.000 19.42682 38 VAL F O 1
ATOM 10366 N N . SER F 1 79 ? 111.20100 110.57200 133.80200 1.000 20.90672 39 SER F N 1
ATOM 10367 C CA . SER F 1 79 ? 112.06000 110.76300 134.96900 1.000 20.90672 39 SER F CA 1
ATOM 10368 C C . SER F 1 79 ? 112.75200 112.12400 134.85100 1.000 20.90672 39 SER F C 1
ATOM 10369 O O . SER F 1 79 ? 112.06100 113.15100 134.91100 1.000 20.90672 39 SER F O 1
ATOM 10377 N N . ARG F 1 80 ? 114.07500 112.19500 134.68600 1.000 21.25490 40 ARG F N 1
ATOM 10378 C CA . ARG F 1 80 ? 114.72600 113.49700 134.54100 1.000 21.25490 40 ARG F CA 1
ATOM 10379 C C . ARG F 1 80 ? 115.04800 113.89100 133.10500 1.000 21.25490 40 ARG F C 1
ATOM 10380 O O . ARG F 1 80 ? 115.63100 114.95900 132.89200 1.000 21.25490 40 ARG F O 1
ATOM 10401 N N . GLU F 1 81 ? 114.68700 113.07800 132.12900 1.000 20.44013 41 GLU F N 1
ATOM 10402 C CA . GLU F 1 81 ? 115.06000 113.30600 130.74600 1.000 20.44013 41 GLU F CA 1
ATOM 10403 C C . GLU F 1 81 ? 113.91600 113.91500 129.95200 1.000 20.44013 41 GLU F C 1
ATOM 10404 O O . GLU F 1 81 ? 112.73700 113.68700 130.24300 1.000 20.44013 41 GLU F O 1
ATOM 10416 N N . GLN F 1 82 ? 114.28300 114.68300 128.93800 1.000 19.64057 42 GLN F N 1
ATOM 10417 C CA . GLN F 1 82 ? 113.34600 115.36500 128.06900 1.000 19.64057 42 GLN F CA 1
ATOM 10418 C C . GLN F 1 82 ? 113.56200 114.91600 126.63200 1.000 19.64057 42 GLN F C 1
ATOM 10419 O O . GLN F 1 82 ? 114.70100 114.79700 126.17400 1.000 19.64057 42 GLN F O 1
ATOM 10433 N N . PHE F 1 83 ? 112.46700 114.65600 125.92800 1.000 18.68823 43 PHE F N 1
ATOM 10434 C CA . PHE F 1 83 ? 112.49600 114.20500 124.54200 1.000 18.68823 43 PHE F CA 1
ATOM 10435 C C . PHE F 1 83 ? 111.51200 115.01700 123.72400 1.000 18.68823 43 PHE F C 1
ATOM 10436 O O . PHE F 1 83 ? 110.31100 114.98300 123.98900 1.000 18.68823 43 PHE F O 1
ATOM 10453 N N . ARG F 1 84 ? 112.00600 115.72800 122.72600 1.000 16.97818 44 ARG F N 1
ATOM 10454 C CA . ARG F 1 84 ? 111.13900 116.51000 121.86600 1.000 16.97818 44 ARG F CA 1
ATOM 10455 C C . ARG F 1 84 ? 110.75100 115.66900 120.66600 1.000 16.97818 44 ARG F C 1
ATOM 10456 O O . ARG F 1 84 ? 111.61100 115.04800 120.03400 1.000 16.97818 44 ARG F O 1
ATOM 10477 N N . ALA F 1 85 ? 109.45900 115.63600 120.36000 1.000 16.37633 45 ALA F N 1
ATOM 10478 C CA . ALA F 1 85 ? 109.01000 114.84100 119.22800 1.000 16.37633 45 ALA F CA 1
ATOM 10479 C C . ALA F 1 85 ? 107.78800 115.49800 118.61100 1.000 16.37633 45 ALA F C 1
ATOM 10480 O O . ALA F 1 85 ? 107.31100 116.53600 119.07600 1.000 16.37633 45 ALA F O 1
ATOM 10487 N N . HIS F 1 86 ? 107.30600 114.89800 117.52900 1.000 16.07635 46 HIS F N 1
ATOM 10488 C CA . HIS F 1 86 ? 106.11000 115.36900 116.85300 1.000 16.07635 46 HIS F CA 1
ATOM 10489 C C . HIS F 1 86 ? 104.89400 114.58600 117.33000 1.000 16.07635 46 HIS F C 1
ATOM 10490 O O . HIS F 1 86 ? 104.90900 113.35200 117.34700 1.000 16.07635 46 HIS F O 1
ATOM 10503 N N . LYS F 1 87 ? 103.83100 115.30900 117.68000 1.000 16.08291 47 LYS F N 1
ATOM 10504 C CA . LYS F 1 87 ? 102.62100 114.66700 118.17300 1.000 16.08291 47 LYS F CA 1
ATOM 10505 C C . LYS F 1 87 ? 102.03100 113.67100 117.19300 1.000 16.08291 47 LYS F C 1
ATOM 10506 O O . LYS F 1 87 ? 101.59100 112.58300 117.58600 1.000 16.08291 47 LYS F O 1
ATOM 10525 N N . THR F 1 88 ? 102.04000 114.00800 115.91000 1.000 15.11188 48 THR F N 1
ATOM 10526 C CA . THR F 1 88 ? 101.45500 113.11900 114.91500 1.000 15.11188 48 THR F CA 1
ATOM 10527 C C . THR F 1 88 ? 102.18300 111.79000 114.82700 1.000 15.11188 48 THR F C 1
ATOM 10528 O O . THR F 1 88 ? 101.54800 110.73700 114.71000 1.000 15.11188 48 THR F O 1
ATOM 10539 N N . VAL F 1 89 ? 103.50600 111.80300 114.91400 1.000 15.50489 49 VAL F N 1
ATOM 10540 C CA . VAL F 1 89 ? 104.22900 110.54500 114.83900 1.000 15.50489 49 VAL F CA 1
ATOM 10541 C C . VAL F 1 89 ? 103.96100 109.71800 116.08100 1.000 15.50489 49 VAL F C 1
ATOM 10542 O O . VAL F 1 89 ? 103.78400 108.49300 116.01400 1.000 15.50489 49 VAL F O 1
ATOM 10555 N N . LEU F 1 90 ? 103.88600 110.38000 117.23000 1.000 15.83313 50 LEU F N 1
ATOM 10556 C CA . LEU F 1 90 ? 103.62100 109.65700 118.46000 1.000 15.83313 50 LEU F CA 1
ATOM 10557 C C . LEU F 1 90 ? 102.27900 108.95200 118.37000 1.000 15.83313 50 LEU F C 1
ATOM 10558 O O . LEU F 1 90 ? 102.16300 107.76400 118.68900 1.000 15.83313 50 LEU F O 1
ATOM 10574 N N . MET F 1 91 ? 101.25300 109.66200 117.91100 1.000 15.06738 51 MET F N 1
ATOM 10575 C CA . MET F 1 91 ? 99.94900 109.03500 117.78200 1.000 15.06738 51 MET F CA 1
ATOM 10576 C C . MET F 1 91 ? 99.98500 107.91400 116.75700 1.000 15.06738 51 MET F C 1
ATOM 10577 O O . MET F 1 91 ? 99.38600 106.85700 116.95900 1.000 15.06738 51 MET F O 1
ATOM 10591 N N . ALA F 1 92 ? 100.69800 108.12100 115.65600 1.000 14.15722 52 ALA F N 1
ATOM 10592 C CA . ALA F 1 92 ? 100.74900 107.12300 114.59700 1.000 14.15722 52 ALA F CA 1
ATOM 10593 C C . ALA F 1 92 ? 101.38200 105.83200 115.05900 1.000 14.15722 52 ALA F C 1
ATOM 10594 O O . ALA F 1 92 ? 101.03000 104.76000 114.55900 1.000 14.15722 52 ALA F O 1
ATOM 10601 N N . CYS F 1 93 ? 102.31800 105.90200 115.99200 1.000 14.59570 53 CYS F N 1
ATOM 10602 C CA . CYS F 1 93 ? 103.00700 104.70400 116.43300 1.000 14.59570 53 CYS F CA 1
ATOM 10603 C C . CYS F 1 93 ? 102.62100 104.25500 117.83400 1.000 14.59570 53 CYS F C 1
ATOM 10604 O O . CYS F 1 93 ? 102.92400 103.11400 118.19300 1.000 14.59570 53 CYS F O 1
ATOM 10612 N N . SER F 1 94 ? 101.95900 105.09700 118.62900 1.000 15.69271 54 SER F N 1
ATOM 10613 C CA . SER F 1 94 ? 101.61800 104.72100 119.99300 1.000 15.69271 54 SER F CA 1
ATOM 10614 C C . SER F 1 94 ? 100.13600 104.86500 120.29800 1.000 15.69271 54 SER F C 1
ATOM 10615 O O . SER F 1 94 ? 99.52400 105.89800 120.01200 1.000 15.69271 54 SER F O 1
ATOM 10623 N N . GLY F 1 95 ? 99.58600 103.82500 120.92400 1.000 16.26217 55 GLY F N 1
ATOM 10624 C CA . GLY F 1 95 ? 98.19600 103.83500 121.33800 1.000 16.26217 55 GLY F CA 1
ATOM 10625 C C . GLY F 1 95 ? 97.94700 104.71500 122.53700 1.000 16.26217 55 GLY F C 1
ATOM 10626 O O . GLY F 1 95 ? 96.89200 105.34100 122.64400 1.000 16.26217 55 GLY F O 1
ATOM 10630 N N . LEU F 1 96 ? 98.91200 104.78300 123.45000 1.000 17.02608 56 LEU F N 1
ATOM 10631 C CA . LEU F 1 96 ? 98.76800 105.63500 124.61900 1.000 17.02608 56 LEU F CA 1
ATOM 10632 C C . LEU F 1 96 ? 98.74800 107.08900 124.19000 1.000 17.02608 56 LEU F C 1
ATOM 10633 O O . LEU F 1 96 ? 97.88200 107.86800 124.60700 1.000 17.02608 56 LEU F O 1
ATOM 10649 N N . PHE F 1 97 ? 99.69900 107.46900 123.35300 1.000 16.51136 57 PHE F N 1
ATOM 10650 C CA . PHE F 1 97 ? 99.73500 108.83000 122.86000 1.000 16.51136 57 PHE F CA 1
ATOM 10651 C C . PHE F 1 97 ? 98.52700 109.09700 121.98800 1.000 16.51136 57 PHE F C 1
ATOM 10652 O O . PHE F 1 97 ? 98.03100 110.22500 121.94800 1.000 16.51136 57 PHE F O 1
ATOM 10669 N N . TYR F 1 98 ? 98.00900 108.06600 121.32600 1.000 15.64332 58 TYR F N 1
ATOM 10670 C CA . TYR F 1 98 ? 96.80200 108.25300 120.53600 1.000 15.64332 58 TYR F CA 1
ATOM 10671 C C . TYR F 1 98 ? 95.63900 108.59100 121.45200 1.000 15.64332 58 TYR F C 1
ATOM 10672 O O . TYR F 1 98 ? 94.89800 109.54600 121.21100 1.000 15.64332 58 TYR F O 1
ATOM 10690 N N . SER F 1 99 ? 95.46200 107.80000 122.50200 1.000 16.74624 59 SER F N 1
ATOM 10691 C CA . SER F 1 99 ? 94.39800 108.03900 123.46600 1.000 16.74624 59 SER F CA 1
ATOM 10692 C C . SER F 1 99 ? 94.53200 109.40500 124.12300 1.000 16.74624 59 SER F C 1
ATOM 10693 O O . SER F 1 99 ? 93.52800 110.05900 124.42700 1.000 16.74624 59 SER F O 1
ATOM 10701 N N . ILE F 1 100 ? 95.76500 109.85000 124.35600 1.000 17.31945 60 ILE F N 1
ATOM 10702 C CA . ILE F 1 100 ? 95.97700 111.13900 125.00800 1.000 17.31945 60 ILE F CA 1
ATOM 10703 C C . ILE F 1 100 ? 95.67900 112.29500 124.06700 1.000 17.31945 60 ILE F C 1
ATOM 10704 O O . ILE F 1 100 ? 94.86800 113.17500 124.37400 1.000 17.31945 60 ILE F O 1
ATOM 10720 N N . PHE F 1 101 ? 96.32700 112.31300 122.90900 1.000 16.98375 61 PHE F N 1
ATOM 10721 C CA . PHE F 1 101 ? 96.19400 113.41700 121.97200 1.000 16.98375 61 PHE F CA 1
ATOM 10722 C C . PHE F 1 101 ? 94.87600 113.39000 121.23000 1.000 16.98375 61 PHE F C 1
ATOM 10723 O O . PHE F 1 101 ? 94.52200 114.38300 120.59100 1.000 16.98375 61 PHE F O 1
ATOM 10740 N N . THR F 1 102 ? 94.15600 112.27800 121.28200 1.000 16.69298 62 THR F N 1
ATOM 10741 C CA . THR F 1 102 ? 92.83700 112.24600 120.68000 1.000 16.69298 62 THR F CA 1
ATOM 10742 C C . THR F 1 102 ? 91.89300 113.07600 121.53400 1.000 16.69298 62 THR F C 1
ATOM 10743 O O . THR F 1 102 ? 90.98300 113.73300 121.02000 1.000 16.69298 62 THR F O 1
ATOM 10754 N N . ASP F 1 103 ? 92.10500 113.04900 122.84500 1.000 19.19889 63 ASP F N 1
ATOM 10755 C CA . ASP F 1 103 ? 91.32700 113.86100 123.76600 1.000 19.19889 63 ASP F CA 1
ATOM 10756 C C . ASP F 1 103 ? 91.61000 115.33300 123.51100 1.000 19.19889 63 ASP F C 1
ATOM 10757 O O . ASP F 1 103 ? 92.76400 115.76600 123.55200 1.000 19.19889 63 ASP F O 1
ATOM 10766 N N . GLN F 1 104 ? 90.55400 116.11200 123.28800 1.000 21.14322 64 GLN F N 1
ATOM 10767 C CA . GLN F 1 104 ? 90.73200 117.53100 123.00400 1.000 21.14322 64 GLN F CA 1
ATOM 10768 C C . GLN F 1 104 ? 91.27700 118.27600 124.21300 1.000 21.14322 64 GLN F C 1
ATOM 10769 O O . GLN F 1 104 ? 91.80800 119.38100 124.06100 1.000 21.14322 64 GLN F O 1
ATOM 10783 N N . LEU F 1 105 ? 91.15200 117.69700 125.40600 1.000 20.26088 65 LEU F N 1
ATOM 10784 C CA . LEU F 1 105 ? 91.68200 118.32300 126.61000 1.000 20.26088 65 LEU F CA 1
ATOM 10785 C C . LEU F 1 105 ? 93.19800 118.20200 126.68000 1.000 20.26088 65 LEU F C 1
ATOM 10786 O O . LEU F 1 105 ? 93.85500 119.04200 127.30400 1.000 20.26088 65 LEU F O 1
ATOM 10802 N N . LYS F 1 106 ? 93.76200 117.17000 126.05600 1.000 19.34411 66 LYS F N 1
ATOM 10803 C CA . LYS F 1 106 ? 95.19600 116.92400 126.07900 1.000 19.34411 66 LYS F CA 1
ATOM 10804 C C . LYS F 1 106 ? 95.83600 117.08100 124.71000 1.000 19.34411 66 LYS F C 1
ATOM 10805 O O . LYS F 1 106 ? 97.03100 116.80600 124.56200 1.000 19.34411 66 LYS F O 1
ATOM 10824 N N . CYS F 1 107 ? 95.07300 117.51100 123.70600 1.000 19.90067 67 CYS F N 1
ATOM 10825 C CA . CYS F 1 107 ? 95.65900 117.80100 122.40400 1.000 19.90067 67 CYS F CA 1
ATOM 10826 C C . CYS F 1 107 ? 96.76800 118.83500 122.52200 1.000 19.90067 67 CYS F C 1
ATOM 10827 O O . CYS F 1 107 ? 97.92400 118.56500 122.17700 1.000 19.90067 67 CYS F O 1
ATOM 10835 N N . ASN F 1 108 ? 96.43300 120.02000 123.01900 1.000 20.11476 68 ASN F N 1
ATOM 10836 C CA . ASN F 1 108 ? 97.32600 121.16600 123.00100 1.000 20.11476 68 ASN F CA 1
ATOM 10837 C C . ASN F 1 108 ? 98.35200 121.13700 124.12200 1.000 20.11476 68 ASN F C 1
ATOM 10838 O O . ASN F 1 108 ? 99.01300 122.15100 124.36600 1.000 20.11476 68 ASN F O 1
ATOM 10849 N N . LEU F 1 109 ? 98.49900 120.01200 124.80900 1.000 19.12907 69 LEU F N 1
ATOM 10850 C CA . LEU F 1 109 ? 99.48300 119.92400 125.87600 1.000 19.12907 69 LEU F CA 1
ATOM 10851 C C . LEU F 1 109 ? 100.89000 119.91400 125.29800 1.000 19.12907 69 LEU F C 1
ATOM 10852 O O . LEU F 1 109 ? 101.26600 119.00100 124.55600 1.000 19.12907 69 LEU F O 1
ATOM 10868 N N . SER F 1 110 ? 101.66100 120.93900 125.64500 1.000 18.40633 70 SER F N 1
ATOM 10869 C CA . SER F 1 110 ? 103.02800 121.08100 125.16900 1.000 18.40633 70 SER F CA 1
ATOM 10870 C C . SER F 1 110 ? 103.98800 120.15400 125.89500 1.000 18.40633 70 SER F C 1
ATOM 10871 O O . SER F 1 110 ? 105.00200 119.74500 125.31800 1.000 18.40633 70 SER F O 1
ATOM 10879 N N . VAL F 1 111 ? 103.68100 119.80400 127.14200 1.000 18.26421 71 VAL F N 1
ATOM 10880 C CA . VAL F 1 111 ? 104.53100 118.95400 127.96500 1.000 18.26421 71 VAL F CA 1
ATOM 10881 C C . VAL F 1 111 ? 103.72200 117.77400 128.47200 1.000 18.26421 71 VAL F C 1
ATOM 10882 O O . VAL F 1 111 ? 102.68500 117.95600 129.12000 1.000 18.26421 71 VAL F O 1
ATOM 10895 N N . ILE F 1 112 ? 104.20500 116.57100 128.18700 1.000 18.01187 72 ILE F N 1
ATOM 10896 C CA . ILE F 1 112 ? 103.58900 115.32800 128.62300 1.000 18.01187 72 ILE F CA 1
ATOM 10897 C C . ILE F 1 112 ? 104.51200 114.68100 129.64500 1.000 18.01187 72 ILE F C 1
ATOM 10898 O O . ILE F 1 112 ? 105.62100 114.25500 129.30200 1.000 18.01187 72 ILE F O 1
ATOM 10914 N N . ASN F 1 113 ? 104.05900 114.59300 130.89700 1.000 18.24790 73 ASN F N 1
ATOM 10915 C CA . ASN F 1 113 ? 104.83500 114.00400 131.98500 1.000 18.24790 73 ASN F CA 1
ATOM 10916 C C . ASN F 1 113 ? 104.42900 112.55100 132.17600 1.000 18.24790 73 ASN F C 1
ATOM 10917 O O . ASN F 1 113 ? 103.35200 112.26800 132.70600 1.000 18.24790 73 ASN F O 1
ATOM 10928 N N . LEU F 1 114 ? 105.28900 111.63600 131.76000 1.000 18.80044 74 LEU F N 1
ATOM 10929 C CA . LEU F 1 114 ? 105.01200 110.22800 131.95800 1.000 18.80044 74 LEU F CA 1
ATOM 10930 C C . LEU F 1 114 ? 105.37300 109.82100 133.37700 1.000 18.80044 74 LEU F C 1
ATOM 10931 O O . LEU F 1 114 ? 106.04000 110.55000 134.11500 1.000 18.80044 74 LEU F O 1
ATOM 10947 N N . ASP F 1 115 ? 104.91200 108.64100 133.76400 1.000 21.73893 75 ASP F N 1
ATOM 10948 C CA . ASP F 1 115 ? 105.18700 108.17600 135.10800 1.000 21.73893 75 ASP F CA 1
ATOM 10949 C C . ASP F 1 115 ? 106.69600 108.01100 135.27400 1.000 21.73893 75 ASP F C 1
ATOM 10950 O O . ASP F 1 115 ? 107.36900 107.49700 134.37200 1.000 21.73893 75 ASP F O 1
ATOM 10959 N N . PRO F 1 116 ? 107.26100 108.41700 136.41300 1.000 23.53633 76 PRO F N 1
ATOM 10960 C CA . PRO F 1 116 ? 108.71500 108.29500 136.59300 1.000 23.53633 76 PRO F CA 1
ATOM 10961 C C . PRO F 1 116 ? 109.19900 106.86600 136.59200 1.000 23.53633 76 PRO F C 1
ATOM 10962 O O . PRO F 1 116 ? 110.41000 106.63900 136.49500 1.000 23.53633 76 PRO F O 1
ATOM 10973 N N . GLU F 1 117 ? 108.28900 105.90200 136.69000 1.000 22.55277 77 GLU F N 1
ATOM 10974 C CA . GLU F 1 117 ? 108.66000 104.49500 136.66100 1.000 22.55277 77 GLU F CA 1
ATOM 10975 C C . GLU F 1 117 ? 109.09200 104.01000 135.28900 1.000 22.55277 77 GLU F C 1
ATOM 10976 O O . GLU F 1 117 ? 109.82800 103.02300 135.19700 1.000 22.55277 77 GLU F O 1
ATOM 10988 N N . ILE F 1 118 ? 108.65200 104.66600 134.22200 1.000 20.44669 78 ILE F N 1
ATOM 10989 C CA . ILE F 1 118 ? 109.01000 104.22500 132.87800 1.000 20.44669 78 ILE F CA 1
ATOM 10990 C C . ILE F 1 118 ? 110.50800 104.36500 132.63800 1.000 20.44669 78 ILE F C 1
ATOM 10991 O O . ILE F 1 118 ? 111.09600 105.43300 132.83200 1.000 20.44669 78 ILE F O 1
ATOM 11007 N N . ASN F 1 119 ? 111.12400 103.26500 132.21900 1.000 20.80721 79 ASN F N 1
ATOM 11008 C CA . ASN F 1 119 ? 112.54800 103.21500 131.95300 1.000 20.80721 79 ASN F CA 1
ATOM 11009 C C . ASN F 1 119 ? 112.91800 104.07000 130.74600 1.000 20.80721 79 ASN F C 1
ATOM 11010 O O . ASN F 1 119 ? 112.38300 103.86500 129.65100 1.000 20.80721 79 ASN F O 1
ATOM 11021 N N . PRO F 1 120 ? 113.82900 105.02700 130.90800 1.000 20.21302 80 PRO F N 1
ATOM 11022 C CA . PRO F 1 120 ? 114.22400 105.87100 129.77500 1.000 20.21302 80 PRO F CA 1
ATOM 11023 C C . PRO F 1 120 ? 114.82100 105.09300 128.62200 1.000 20.21302 80 PRO F C 1
ATOM 11024 O O . PRO F 1 120 ? 114.56600 105.45600 127.47100 1.000 20.21302 80 PRO F O 1
ATOM 11035 N N . GLU F 1 121 ? 115.57500 104.02400 128.87000 1.000 21.45186 81 GLU F N 1
ATOM 11036 C CA . GLU F 1 121 ? 116.14100 103.29100 127.74200 1.000 21.45186 81 GLU F CA 1
ATOM 11037 C C . GLU F 1 121 ? 115.05000 102.63700 126.91000 1.000 21.45186 81 GLU F C 1
ATOM 11038 O O . GLU F 1 121 ? 115.14900 102.58600 125.67700 1.000 21.45186 81 GLU F O 1
ATOM 11050 N N . GLY F 1 122 ? 113.97700 102.19200 127.54900 1.000 20.97143 82 GLY F N 1
ATOM 11051 C CA . GLY F 1 122 ? 112.87000 101.61700 126.81300 1.000 20.97143 82 GLY F CA 1
ATOM 11052 C C . GLY F 1 122 ? 112.20700 102.65900 125.93400 1.000 20.97143 82 GLY F C 1
ATOM 11053 O O . GLY F 1 122 ? 111.94700 102.42000 124.75000 1.000 20.97143 82 GLY F O 1
ATOM 11057 N N . PHE F 1 123 ? 112.03500 103.86300 126.47800 1.000 18.95022 83 PHE F N 1
ATOM 11058 C CA . PHE F 1 123 ? 111.42000 104.96700 125.75000 1.000 18.95022 83 PHE F CA 1
ATOM 11059 C C . PHE F 1 123 ? 112.27000 105.51300 124.61400 1.000 18.95022 83 PHE F C 1
ATOM 11060 O O . PHE F 1 123 ? 111.74200 105.76200 123.53000 1.000 18.95022 83 PHE F O 1
ATOM 11077 N N . CYS F 1 124 ? 113.56100 105.74000 124.82500 1.000 19.87936 84 CYS F N 1
ATOM 11078 C CA . CYS F 1 124 ? 114.34900 106.33300 123.75100 1.000 19.87936 84 CYS F CA 1
ATOM 11079 C C . CYS F 1 124 ? 114.62400 105.33500 122.64100 1.000 19.87936 84 CYS F C 1
ATOM 11080 O O . CYS F 1 124 ? 114.60500 105.70300 121.46200 1.000 19.87936 84 CYS F O 1
ATOM 11087 N N . ILE F 1 125 ? 114.87200 104.07500 122.98500 1.000 20.53343 85 ILE F N 1
ATOM 11088 C CA . ILE F 1 125 ? 114.98200 103.06000 121.94900 1.000 20.53343 85 ILE F CA 1
ATOM 11089 C C . ILE F 1 125 ? 113.70100 103.01300 121.13400 1.000 20.53343 85 ILE F C 1
ATOM 11090 O O . ILE F 1 125 ? 113.72500 102.94800 119.89700 1.000 20.53343 85 ILE F O 1
ATOM 11106 N N . LEU F 1 126 ? 112.55700 103.07200 121.81300 1.000 19.06193 86 LEU F N 1
ATOM 11107 C CA . LEU F 1 126 ? 111.28300 103.03100 121.11500 1.000 19.06193 86 LEU F CA 1
ATOM 11108 C C . LEU F 1 126 ? 111.02700 104.29100 120.31000 1.000 19.06193 86 LEU F C 1
ATOM 11109 O O . LEU F 1 126 ? 110.48000 104.21600 119.21000 1.000 19.06193 86 LEU F O 1
ATOM 11125 N N . LEU F 1 127 ? 111.46600 105.44400 120.79700 1.000 17.63104 87 LEU F N 1
ATOM 11126 C CA . LEU F 1 127 ? 111.26600 106.66400 120.03500 1.000 17.63104 87 LEU F CA 1
ATOM 11127 C C . LEU F 1 127 ? 112.09500 106.63200 118.76900 1.000 17.63104 87 LEU F C 1
ATOM 11128 O O . LEU F 1 127 ? 111.62800 107.04300 117.70500 1.000 17.63104 87 LEU F O 1
ATOM 11144 N N . ASP F 1 128 ? 113.31900 106.13300 118.85500 1.000 17.58024 88 ASP F N 1
ATOM 11145 C CA . ASP F 1 128 ? 114.13000 106.01900 117.65400 1.000 17.58024 88 ASP F CA 1
ATOM 11146 C C . ASP F 1 128 ? 113.49300 105.04100 116.68200 1.000 17.58024 88 ASP F C 1
ATOM 11147 O O . ASP F 1 128 ? 113.47600 105.28100 115.47300 1.000 17.58024 88 ASP F O 1
ATOM 11156 N N . PHE F 1 129 ? 112.99500 103.91500 117.19100 1.000 18.16788 89 PHE F N 1
ATOM 11157 C CA . PHE F 1 129 ? 112.33300 102.93200 116.33900 1.000 18.16788 89 PHE F CA 1
ATOM 11158 C C . PHE F 1 129 ? 111.10600 103.52300 115.65500 1.000 18.16788 89 PHE F C 1
ATOM 11159 O O . PHE F 1 129 ? 110.82000 103.21800 114.49100 1.000 18.16788 89 PHE F O 1
ATOM 11176 N N . MET F 1 130 ? 110.37400 104.37500 116.37100 1.000 16.86017 90 MET F N 1
ATOM 11177 C CA . MET F 1 130 ? 109.16400 104.99400 115.83900 1.000 16.86017 90 MET F CA 1
ATOM 11178 C C . MET F 1 130 ? 109.45800 105.82300 114.60200 1.000 16.86017 90 MET F C 1
ATOM 11179 O O . MET F 1 130 ? 108.64900 105.86900 113.67000 1.000 16.86017 90 MET F O 1
ATOM 11193 N N . TYR F 1 131 ? 110.61000 106.47600 114.57100 1.000 20.00000 91 TYR F N 1
ATOM 11194 C CA . TYR F 1 131 ? 111.00400 107.32700 113.46900 1.000 20.00000 91 TYR F CA 1
ATOM 11195 C C . TYR F 1 131 ? 111.91800 106.62500 112.47700 1.000 20.00000 91 TYR F C 1
ATOM 11196 O O . TYR F 1 131 ? 112.16800 107.17300 111.40300 1.000 20.00000 91 TYR F O 1
ATOM 11214 N N . THR F 1 132 ? 112.45100 105.45700 112.81900 1.000 18.48852 92 THR F N 1
ATOM 11215 C CA . THR F 1 132 ? 113.38500 104.74700 111.96100 1.000 18.48852 92 THR F CA 1
ATOM 11216 C C . THR F 1 132 ? 112.95700 103.34500 111.57600 1.000 18.48852 92 THR F C 1
ATOM 11217 O O . THR F 1 132 ? 113.50900 102.79500 110.61900 1.000 18.48852 92 THR F O 1
ATOM 11228 N N . SER F 1 133 ? 112.01700 102.74500 112.29100 1.000 18.39761 93 SER F N 1
ATOM 11229 C CA . SER F 1 133 ? 111.57700 101.37200 112.08500 1.000 18.39761 93 SER F CA 1
ATOM 11230 C C . SER F 1 133 ? 112.62200 100.34100 112.48500 1.000 18.39761 93 SER F C 1
ATOM 11231 O O . SER F 1 133 ? 112.42000 99.14300 112.24800 1.000 18.39761 93 SER F O 1
ATOM 11239 N N . ARG F 1 134 ? 113.73800 100.76700 113.06700 1.000 19.85435 94 ARG F N 1
ATOM 11240 C CA . ARG F 1 134 ? 114.79900 99.87400 113.51500 1.000 19.85435 94 ARG F CA 1
ATOM 11241 C C . ARG F 1 134 ? 114.78200 99.85600 115.03200 1.000 19.85435 94 ARG F C 1
ATOM 11242 O O . ARG F 1 134 ? 114.92500 100.90300 115.67100 1.000 19.85435 94 ARG F O 1
ATOM 11263 N N . LEU F 1 135 ? 114.59800 98.67600 115.60200 1.000 20.44871 95 LEU F N 1
ATOM 11264 C CA . LEU F 1 135 ? 114.52200 98.51100 117.04200 1.000 20.44871 95 LEU F CA 1
ATOM 11265 C C . LEU F 1 135 ? 115.79600 97.86900 117.56500 1.000 20.44871 95 LEU F C 1
ATOM 11266 O O . LEU F 1 135 ? 116.14400 96.75300 117.16500 1.000 20.44871 95 LEU F O 1
ATOM 11282 N N . ASN F 1 136 ? 116.49500 98.58700 118.44500 1.000 22.51331 96 ASN F N 1
ATOM 11283 C CA . ASN F 1 136 ? 117.74000 98.12000 119.05400 1.000 22.51331 96 ASN F CA 1
ATOM 11284 C C . ASN F 1 136 ? 117.38500 97.28800 120.28500 1.000 22.51331 96 ASN F C 1
ATOM 11285 O O . ASN F 1 136 ? 117.40300 97.75600 121.42600 1.000 22.51331 96 ASN F O 1
ATOM 11296 N N . LEU F 1 137 ? 117.05700 96.02400 120.03900 1.000 22.17707 97 LEU F N 1
ATOM 11297 C CA . LEU F 1 137 ? 116.68100 95.08000 121.08500 1.000 22.17707 97 LEU F CA 1
ATOM 11298 C C . LEU F 1 137 ? 117.83300 94.14100 121.40100 1.000 22.17707 97 LEU F C 1
ATOM 11299 O O . LEU F 1 137 ? 118.25300 93.36200 120.54000 1.000 22.17707 97 LEU F O 1
ATOM 11315 N N . ARG F 1 138 ? 118.34100 94.21500 122.63000 1.000 23.76775 98 ARG F N 1
ATOM 11316 C CA . ARG F 1 138 ? 119.40200 93.32000 123.06200 1.000 23.76775 98 ARG F CA 1
ATOM 11317 C C . ARG F 1 138 ? 119.05000 92.79300 124.44600 1.000 23.76775 98 ARG F C 1
ATOM 11318 O O . ARG F 1 138 ? 118.21500 93.35300 125.15900 1.000 23.76775 98 ARG F O 1
ATOM 11339 N N . GLU F 1 139 ? 119.71300 91.69500 124.81100 1.000 24.51768 99 GLU F N 1
ATOM 11340 C CA . GLU F 1 139 ? 119.44700 91.02200 126.07800 1.000 24.51768 99 GLU F CA 1
ATOM 11341 C C . GLU F 1 139 ? 119.53400 91.94300 127.29200 1.000 24.51768 99 GLU F C 1
ATOM 11342 O O . GLU F 1 139 ? 118.89100 91.67900 128.31400 1.000 24.51768 99 GLU F O 1
ATOM 11354 N N . GLY F 1 140 ? 120.31400 93.01800 127.21300 1.000 24.66417 100 GLY F N 1
ATOM 11355 C CA . GLY F 1 140 ? 120.42600 93.92500 128.34400 1.000 24.66417 100 GLY F CA 1
ATOM 11356 C C . GLY F 1 140 ? 119.29200 94.91600 128.51300 1.000 24.66417 100 GLY F C 1
ATOM 11357 O O . GLY F 1 140 ? 119.15400 95.49500 129.59500 1.000 24.66417 100 GLY F O 1
ATOM 11361 N N . ASN F 1 141 ? 118.47900 95.12700 127.47800 1.000 22.52991 101 ASN F N 1
ATOM 11362 C CA . ASN F 1 141 ? 117.38100 96.08800 127.52300 1.000 22.52991 101 ASN F CA 1
ATOM 11363 C C . ASN F 1 141 ? 116.02400 95.52000 127.11900 1.000 22.52991 101 ASN F C 1
ATOM 11364 O O . ASN F 1 141 ? 115.01900 96.22800 127.23000 1.000 22.52991 101 ASN F O 1
ATOM 11375 N N . ILE F 1 142 ? 115.97000 94.26800 126.67000 1.000 22.50823 102 ILE F N 1
ATOM 11376 C CA . ILE F 1 142 ? 114.72800 93.64000 126.22200 1.000 22.50823 102 ILE F CA 1
ATOM 11377 C C . ILE F 1 142 ? 113.58100 93.86600 127.20500 1.000 22.50823 102 ILE F C 1
ATOM 11378 O O . ILE F 1 142 ? 112.47200 94.22900 126.80500 1.000 22.50823 102 ILE F O 1
ATOM 11394 N N . MET F 1 143 ? 113.81300 93.63800 128.49500 1.000 22.12909 103 MET F N 1
ATOM 11395 C CA . MET F 1 143 ? 112.74300 93.79100 129.48500 1.000 22.12909 103 MET F CA 1
ATOM 11396 C C . MET F 1 143 ? 112.27100 95.23400 129.64500 1.000 22.12909 103 MET F C 1
ATOM 11397 O O . MET F 1 143 ? 111.06000 95.48700 129.72200 1.000 22.12909 103 MET F O 1
ATOM 11411 N N . ALA F 1 144 ? 113.18800 96.19600 129.66700 1.000 21.33221 104 ALA F N 1
ATOM 11412 C CA . ALA F 1 144 ? 112.77200 97.58900 129.79900 1.000 21.33221 104 ALA F CA 1
ATOM 11413 C C . ALA F 1 144 ? 111.96100 98.01300 128.58900 1.000 21.33221 104 ALA F C 1
ATOM 11414 O O . ALA F 1 144 ? 110.94400 98.71100 128.71500 1.000 21.33221 104 ALA F O 1
ATOM 11421 N N . VAL F 1 145 ? 112.33500 97.50400 127.42200 1.000 20.95237 105 VAL F N 1
ATOM 11422 C CA . VAL F 1 145 ? 111.62500 97.83200 126.19500 1.000 20.95237 105 VAL F CA 1
ATOM 11423 C C . VAL F 1 145 ? 110.25400 97.17500 126.17300 1.000 20.95237 105 VAL F C 1
ATOM 11424 O O . VAL F 1 145 ? 109.25900 97.80400 125.81200 1.000 20.95237 105 VAL F O 1
ATOM 11437 N N . MET F 1 146 ? 110.18500 95.89700 126.51200 1.000 21.02044 106 MET F N 1
ATOM 11438 C CA . MET F 1 146 ? 108.90500 95.20600 126.53700 1.000 21.02044 106 MET F CA 1
ATOM 11439 C C . MET F 1 146 ? 107.92900 95.89900 127.47800 1.000 21.02044 106 MET F C 1
ATOM 11440 O O . MET F 1 146 ? 106.77600 96.16900 127.11700 1.000 21.02044 106 MET F O 1
ATOM 11454 N N . ALA F 1 147 ? 108.39500 96.25000 128.67600 1.000 20.21058 107 ALA F N 1
ATOM 11455 C CA . ALA F 1 147 ? 107.53000 96.91600 129.64300 1.000 20.21058 107 ALA F CA 1
ATOM 11456 C C . ALA F 1 147 ? 107.09800 98.28500 129.15200 1.000 20.21058 107 ALA F C 1
ATOM 11457 O O . ALA F 1 147 ? 105.93500 98.67800 129.31900 1.000 20.21058 107 ALA F O 1
ATOM 11464 N N . THR F 1 148 ? 108.00500 99.01700 128.51700 1.000 19.46902 108 THR F N 1
ATOM 11465 C CA . THR F 1 148 ? 107.63400 100.33200 128.02400 1.000 19.46902 108 THR F CA 1
ATOM 11466 C C . THR F 1 148 ? 106.66000 100.22000 126.85400 1.000 19.46902 108 THR F C 1
ATOM 11467 O O . THR F 1 148 ? 105.72000 101.01600 126.74600 1.000 19.46902 108 THR F O 1
ATOM 11478 N N . ALA F 1 149 ? 106.85400 99.23400 125.97600 1.000 19.03390 109 ALA F N 1
ATOM 11479 C CA . ALA F 1 149 ? 105.93700 99.04800 124.85800 1.000 19.03390 109 ALA F CA 1
ATOM 11480 C C . ALA F 1 149 ? 104.56100 98.68900 125.36900 1.000 19.03390 109 ALA F C 1
ATOM 11481 O O . ALA F 1 149 ? 103.55200 99.04400 124.75700 1.000 19.03390 109 ALA F O 1
ATOM 11488 N N . MET F 1 150 ? 104.51200 97.99100 126.49200 1.000 19.01365 110 MET F N 1
ATOM 11489 C CA . MET F 1 150 ? 103.23900 97.66100 127.10500 1.000 19.01365 110 MET F CA 1
ATOM 11490 C C . MET F 1 150 ? 102.58800 98.93100 127.62600 1.000 19.01365 110 MET F C 1
ATOM 11491 O O . MET F 1 150 ? 101.38800 99.14900 127.43900 1.000 19.01365 110 MET F O 1
ATOM 11505 N N . TYR F 1 151 ? 103.37000 99.78300 128.28700 1.000 18.53455 111 TYR F N 1
ATOM 11506 C CA . TYR F 1 151 ? 102.81800 101.03300 128.78900 1.000 18.53455 111 TYR F CA 1
ATOM 11507 C C . TYR F 1 151 ? 102.38400 101.93400 127.64400 1.000 18.53455 111 TYR F C 1
ATOM 11508 O O . TYR F 1 151 ? 101.34000 102.58700 127.72500 1.000 18.53455 111 TYR F O 1
ATOM 11526 N N . LEU F 1 152 ? 103.18100 102.00200 126.58000 1.000 17.71276 112 LEU F N 1
ATOM 11527 C CA . LEU F 1 152 ? 102.85800 102.82400 125.41500 1.000 17.71276 112 LEU F CA 1
ATOM 11528 C C . LEU F 1 152 ? 101.85600 102.16300 124.47800 1.000 17.71276 112 LEU F C 1
ATOM 11529 O O . LEU F 1 152 ? 101.44000 102.78700 123.50000 1.000 17.71276 112 LEU F O 1
ATOM 11545 N N . GLN F 1 153 ? 101.46700 100.92300 124.75000 1.000 17.18479 113 GLN F N 1
ATOM 11546 C CA . GLN F 1 153 ? 100.51700 100.18400 123.92600 1.000 17.18479 113 GLN F CA 1
ATOM 11547 C C . GLN F 1 153 ? 101.00800 100.01400 122.49100 1.000 17.18479 113 GLN F C 1
ATOM 11548 O O . GLN F 1 153 ? 100.37600 100.44600 121.52700 1.000 17.18479 113 GLN F O 1
ATOM 11562 N N . MET F 1 154 ? 102.16400 99.37400 122.37300 1.000 17.96817 114 MET F N 1
ATOM 11563 C CA . MET F 1 154 ? 102.78000 99.08000 121.09000 1.000 17.96817 114 MET F CA 1
ATOM 11564 C C . MET F 1 154 ? 102.73100 97.56200 120.98300 1.000 17.96817 114 MET F C 1
ATOM 11565 O O . MET F 1 154 ? 103.72600 96.86200 121.15100 1.000 17.96817 114 MET F O 1
ATOM 11579 N N . GLU F 1 155 ? 101.54300 97.06900 120.66300 1.000 18.34649 115 GLU F N 1
ATOM 11580 C CA . GLU F 1 155 ? 101.27800 95.63700 120.61700 1.000 18.34649 115 GLU F CA 1
ATOM 11581 C C . GLU F 1 155 ? 102.26900 94.85100 119.76800 1.000 18.34649 115 GLU F C 1
ATOM 11582 O O . GLU F 1 155 ? 102.73500 93.78300 120.18000 1.000 18.34649 115 GLU F O 1
ATOM 11594 N N . HIS F 1 156 ? 102.60700 95.35000 118.58400 1.000 18.14354 116 HIS F N 1
ATOM 11595 C CA . HIS F 1 156 ? 103.54000 94.60500 117.74500 1.000 18.14354 116 HIS F CA 1
ATOM 11596 C C . HIS F 1 156 ? 104.93800 94.59900 118.33800 1.000 18.14354 116 HIS F C 1
ATOM 11597 O O . HIS F 1 156 ? 105.66700 93.60600 118.21400 1.000 18.14354 116 HIS F O 1
ATOM 11610 N N . VAL F 1 157 ? 105.29100 95.64400 119.07800 1.000 18.96175 117 VAL F N 1
ATOM 11611 C CA . VAL F 1 157 ? 106.59900 95.67000 119.71600 1.000 18.96175 117 VAL F CA 1
ATOM 11612 C C . VAL F 1 157 ? 106.65300 94.66400 120.85300 1.000 18.96175 117 VAL F C 1
ATOM 11613 O O . VAL F 1 157 ? 107.63600 93.93400 121.01200 1.000 18.96175 117 VAL F O 1
ATOM 11626 N N . VAL F 1 158 ? 105.60900 94.63100 121.67400 1.000 19.76566 118 VAL F N 1
ATOM 11627 C CA . VAL F 1 158 ? 105.52900 93.66000 122.75100 1.000 19.76566 118 VAL F CA 1
ATOM 11628 C C . VAL F 1 158 ? 105.56100 92.24500 122.18700 1.000 19.76566 118 VAL F C 1
ATOM 11629 O O . VAL F 1 158 ? 106.22900 91.35800 122.72800 1.000 19.76566 118 VAL F O 1
ATOM 11642 N N . ASP F 1 159 ? 104.86000 92.02100 121.07800 1.000 20.51959 119 ASP F N 1
ATOM 11643 C CA . ASP F 1 159 ? 104.86200 90.71100 120.43100 1.000 20.51959 119 ASP F CA 1
ATOM 11644 C C . ASP F 1 159 ? 106.26300 90.32800 119.97700 1.000 20.51959 119 ASP F C 1
ATOM 11645 O O . ASP F 1 159 ? 106.68000 89.16700 120.10100 1.000 20.51959 119 ASP F O 1
ATOM 11654 N N . THR F 1 160 ? 107.02500 91.29900 119.49300 1.000 20.53320 120 THR F N 1
ATOM 11655 C CA . THR F 1 160 ? 108.37600 90.98000 119.06200 1.000 20.53320 120 THR F CA 1
ATOM 11656 C C . THR F 1 160 ? 109.29600 90.76800 120.25800 1.000 20.53320 120 THR F C 1
ATOM 11657 O O . THR F 1 160 ? 110.21500 89.94800 120.18300 1.000 20.53320 120 THR F O 1
ATOM 11668 N N . CYS F 1 161 ? 109.05300 91.45700 121.37200 1.000 21.37315 121 CYS F N 1
ATOM 11669 C CA . CYS F 1 161 ? 109.85100 91.18500 122.56200 1.000 21.37315 121 CYS F CA 1
ATOM 11670 C C . CYS F 1 161 ? 109.54500 89.78000 123.06100 1.000 21.37315 121 CYS F C 1
ATOM 11671 O O . CYS F 1 161 ? 110.42400 89.10200 123.60100 1.000 21.37315 121 CYS F O 1
ATOM 11679 N N . ARG F 1 162 ? 108.29900 89.33500 122.87300 1.000 21.72611 122 ARG F N 1
ATOM 11680 C CA . ARG F 1 162 ? 107.90200 87.98200 123.24800 1.000 21.72611 122 ARG F CA 1
ATOM 11681 C C . ARG F 1 162 ? 108.62100 86.95800 122.38500 1.000 21.72611 122 ARG F C 1
ATOM 11682 O O . ARG F 1 162 ? 109.05900 85.91400 122.88100 1.000 21.72611 122 ARG F O 1
ATOM 11703 N N . LYS F 1 163 ? 108.75100 87.23900 121.08800 1.000 22.89242 123 LYS F N 1
ATOM 11704 C CA . LYS F 1 163 ? 109.44100 86.29800 120.21100 1.000 22.89242 123 LYS F CA 1
ATOM 11705 C C . LYS F 1 163 ? 110.94000 86.32200 120.46100 1.000 22.89242 123 LYS F C 1
ATOM 11706 O O . LYS F 1 163 ? 111.62100 85.30800 120.26900 1.000 22.89242 123 LYS F O 1
ATOM 11725 N N . PHE F 1 164 ? 111.45900 87.46200 120.90600 1.000 23.48560 124 PHE F N 1
ATOM 11726 C CA . PHE F 1 164 ? 112.88900 87.60500 121.15000 1.000 23.48560 124 PHE F CA 1
ATOM 11727 C C . PHE F 1 164 ? 113.36400 86.67400 122.25700 1.000 23.48560 124 PHE F C 1
ATOM 11728 O O . PHE F 1 164 ? 114.28600 85.87300 122.06200 1.000 23.48560 124 PHE F O 1
ATOM 11745 N N . ILE F 1 165 ? 112.74200 86.75700 123.43300 1.000 23.86361 125 ILE F N 1
ATOM 11746 C CA . ILE F 1 165 ? 113.16200 85.89700 124.52700 1.000 23.86361 125 ILE F CA 1
ATOM 11747 C C . ILE F 1 165 ? 112.70800 84.46800 124.28200 1.000 23.86361 125 ILE F C 1
ATOM 11748 O O . ILE F 1 165 ? 113.21500 83.53900 124.91700 1.000 23.86361 125 ILE F O 1
ATOM 11764 N N . LYS F 1 166 ? 111.76200 84.27000 123.36400 1.000 25.94881 126 LYS F N 1
ATOM 11765 C CA . LYS F 1 166 ? 111.33800 82.92000 123.01100 1.000 25.94881 126 LYS F CA 1
ATOM 11766 C C . LYS F 1 166 ? 112.40000 82.24200 122.16400 1.000 25.94881 126 LYS F C 1
ATOM 11767 O O . LYS F 1 166 ? 112.61100 81.02800 122.26700 1.000 25.94881 126 LYS F O 1
ATOM 11786 N N . ALA F 1 167 ? 113.07600 83.01300 121.32000 1.000 26.30991 127 ALA F N 1
ATOM 11787 C CA . ALA F 1 167 ? 114.11900 82.48100 120.46100 1.000 26.30991 127 ALA F CA 1
ATOM 11788 C C . ALA F 1 167 ? 115.46500 82.45500 121.16600 1.000 26.30991 127 ALA F C 1
ATOM 11789 O O . ALA F 1 167 ? 116.29400 81.58500 120.87200 1.000 26.30991 127 ALA F O 1
ATOM 11796 N N . SER F 1 168 ? 115.70000 83.38500 122.08600 1.000 26.83478 128 SER F N 1
ATOM 11797 C CA . SER F 1 168 ? 116.96200 83.44500 122.81200 1.000 26.83478 128 SER F CA 1
ATOM 11798 C C . SER F 1 168 ? 116.88400 82.61400 124.08700 1.000 26.83478 128 SER F C 1
ATOM 11799 O O . SER F 1 168 ? 116.15000 82.95300 125.01400 1.000 26.83478 128 SER F O 1
ATOM 11807 N N . SER G 1 47 ? 146.41200 87.25000 125.76000 1.000 34.64808 7 SER G N 1
ATOM 11808 C CA . SER G 1 47 ? 146.88800 88.61200 125.97900 1.000 34.64808 7 SER G CA 1
ATOM 11809 C C . SER G 1 47 ? 145.76800 89.50600 126.51900 1.000 34.64808 7 SER G C 1
ATOM 11810 O O . SER G 1 47 ? 145.71900 89.81400 127.71100 1.000 34.64808 7 SER G O 1
ATOM 11817 N N . CYS G 1 48 ? 144.86400 89.90900 125.62700 1.000 33.22605 8 CYS G N 1
ATOM 11818 C CA . CYS G 1 48 ? 143.75400 90.78000 125.98500 1.000 33.22605 8 CYS G CA 1
ATOM 11819 C C . CYS G 1 48 ? 142.49500 90.28700 125.29600 1.000 33.22605 8 CYS G C 1
ATOM 11820 O O . CYS G 1 48 ? 142.51200 89.25600 124.61800 1.000 33.22605 8 CYS G O 1
ATOM 11828 N N . ILE G 1 49 ? 141.40500 91.02000 125.49700 1.000 33.52420 9 ILE G N 1
ATOM 11829 C CA . ILE G 1 49 ? 140.10100 90.60900 124.99600 1.000 33.52420 9 ILE G CA 1
ATOM 11830 C C . ILE G 1 49 ? 139.54900 91.68400 124.06900 1.000 33.52420 9 ILE G C 1
ATOM 11831 O O . ILE G 1 49 ? 139.44200 92.85500 124.44400 1.000 33.52420 9 ILE G O 1
ATOM 11847 N N . GLN G 1 50 ? 139.21000 91.27900 122.85400 1.000 33.38202 10 GLN G N 1
ATOM 11848 C CA . GLN G 1 50 ? 138.70200 92.16300 121.81700 1.000 33.38202 10 GLN G CA 1
ATOM 11849 C C . GLN G 1 50 ? 137.18100 92.23300 121.84700 1.000 33.38202 10 GLN G C 1
ATOM 11850 O O . GLN G 1 50 ? 136.50500 91.19800 121.81200 1.000 33.38202 10 GLN G O 1
ATOM 11864 N N . PHE G 1 51 ? 136.64700 93.45300 121.92100 1.000 30.68378 11 PHE G N 1
ATOM 11865 C CA . PHE G 1 51 ? 135.20500 93.68300 121.91000 1.000 30.68378 11 PHE G CA 1
ATOM 11866 C C . PHE G 1 51 ? 134.81500 94.10000 120.49600 1.000 30.68378 11 PHE G C 1
ATOM 11867 O O . PHE G 1 51 ? 134.97700 95.25500 120.10000 1.000 30.68378 11 PHE G O 1
ATOM 11884 N N . THR G 1 52 ? 134.27600 93.13800 119.74800 1.000 30.35837 12 THR G N 1
ATOM 11885 C CA . THR G 1 52 ? 133.93200 93.35900 118.35100 1.000 30.35837 12 THR G CA 1
ATOM 11886 C C . THR G 1 52 ? 132.85100 94.42000 118.17200 1.000 30.35837 12 THR G C 1
ATOM 11887 O O . THR G 1 52 ? 132.89800 95.19900 117.21400 1.000 30.35837 12 THR G O 1
ATOM 11898 N N . ARG G 1 53 ? 131.87400 94.47700 119.07400 1.000 29.44979 13 ARG G N 1
ATOM 11899 C CA . ARG G 1 53 ? 130.76600 95.41500 118.94500 1.000 29.44979 13 ARG G CA 1
ATOM 11900 C C . ARG G 1 53 ? 130.87900 96.64200 119.84000 1.000 29.44979 13 ARG G C 1
ATOM 11901 O O . ARG G 1 53 ? 129.91900 97.41200 119.92700 1.000 29.44979 13 ARG G O 1
ATOM 11922 N N . HIS G 1 54 ? 132.01100 96.85200 120.50800 1.000 27.07590 14 HIS G N 1
ATOM 11923 C CA . HIS G 1 54 ? 132.14300 98.03800 121.35200 1.000 27.07590 14 HIS G CA 1
ATOM 11924 C C . HIS G 1 54 ? 132.07100 99.33300 120.55700 1.000 27.07590 14 HIS G C 1
ATOM 11925 O O . HIS G 1 54 ? 131.32100 100.25100 120.90700 1.000 27.07590 14 HIS G O 1
ATOM 11938 N N . ALA G 1 55 ? 132.84300 99.42300 119.48400 1.000 25.54665 15 ALA G N 1
ATOM 11939 C CA . ALA G 1 55 ? 132.86700 100.63600 118.67800 1.000 25.54665 15 ALA G CA 1
ATOM 11940 C C . ALA G 1 55 ? 131.49100 101.00500 118.14300 1.000 25.54665 15 ALA G C 1
ATOM 11941 O O . ALA G 1 55 ? 131.11300 102.18500 118.14700 1.000 25.54665 15 ALA G O 1
ATOM 11948 N N . SER G 1 56 ? 130.69300 100.01300 117.76300 1.000 25.17439 16 SER G N 1
ATOM 11949 C CA . SER G 1 56 ? 129.35800 100.31400 117.26400 1.000 25.17439 16 SER G CA 1
ATOM 11950 C C . SER G 1 56 ? 128.46700 100.82800 118.38200 1.000 25.17439 16 SER G C 1
ATOM 11951 O O . SER G 1 56 ? 127.67100 101.75200 118.17600 1.000 25.17439 16 SER G O 1
ATOM 11959 N N . ASP G 1 57 ? 128.64400 100.30300 119.59000 1.000 24.51843 17 ASP G N 1
ATOM 11960 C CA . ASP G 1 57 ? 127.85900 100.77800 120.71800 1.000 24.51843 17 ASP G CA 1
ATOM 11961 C C . ASP G 1 57 ? 128.25000 102.20000 121.08800 1.000 24.51843 17 ASP G C 1
ATOM 11962 O O . ASP G 1 57 ? 127.38800 103.02200 121.43600 1.000 24.51843 17 ASP G O 1
ATOM 11971 N N . VAL G 1 58 ? 129.52600 102.53400 120.91700 1.000 24.22808 18 VAL G N 1
ATOM 11972 C CA . VAL G 1 58 ? 129.98400 103.88400 121.20900 1.000 24.22808 18 VAL G CA 1
ATOM 11973 C C . VAL G 1 58 ? 129.38500 104.85900 120.21800 1.000 24.22808 18 VAL G C 1
ATOM 11974 O O . VAL G 1 58 ? 128.88600 105.93000 120.58300 1.000 24.22808 18 VAL G O 1
ATOM 11987 N N . LEU G 1 59 ? 129.48200 104.52200 118.94200 1.000 23.41324 19 LEU G N 1
ATOM 11988 C CA . LEU G 1 59 ? 128.93100 105.37800 117.90500 1.000 23.41324 19 LEU G CA 1
ATOM 11989 C C . LEU G 1 59 ? 127.43200 105.56300 118.07700 1.000 23.41324 19 LEU G C 1
ATOM 11990 O O . LEU G 1 59 ? 126.91200 106.67500 117.92600 1.000 23.41324 19 LEU G O 1
ATOM 12006 N N . LEU G 1 60 ? 126.73800 104.50500 118.48300 1.000 22.84077 20 LEU G N 1
ATOM 12007 C CA . LEU G 1 60 ? 125.30200 104.58900 118.69900 1.000 22.84077 20 LEU G CA 1
ATOM 12008 C C . LEU G 1 60 ? 124.97500 105.53900 119.84200 1.000 22.84077 20 LEU G C 1
ATOM 12009 O O . LEU G 1 60 ? 124.06800 106.37600 119.72800 1.000 22.84077 20 LEU G O 1
ATOM 12025 N N . ASN G 1 61 ? 125.74100 105.47500 120.92400 1.000 23.08781 21 ASN G N 1
ATOM 12026 C CA . ASN G 1 61 ? 125.49200 106.38200 122.03800 1.000 23.08781 21 ASN G CA 1
ATOM 12027 C C . ASN G 1 61 ? 125.83500 107.81800 121.65500 1.000 23.08781 21 ASN G C 1
ATOM 12028 O O . ASN G 1 61 ? 125.17200 108.76400 122.10400 1.000 23.08781 21 ASN G O 1
ATOM 12039 N N . LEU G 1 62 ? 126.84500 108.00000 120.80800 1.000 23.18187 22 LEU G N 1
ATOM 12040 C CA . LEU G 1 62 ? 127.18900 109.33800 120.34900 1.000 23.18187 22 LEU G CA 1
ATOM 12041 C C . LEU G 1 62 ? 126.07000 109.91800 119.50100 1.000 23.18187 22 LEU G C 1
ATOM 12042 O O . LEU G 1 62 ? 125.73400 111.10600 119.61300 1.000 23.18187 22 LEU G O 1
ATOM 12058 N N . ASN G 1 63 ? 125.44000 109.07000 118.69800 1.000 21.89522 23 ASN G N 1
ATOM 12059 C CA . ASN G 1 63 ? 124.31500 109.50600 117.88300 1.000 21.89522 23 ASN G CA 1
ATOM 12060 C C . ASN G 1 63 ? 123.13200 109.86100 118.75900 1.000 21.89522 23 ASN G C 1
ATOM 12061 O O . ASN G 1 63 ? 122.39400 110.81000 118.47300 1.000 21.89522 23 ASN G O 1
ATOM 12072 N N . ARG G 1 64 ? 122.96600 109.12800 119.85500 1.000 22.52509 24 ARG G N 1
ATOM 12073 C CA . ARG G 1 64 ? 121.88300 109.42000 120.78000 1.000 22.52509 24 ARG G CA 1
ATOM 12074 C C . ARG G 1 64 ? 122.10500 110.77000 121.45000 1.000 22.52509 24 ARG G C 1
ATOM 12075 O O . ARG G 1 64 ? 121.15100 111.51400 121.69200 1.000 22.52509 24 ARG G O 1
ATOM 12096 N N . LEU G 1 65 ? 123.35600 111.10100 121.75900 1.000 22.89008 25 LEU G N 1
ATOM 12097 C CA . LEU G 1 65 ? 123.63800 112.40300 122.35900 1.000 22.89008 25 LEU G CA 1
ATOM 12098 C C . LEU G 1 65 ? 123.41800 113.52300 121.36200 1.000 22.89008 25 LEU G C 1
ATOM 12099 O O . LEU G 1 65 ? 122.90600 114.59100 121.71400 1.000 22.89008 25 LEU G O 1
ATOM 12115 N N . ARG G 1 66 ? 123.80700 113.28800 120.11400 1.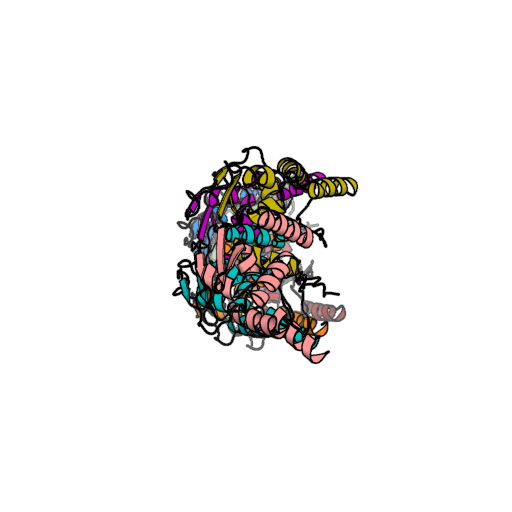000 21.66434 26 ARG G N 1
ATOM 12116 C CA . ARG G 1 66 ? 123.62100 114.28400 119.06500 1.000 21.66434 26 ARG G CA 1
ATOM 12117 C C . ARG G 1 66 ? 122.14600 114.55700 118.83200 1.000 21.66434 26 ARG G C 1
ATOM 12118 O O . ARG G 1 66 ? 121.73500 115.70900 118.65500 1.000 21.66434 26 ARG G O 1
ATOM 12139 N N . SER G 1 67 ? 121.33600 113.50200 118.85200 1.000 20.19992 27 SER G N 1
ATOM 12140 C CA . SER G 1 67 ? 119.89900 113.62900 118.65800 1.000 20.19992 27 SER G CA 1
ATOM 12141 C C . SER G 1 67 ? 119.27300 114.42400 119.78900 1.000 20.19992 27 SER G C 1
ATOM 12142 O O . SER G 1 67 ? 118.28300 115.13200 119.57900 1.000 20.19992 27 SER G O 1
ATOM 12150 N N . ARG G 1 68 ? 119.82800 114.31100 120.98500 1.000 22.36857 28 ARG G N 1
ATOM 12151 C CA . ARG G 1 68 ? 119.34900 115.01100 122.16500 1.000 22.36857 28 ARG G CA 1
ATOM 12152 C C . ARG G 1 68 ? 120.08800 116.32200 122.39200 1.000 22.36857 28 ARG G C 1
ATOM 12153 O O . ARG G 1 68 ? 119.84700 116.98900 123.40200 1.000 22.36857 28 ARG G O 1
ATOM 12174 N N . ASP G 1 69 ? 120.97000 116.71300 121.47100 1.000 23.47869 29 ASP G N 1
ATOM 12175 C CA . ASP G 1 69 ? 121.71000 117.96700 121.57800 1.000 23.47869 29 ASP G CA 1
ATOM 12176 C C . ASP G 1 69 ? 122.56900 118.05000 122.83200 1.000 23.47869 29 ASP G C 1
ATOM 12177 O O . ASP G 1 69 ? 122.72600 119.12600 123.41400 1.000 23.47869 29 ASP G O 1
ATOM 12186 N N . ILE G 1 70 ? 123.11800 116.92800 123.27300 1.000 23.52205 30 ILE G N 1
ATOM 12187 C CA . ILE G 1 70 ? 123.97600 116.90500 124.44900 1.000 23.52205 30 ILE G CA 1
ATOM 12188 C C . ILE G 1 70 ? 125.43000 117.11400 124.05300 1.000 23.52205 30 ILE G C 1
ATOM 12189 O O . ILE G 1 70 ? 126.00700 116.31400 123.30700 1.000 23.52205 30 ILE G O 1
ATOM 12205 N N . LEU G 1 71 ? 126.01900 118.19500 124.55900 1.000 24.25370 31 LEU G N 1
ATOM 12206 C CA . LEU G 1 71 ? 127.41600 118.55300 124.33300 1.000 24.25370 31 LEU G CA 1
ATOM 12207 C C . LEU G 1 71 ? 127.74600 118.79400 122.87000 1.000 24.25370 31 LEU G C 1
ATOM 12208 O O . LEU G 1 71 ? 128.90600 118.67900 122.46900 1.000 24.25370 31 LEU G O 1
ATOM 12224 N N . THR G 1 72 ? 126.76300 119.12600 122.04900 1.000 22.64405 32 THR G N 1
ATOM 12225 C CA . THR G 1 72 ? 127.03800 119.46700 120.66200 1.000 22.64405 32 THR G CA 1
ATOM 12226 C C . THR G 1 72 ? 127.59800 120.88000 120.69000 1.000 22.64405 32 THR G C 1
ATOM 12227 O O . THR G 1 72 ? 126.86800 121.84500 120.93400 1.000 22.64405 32 THR G O 1
ATOM 12238 N N . ASP G 1 73 ? 128.90000 120.99700 120.44700 1.000 22.09289 33 ASP G N 1
ATOM 12239 C CA . ASP G 1 73 ? 129.62100 122.25300 120.57600 1.000 22.09289 33 ASP G CA 1
ATOM 12240 C C . ASP G 1 73 ? 129.84700 122.98300 119.26800 1.000 22.09289 33 ASP G C 1
ATOM 12241 O O . ASP G 1 73 ? 130.57300 123.98200 119.26000 1.000 22.09289 33 ASP G O 1
ATOM 12250 N N . VAL G 1 74 ? 129.25300 122.54300 118.16300 1.000 22.04583 34 VAL G N 1
ATOM 12251 C CA . VAL G 1 74 ? 129.49500 123.25100 116.91800 1.000 22.04583 34 VAL G CA 1
ATOM 12252 C C . VAL G 1 74 ? 128.25100 123.23700 116.05900 1.000 22.04583 34 VAL G C 1
ATOM 12253 O O . VAL G 1 74 ? 127.49600 122.25600 116.01500 1.000 22.04583 34 VAL G O 1
ATOM 12266 N N . VAL G 1 75 ? 128.10200 124.33200 115.32200 1.000 21.11264 35 VAL G N 1
ATOM 12267 C CA . VAL G 1 75 ? 127.02200 124.56300 114.38200 1.000 21.11264 35 VAL G CA 1
ATOM 12268 C C . VAL G 1 75 ? 127.62400 124.69200 112.99300 1.000 21.11264 35 VAL G C 1
ATOM 12269 O O . VAL G 1 75 ? 128.40900 125.60900 112.73100 1.000 21.11264 35 VAL G O 1
ATOM 12282 N N . ILE G 1 76 ? 127.21400 123.80700 112.09900 1.000 21.11686 36 ILE G N 1
ATOM 12283 C CA . ILE G 1 76 ? 127.65600 123.77900 110.71700 1.000 21.11686 36 ILE G CA 1
ATOM 12284 C C . ILE G 1 76 ? 126.59000 124.46400 109.89000 1.000 21.11686 36 ILE G C 1
ATOM 12285 O O . ILE G 1 76 ? 125.43200 124.03300 109.88000 1.000 21.11686 36 ILE G O 1
ATOM 12301 N N . VAL G 1 77 ? 126.97200 125.52900 109.20500 1.000 20.59649 37 VAL G N 1
ATOM 12302 C CA . VAL G 1 77 ? 126.04800 126.30400 108.39800 1.000 20.59649 37 VAL G CA 1
ATOM 12303 C C . VAL G 1 77 ? 126.33000 125.96100 106.94900 1.000 20.59649 37 VAL G C 1
ATOM 12304 O O . VAL G 1 77 ? 127.40400 126.25400 106.41800 1.000 20.59649 37 VAL G O 1
ATOM 12317 N N . VAL G 1 78 ? 125.34800 125.33900 106.32500 1.000 20.89702 38 VAL G N 1
ATOM 12318 C CA . VAL G 1 78 ? 125.37100 124.97300 104.92000 1.000 20.89702 38 VAL G CA 1
ATOM 12319 C C . VAL G 1 78 ? 124.23200 125.74700 104.28900 1.000 20.89702 38 VAL G C 1
ATOM 12320 O O . VAL G 1 78 ? 123.06700 125.46200 104.56200 1.000 20.89702 38 VAL G O 1
ATOM 12333 N N . SER G 1 79 ? 124.54500 126.60800 103.33800 1.000 20.58617 39 SER G N 1
ATOM 12334 C CA . SER G 1 79 ? 123.55100 127.46700 102.69700 1.000 20.58617 39 SER G CA 1
ATOM 12335 C C . SER G 1 79 ? 122.62800 128.04000 103.77600 1.000 20.58617 39 SER G C 1
ATOM 12336 O O . SER G 1 79 ? 123.10100 128.82700 104.60900 1.000 20.58617 39 SER G O 1
ATOM 12344 N N . ARG G 1 80 ? 121.33900 127.69200 103.81500 1.000 23.11414 40 ARG G N 1
ATOM 12345 C CA . ARG G 1 80 ? 120.46900 128.21700 104.86700 1.000 23.11414 40 ARG G CA 1
ATOM 12346 C C . ARG G 1 80 ? 120.22500 127.25900 106.02600 1.000 23.11414 40 ARG G C 1
ATOM 12347 O O . ARG G 1 80 ? 119.47400 127.60600 106.94400 1.000 23.11414 40 ARG G O 1
ATOM 12368 N N . GLU G 1 81 ? 120.83200 126.08600 106.01800 1.000 20.33005 41 GLU G N 1
ATOM 12369 C CA . GLU G 1 81 ? 120.56500 125.06300 107.01000 1.000 20.33005 41 GLU G CA 1
ATOM 12370 C C . GLU G 1 81 ? 121.64600 125.02300 108.07700 1.000 20.33005 41 GLU G C 1
ATOM 12371 O O . GLU G 1 81 ? 122.81100 125.34800 107.82500 1.000 20.33005 41 GLU G O 1
ATOM 12383 N N . GLN G 1 82 ? 121.24400 124.60700 109.26800 1.000 20.05437 42 GLN G N 1
ATOM 12384 C CA . GLN G 1 82 ? 122.11700 124.51100 110.42100 1.000 20.05437 42 GLN G CA 1
ATOM 12385 C C . GLN G 1 82 ? 122.13800 123.07700 110.92700 1.000 20.05437 42 GLN G C 1
ATOM 12386 O O . GLN G 1 82 ? 121.09400 122.42500 111.01200 1.000 20.05437 42 GLN G O 1
ATOM 12400 N N . PHE G 1 83 ? 123.32700 122.58700 111.25300 1.000 20.71979 43 PHE G N 1
ATOM 12401 C CA . PHE G 1 83 ? 123.52500 121.22900 111.74400 1.000 20.71979 43 PHE G CA 1
ATOM 12402 C C . PHE G 1 83 ? 124.41400 121.25900 112.97100 1.000 20.71979 43 PHE G C 1
ATOM 12403 O O . PHE G 1 83 ? 125.56600 121.68200 112.89000 1.000 20.71979 43 PHE G O 1
ATOM 12420 N N . ARG G 1 84 ? 123.89800 120.79700 114.09600 1.000 21.73025 44 ARG G N 1
ATOM 12421 C CA . ARG G 1 84 ? 124.68200 120.75300 115.31500 1.000 21.73025 44 ARG G CA 1
ATOM 12422 C C . ARG G 1 84 ? 125.34300 119.39300 115.42400 1.000 21.73025 44 ARG G C 1
ATOM 12423 O O . ARG G 1 84 ? 124.68600 118.36300 115.24400 1.000 21.73025 44 ARG G O 1
ATOM 12444 N N . ALA G 1 85 ? 126.64200 119.38700 115.70100 1.000 22.21569 45 ALA G N 1
ATOM 12445 C CA . ALA G 1 85 ? 127.34700 118.11900 115.80900 1.000 22.21569 45 ALA G CA 1
ATOM 12446 C C . ALA G 1 85 ? 128.47700 118.26200 116.81300 1.000 22.21569 45 ALA G C 1
ATOM 12447 O O . ALA G 1 85 ? 128.69800 119.33100 117.38700 1.000 22.21569 45 ALA G O 1
ATOM 12454 N N . HIS G 1 86 ? 129.17100 117.15600 117.04800 1.000 22.93721 46 HIS G N 1
ATOM 12455 C CA . HIS G 1 86 ? 130.31800 117.13700 117.93800 1.000 22.93721 46 HIS G CA 1
ATOM 12456 C C . HIS G 1 86 ? 131.60700 117.28900 117.14100 1.000 22.93721 46 HIS G C 1
ATOM 12457 O O . HIS G 1 86 ? 131.82500 116.57400 116.16000 1.000 22.93721 46 HIS G O 1
ATOM 12470 N N . LYS G 1 87 ? 132.47100 118.19900 117.59100 1.000 23.84059 47 LYS G N 1
ATOM 12471 C CA . LYS G 1 87 ? 133.72500 118.44500 116.89300 1.000 23.84059 47 LYS G CA 1
ATOM 12472 C C . LYS G 1 87 ? 134.59000 117.20500 116.76400 1.000 23.84059 47 LYS G C 1
ATOM 12473 O O . LYS G 1 87 ? 135.18800 116.96100 115.70700 1.000 23.84059 47 LYS G O 1
ATOM 12492 N N . THR G 1 88 ? 134.64700 116.39600 117.81300 1.000 24.56646 48 THR G N 1
ATOM 12493 C CA . THR G 1 88 ? 135.48800 115.20800 117.77500 1.000 24.56646 48 THR G CA 1
ATOM 12494 C C . THR G 1 88 ? 135.04100 114.21300 116.72000 1.000 24.56646 48 THR G C 1
ATOM 12495 O O . THR G 1 88 ? 135.87300 113.62600 116.02100 1.000 24.56646 48 THR G O 1
ATOM 12506 N N . VAL G 1 89 ? 133.73800 114.03000 116.55800 1.000 23.66919 49 VAL G N 1
ATOM 12507 C CA . VAL G 1 89 ? 133.27900 113.08900 115.55000 1.000 23.66919 49 VAL G CA 1
ATOM 12508 C C . VAL G 1 89 ? 133.57200 113.62900 114.16500 1.000 23.66919 49 VAL G C 1
ATOM 12509 O O . VAL G 1 89 ? 133.98500 112.89000 113.25900 1.000 23.66919 49 VAL G O 1
ATOM 12522 N N . LEU G 1 90 ? 133.40300 114.93400 113.98800 1.000 23.64323 50 LEU G N 1
ATOM 12523 C CA . LEU G 1 90 ? 133.67500 115.52500 112.69100 1.000 23.64323 50 LEU G CA 1
ATOM 12524 C C . LEU G 1 90 ? 135.12900 115.30400 112.31300 1.000 23.64323 50 LEU G C 1
ATOM 12525 O O . LEU G 1 90 ? 135.43600 114.87700 111.19500 1.000 23.64323 50 LEU G O 1
ATOM 12541 N N . MET G 1 91 ? 136.04200 115.56300 113.24400 1.000 24.92483 51 MET G N 1
ATOM 12542 C CA . MET G 1 91 ? 137.44800 115.34900 112.94800 1.000 24.92483 51 MET G CA 1
ATOM 12543 C C . MET G 1 91 ? 137.73000 113.87800 112.69100 1.000 24.92483 51 MET G C 1
ATOM 12544 O O . MET G 1 91 ? 138.49600 113.53200 111.79100 1.000 24.92483 51 MET G O 1
ATOM 12558 N N . ALA G 1 92 ? 137.10700 112.99600 113.46300 1.000 25.09678 52 ALA G N 1
ATOM 12559 C CA . ALA G 1 92 ? 137.35400 111.56800 113.32300 1.000 25.09678 52 ALA G CA 1
ATOM 12560 C C . ALA G 1 92 ? 136.93500 111.04700 111.96900 1.000 25.09678 52 ALA G C 1
ATOM 12561 O O . ALA G 1 92 ? 137.53500 110.09300 111.46500 1.000 25.09678 52 ALA G O 1
ATOM 12568 N N . CYS G 1 93 ? 135.91400 111.63600 111.36900 1.000 24.44646 53 CYS G N 1
ATOM 12569 C CA . CYS G 1 93 ? 135.42500 111.14100 110.09600 1.000 24.44646 53 CYS G CA 1
ATOM 12570 C C . CYS G 1 93 ? 135.74500 112.05100 108.92000 1.000 24.44646 53 CYS G C 1
ATOM 12571 O O . CYS G 1 93 ? 135.63000 111.60200 107.77600 1.000 24.44646 53 CYS G O 1
ATOM 12579 N N . SER G 1 94 ? 136.15000 113.30100 109.15400 1.000 24.79997 54 SER G N 1
ATOM 12580 C CA . SER G 1 94 ? 136.41700 114.21600 108.05500 1.000 24.79997 54 SER G CA 1
ATOM 12581 C C . SER G 1 94 ? 137.80500 114.83100 108.11500 1.000 24.79997 54 SER G C 1
ATOM 12582 O O . SER G 1 94 ? 138.23500 115.33500 109.15700 1.000 24.79997 54 SER G O 1
ATOM 12590 N N . GLY G 1 95 ? 138.47800 114.81800 106.96400 1.000 25.73923 55 GLY G N 1
ATOM 12591 C CA . GLY G 1 95 ? 139.79100 115.42100 106.84300 1.000 25.73923 55 GLY G CA 1
ATOM 12592 C C . GLY G 1 95 ? 139.74400 116.92900 106.82300 1.000 25.73923 55 GLY G C 1
ATOM 12593 O O . GLY G 1 95 ? 140.64400 117.58800 107.34500 1.000 25.73923 55 GLY G O 1
ATOM 12597 N N . LEU G 1 96 ? 138.69700 117.49500 106.23100 1.000 24.69520 56 LEU G N 1
ATOM 12598 C CA . LEU G 1 96 ? 138.55600 118.94200 106.19800 1.000 24.69520 56 LEU G CA 1
ATOM 12599 C C . LEU G 1 96 ? 138.34200 119.46500 107.60500 1.000 24.69520 56 LEU G C 1
ATOM 12600 O O . LEU G 1 96 ? 138.99600 120.42000 108.04000 1.000 24.69520 56 LEU G O 1
ATOM 12616 N N . PHE G 1 97 ? 137.42600 118.84600 108.33000 1.000 24.21828 57 PHE G N 1
ATOM 12617 C CA . PHE G 1 97 ? 137.18100 119.25300 109.69800 1.000 24.21828 57 PHE G CA 1
ATOM 12618 C C . PHE G 1 97 ? 138.39800 118.96300 110.55100 1.000 24.21828 57 PHE G C 1
ATOM 12619 O O . PHE G 1 97 ? 138.67100 119.69300 111.50600 1.000 24.21828 57 PHE G O 1
ATOM 12636 N N . TYR G 1 98 ? 139.16700 117.93900 110.19200 1.000 25.01024 58 TYR G N 1
ATOM 12637 C CA . TYR G 1 98 ? 140.39100 117.66600 110.93100 1.000 25.01024 58 TYR G CA 1
ATOM 12638 C C . TYR G 1 98 ? 141.36800 118.81200 110.74000 1.000 25.01024 58 TYR G C 1
ATOM 12639 O O . TYR G 1 98 ? 141.93500 119.33000 111.70500 1.000 25.01024 58 TYR G O 1
ATOM 12657 N N . SER G 1 99 ? 141.58600 119.20500 109.49200 1.000 24.48875 59 SER G N 1
ATOM 12658 C CA . SER G 1 99 ? 142.48100 120.31100 109.18500 1.000 24.48875 59 SER G CA 1
ATOM 12659 C C . SER G 1 99 ? 142.02300 121.60300 109.84500 1.000 24.48875 59 SER G C 1
ATOM 12660 O O . SER G 1 99 ? 142.84800 122.42400 110.26200 1.000 24.48875 59 SER G O 1
ATOM 12668 N N . ILE G 1 100 ? 140.71100 121.80600 109.94100 1.000 24.98301 60 ILE G N 1
ATOM 12669 C CA . ILE G 1 100 ? 140.19200 123.03300 110.53600 1.000 24.98301 60 ILE G CA 1
ATOM 12670 C C . ILE G 1 100 ? 140.35800 123.03500 112.04700 1.000 24.98301 60 ILE G C 1
ATOM 12671 O O . ILE G 1 100 ? 140.95100 123.95300 112.62300 1.000 24.98301 60 ILE G O 1
ATOM 12687 N N . PHE G 1 101 ? 139.83900 122.01000 112.71100 1.000 24.76015 61 PHE G N 1
ATOM 12688 C CA . PHE G 1 101 ? 139.85300 121.95000 114.16400 1.000 24.76015 61 PHE G CA 1
ATOM 12689 C C . PHE G 1 101 ? 141.22100 121.61200 114.71500 1.000 24.76015 61 PHE G C 1
ATOM 12690 O O . PHE G 1 101 ? 141.44200 121.76500 115.91800 1.000 24.76015 61 PHE G O 1
ATOM 12707 N N . THR G 1 102 ? 142.13100 121.14000 113.87400 1.000 25.42655 62 THR G N 1
ATOM 12708 C CA . THR G 1 102 ? 143.48500 120.90700 114.33600 1.000 25.42655 62 THR G CA 1
ATOM 12709 C C . THR G 1 102 ? 144.16200 122.25100 114.55100 1.000 25.42655 62 THR G C 1
ATOM 12710 O O . THR G 1 102 ? 144.97800 122.41400 115.46400 1.000 25.42655 62 THR G O 1
ATOM 12721 N N . ASP G 1 103 ? 143.82800 123.22200 113.70900 1.000 27.02904 63 ASP G N 1
ATOM 12722 C CA . ASP G 1 103 ? 144.33900 124.57500 113.85200 1.000 27.02904 63 ASP G CA 1
ATOM 12723 C C . ASP G 1 103 ? 143.80800 125.18500 115.14000 1.000 27.02904 63 ASP G C 1
ATOM 12724 O O . ASP G 1 103 ? 142.59400 125.24600 115.35100 1.000 27.02904 63 ASP G O 1
ATOM 12733 N N . GLN G 1 104 ? 144.71300 125.67700 115.98400 1.000 28.69277 64 GLN G N 1
ATOM 12734 C CA . GLN G 1 104 ? 144.29700 126.25400 117.25600 1.000 28.69277 64 GLN G CA 1
ATOM 12735 C C . GLN G 1 104 ? 143.50100 127.53400 117.05200 1.000 28.69277 64 GLN G C 1
ATOM 12736 O O . GLN G 1 104 ? 142.78700 127.96000 117.96600 1.000 28.69277 64 GLN G O 1
ATOM 12750 N N . LEU G 1 105 ? 143.61200 128.15300 115.87800 1.000 28.03521 65 LEU G N 1
ATOM 12751 C CA . LEU G 1 105 ? 142.85300 129.36200 115.58600 1.000 28.03521 65 LEU G CA 1
ATOM 12752 C C . LEU G 1 105 ? 141.38900 129.04700 115.31100 1.000 28.03521 65 LEU G C 1
ATOM 12753 O O . LEU G 1 105 ? 140.52500 129.90200 115.53000 1.000 28.03521 65 LEU G O 1
ATOM 12769 N N . LYS G 1 106 ? 141.09800 127.84000 114.83200 1.000 26.63782 66 LYS G N 1
ATOM 12770 C CA . LYS G 1 106 ? 139.74300 127.43200 114.49500 1.000 26.63782 66 LYS G CA 1
ATOM 12771 C C . LYS G 1 106 ? 139.22600 126.32500 115.39900 1.000 26.63782 66 LYS G C 1
ATOM 12772 O O . LYS G 1 106 ? 138.12800 125.81200 115.16600 1.000 26.63782 66 LYS G O 1
ATOM 12791 N N . CYS G 1 107 ? 139.99100 125.94000 116.42000 1.000 26.47465 67 CYS G N 1
ATOM 12792 C CA . CYS G 1 107 ? 139.49500 124.97500 117.39200 1.000 26.47465 67 CYS G CA 1
ATOM 12793 C C . CYS G 1 107 ? 138.20400 125.45800 118.03200 1.000 26.47465 67 CYS G C 1
ATOM 12794 O O . CYS G 1 107 ? 137.16200 124.80100 117.92800 1.000 26.47465 67 CYS G O 1
ATOM 12802 N N . ASN G 1 108 ? 138.25400 126.61100 118.69000 1.000 25.27878 68 ASN G N 1
ATOM 12803 C CA . ASN G 1 108 ? 137.16600 127.09600 119.52100 1.000 25.27878 68 ASN G CA 1
ATOM 12804 C C . ASN G 1 108 ? 136.05600 127.75600 118.72000 1.000 25.27878 68 ASN G C 1
ATOM 12805 O O . ASN G 1 108 ? 135.19300 128.41500 119.30700 1.000 25.27878 68 ASN G O 1
ATOM 12816 N N . LEU G 1 109 ? 136.05700 127.60400 117.40200 1.000 24.45099 69 LEU G N 1
ATOM 12817 C CA . LEU G 1 109 ? 135.00500 128.19600 116.59100 1.000 24.45099 69 LEU G CA 1
ATOM 12818 C C . LEU G 1 109 ? 133.69200 127.46000 116.81100 1.000 24.45099 69 LEU G C 1
ATOM 12819 O O . LEU G 1 109 ? 133.57400 126.26700 116.51400 1.000 24.45099 69 LEU G O 1
ATOM 12835 N N . SER G 1 110 ? 132.70900 128.18500 117.33500 1.000 23.25882 70 SER G N 1
ATOM 12836 C CA . SER G 1 110 ? 131.39500 127.62600 117.61400 1.000 23.25882 70 SER G CA 1
ATOM 12837 C C . SER G 1 110 ? 130.56000 127.46200 116.35500 1.000 23.25882 70 SER G C 1
ATOM 12838 O O . SER G 1 110 ? 129.70800 126.57000 116.29500 1.000 23.25882 70 SER G O 1
ATOM 12846 N N . VAL G 1 111 ? 130.80100 128.29400 115.34500 1.000 21.55818 71 VAL G N 1
ATOM 12847 C CA . VAL G 1 111 ? 130.05000 128.27200 114.09700 1.000 21.55818 71 VAL G CA 1
ATOM 12848 C C . VAL G 1 111 ? 131.01300 128.13500 112.93200 1.000 21.55818 71 VAL G C 1
ATOM 12849 O O . VAL G 1 111 ? 131.92500 128.95400 112.77200 1.000 21.55818 71 VAL G O 1
ATOM 12862 N N . ILE G 1 112 ? 130.80000 127.10800 112.11700 1.000 21.82858 72 ILE G N 1
ATOM 12863 C CA . ILE G 1 112 ? 131.59500 126.84000 110.93000 1.000 21.82858 72 ILE G CA 1
ATOM 12864 C C . ILE G 1 112 ? 130.71300 127.07900 109.71300 1.000 21.82858 72 ILE G C 1
ATOM 12865 O O . ILE G 1 112 ? 129.74600 126.34200 109.48800 1.000 21.82858 72 ILE G O 1
ATOM 12881 N N . ASN G 1 113 ? 131.04600 128.09800 108.91800 1.000 20.96747 73 ASN G N 1
ATOM 12882 C CA . ASN G 1 113 ? 130.29000 128.45300 107.72000 1.000 20.96747 73 ASN G CA 1
ATOM 12883 C C . ASN G 1 113 ? 130.94400 127.82700 106.49800 1.000 20.96747 73 ASN G C 1
ATOM 12884 O O . ASN G 1 113 ? 131.99600 128.28800 106.04700 1.000 20.96747 73 ASN G O 1
ATOM 12895 N N . LEU G 1 114 ? 130.32100 126.79300 105.95600 1.000 22.50302 74 LEU G N 1
ATOM 12896 C CA . LEU G 1 114 ? 130.84000 126.17500 104.75300 1.000 22.50302 74 LEU G CA 1
ATOM 12897 C C . LEU G 1 114 ? 130.42100 126.97800 103.53300 1.000 22.50302 74 LEU G C 1
ATOM 12898 O O . LEU G 1 114 ? 129.55600 127.85400 103.59400 1.000 22.50302 74 LEU G O 1
ATOM 12914 N N . ASP G 1 115 ? 131.05700 126.67700 102.41000 1.000 24.56860 75 ASP G N 1
ATOM 12915 C CA . ASP G 1 115 ? 130.74100 127.40300 101.19800 1.000 24.56860 75 ASP G CA 1
ATOM 12916 C C . ASP G 1 115 ? 129.28200 127.14000 100.83000 1.000 24.56860 75 ASP G C 1
ATOM 12917 O O . ASP G 1 115 ? 128.81500 125.99800 100.91800 1.000 24.56860 75 ASP G O 1
ATOM 12926 N N . PRO G 1 116 ? 128.53800 128.16200 100.40100 1.000 23.57140 76 PRO G N 1
ATOM 12927 C CA . PRO G 1 116 ? 127.12300 127.94500 100.06400 1.000 23.57140 76 PRO G CA 1
ATOM 12928 C C . PRO G 1 116 ? 126.92400 127.00900 98.90000 1.000 23.57140 76 PRO G C 1
ATOM 12929 O O . PRO G 1 116 ? 125.79400 126.56100 98.67200 1.000 23.57140 76 PRO G O 1
ATOM 12940 N N . GLU G 1 117 ? 127.98600 126.69700 98.16400 1.000 25.05174 77 GLU G N 1
ATOM 12941 C CA . GLU G 1 117 ? 127.89500 125.77300 97.04300 1.000 25.05174 77 GLU G CA 1
ATOM 12942 C C . GLU G 1 117 ? 127.70400 124.32700 97.46200 1.000 25.05174 77 GLU G C 1
ATOM 12943 O O . GLU G 1 117 ? 127.18300 123.52900 96.67600 1.000 25.05174 77 GLU G O 1
ATOM 12955 N N . ILE G 1 118 ? 128.11700 123.96300 98.67100 1.000 23.77682 78 ILE G N 1
ATOM 12956 C CA . ILE G 1 118 ? 127.98800 122.57900 99.11400 1.000 23.77682 78 ILE G CA 1
ATOM 12957 C C . ILE G 1 118 ? 126.52300 122.17800 99.23600 1.000 23.77682 78 ILE G C 1
ATOM 12958 O O . ILE G 1 118 ? 125.72500 122.84400 99.90400 1.000 23.77682 78 ILE G O 1
ATOM 12974 N N . ASN G 1 119 ? 126.17400 121.08200 98.57300 1.000 22.64344 79 ASN G N 1
ATOM 12975 C CA . ASN G 1 119 ? 124.82000 120.56300 98.56800 1.000 22.64344 79 ASN G CA 1
ATOM 12976 C C . ASN G 1 119 ? 124.41800 120.04800 99.94500 1.000 22.64344 79 ASN G C 1
ATOM 12977 O O . ASN G 1 119 ? 125.09100 119.17400 100.50300 1.000 22.64344 79 ASN G O 1
ATOM 12988 N N . PRO G 1 120 ? 123.32900 120.55900 100.51700 1.000 21.11628 80 PRO G N 1
ATOM 12989 C CA . PRO G 1 120 ? 122.89800 120.09000 101.83800 1.000 21.11628 80 PRO G CA 1
ATOM 12990 C C . PRO G 1 120 ? 122.58000 118.61000 101.87900 1.000 21.11628 80 PRO G C 1
ATOM 12991 O O . PRO G 1 120 ? 122.87700 117.97100 102.89100 1.000 21.11628 80 PRO G O 1
ATOM 13002 N N . GLU G 1 121 ? 122.02200 118.02700 100.81900 1.000 21.29811 81 GLU G N 1
ATOM 13003 C CA . GLU G 1 121 ? 121.72400 116.60100 100.88200 1.000 21.29811 81 GLU G CA 1
ATOM 13004 C C . GLU G 1 121 ? 122.99800 115.77700 100.97600 1.000 21.29811 81 GLU G C 1
ATOM 13005 O O . GLU G 1 121 ? 123.03700 114.76100 101.68100 1.000 21.29811 81 GLU G O 1
ATOM 13017 N N . GLY G 1 122 ? 124.06600 116.22700 100.33100 1.000 22.15997 82 GLY G N 1
ATOM 13018 C CA . GLY G 1 122 ? 125.33100 115.52900 100.43000 1.000 22.15997 82 GLY G CA 1
ATOM 13019 C C . GLY G 1 122 ? 125.86900 115.58300 101.84600 1.000 22.15997 82 GLY G C 1
ATOM 13020 O O . GLY G 1 122 ? 126.28900 114.56500 102.40600 1.000 22.15997 82 GLY G O 1
ATOM 13024 N N . PHE G 1 123 ? 125.75200 116.75200 102.47400 1.000 21.90734 83 PHE G N 1
ATOM 13025 C CA . PHE G 1 123 ? 126.21500 116.95200 103.84300 1.000 21.90734 83 PHE G CA 1
ATOM 13026 C C . PHE G 1 123 ? 125.39700 116.21400 104.89100 1.000 21.90734 83 PHE G C 1
ATOM 13027 O O . PHE G 1 123 ? 125.97400 115.61500 105.79700 1.000 21.90734 83 PHE G O 1
ATOM 13044 N N . CYS G 1 124 ? 124.07200 116.26000 104.82400 1.000 21.37236 84 CYS G N 1
ATOM 13045 C CA . CYS G 1 124 ? 123.29800 115.61300 105.87700 1.000 21.37236 84 CYS G CA 1
ATOM 13046 C C . CYS G 1 124 ? 123.33200 114.10100 105.74700 1.000 21.37236 84 CYS G C 1
ATOM 13047 O O . CYS G 1 124 ? 123.40000 113.39600 106.75900 1.000 21.37236 84 CYS G O 1
ATOM 13055 N N . ILE G 1 125 ? 123.29600 113.58000 104.52400 1.000 22.22278 85 ILE G N 1
ATOM 13056 C CA . ILE G 1 125 ? 123.48700 112.14900 104.35100 1.000 22.22278 85 ILE G CA 1
ATOM 13057 C C . ILE G 1 125 ? 124.83000 111.73300 104.92800 1.000 22.22278 85 ILE G C 1
ATOM 13058 O O . ILE G 1 125 ? 124.94300 110.72000 105.63200 1.000 22.22278 85 ILE G O 1
ATOM 13074 N N . LEU G 1 126 ? 125.86600 112.52600 104.66200 1.000 22.91043 86 LEU G N 1
ATOM 13075 C CA . LEU G 1 126 ? 127.18900 112.20300 105.17100 1.000 22.91043 86 LEU G CA 1
ATOM 13076 C C . LEU G 1 126 ? 127.28000 112.36400 106.67700 1.000 22.91043 86 LEU G C 1
ATOM 13077 O O . LEU G 1 126 ? 127.94000 111.56400 107.34000 1.000 22.91043 86 LEU G O 1
ATOM 13093 N N . LEU G 1 127 ? 126.58200 113.33800 107.24500 1.000 21.77019 87 LEU G N 1
ATOM 13094 C CA . LEU G 1 127 ? 126.62200 113.49800 108.68800 1.000 21.77019 87 LEU G CA 1
ATOM 13095 C C . LEU G 1 127 ? 125.94700 112.32300 109.36300 1.000 21.77019 87 LEU G C 1
ATOM 13096 O O . LEU G 1 127 ? 126.43300 111.82200 110.37900 1.000 21.77019 87 LEU G O 1
ATOM 13112 N N . ASP G 1 128 ? 124.83800 111.85700 108.80900 1.000 21.54370 88 ASP G N 1
ATOM 13113 C CA . ASP G 1 128 ? 124.19000 110.68800 109.38100 1.000 21.54370 88 ASP G CA 1
ATOM 13114 C C . ASP G 1 128 ? 125.09700 109.47600 109.26500 1.000 21.54370 88 ASP G C 1
ATOM 13115 O O . ASP G 1 128 ? 125.19000 108.67200 110.19400 1.000 21.54370 88 ASP G O 1
ATOM 13124 N N . PHE G 1 129 ? 125.74600 109.31000 108.11300 1.000 22.62768 89 PHE G N 1
ATOM 13125 C CA . PHE G 1 129 ? 126.66700 108.19300 107.92200 1.000 22.62768 89 PHE G CA 1
ATOM 13126 C C . PHE G 1 129 ? 127.82100 108.24500 108.91500 1.000 22.62768 89 PHE G C 1
ATOM 13127 O O . PHE G 1 129 ? 128.27600 107.20900 109.41300 1.000 22.62768 89 PHE G O 1
ATOM 13144 N N . MET G 1 130 ? 128.30100 109.45300 109.21200 1.000 22.57949 90 MET G N 1
ATOM 13145 C CA . MET G 1 130 ? 129.41800 109.63700 110.13300 1.000 22.57949 90 MET G CA 1
ATOM 13146 C C . MET G 1 130 ? 129.09800 109.09700 111.51500 1.000 22.57949 90 MET G C 1
ATOM 13147 O O . MET G 1 130 ? 129.97400 108.55200 112.19500 1.000 22.57949 90 MET G O 1
ATOM 13161 N N . TYR G 1 131 ? 127.85200 109.23100 111.94400 1.000 22.15558 91 TYR G N 1
ATOM 13162 C CA . TYR G 1 131 ? 127.41600 108.78900 113.25100 1.000 22.15558 91 TYR G CA 1
ATOM 13163 C C . TYR G 1 131 ? 126.75900 107.41900 113.22500 1.000 22.15558 91 TYR G C 1
ATOM 13164 O O . TYR G 1 131 ? 126.51900 106.85000 114.29000 1.000 22.15558 91 TYR G O 1
ATOM 13182 N N . THR G 1 132 ? 126.42700 106.89500 112.04900 1.000 21.60030 92 THR G N 1
ATOM 13183 C CA . THR G 1 132 ? 125.73700 105.62100 111.93300 1.000 21.60030 92 THR G CA 1
ATOM 13184 C C . THR G 1 132 ? 126.46100 104.57800 111.10500 1.000 21.60030 92 THR G C 1
ATOM 13185 O O . THR G 1 132 ? 126.12400 103.39600 111.20900 1.000 21.60030 92 THR G O 1
ATOM 13196 N N . SER G 1 133 ? 127.42100 104.97100 110.28100 1.000 22.00002 93 SER G N 1
ATOM 13197 C CA . SER G 1 133 ? 128.13300 104.08700 109.36700 1.000 22.00002 93 SER G CA 1
ATOM 13198 C C . SER G 1 133 ? 127.26900 103.58900 108.21800 1.000 22.00002 93 SER G C 1
ATOM 13199 O O . SER G 1 133 ? 127.71900 102.73800 107.44100 1.000 22.00002 93 SER G O 1
ATOM 13207 N N . ARG G 1 134 ? 126.03900 104.07700 108.09600 1.000 22.22658 94 ARG G N 1
ATOM 13208 C CA . ARG G 1 134 ? 125.12800 103.69500 107.02600 1.000 22.22658 94 ARG G CA 1
ATOM 13209 C C . ARG G 1 134 ? 124.99400 104.87700 106.08400 1.000 22.22658 94 ARG G C 1
ATOM 13210 O O . ARG G 1 134 ? 124.59000 105.96600 106.50400 1.000 22.22658 94 ARG G O 1
ATOM 13231 N N . LEU G 1 135 ? 125.34100 104.66700 104.82500 1.000 24.27165 95 LEU G N 1
ATOM 13232 C CA . LEU G 1 135 ? 125.30100 105.71400 103.82100 1.000 24.27165 95 LEU G CA 1
ATOM 13233 C C . LEU G 1 135 ? 124.12600 105.49500 102.88200 1.000 24.27165 95 LEU G C 1
ATOM 13234 O O . LEU G 1 135 ? 124.04000 104.45700 102.21900 1.000 24.27165 95 LEU G O 1
ATOM 13250 N N . ASN G 1 136 ? 123.21800 106.47100 102.84500 1.000 24.98592 96 ASN G N 1
ATOM 13251 C CA . ASN G 1 136 ? 122.02900 106.42900 101.99300 1.000 24.98592 96 ASN G CA 1
ATOM 13252 C C . ASN G 1 136 ? 122.41000 106.97500 100.61800 1.000 24.98592 96 ASN G C 1
ATOM 13253 O O . ASN G 1 136 ? 122.18700 108.14200 100.28600 1.000 24.98592 96 ASN G O 1
ATOM 13264 N N . LEU G 1 137 ? 122.99600 106.10200 99.80500 1.000 25.93734 97 LEU G N 1
ATOM 13265 C CA . LEU G 1 137 ? 123.43700 106.44100 98.45700 1.000 25.93734 97 LEU G CA 1
ATOM 13266 C C . LEU G 1 137 ? 122.46000 105.91100 97.42200 1.000 25.93734 97 LEU G C 1
ATOM 13267 O O . LEU G 1 137 ? 122.28500 104.69400 97.29900 1.000 25.93734 97 LEU G O 1
ATOM 13283 N N . ARG G 1 138 ? 121.82500 106.81800 96.68200 1.000 25.64594 98 ARG G N 1
ATOM 13284 C CA . ARG G 1 138 ? 120.91600 106.42200 95.61900 1.000 25.64594 98 ARG G CA 1
ATOM 13285 C C . ARG G 1 138 ? 121.22000 107.26600 94.38900 1.000 25.64594 98 ARG G C 1
ATOM 13286 O O . ARG G 1 138 ? 121.85700 108.31900 94.46800 1.000 25.64594 98 ARG G O 1
ATOM 13307 N N . GLU G 1 139 ? 120.74500 106.77600 93.24400 1.000 25.98417 99 GLU G N 1
ATOM 13308 C CA . GLU G 1 139 ? 121.00500 107.42700 91.96400 1.000 25.98417 99 GLU G CA 1
ATOM 13309 C C . GLU G 1 139 ? 120.62100 108.90300 91.93600 1.000 25.98417 99 GLU G C 1
ATOM 13310 O O . GLU G 1 139 ? 121.19600 109.67600 91.16100 1.000 25.98417 99 GLU G O 1
ATOM 13322 N N . GLY G 1 140 ? 119.66200 109.32100 92.75900 1.000 25.16550 100 GLY G N 1
ATOM 13323 C CA . GLY G 1 140 ? 119.26500 110.72000 92.77000 1.000 25.16550 100 GLY G CA 1
ATOM 13324 C C . GLY G 1 140 ? 120.16600 111.65800 93.54700 1.000 25.16550 100 GLY G C 1
ATOM 13325 O O . GLY G 1 140 ? 120.08100 112.87500 93.35200 1.000 25.16550 100 GLY G O 1
ATOM 13329 N N . ASN G 1 141 ? 121.02500 111.13000 94.42000 1.000 24.97665 101 ASN G N 1
ATOM 13330 C CA . ASN G 1 141 ? 121.90900 111.94600 95.24600 1.000 24.97665 101 ASN G CA 1
ATOM 13331 C C . ASN G 1 141 ? 123.38300 111.56100 95.16800 1.000 24.97665 101 ASN G C 1
ATOM 13332 O O . ASN G 1 141 ? 124.21800 112.26300 95.74800 1.000 24.97665 101 ASN G O 1
ATOM 13343 N N . ILE G 1 142 ? 123.72100 110.48400 94.46400 1.000 26.59218 102 ILE G N 1
ATOM 13344 C CA . ILE G 1 142 ? 125.09800 110.00700 94.35700 1.000 26.59218 102 ILE G CA 1
ATOM 13345 C C . ILE G 1 142 ? 126.07600 111.13600 94.03600 1.000 26.59218 102 ILE G C 1
ATOM 13346 O O . ILE G 1 142 ? 127.13000 111.25400 94.66600 1.000 26.59218 102 ILE G O 1
ATOM 13362 N N . MET G 1 143 ? 125.76200 111.96800 93.04600 1.000 26.22223 103 MET G N 1
ATOM 13363 C CA . MET G 1 143 ? 126.67700 113.04400 92.65700 1.000 26.22223 103 MET G CA 1
ATOM 13364 C C . MET G 1 143 ? 126.84700 114.11100 93.73500 1.000 26.22223 103 MET G C 1
ATOM 13365 O O . MET G 1 143 ? 127.97300 114.55900 93.99500 1.000 26.22223 103 MET G O 1
ATOM 13379 N N . ALA G 1 144 ? 125.76500 114.51500 94.39500 1.000 24.21376 104 ALA G N 1
ATOM 13380 C CA . ALA G 1 144 ? 125.89200 115.52000 95.44700 1.000 24.21376 104 ALA G CA 1
ATOM 13381 C C . ALA G 1 144 ? 126.72600 114.98000 96.59300 1.000 24.21376 104 ALA G C 1
ATOM 13382 O O . ALA G 1 144 ? 127.57300 115.68900 97.15500 1.000 24.21376 104 ALA G O 1
ATOM 13389 N N . VAL G 1 145 ? 126.57700 113.69200 96.87300 1.000 24.40984 105 VAL G N 1
ATOM 13390 C CA . VAL G 1 145 ? 127.33100 113.06200 97.94600 1.000 24.40984 105 VAL G CA 1
ATOM 13391 C C . VAL G 1 145 ? 128.79700 112.92600 97.56700 1.000 24.40984 105 VAL G C 1
ATOM 13392 O O . VAL G 1 145 ? 129.68600 113.20900 98.37100 1.000 24.40984 105 VAL G O 1
ATOM 13405 N N . MET G 1 146 ? 129.07500 112.45400 96.36100 1.000 26.03611 106 MET G N 1
ATOM 13406 C CA . MET G 1 146 ? 130.45400 112.31900 95.91900 1.000 26.03611 106 MET G CA 1
ATOM 13407 C C . MET G 1 146 ? 131.17900 113.65700 95.97500 1.000 26.03611 106 MET G C 1
ATOM 13408 O O . MET G 1 146 ? 132.29000 113.75900 96.51100 1.000 26.03611 106 MET G O 1
ATOM 13422 N N . ALA G 1 147 ? 130.53500 114.71100 95.47600 1.000 25.18410 107 ALA G N 1
ATOM 13423 C CA . ALA G 1 147 ? 131.15500 116.03100 95.48500 1.000 25.18410 107 ALA G CA 1
ATOM 13424 C C . ALA G 1 147 ? 131.36500 116.53600 96.90000 1.000 25.18410 107 ALA G C 1
ATOM 13425 O O . ALA G 1 147 ? 132.40900 117.12700 97.21000 1.000 25.18410 107 ALA G O 1
ATOM 13432 N N . THR G 1 148 ? 130.40500 116.29100 97.78200 1.000 23.83361 108 THR G N 1
ATOM 13433 C CA . THR G 1 148 ? 130.56600 116.75100 99.15000 1.000 23.83361 108 THR G CA 1
ATOM 13434 C C . THR G 1 148 ? 131.65700 115.95900 99.86600 1.000 23.83361 108 THR G C 1
ATOM 13435 O O . THR G 1 148 ? 132.43400 116.52700 100.64100 1.000 23.83361 108 THR G O 1
ATOM 13446 N N . ALA G 1 149 ? 131.74400 114.65200 99.61100 1.000 24.54163 109 ALA G N 1
ATOM 13447 C CA . ALA G 1 149 ? 132.78900 113.84600 100.23200 1.000 24.54163 109 ALA G CA 1
ATOM 13448 C C . ALA G 1 149 ? 134.14800 114.30500 99.76100 1.000 24.54163 109 ALA G C 1
ATOM 13449 O O . ALA G 1 149 ? 135.12900 114.23200 100.50500 1.000 24.54163 109 ALA G O 1
ATOM 13456 N N . MET G 1 150 ? 134.21600 114.78500 98.52900 1.000 24.77909 110 MET G N 1
ATOM 13457 C CA . MET G 1 150 ? 135.45900 115.32200 98.00900 1.000 24.77909 110 MET G CA 1
ATOM 13458 C C . MET G 1 150 ? 135.80000 116.60500 98.74700 1.000 24.77909 110 MET G C 1
ATOM 13459 O O . MET G 1 150 ? 136.94900 116.82300 99.14000 1.000 24.77909 110 MET G O 1
ATOM 13473 N N . TYR G 1 151 ? 134.80800 117.47200 98.94100 1.000 23.92362 111 TYR G N 1
ATOM 13474 C CA . TYR G 1 151 ? 135.05700 118.71000 99.66600 1.000 23.92362 111 TYR G CA 1
ATOM 13475 C C . TYR G 1 151 ? 135.42400 118.42600 101.11400 1.000 23.92362 111 TYR G C 1
ATOM 13476 O O . TYR G 1 151 ? 136.31100 119.07900 101.67100 1.000 23.92362 111 TYR G O 1
ATOM 13494 N N . LEU G 1 152 ? 134.74200 117.47500 101.74700 1.000 24.20828 112 LEU G N 1
ATOM 13495 C CA . LEU G 1 152 ? 135.01800 117.10900 103.13500 1.000 24.20828 112 LEU G CA 1
ATOM 13496 C C . LEU G 1 152 ? 136.21700 116.18200 103.27900 1.000 24.20828 112 LEU G C 1
ATOM 13497 O O . LEU G 1 152 ? 136.60400 115.86300 104.40500 1.000 24.20828 112 LEU G O 1
ATOM 13513 N N . GLN G 1 153 ? 136.80700 115.74200 102.17300 1.000 24.85296 113 GLN G N 1
ATOM 13514 C CA . GLN G 1 153 ? 137.95800 114.84700 102.18200 1.000 24.85296 113 GLN G CA 1
ATOM 13515 C C . GLN G 1 153 ? 137.65800 113.52500 102.88300 1.000 24.85296 113 GLN G C 1
ATOM 13516 O O . GLN G 1 153 ? 138.28900 113.14800 103.86900 1.000 24.85296 113 GLN G O 1
ATOM 13530 N N . MET G 1 154 ? 136.66200 112.82900 102.34800 1.000 24.98526 114 MET G N 1
ATOM 13531 C CA . MET G 1 154 ? 136.24700 111.52900 102.84600 1.000 24.98526 114 MET G CA 1
ATOM 13532 C C . MET G 1 154 ? 136.59500 110.56100 101.72400 1.000 24.98526 114 MET G C 1
ATOM 13533 O O . MET G 1 154 ? 135.74100 110.08600 100.98200 1.000 24.98526 114 MET G O 1
ATOM 13547 N N . GLU G 1 155 ? 137.88100 110.25400 101.63900 1.000 26.68588 115 GLU G N 1
ATOM 13548 C CA . GLU G 1 155 ? 138.41800 109.42700 100.56600 1.000 26.68588 115 GLU G CA 1
ATOM 13549 C C . GLU G 1 155 ? 137.68600 108.10400 100.37900 1.000 26.68588 115 GLU G C 1
ATOM 13550 O O . GLU G 1 155 ? 137.39300 107.70700 99.24600 1.000 26.68588 115 GLU G O 1
ATOM 13562 N N . HIS G 1 156 ? 137.38100 107.40300 101.46500 1.000 27.18153 116 HIS G N 1
ATOM 13563 C CA . HIS G 1 156 ? 136.69800 106.12300 101.30900 1.000 27.18153 116 HIS G CA 1
ATOM 13564 C C . HIS G 1 156 ? 135.27300 106.31000 100.81600 1.000 27.18153 116 HIS G C 1
ATOM 13565 O O . HIS G 1 156 ? 134.76400 105.48500 100.04700 1.000 27.18153 116 HIS G O 1
ATOM 13578 N N . VAL G 1 157 ? 134.65400 107.43600 101.15300 1.000 25.66178 117 VAL G N 1
ATOM 13579 C CA . VAL G 1 157 ? 133.30800 107.69400 100.66500 1.000 25.66178 117 VAL G CA 1
ATOM 13580 C C . VAL G 1 157 ? 133.33200 107.98400 99.17400 1.000 25.66178 117 VAL G C 1
ATOM 13581 O O . VAL G 1 157 ? 132.49500 107.48600 98.41400 1.000 25.66178 117 VAL G O 1
ATOM 13594 N N . VAL G 1 158 ? 134.27400 108.81400 98.74000 1.000 26.33226 118 VAL G N 1
ATOM 13595 C CA . VAL G 1 158 ? 134.42800 109.10300 97.32400 1.000 26.33226 118 VAL G CA 1
ATOM 13596 C C . VAL G 1 158 ? 134.72400 107.82100 96.55500 1.000 26.33226 118 VAL G C 1
ATOM 13597 O O . VAL G 1 158 ? 134.18600 107.59200 95.46700 1.000 26.33226 118 VAL G O 1
ATOM 13610 N N . ASP G 1 159 ? 135.56400 106.95700 97.12100 1.000 27.78434 119 ASP G N 1
ATOM 13611 C CA . ASP G 1 159 ? 135.87700 105.67800 96.48700 1.000 27.78434 119 ASP G CA 1
ATOM 13612 C C . ASP G 1 159 ? 134.62800 104.82200 96.33800 1.000 27.78434 119 ASP G C 1
ATOM 13613 O O . ASP G 1 159 ? 134.43000 104.15400 95.31200 1.000 27.78434 119 ASP G O 1
ATOM 13622 N N . THR G 1 160 ? 133.74800 104.86400 97.32900 1.000 27.24117 120 THR G N 1
ATOM 13623 C CA . THR G 1 160 ? 132.53300 104.07300 97.22000 1.000 27.24117 120 THR G CA 1
ATOM 13624 C C . THR G 1 160 ? 131.55500 104.70600 96.24000 1.000 27.24117 120 THR G C 1
ATOM 13625 O O . THR G 1 160 ? 130.82200 103.98400 95.55800 1.000 27.24117 120 THR G O 1
ATOM 13636 N N . CYS G 1 161 ? 131.54700 106.03200 96.12000 1.000 27.18509 121 CYS G N 1
ATOM 13637 C CA . CYS G 1 161 ? 130.70000 106.64900 95.10600 1.000 27.18509 121 CYS G CA 1
ATOM 13638 C C . CYS G 1 161 ? 131.21600 106.27400 93.72500 1.000 27.18509 121 CYS G C 1
ATOM 13639 O O . CYS G 1 161 ? 130.43200 106.12500 92.78300 1.000 27.18509 121 CYS G O 1
ATOM 13647 N N . ARG G 1 162 ? 132.53600 106.10900 93.60200 1.000 28.30739 122 ARG G N 1
ATOM 13648 C CA . ARG G 1 162 ? 133.14400 105.68500 92.34500 1.000 28.30739 122 ARG G CA 1
ATOM 13649 C C . ARG G 1 162 ? 132.72500 104.26400 92.00400 1.000 28.30739 122 ARG G C 1
ATOM 13650 O O . ARG G 1 162 ? 132.44600 103.95300 90.84100 1.000 28.30739 122 ARG G O 1
ATOM 13671 N N . LYS G 1 163 ? 132.67600 103.38700 93.00800 1.000 30.23421 123 LYS G N 1
ATOM 13672 C CA . LYS G 1 163 ? 132.27000 102.00900 92.74300 1.000 30.23421 123 LYS G CA 1
ATOM 13673 C C . LYS G 1 163 ? 130.77700 101.92500 92.47400 1.000 30.23421 123 LYS G C 1
ATOM 13674 O O . LYS G 1 163 ? 130.32500 101.04400 91.73400 1.000 30.23421 123 LYS G O 1
ATOM 13693 N N . PHE G 1 164 ? 130.00700 102.84400 93.05100 1.000 29.16024 124 PHE G N 1
ATOM 13694 C CA . PHE G 1 164 ? 128.55900 102.83800 92.88500 1.000 29.16024 124 PHE G CA 1
ATOM 13695 C C . PHE G 1 164 ? 128.16100 103.06500 91.43300 1.000 29.16024 124 PHE G C 1
ATOM 13696 O O . PHE G 1 164 ? 127.43300 102.26000 90.84100 1.000 29.16024 124 PHE G O 1
ATOM 13713 N N . ILE G 1 165 ? 128.63300 104.15800 90.83400 1.000 29.91713 125 ILE G N 1
ATOM 13714 C CA . ILE G 1 165 ? 128.27600 104.42800 89.45100 1.000 29.91713 125 ILE G CA 1
ATOM 13715 C C . ILE G 1 165 ? 129.01700 103.48400 88.52000 1.000 29.91713 125 ILE G C 1
ATOM 13716 O O . ILE G 1 165 ? 128.63400 103.33600 87.35500 1.000 29.91713 125 ILE G O 1
ATOM 13732 N N . LYS G 1 166 ? 130.07100 102.83300 89.01100 1.000 32.48650 126 LYS G N 1
ATOM 13733 C CA . LYS G 1 166 ? 130.77900 101.84600 88.20500 1.000 32.48650 126 LYS G CA 1
ATOM 13734 C C . LYS G 1 166 ? 129.95600 100.57300 88.09400 1.000 32.48650 126 LYS G C 1
ATOM 13735 O O . LYS G 1 166 ? 129.97100 99.89800 87.05800 1.000 32.48650 126 LYS G O 1
ATOM 13754 N N . ALA G 1 167 ? 129.23500 100.23300 89.15600 1.000 33.42909 127 ALA G N 1
ATOM 13755 C CA . ALA G 1 167 ? 128.40500 99.04100 89.17000 1.000 33.42909 127 ALA G CA 1
ATOM 13756 C C . ALA G 1 167 ? 127.02400 99.31400 88.59700 1.000 33.42909 127 ALA G C 1
ATOM 13757 O O . ALA G 1 167 ? 126.41100 98.40900 88.01900 1.000 33.42909 127 ALA G O 1
ATOM 13764 N N . SER G 1 168 ? 126.52400 100.53700 88.74400 1.000 32.37623 128 SER G N 1
ATOM 13765 C CA . SER G 1 168 ? 125.20700 100.89400 88.23300 1.000 32.37623 128 SER G CA 1
ATOM 13766 C C . SER G 1 168 ? 125.31300 101.42000 86.80700 1.000 32.37623 128 SER G C 1
ATOM 13767 O O . SER G 1 168 ? 125.87100 102.49100 86.57200 1.000 32.37623 128 SER G O 1
ATOM 13775 N N . SER H 1 47 ? 120.17400 97.92800 99.64900 1.000 36.77796 7 SER H N 1
ATOM 13776 C CA . SER H 1 47 ? 119.73100 99.09900 100.40000 1.000 36.77796 7 SER H CA 1
ATOM 13777 C C . SER H 1 47 ? 120.88400 100.08500 100.61300 1.000 36.77796 7 SER H C 1
ATOM 13778 O O . SER H 1 47 ? 120.97400 101.11300 99.94000 1.000 36.77796 7 SER H O 1
ATOM 13785 N N . CYS H 1 48 ? 121.76800 99.75200 101.55200 1.000 31.38824 8 CYS H N 1
ATOM 13786 C CA . CYS H 1 48 ? 122.90500 100.59800 101.88400 1.000 31.38824 8 CYS H CA 1
ATOM 13787 C C . CYS H 1 48 ? 124.13300 99.72700 102.07300 1.000 31.38824 8 CYS H C 1
ATOM 13788 O O . CYS H 1 48 ? 124.07600 98.50900 101.88000 1.000 31.38824 8 CYS H O 1
ATOM 13796 N N . ILE H 1 49 ? 125.24300 100.36700 102.42700 1.000 28.65101 9 ILE H N 1
ATOM 13797 C CA . ILE H 1 49 ? 126.52300 99.68100 102.53300 1.000 28.65101 9 ILE H CA 1
ATOM 13798 C C . ILE H 1 49 ? 127.06800 99.83300 103.94700 1.000 28.65101 9 ILE H C 1
ATOM 13799 O O . ILE H 1 49 ? 127.20900 100.94700 104.45900 1.000 28.65101 9 ILE H O 1
ATOM 13815 N N . GLN H 1 50 ? 127.36300 98.70500 104.57600 1.000 28.17563 10 GLN H N 1
ATOM 13816 C CA . GLN H 1 50 ? 127.85700 98.64300 105.94200 1.000 28.17563 10 GLN H CA 1
ATOM 13817 C C . GLN H 1 50 ? 129.37900 98.66300 105.98100 1.000 28.17563 10 GLN H C 1
ATOM 13818 O O . GLN H 1 50 ? 130.03300 97.85200 105.31600 1.000 28.17563 10 GLN H O 1
ATOM 13832 N N . PHE H 1 51 ? 129.93800 99.59600 106.75200 1.000 25.78005 11 PHE H N 1
ATOM 13833 C CA . PHE H 1 51 ? 131.38400 99.70900 106.92800 1.000 25.78005 11 PHE H CA 1
ATOM 13834 C C . PHE H 1 51 ? 131.74000 99.05300 108.25800 1.000 25.78005 11 PHE H C 1
ATOM 13835 O O . PHE H 1 51 ? 131.58800 99.64600 109.32700 1.000 25.78005 11 PHE H O 1
ATOM 13852 N N . THR H 1 52 ? 132.23700 97.82000 108.16800 1.000 26.87140 12 THR H N 1
ATOM 13853 C CA . THR H 1 52 ? 132.54400 97.03200 109.35200 1.000 26.87140 12 THR H CA 1
ATOM 13854 C C . THR H 1 52 ? 133.63900 97.65900 110.20900 1.000 26.87140 12 THR H C 1
ATOM 13855 O O . THR H 1 52 ? 133.57800 97.59200 111.44100 1.000 26.87140 12 THR H O 1
ATOM 13866 N N . ARG H 1 53 ? 134.64400 98.27400 109.58900 1.000 25.88400 13 ARG H N 1
ATOM 13867 C CA . ARG H 1 53 ? 135.76500 98.84300 110.32700 1.000 25.88400 13 ARG H CA 1
ATOM 13868 C C . ARG H 1 53 ? 135.70300 100.35600 110.49000 1.000 25.88400 13 ARG H C 1
ATOM 13869 O O . ARG H 1 53 ? 136.67900 100.95000 110.95300 1.000 25.88400 13 ARG H O 1
ATOM 13890 N N . HIS H 1 54 ? 134.59500 100.99900 110.12700 1.000 24.81374 14 HIS H N 1
ATOM 13891 C CA . HIS H 1 54 ? 134.51200 102.44800 110.30100 1.000 24.81374 14 HIS H CA 1
ATOM 13892 C C . HIS H 1 54 ? 134.58500 102.86800 111.76000 1.000 24.81374 14 HIS H C 1
ATOM 13893 O O . HIS H 1 54 ? 135.36200 103.75600 112.12700 1.000 24.81374 14 HIS H O 1
ATOM 13906 N N . ALA H 1 55 ? 133.78300 102.23900 112.60800 1.000 25.29889 15 ALA H N 1
ATOM 13907 C CA . ALA H 1 55 ? 133.75800 102.59400 114.02000 1.000 25.29889 15 ALA H CA 1
ATOM 13908 C C . ALA H 1 55 ? 135.12400 102.46000 114.67700 1.000 25.29889 15 ALA H C 1
ATOM 13909 O O . ALA H 1 55 ? 135.52500 103.32200 115.47100 1.000 25.29889 15 ALA H O 1
ATOM 13916 N N . SER H 1 56 ? 135.89200 101.44400 114.29700 1.000 26.16959 16 SER H N 1
ATOM 13917 C CA . SER H 1 56 ? 137.21600 101.28500 114.88000 1.000 26.16959 16 SER H CA 1
ATOM 13918 C C . SER H 1 56 ? 138.15000 102.38700 114.40800 1.000 26.16959 16 SER H C 1
ATOM 13919 O O . SER H 1 56 ? 138.95800 102.90400 115.18900 1.000 26.16959 16 SER H O 1
ATOM 13927 N N . ASP H 1 57 ? 138.00000 102.81600 113.16000 1.000 25.51505 17 ASP H N 1
ATOM 13928 C CA . ASP H 1 57 ? 138.82700 103.90000 112.65200 1.000 25.51505 17 ASP H CA 1
ATOM 13929 C C . ASP H 1 57 ? 138.47400 105.21300 113.33300 1.000 25.51505 17 ASP H C 1
ATOM 13930 O O . ASP H 1 57 ? 139.36200 106.02500 113.63700 1.000 25.51505 17 ASP H O 1
ATOM 13939 N N . VAL H 1 58 ? 137.20100 105.38800 113.67200 1.000 25.01018 18 VAL H N 1
ATOM 13940 C CA . VAL H 1 58 ? 136.77800 106.59800 114.36200 1.000 25.01018 18 VAL H CA 1
ATOM 13941 C C . VAL H 1 58 ? 137.36500 106.63200 115.75600 1.000 25.01018 18 VAL H C 1
ATOM 13942 O O . VAL H 1 58 ? 137.89600 107.65200 116.21200 1.000 25.01018 18 VAL H O 1
ATOM 13955 N N . LEU H 1 59 ? 137.22400 105.52800 116.47200 1.000 25.42648 19 LEU H N 1
ATOM 13956 C CA . LEU H 1 59 ? 137.76000 105.44400 117.81900 1.000 25.42648 19 LEU H CA 1
ATOM 13957 C C . LEU H 1 59 ? 139.26700 105.64500 117.83100 1.000 25.42648 19 LEU H C 1
ATOM 13958 O O . LEU H 1 59 ? 139.80400 106.34800 118.69500 1.000 25.42648 19 LEU H O 1
ATOM 13974 N N . LEU H 1 60 ? 139.95200 105.11200 116.82400 1.000 25.57860 20 LEU H N 1
ATOM 13975 C CA . LEU H 1 60 ? 141.39500 105.27100 116.73400 1.000 25.57860 20 LEU H CA 1
ATOM 13976 C C . LEU H 1 60 ? 141.77500 106.73100 116.53200 1.000 25.57860 20 LEU H C 1
ATOM 13977 O O . LEU H 1 60 ? 142.69300 107.24200 117.18700 1.000 25.57860 20 LEU H O 1
ATOM 13993 N N . ASN H 1 61 ? 141.04000 107.43800 115.68100 1.000 25.69014 21 ASN H N 1
ATOM 13994 C CA . ASN H 1 61 ? 141.33900 108.84900 115.47100 1.000 25.69014 21 ASN H CA 1
ATOM 13995 C C . ASN H 1 61 ? 141.01300 109.66400 116.71800 1.000 25.69014 21 ASN H C 1
ATOM 13996 O O . ASN H 1 61 ? 141.70700 110.64300 117.02900 1.000 25.69014 21 ASN H O 1
ATOM 14007 N N . LEU H 1 62 ? 139.98200 109.26300 117.45700 1.000 25.16363 22 LEU H N 1
ATOM 14008 C CA . LEU H 1 62 ? 139.65000 109.95600 118.69500 1.000 25.16363 22 LEU H CA 1
ATOM 14009 C C . LEU H 1 62 ? 140.75400 109.77600 119.72200 1.000 25.16363 22 LEU H C 1
ATOM 14010 O O . LEU H 1 62 ? 141.11700 110.71700 120.44200 1.000 25.16363 22 LEU H O 1
ATOM 14026 N N . ASN H 1 63 ? 141.34400 108.58700 119.75100 1.000 25.38573 23 ASN H N 1
ATOM 14027 C CA . ASN H 1 63 ? 142.45200 108.32200 120.65700 1.000 25.38573 23 ASN H CA 1
ATOM 14028 C C . ASN H 1 63 ? 143.66800 109.13300 120.25900 1.000 25.38573 23 ASN H C 1
ATOM 14029 O O . A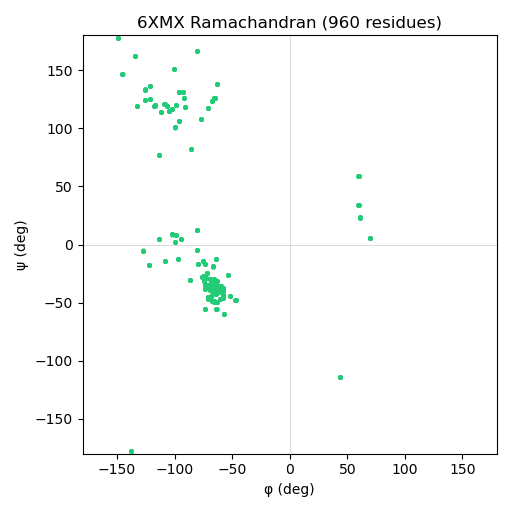SN H 1 63 ? 144.41500 109.61700 121.11600 1.000 25.38573 23 ASN H O 1
ATOM 14040 N N . ARG H 1 64 ? 143.85100 109.32300 118.95600 1.000 25.62044 24 ARG H N 1
ATOM 14041 C CA . ARG H 1 64 ? 144.96700 110.12500 118.47900 1.000 25.62044 24 ARG H CA 1
ATOM 14042 C C . ARG H 1 64 ? 144.79100 111.58000 118.89000 1.000 25.62044 24 ARG H C 1
ATOM 14043 O O . ARG H 1 64 ? 145.76600 112.26100 119.22100 1.000 25.62044 24 ARG H O 1
ATOM 14064 N N . LEU H 1 65 ? 143.55700 112.07600 118.87300 1.000 25.44181 25 LEU H N 1
ATOM 14065 C CA . LEU H 1 65 ? 143.31800 113.45100 119.30400 1.000 25.44181 25 LEU H CA 1
ATOM 14066 C C . LEU H 1 65 ? 143.53000 113.60100 120.79700 1.000 25.44181 25 LEU H C 1
ATOM 14067 O O . LEU H 1 65 ? 144.07200 114.60900 121.26000 1.000 25.44181 25 LEU H O 1
ATOM 14083 N N . ARG H 1 66 ? 143.10000 112.60100 121.55900 1.000 25.31550 26 ARG H N 1
ATOM 14084 C CA . ARG H 1 66 ? 143.27400 112.62500 123.00600 1.000 25.31550 26 ARG H CA 1
ATOM 14085 C C . ARG H 1 66 ? 144.74600 112.62000 123.37500 1.000 25.31550 26 ARG H C 1
ATOM 14086 O O . ARG H 1 66 ? 145.17400 113.33800 124.28600 1.000 25.31550 26 ARG H O 1
ATOM 14107 N N . SER H 1 67 ? 145.53500 111.82500 122.65800 1.000 24.52857 27 SER H N 1
ATOM 14108 C CA . SER H 1 67 ? 146.96800 111.74000 122.90000 1.000 24.52857 27 SER H CA 1
ATOM 14109 C C . SER H 1 67 ? 147.64300 113.06600 122.60400 1.000 24.52857 27 SER H C 1
ATOM 14110 O O . SER H 1 67 ? 148.63900 113.41500 123.24500 1.000 24.52857 27 SER H O 1
ATOM 14118 N N . ARG H 1 68 ? 147.12200 113.80600 121.63900 1.000 25.25266 28 ARG H N 1
ATOM 14119 C CA . ARG H 1 68 ? 147.64900 115.10100 121.24200 1.000 25.25266 28 ARG H CA 1
ATOM 14120 C C . ARG H 1 68 ? 146.94200 116.24800 121.95000 1.000 25.25266 28 ARG H C 1
ATOM 14121 O O . ARG H 1 68 ? 147.22600 117.41200 121.65500 1.000 25.25266 28 ARG H O 1
ATOM 14142 N N . ASP H 1 69 ? 146.04100 115.94800 122.88700 1.000 25.74313 29 ASP H N 1
ATOM 14143 C CA . ASP H 1 69 ? 145.32900 116.97200 123.64500 1.000 25.74313 29 ASP H CA 1
ATOM 14144 C C . ASP H 1 69 ? 144.51000 117.90600 122.76600 1.000 25.74313 29 ASP H C 1
ATOM 14145 O O . ASP H 1 69 ? 144.39100 119.09900 123.05800 1.000 25.74313 29 ASP H O 1
ATOM 14154 N N . ILE H 1 70 ? 143.95200 117.39200 121.68000 1.000 25.53224 30 ILE H N 1
ATOM 14155 C CA . ILE H 1 70 ? 143.13000 118.19600 120.78700 1.000 25.53224 30 ILE H CA 1
ATOM 14156 C C . ILE H 1 70 ? 141.66800 118.13400 121.20700 1.000 25.53224 30 ILE H C 1
ATOM 14157 O O . ILE H 1 70 ? 141.05500 117.06100 121.21500 1.000 25.53224 30 ILE H O 1
ATOM 14173 N N . LEU H 1 71 ? 141.11600 119.29400 121.55600 1.000 25.28145 31 LEU H N 1
ATOM 14174 C CA . LEU H 1 71 ? 139.72000 119.45500 121.95100 1.000 25.28145 31 LEU H CA 1
ATOM 14175 C C . LEU H 1 71 ? 139.35100 118.66000 123.19300 1.000 25.28145 31 LEU H C 1
ATOM 14176 O O . LEU H 1 71 ? 138.17800 118.34500 123.40000 1.000 25.28145 31 LEU H O 1
ATOM 14192 N N . THR H 1 72 ? 140.31600 118.31900 124.03200 1.000 25.55547 32 THR H N 1
ATOM 14193 C CA . THR H 1 72 ? 140.00600 117.64800 125.28400 1.000 25.55547 32 THR H CA 1
ATOM 14194 C C . THR H 1 72 ? 139.47400 118.73000 126.21000 1.000 25.55547 32 THR H C 1
ATOM 14195 O O . THR H 1 72 ? 140.23000 119.58200 126.68500 1.000 25.55547 32 THR H O 1
ATOM 14206 N N . ASP H 1 73 ? 138.16900 118.69800 126.45700 1.000 25.58469 33 ASP H N 1
ATOM 14207 C CA . ASP H 1 73 ? 137.47600 119.73800 127.20000 1.000 25.58469 33 ASP H CA 1
ATOM 14208 C C . ASP H 1 73 ? 137.22600 119.40500 128.65700 1.000 25.58469 33 ASP H C 1
ATOM 14209 O O . ASP H 1 73 ? 136.51900 120.16300 129.32800 1.000 25.58469 33 ASP H O 1
ATOM 14218 N N . VAL H 1 74 ? 137.77700 118.31600 129.18300 1.000 26.45106 34 VAL H N 1
ATOM 14219 C CA . VAL H 1 74 ? 137.51300 118.01000 130.57800 1.000 26.45106 34 VAL H CA 1
ATOM 14220 C C . VAL H 1 74 ? 138.73000 117.37900 131.21500 1.000 26.45106 34 VAL H C 1
ATOM 14221 O O . VAL H 1 74 ? 139.46400 116.59900 130.59300 1.000 26.45106 34 VAL H O 1
ATOM 14234 N N . VAL H 1 75 ? 138.87700 117.68800 132.49800 1.000 27.64680 35 VAL H N 1
ATOM 14235 C CA . VAL H 1 75 ? 139.93400 117.18900 133.35800 1.000 27.64680 35 VAL H CA 1
ATOM 14236 C C . VAL H 1 75 ? 139.29300 116.37100 134.46600 1.000 27.64680 35 VAL H C 1
ATOM 14237 O O . VAL H 1 75 ? 138.51900 116.90000 135.27100 1.000 27.64680 35 VAL H O 1
ATOM 14250 N N . ILE H 1 76 ? 139.65900 115.10200 134.53600 1.000 28.22553 36 ILE H N 1
ATOM 14251 C CA . ILE H 1 76 ? 139.17600 114.16600 135.53500 1.000 28.22553 36 ILE H CA 1
ATOM 14252 C C . ILE H 1 76 ? 140.22900 114.08000 136.61600 1.000 28.22553 36 ILE H C 1
ATOM 14253 O O . ILE H 1 76 ? 141.37900 113.71500 136.34500 1.000 28.22553 36 ILE H O 1
ATOM 14269 N N . VAL H 1 77 ? 139.84800 114.41900 137.83700 1.000 29.56755 37 VAL H N 1
ATOM 14270 C CA . VAL H 1 77 ? 140.76200 114.41700 138.96300 1.000 29.56755 37 VAL H CA 1
ATOM 14271 C C . VAL H 1 77 ? 140.43100 113.19900 139.80100 1.000 29.56755 37 VAL H C 1
ATOM 14272 O O . VAL H 1 77 ? 139.34800 113.09500 140.38100 1.000 29.56755 37 VAL H O 1
ATOM 14285 N N . VAL H 1 78 ? 141.38200 112.28600 139.85200 1.000 30.27837 38 VAL H N 1
ATOM 14286 C CA . VAL H 1 78 ? 141.31000 111.07100 140.64500 1.000 30.27837 38 VAL H CA 1
ATOM 14287 C C . VAL H 1 78 ? 142.44400 111.17900 141.64200 1.000 30.27837 38 VAL H C 1
ATOM 14288 O O . VAL H 1 78 ? 143.61100 111.11300 141.25900 1.000 30.27837 38 VAL H O 1
ATOM 14301 N N . SER H 1 79 ? 142.12000 111.18700 142.92200 1.000 31.82028 39 SER H N 1
ATOM 14302 C CA . SER H 1 79 ? 143.11000 111.35600 143.98400 1.000 31.82028 39 SER H CA 1
ATOM 14303 C C . SER H 1 79 ? 144.07600 112.47500 143.58000 1.000 31.82028 39 SER H C 1
ATOM 14304 O O . SER H 1 79 ? 143.64400 113.63200 143.49000 1.000 31.82028 39 SER H O 1
ATOM 14312 N N . ARG H 1 80 ? 145.35900 112.19900 143.32900 1.000 32.37570 40 ARG H N 1
ATOM 14313 C CA . ARG H 1 80 ? 146.26900 113.26400 142.91200 1.000 32.37570 40 ARG H CA 1
ATOM 14314 C C . ARG H 1 80 ? 146.52900 113.32800 141.41300 1.000 32.37570 40 ARG H C 1
ATOM 14315 O O . ARG H 1 80 ? 147.31400 114.17600 140.97500 1.000 32.37570 40 ARG H O 1
ATOM 14336 N N . GLU H 1 81 ? 145.90000 112.47600 140.62300 1.000 31.00494 41 GLU H N 1
ATOM 14337 C CA . GLU H 1 81 ? 146.17700 112.37800 139.20300 1.000 31.00494 41 GLU H CA 1
ATOM 14338 C C . GLU H 1 81 ? 145.12700 113.10400 138.37800 1.000 31.00494 41 GLU H C 1
ATOM 14339 O O . GLU H 1 81 ? 143.96200 113.21500 138.77300 1.000 31.00494 41 GLU H O 1
ATOM 14351 N N . GLN H 1 82 ? 145.55600 113.58400 137.22100 1.000 29.93621 42 GLN H N 1
ATOM 14352 C CA . GLN H 1 82 ? 144.71600 114.31800 136.29600 1.000 29.93621 42 GLN H CA 1
ATOM 14353 C C . GLN H 1 82 ? 144.68300 113.59900 134.95600 1.000 29.93621 42 GLN H C 1
ATOM 14354 O O . GLN H 1 82 ? 145.71600 113.13900 134.46400 1.000 29.93621 42 GLN H O 1
ATOM 14368 N N . PHE H 1 83 ? 143.49500 113.49700 134.37500 1.000 28.86162 43 PHE H N 1
ATOM 14369 C CA . PHE H 1 83 ? 143.28500 112.83000 133.09600 1.000 28.86162 43 PHE H CA 1
ATOM 14370 C C . PHE H 1 83 ? 142.43400 113.70800 132.20000 1.000 28.86162 43 PHE H C 1
ATOM 14371 O O . PHE H 1 83 ? 141.28800 114.00700 132.53500 1.000 28.86162 43 PHE H O 1
ATOM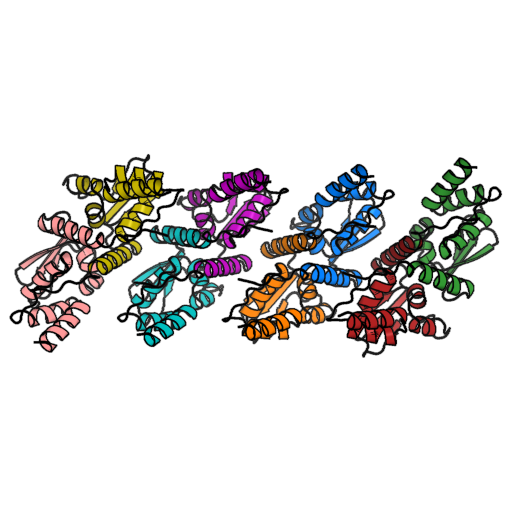 14388 N N . ARG H 1 84 ? 142.97500 114.10600 131.06200 1.000 26.38415 44 ARG H N 1
ATOM 14389 C CA . ARG H 1 84 ? 142.22700 114.92000 130.12400 1.000 26.38415 44 ARG H CA 1
ATOM 14390 C C . ARG H 1 84 ? 141.54300 114.01100 129.12200 1.000 26.38415 44 ARG H C 1
ATOM 14391 O O . ARG H 1 84 ? 142.17400 113.10700 128.56800 1.000 26.38415 44 ARG H O 1
ATOM 14412 N N . ALA H 1 85 ? 140.25300 114.23800 128.90200 1.000 25.41650 45 ALA H N 1
ATOM 14413 C CA . ALA H 1 85 ? 139.52700 113.39800 127.96200 1.000 25.41650 45 ALA H CA 1
ATOM 14414 C C . ALA H 1 85 ? 138.43100 114.21700 127.30600 1.000 25.41650 45 ALA H C 1
ATOM 14415 O O . ALA H 1 85 ? 138.24700 115.40100 127.59900 1.000 25.41650 45 ALA H O 1
ATOM 14422 N N . HIS H 1 86 ? 137.72200 113.58100 126.38100 1.000 25.15132 46 HIS H N 1
ATOM 14423 C CA . HIS H 1 86 ? 136.60200 114.20600 125.70000 1.000 25.15132 46 HIS H CA 1
ATOM 14424 C C . HIS H 1 86 ? 135.29300 113.82700 126.38000 1.000 25.15132 46 HIS H C 1
ATOM 14425 O O . HIS H 1 86 ? 135.03200 112.64500 126.62200 1.000 25.15132 46 HIS H O 1
ATOM 14438 N N . LYS H 1 87 ? 134.46100 114.83100 126.65200 1.000 25.57794 47 LYS H N 1
ATOM 14439 C CA . LYS H 1 87 ? 133.19100 114.58700 127.32300 1.000 25.57794 47 LYS H CA 1
ATOM 14440 C C . LYS H 1 87 ? 132.29900 113.61300 126.57600 1.000 25.57794 47 LYS H C 1
ATOM 14441 O O . LYS H 1 87 ? 131.66600 112.74200 127.18600 1.000 25.57794 47 LYS H O 1
ATOM 14460 N N . THR H 1 88 ? 132.25800 113.72200 125.25400 1.000 24.19482 48 THR H N 1
ATOM 14461 C CA . THR H 1 88 ? 131.39300 112.84800 124.47500 1.000 24.19482 48 THR H CA 1
ATOM 14462 C C . THR H 1 88 ? 131.78900 111.38700 124.58900 1.000 24.19482 48 THR H C 1
ATOM 14463 O O . THR H 1 88 ? 130.92600 110.51200 124.70300 1.000 24.19482 48 THR H O 1
ATOM 14474 N N . VAL H 1 89 ? 133.08400 111.09800 124.59700 1.000 24.41908 49 VAL H N 1
ATOM 14475 C CA . VAL H 1 89 ? 133.49400 109.70900 124.71300 1.000 24.41908 49 VAL H CA 1
ATOM 14476 C C . VAL H 1 89 ? 133.17000 109.18600 126.09800 1.000 24.41908 49 VAL H C 1
ATOM 14477 O O . VAL H 1 89 ? 132.71600 108.04500 126.26700 1.000 24.41908 49 VAL H O 1
ATOM 14490 N N . LEU H 1 90 ? 133.35900 110.02600 127.10900 1.000 25.23531 50 LEU H N 1
ATOM 14491 C CA . LEU H 1 90 ? 133.06000 109.60000 128.46400 1.000 25.23531 50 LEU H CA 1
ATOM 14492 C C . LEU H 1 90 ? 131.59100 109.23200 128.58100 1.000 25.23531 50 LEU H C 1
ATOM 14493 O O . LEU H 1 90 ? 131.24300 108.17500 129.11700 1.000 25.23531 50 LEU H O 1
ATOM 14509 N N . MET H 1 91 ? 130.71200 110.08100 128.05800 1.000 24.50398 51 MET H N 1
ATOM 14510 C CA . MET H 1 91 ? 129.29300 109.77200 128.12100 1.000 24.50398 51 MET H CA 1
ATOM 14511 C C . MET H 1 91 ? 128.97600 108.52200 127.31800 1.000 24.50398 51 MET H C 1
ATOM 14512 O O . MET H 1 91 ? 128.17600 107.68700 127.74300 1.000 24.50398 51 MET H O 1
ATOM 14526 N N . ALA H 1 92 ? 129.60500 108.36800 126.15900 1.000 23.52943 52 ALA H N 1
ATOM 14527 C CA . ALA H 1 92 ? 129.32600 107.22600 125.29900 1.000 23.52943 52 ALA H CA 1
ATOM 14528 C C . ALA H 1 92 ? 129.69400 105.91600 125.95300 1.000 23.52943 52 ALA H C 1
ATOM 14529 O O . ALA H 1 92 ? 129.06100 104.89200 125.67800 1.000 23.52943 52 ALA H O 1
ATOM 14536 N N . CYS H 1 93 ? 130.70800 105.91300 126.80300 1.000 23.83608 53 CYS H N 1
ATOM 14537 C CA . CYS H 1 93 ? 131.14900 104.67400 127.41500 1.000 23.83608 53 CYS H CA 1
ATOM 14538 C C . CYS H 1 93 ? 130.81200 104.56700 128.89400 1.000 23.83608 53 CYS H C 1
ATOM 14539 O O . CYS H 1 93 ? 130.88400 103.46100 129.43900 1.000 23.83608 53 CYS H O 1
ATOM 14547 N N . SER H 1 94 ? 130.43800 105.66200 129.55800 1.000 25.19318 54 SER H N 1
ATOM 14548 C CA . SER H 1 94 ? 130.15700 105.60800 130.98500 1.000 25.19318 54 SER H CA 1
ATOM 14549 C C . SER H 1 94 ? 128.78300 106.15100 131.34200 1.000 25.19318 54 SER H C 1
ATOM 14550 O O . SER H 1 94 ? 128.39400 107.23800 130.90700 1.000 25.19318 54 SER H O 1
ATOM 14558 N N . GLY H 1 95 ? 128.07600 105.38900 132.17900 1.000 26.09778 55 GLY H N 1
ATOM 14559 C CA . GLY H 1 95 ? 126.77200 105.79900 132.66200 1.000 26.09778 55 GLY H CA 1
ATOM 14560 C C . GLY H 1 95 ? 126.84700 106.89900 133.69300 1.000 26.09778 55 GLY H C 1
ATOM 14561 O O . GLY H 1 95 ? 125.97600 107.76800 133.74200 1.000 26.09778 55 GLY H O 1
ATOM 14565 N N . LEU H 1 96 ? 127.88700 106.88300 134.52100 1.000 26.68453 56 LEU H N 1
ATOM 14566 C CA . LEU H 1 96 ? 128.05500 107.92600 135.52100 1.000 26.68453 56 LEU H CA 1
ATOM 14567 C C . LEU H 1 96 ? 128.32000 109.25100 134.83400 1.000 26.68453 56 LEU H C 1
ATOM 14568 O O . LEU H 1 96 ? 127.69800 110.27200 135.15000 1.000 26.68453 56 LEU H O 1
ATOM 14584 N N . PHE H 1 97 ? 129.24500 109.25000 133.88900 1.000 26.33735 57 PHE H N 1
ATOM 14585 C CA . PHE H 1 97 ? 129.53900 110.46200 133.15500 1.000 26.33735 57 PHE H CA 1
ATOM 14586 C C . PHE H 1 97 ? 128.34300 110.86300 132.31800 1.000 26.33735 57 PHE H C 1
ATOM 14587 O O . PHE H 1 97 ? 128.11200 112.05500 132.10100 1.000 26.33735 57 PHE H O 1
ATOM 14604 N N . TYR H 1 98 ? 127.54300 109.89100 131.88700 1.000 25.34717 58 TYR H N 1
ATOM 14605 C CA . TYR H 1 98 ? 126.33700 110.22900 131.14600 1.000 25.34717 58 TYR H CA 1
ATOM 14606 C C . TYR H 1 98 ? 125.37700 110.98100 132.04900 1.000 25.34717 58 TYR H C 1
ATOM 14607 O O . TYR H 1 98 ? 124.85000 112.03200 131.68000 1.000 25.34717 58 TYR H O 1
ATOM 14625 N N . SER H 1 99 ? 125.12900 110.43900 133.23500 1.000 26.67132 59 SER H N 1
ATOM 14626 C CA . SER H 1 99 ? 124.24700 111.08100 134.19800 1.000 26.67132 59 SER H CA 1
ATOM 14627 C C . SER H 1 99 ? 124.74900 112.46500 134.58500 1.000 26.67132 59 SER H C 1
ATOM 14628 O O . SER H 1 99 ? 123.95300 113.38000 134.82100 1.000 26.67132 59 SER H O 1
ATOM 14636 N N . ILE H 1 100 ? 126.06800 112.63400 134.66200 1.000 28.20723 60 ILE H N 1
ATOM 14637 C CA . ILE H 1 100 ? 126.62800 113.92300 135.05400 1.000 28.20723 60 ILE H CA 1
ATOM 14638 C C . ILE H 1 100 ? 126.50700 114.94700 133.93600 1.000 28.20723 60 ILE H C 1
ATOM 14639 O O . ILE H 1 100 ? 125.94900 116.03300 134.12300 1.000 28.20723 60 ILE H O 1
ATOM 14655 N N . PHE H 1 101 ? 127.02500 114.61800 132.75900 1.000 26.95002 61 PHE H N 1
ATOM 14656 C CA . PHE H 1 101 ? 127.05300 115.55200 131.64500 1.000 26.95002 61 PHE H CA 1
ATOM 14657 C C . PHE H 1 101 ? 125.69700 115.72000 130.99700 1.000 26.95002 61 PHE H C 1
ATOM 14658 O O . PHE H 1 101 ? 125.51400 116.64900 130.20800 1.000 26.95002 61 PHE H O 1
ATOM 14675 N N . THR H 1 102 ? 124.75300 114.83600 131.29300 1.000 26.80319 62 THR H N 1
ATOM 14676 C CA . THR H 1 102 ? 123.40900 115.02200 130.78300 1.000 26.80319 62 THR H CA 1
ATOM 14677 C C . THR H 1 102 ? 122.76400 116.18200 131.52300 1.000 26.80319 62 THR H C 1
ATOM 14678 O O . THR H 1 102 ? 121.97900 116.94500 130.95000 1.000 26.80319 62 THR H O 1
ATOM 14689 N N . ASP H 1 103 ? 123.09200 116.32200 132.80200 1.000 32.09466 63 ASP H N 1
ATOM 14690 C CA . ASP H 1 103 ? 122.61200 117.43600 133.60200 1.000 32.09466 63 ASP H CA 1
ATOM 14691 C C . ASP H 1 103 ? 123.19300 118.73500 133.06600 1.000 32.09466 63 ASP H C 1
ATOM 14692 O O . ASP H 1 103 ? 124.41300 118.88100 132.96100 1.000 32.09466 63 ASP H O 1
ATOM 14701 N N . GLN H 1 104 ? 122.32300 119.69700 132.76400 1.000 36.29052 64 GLN H N 1
ATOM 14702 C CA . GLN H 1 104 ? 122.78800 120.96500 132.21600 1.000 36.29052 64 GLN H CA 1
ATOM 14703 C C . GLN H 1 104 ? 123.60200 121.74700 133.23600 1.000 36.29052 64 GLN H C 1
ATOM 14704 O O . GLN H 1 104 ? 124.35100 122.65200 132.85300 1.000 36.29052 64 GLN H O 1
ATOM 14718 N N . LEU H 1 105 ? 123.46700 121.41900 134.52000 1.000 34.75800 65 LEU H N 1
ATOM 14719 C CA . LEU H 1 105 ? 124.24100 122.09000 135.55600 1.000 34.75800 65 LEU H CA 1
ATOM 14720 C C . LEU H 1 105 ? 125.68900 121.62200 135.56100 1.000 34.75800 65 LEU H C 1
ATOM 14721 O O . LEU H 1 105 ? 126.57700 122.37200 135.98300 1.000 34.75800 65 LEU H O 1
ATOM 14737 N N . LYS H 1 106 ? 125.94300 120.39700 135.10500 1.000 31.90279 66 LYS H N 1
ATOM 14738 C CA . LYS H 1 106 ? 127.28000 119.82200 135.09100 1.000 31.90279 66 LYS H CA 1
ATOM 14739 C C . LYS H 1 106 ? 127.80100 119.59500 133.68200 1.000 31.90279 66 LYS H C 1
ATOM 14740 O O . LYS H 1 106 ? 128.88200 119.02100 133.51900 1.000 31.90279 66 LYS H O 1
ATOM 14759 N N . CYS H 1 107 ? 127.06000 120.02300 132.66100 1.000 30.97584 67 CYS H N 1
ATOM 14760 C CA . CYS H 1 107 ? 127.56600 119.94700 131.29800 1.000 30.97584 67 CYS H CA 1
ATOM 14761 C C . CYS H 1 107 ? 128.88400 120.69000 131.16100 1.000 30.97584 67 CYS H C 1
ATOM 14762 O O . CYS H 1 107 ? 129.91000 120.09800 130.80600 1.000 30.97584 67 CYS H O 1
ATOM 14770 N N . ASN H 1 108 ? 128.87600 121.98600 131.45100 1.000 30.69607 68 ASN H N 1
ATOM 14771 C CA . ASN H 1 108 ? 129.99800 122.86700 131.17300 1.000 30.69607 68 ASN H CA 1
ATOM 14772 C C . ASN H 1 108 ? 131.09600 122.77800 132.22000 1.000 30.69607 68 ASN H C 1
ATOM 14773 O O . ASN H 1 108 ? 131.98900 123.63000 132.23600 1.000 30.69607 68 ASN H O 1
ATOM 14784 N N . LEU H 1 109 ? 131.05200 121.77900 133.09200 1.000 30.29938 69 LEU H N 1
ATOM 14785 C CA . LEU H 1 109 ? 132.09100 121.63500 134.09900 1.000 30.29938 69 LEU H CA 1
ATOM 14786 C C . LEU H 1 109 ? 133.39600 121.19400 133.45400 1.000 30.29938 69 LEU H C 1
ATOM 14787 O O . LEU H 1 109 ? 133.48200 120.10800 132.87000 1.000 30.29938 69 LEU H O 1
ATOM 14803 N N . SER H 1 110 ? 134.40800 122.04800 133.56300 1.000 28.41821 70 SER H N 1
ATOM 14804 C CA . SER H 1 110 ? 135.71900 121.77800 132.99200 1.000 28.41821 70 SER H CA 1
ATOM 14805 C C . SER H 1 110 ? 136.51200 120.78100 133.81900 1.000 28.41821 70 SER H C 1
ATOM 14806 O O . SER H 1 110 ? 137.34500 120.05200 133.27100 1.000 28.41821 70 SER H O 1
ATOM 14814 N N . VAL H 1 111 ? 136.25800 120.72500 135.12400 1.000 28.47071 71 VAL H N 1
ATOM 14815 C CA . VAL H 1 111 ? 136.97100 119.84300 136.03900 1.000 28.47071 71 VAL H CA 1
ATOM 14816 C C . VAL H 1 111 ? 135.97100 118.99100 136.79900 1.000 28.47071 71 VAL H C 1
ATOM 14817 O O . VAL H 1 111 ? 135.07000 119.52000 137.46100 1.000 28.47071 71 VAL H O 1
ATOM 14830 N N . ILE H 1 112 ? 136.13900 117.67700 136.71200 1.000 28.54052 72 ILE H N 1
ATOM 14831 C CA . ILE H 1 112 ? 135.30500 116.70700 137.40200 1.000 28.54052 72 ILE H CA 1
ATOM 14832 C C . ILE H 1 112 ? 136.15500 116.03500 138.47100 1.000 28.54052 72 ILE H C 1
ATOM 14833 O O . ILE H 1 112 ? 137.10000 115.30500 138.15000 1.000 28.54052 72 ILE H O 1
ATOM 14849 N N . ASN H 1 113 ? 135.81800 116.26500 139.74200 1.000 29.13693 73 ASN H N 1
ATOM 14850 C CA . ASN H 1 113 ? 136.54500 115.69500 140.87300 1.000 29.13693 73 ASN H CA 1
ATOM 14851 C C . ASN H 1 113 ? 135.84200 114.43300 141.35000 1.000 29.13693 73 ASN H C 1
ATOM 14852 O O . ASN H 1 113 ? 134.78700 114.50700 141.98400 1.000 29.13693 73 ASN H O 1
ATOM 14863 N N . LEU H 1 114 ? 136.42900 113.28300 141.06000 1.000 28.91031 74 LEU H N 1
ATOM 14864 C CA . LEU H 1 114 ? 135.86300 112.03500 141.52800 1.000 28.91031 74 LEU H CA 1
ATOM 14865 C C . LEU H 1 114 ? 136.26000 111.79300 142.97500 1.000 28.91031 74 LEU H C 1
ATOM 14866 O O . LEU H 1 114 ? 137.14300 112.45200 143.52700 1.000 28.91031 74 LEU H O 1
ATOM 14882 N N . ASP H 1 115 ? 135.58600 110.83700 143.59600 1.000 29.55401 75 ASP H N 1
ATOM 14883 C CA . ASP H 1 115 ? 135.88000 110.54800 144.98500 1.000 29.55401 75 ASP H CA 1
ATOM 14884 C C . ASP H 1 115 ? 137.32100 110.05600 145.09300 1.000 29.55401 75 ASP H C 1
ATOM 14885 O O . ASP H 1 115 ? 137.76800 109.25500 144.26300 1.000 29.55401 75 ASP H O 1
ATOM 14894 N N . PRO H 1 116 ? 138.07200 110.49700 146.10400 1.000 31.26267 76 PRO H N 1
ATOM 14895 C CA . PRO H 1 116 ? 139.47200 110.06200 146.22000 1.000 31.26267 76 PRO H CA 1
ATOM 14896 C C . PRO H 1 116 ? 139.61800 108.57900 146.45300 1.000 31.26267 76 PRO H C 1
ATOM 14897 O O . PRO H 1 116 ? 140.73200 108.05600 146.33000 1.000 31.26267 76 PRO H O 1
ATOM 14908 N N . GLU H 1 117 ? 138.52900 107.89000 146.77700 1.000 29.76453 77 GLU H N 1
ATOM 14909 C CA . GLU H 1 117 ? 138.56900 106.45000 146.98500 1.000 29.76453 77 GLU H CA 1
ATOM 14910 C C . GLU H 1 117 ? 138.74400 105.65700 145.70300 1.000 29.76453 77 GLU H C 1
ATOM 14911 O O . GLU H 1 117 ? 139.22600 104.52100 145.75200 1.000 29.76453 77 GLU H O 1
ATOM 14923 N N . ILE H 1 118 ? 138.36000 106.21500 144.56000 1.000 29.26567 78 ILE H N 1
ATOM 14924 C CA . ILE H 1 118 ? 138.47500 105.48600 143.30200 1.000 29.26567 78 ILE H CA 1
ATOM 14925 C C . ILE H 1 118 ? 139.93500 105.22100 142.95500 1.000 29.26567 78 ILE H C 1
ATOM 14926 O O . ILE H 1 118 ? 140.76500 106.13500 142.91700 1.000 29.26567 78 ILE H O 1
ATOM 14942 N N . ASN H 1 119 ? 140.24300 103.95300 142.71000 1.000 30.20671 79 ASN H N 1
ATOM 14943 C CA . ASN H 1 119 ? 141.58700 103.52000 142.37700 1.000 30.20671 79 ASN H CA 1
ATOM 14944 C C . ASN H 1 119 ? 142.01900 104.05100 141.01500 1.000 30.20671 79 ASN H C 1
ATOM 14945 O O . ASN H 1 119 ? 141.34600 103.80300 140.00900 1.000 30.20671 79 ASN H O 1
ATOM 14956 N N . PRO H 1 120 ? 143.13400 104.77600 140.94700 1.000 30.27873 80 PRO H N 1
ATOM 14957 C CA . PRO H 1 120 ? 143.59600 105.30400 139.65800 1.000 30.27873 80 PRO H CA 1
ATOM 14958 C C . PRO H 1 120 ? 143.88500 104.22600 138.63500 1.000 30.27873 80 PRO H C 1
ATOM 14959 O O . PRO H 1 120 ? 143.60700 104.44500 137.45300 1.000 30.27873 80 PRO H O 1
ATOM 14970 N N . GLU H 1 121 ? 144.40000 103.06300 139.03100 1.000 30.92114 81 GLU H N 1
ATOM 14971 C CA . GLU H 1 121 ? 144.67300 102.04100 138.02600 1.000 30.92114 81 GLU H CA 1
ATOM 14972 C C . GLU H 1 121 ? 143.38600 101.53900 137.39100 1.000 30.92114 81 GLU H C 1
ATOM 14973 O O . GLU H 1 121 ? 143.34900 101.26400 136.18500 1.000 30.92114 81 GLU H O 1
ATOM 14985 N N . GLY H 1 122 ? 142.30900 101.47500 138.16100 1.000 30.68594 82 GLY H N 1
ATOM 14986 C CA . GLY H 1 122 ? 141.03300 101.06900 137.60700 1.000 30.68594 82 GLY H CA 1
ATOM 14987 C C . GLY H 1 122 ? 140.54000 102.07900 136.59100 1.000 30.68594 82 GLY H C 1
ATOM 14988 O O . GLY H 1 122 ? 140.11700 101.71800 135.48700 1.000 30.68594 82 GLY H O 1
ATOM 14992 N N . PHE H 1 123 ? 140.69800 103.36200 136.91400 1.000 29.07412 83 PHE H N 1
ATOM 14993 C CA . PHE H 1 123 ? 140.27900 104.44600 136.03300 1.000 29.07412 83 PHE H CA 1
ATOM 14994 C C . PHE H 1 123 ? 141.11400 104.57800 134.76900 1.000 29.07412 83 PHE H C 1
ATOM 14995 O O . PHE H 1 123 ? 140.55200 104.76500 133.69000 1.000 29.07412 83 PHE H O 1
ATOM 15012 N N . CYS H 1 124 ? 142.43700 104.52200 134.86200 1.000 29.45218 84 CYS H N 1
ATOM 15013 C CA . CYS H 1 124 ? 143.22900 104.72500 133.65400 1.000 29.45218 84 CYS H CA 1
ATOM 15014 C C . CYS H 1 124 ? 143.16200 103.52100 132.73200 1.000 29.45218 84 CYS H C 1
ATOM 15015 O O . CYS H 1 124 ? 143.11000 103.68400 131.50800 1.000 29.45218 84 CYS H O 1
ATOM 15023 N N . ILE H 1 125 ? 143.15200 102.31200 133.28600 1.000 30.37635 85 ILE H N 1
ATOM 15024 C CA . ILE H 1 125 ? 142.92800 101.14500 132.44800 1.000 30.37635 85 ILE H CA 1
ATOM 15025 C C . ILE H 1 125 ? 141.59500 101.27200 131.73000 1.000 30.37635 85 ILE H C 1
ATOM 15026 O O . ILE H 1 125 ? 141.48300 101.00000 130.52600 1.000 30.37635 85 ILE H O 1
ATOM 15042 N N . LEU H 1 126 ? 140.56700 101.71400 132.45100 1.000 28.76690 86 LEU H N 1
ATOM 15043 C CA . LEU H 1 126 ? 139.25400 101.86400 131.84600 1.000 28.76690 86 LEU H CA 1
ATOM 15044 C C . LEU H 1 126 ? 139.21100 102.99900 130.84000 1.000 28.76690 86 LEU H C 1
ATOM 15045 O O . LEU H 1 126 ? 138.55600 102.87600 129.80500 1.000 28.76690 86 LEU H O 1
ATOM 15061 N N . LEU H 1 127 ? 139.94400 104.07700 131.08200 1.000 26.80093 87 LEU H N 1
ATOM 15062 C CA . LEU H 1 127 ? 139.95000 105.16700 130.12200 1.000 26.80093 87 LEU H CA 1
ATOM 15063 C C . LEU H 1 127 ? 140.62200 104.72900 128.83800 1.000 26.80093 87 LEU H C 1
ATOM 15064 O O . LEU H 1 127 ? 140.15700 105.05900 127.74500 1.000 26.80093 87 LEU H O 1
ATOM 15080 N N . ASP H 1 128 ? 141.70500 103.97400 128.94400 1.000 26.66407 88 ASP H N 1
ATOM 15081 C CA . ASP H 1 128 ? 142.34700 103.47300 127.74000 1.000 26.66407 88 ASP H CA 1
ATOM 15082 C C . ASP H 1 128 ? 141.41400 102.53000 127.00100 1.000 26.66407 88 ASP H C 1
ATOM 15083 O O . ASP H 1 128 ? 141.33300 102.56400 125.77200 1.000 26.66407 88 ASP H O 1
ATOM 15092 N N . PHE H 1 129 ? 140.72800 101.65500 127.73500 1.000 27.96448 89 PHE H N 1
ATOM 15093 C CA . PHE H 1 129 ? 139.78000 100.73200 127.11600 1.000 27.96448 89 PHE H CA 1
ATOM 15094 C C . PHE H 1 129 ? 138.65800 101.47900 126.40700 1.000 27.96448 89 PHE H C 1
ATOM 15095 O O . PHE H 1 129 ? 138.19700 101.06300 125.33700 1.000 27.96448 89 PHE H O 1
ATOM 15112 N N . MET H 1 130 ? 138.21000 102.58700 126.99600 1.000 25.62858 90 MET H N 1
ATOM 15113 C CA . MET H 1 130 ? 137.12400 103.38100 126.42900 1.000 25.62858 90 MET H CA 1
ATOM 15114 C C . MET H 1 130 ? 137.47500 103.90100 125.04600 1.000 25.62858 90 MET H C 1
ATOM 15115 O O . MET H 1 130 ? 136.61000 103.98500 124.16900 1.000 25.62858 90 MET H O 1
ATOM 15129 N N . TYR H 1 131 ? 138.73600 104.24500 124.83100 1.000 25.29450 91 TYR H N 1
ATOM 15130 C CA . TYR H 1 131 ? 139.20100 104.78300 123.57100 1.000 25.29450 91 TYR H CA 1
ATOM 15131 C C . TYR H 1 131 ? 139.83100 103.73000 122.67400 1.000 25.29450 91 TYR H C 1
ATOM 15132 O O . TYR H 1 131 ? 140.09200 104.01800 121.50500 1.000 25.29450 91 TYR H O 1
ATOM 15150 N N . THR H 1 132 ? 140.11800 102.54100 123.19400 1.000 27.40437 92 THR H N 1
ATOM 15151 C CA . THR H 1 132 ? 140.78000 101.49700 122.42800 1.000 27.40437 92 THR H CA 1
ATOM 15152 C C . THR H 1 132 ? 140.01000 100.19400 122.33100 1.000 27.40437 92 THR H C 1
ATOM 15153 O O . THR H 1 132 ? 140.32800 99.37900 121.46100 1.000 27.40437 92 THR H O 1
ATOM 15164 N N . SER H 1 133 ? 139.03500 99.96300 123.19600 1.000 28.63546 93 SER H N 1
ATOM 15165 C CA . SER H 1 133 ? 138.27800 98.72000 123.27000 1.000 28.63546 93 SER H CA 1
ATOM 15166 C C . SER H 1 133 ? 139.09800 97.54900 123.79200 1.000 28.63546 93 SER H C 1
ATOM 15167 O O . SER H 1 133 ? 138.60900 96.41200 123.79000 1.000 28.63546 93 SER H O 1
ATOM 15175 N N . ARG H 1 134 ? 140.33300 97.78600 124.22200 1.000 29.42131 94 ARG H N 1
ATOM 15176 C CA . ARG H 1 134 ? 141.20400 96.75200 124.76400 1.000 29.42131 94 ARG H CA 1
ATOM 15177 C C . ARG H 1 134 ? 141.33300 96.98700 126.25800 1.000 29.42131 94 ARG H C 1
ATOM 15178 O O . ARG H 1 134 ? 141.77100 98.06100 126.68400 1.000 29.42131 94 ARG H O 1
ATOM 15199 N N . LEU H 1 135 ? 140.94400 95.99700 127.04300 1.000 30.74012 95 LEU H N 1
ATOM 15200 C CA . LEU H 1 135 ? 140.97500 96.09400 128.49100 1.000 30.74012 95 LEU H CA 1
ATOM 15201 C C . LEU H 1 135 ? 142.11700 95.26000 129.04900 1.000 30.74012 95 LEU H C 1
ATOM 15202 O O . LEU H 1 135 ? 142.16300 94.04400 128.84100 1.000 30.74012 95 LEU H O 1
ATOM 15218 N N . ASN H 1 136 ? 143.04200 95.92500 129.74100 1.000 32.41410 96 ASN H N 1
ATOM 15219 C CA . ASN H 1 136 ? 144.20400 95.28100 130.35400 1.000 32.41410 96 ASN H CA 1
ATOM 15220 C C . ASN H 1 136 ? 143.79300 94.77300 131.73500 1.000 32.41410 96 ASN H C 1
ATOM 15221 O O . ASN H 1 136 ? 144.02900 95.40400 132.76800 1.000 32.41410 96 ASN H O 1
ATOM 15232 N N . LEU H 1 137 ? 143.16600 93.60000 131.74300 1.000 33.19853 97 LEU H N 1
ATOM 15233 C CA . LEU H 1 137 ? 142.69200 92.95900 132.96400 1.000 33.19853 97 LEU H CA 1
ATOM 15234 C C . LEU H 1 137 ? 143.62800 91.83700 133.38100 1.000 33.19853 97 LEU H C 1
ATOM 15235 O O . LEU H 1 137 ? 143.77500 90.85000 132.65400 1.000 33.19853 97 LEU H O 1
ATOM 15251 N N . ARG H 1 138 ? 144.25800 91.98900 134.54500 1.000 35.31224 98 ARG H N 1
ATOM 15252 C CA . ARG H 1 138 ? 145.12700 90.95000 135.07100 1.000 35.31224 98 ARG H CA 1
ATOM 15253 C C . ARG H 1 138 ? 144.80300 90.75700 136.54600 1.000 35.31224 98 ARG H C 1
ATOM 15254 O O . ARG H 1 138 ? 144.18900 91.61000 137.19100 1.000 35.31224 98 ARG H O 1
ATOM 15275 N N . GLU H 1 139 ? 145.23400 89.60800 137.06800 1.000 36.27484 99 GLU H N 1
ATOM 15276 C CA . GLU H 1 139 ? 144.94900 89.23700 138.45000 1.000 36.27484 99 GLU H CA 1
ATOM 15277 C C . GLU H 1 139 ? 145.36000 90.29600 139.46800 1.000 36.27484 99 GLU H C 1
ATOM 15278 O O . GLU H 1 139 ? 144.77700 90.36600 140.55600 1.000 36.27484 99 GLU H O 1
ATOM 15290 N N . GLY H 1 140 ? 146.35100 91.12600 139.14900 1.000 36.07906 100 GLY H N 1
ATOM 15291 C CA . GLY H 1 140 ? 146.77500 92.15300 140.08700 1.000 36.07906 100 GLY H CA 1
ATOM 15292 C C . GLY H 1 140 ? 145.91500 93.40000 140.13600 1.000 36.07906 100 GLY H C 1
ATOM 15293 O O . GLY H 1 140 ? 146.01900 94.16600 141.10000 1.000 36.07906 100 GLY H O 1
ATOM 15297 N N . ASN H 1 141 ? 145.07300 93.62600 139.12700 1.000 33.73428 101 ASN H N 1
ATOM 15298 C CA . ASN H 1 141 ? 144.23000 94.81600 139.05800 1.000 33.73428 101 ASN H CA 1
ATOM 15299 C C . ASN H 1 141 ? 142.74700 94.53000 138.84300 1.000 33.73428 101 ASN H C 1
ATOM 15300 O O . ASN H 1 141 ? 141.94300 95.46700 138.88000 1.000 33.73428 101 ASN H O 1
ATOM 15311 N N . ILE H 1 142 ? 142.36800 93.27100 138.63500 1.000 33.89220 102 ILE H N 1
ATOM 15312 C CA . ILE H 1 142 ? 140.97900 92.89400 138.38000 1.000 33.89220 102 ILE H CA 1
ATOM 15313 C C . ILE H 1 142 ? 140.01400 93.54600 139.36900 1.000 33.89220 102 ILE H C 1
ATOM 15314 O O . ILE H 1 142 ? 138.98200 94.09300 138.97400 1.000 33.89220 102 ILE H O 1
ATOM 15330 N N . MET H 1 143 ? 140.31500 93.48400 140.66400 1.000 32.91949 103 MET H N 1
ATOM 15331 C CA . MET H 1 143 ? 139.40900 94.05000 141.66800 1.000 32.91949 103 MET H CA 1
ATOM 15332 C C . MET H 1 143 ? 139.29200 95.57000 141.58800 1.000 32.91949 103 MET H C 1
ATOM 15333 O O . MET H 1 143 ? 138.18400 96.11400 141.68700 1.000 32.91949 103 MET H O 1
ATOM 15347 N N . ALA H 1 144 ? 140.40100 96.27500 141.38100 1.000 31.59741 104 ALA H N 1
ATOM 15348 C CA . ALA H 1 144 ? 140.32500 97.72900 141.28000 1.000 31.59741 104 ALA H CA 1
ATOM 15349 C C . ALA H 1 144 ? 139.51400 98.13000 140.06100 1.000 31.59741 104 ALA H C 1
ATOM 15350 O O . ALA H 1 144 ? 138.69900 99.06100 140.11500 1.000 31.59741 104 ALA H O 1
ATOM 15357 N N . VAL H 1 145 ? 139.64700 97.36100 138.98800 1.000 31.68213 105 VAL H N 1
ATOM 15358 C CA . VAL H 1 145 ? 138.91300 97.64300 137.76400 1.000 31.68213 105 VAL H CA 1
ATOM 15359 C C . VAL H 1 145 ? 137.43400 97.33800 137.94000 1.000 31.68213 105 VAL H C 1
ATOM 15360 O O . VAL H 1 145 ? 136.57600 98.11900 137.52800 1.000 31.68213 105 VAL H O 1
ATOM 15373 N N . MET H 1 146 ? 137.11200 96.18700 138.51100 1.000 31.62407 106 MET H N 1
ATOM 15374 C CA . MET H 1 146 ? 135.71800 95.83700 138.73400 1.000 31.62407 106 MET H CA 1
ATOM 15375 C C . MET H 1 146 ? 135.02100 96.88900 139.58700 1.000 31.62407 106 MET H C 1
ATOM 15376 O O . MET H 1 146 ? 133.92800 97.36300 139.24900 1.000 31.62407 106 MET H O 1
ATOM 15390 N N . ALA H 1 147 ? 135.67000 97.31000 140.67200 1.000 30.39769 107 ALA H N 1
ATOM 15391 C CA . ALA H 1 147 ? 135.07600 98.31300 141.54800 1.000 30.39769 107 ALA H CA 1
ATOM 15392 C C . ALA H 1 147 ? 134.91800 99.64500 140.84000 1.000 30.39769 107 ALA H C 1
ATOM 15393 O O . ALA H 1 147 ? 133.89500 100.32700 140.99900 1.000 30.39769 107 ALA H O 1
ATOM 15400 N N . THR H 1 148 ? 135.89900 100.02400 140.03200 1.000 29.24747 108 THR H N 1
ATOM 15401 C CA . THR H 1 148 ? 135.78700 101.29100 139.32800 1.000 29.24747 108 THR H CA 1
ATOM 15402 C C . THR H 1 148 ? 134.70300 101.22400 138.25600 1.000 29.24747 108 THR H C 1
ATOM 15403 O O . THR H 1 148 ? 133.96100 102.19200 138.05800 1.000 29.24747 108 THR H O 1
ATOM 15414 N N . ALA H 1 149 ? 134.58300 100.09000 137.56400 1.000 28.83110 109 ALA H N 1
ATOM 15415 C CA . ALA H 1 149 ? 133.54200 99.94700 136.55300 1.000 28.83110 109 ALA H CA 1
ATOM 15416 C C . ALA H 1 149 ? 132.17800 100.01600 137.19800 1.000 28.83110 109 ALA H C 1
ATOM 15417 O O . ALA H 1 149 ? 131.21900 100.49600 136.58900 1.000 28.83110 109 ALA H O 1
ATOM 15424 N N . MET H 1 150 ? 132.08400 99.54500 138.43100 1.000 28.44186 110 MET H N 1
ATOM 15425 C CA . MET H 1 150 ? 130.83600 99.63500 139.16500 1.000 28.44186 110 MET H CA 1
ATOM 15426 C C . MET H 1 150 ? 130.54200 101.09100 139.48100 1.000 28.44186 110 MET H C 1
ATOM 15427 O O . MET H 1 150 ? 129.40900 101.55600 139.32600 1.000 28.44186 110 MET H O 1
ATOM 15441 N N . TYR H 1 151 ? 131.55600 101.82800 139.93000 1.000 27.85289 111 TYR H N 1
ATOM 15442 C CA . TYR H 1 151 ? 131.35200 103.23900 140.22500 1.000 27.85289 111 TYR H CA 1
ATOM 15443 C C . TYR H 1 151 ? 131.02300 104.01700 138.96000 1.000 27.85289 111 TYR H C 1
ATOM 15444 O O . TYR H 1 151 ? 130.16600 104.90500 138.98000 1.000 27.85289 111 TYR H O 1
ATOM 15462 N N . LEU H 1 152 ? 131.70600 103.71600 137.85900 1.000 27.26426 112 LEU H N 1
ATOM 15463 C CA . LEU H 1 152 ? 131.46400 104.38900 136.58300 1.000 27.26426 112 LEU H CA 1
ATOM 15464 C C . LEU H 1 152 ? 130.25200 103.84100 135.84200 1.000 27.26426 112 LEU H C 1
ATOM 15465 O O . LEU H 1 152 ? 129.89300 104.37700 134.79100 1.000 27.26426 112 LEU H O 1
ATOM 15481 N N . GLN H 1 153 ? 129.62100 102.79200 136.35800 1.000 26.63426 113 GLN H N 1
ATOM 15482 C CA . GLN H 1 153 ? 128.45300 102.17700 135.73900 1.000 26.63426 113 GLN H CA 1
ATOM 15483 C C . GLN H 1 153 ? 128.74900 101.66000 134.33300 1.000 26.63426 113 GLN H C 1
ATOM 15484 O O . GLN H 1 153 ? 128.14000 102.06600 133.34400 1.000 26.63426 113 GLN H O 1
ATOM 15498 N N . MET H 1 154 ? 129.71500 100.75200 134.26900 1.000 27.44599 114 MET H N 1
ATOM 15499 C CA . MET H 1 154 ? 130.11900 100.11200 133.02900 1.000 27.44599 114 MET H CA 1
ATOM 15500 C C . MET H 1 154 ? 129.72000 98.65400 133.20400 1.000 27.44599 114 MET H C 1
ATOM 15501 O O . MET H 1 154 ? 130.54200 97.77400 133.44000 1.000 27.44599 114 MET H O 1
ATOM 15515 N N . GLU H 1 155 ? 128.42600 98.41400 133.04700 1.000 28.37745 115 GLU H N 1
ATOM 15516 C CA . GLU H 1 155 ? 127.84100 97.09900 133.28000 1.000 28.37745 115 GLU H CA 1
ATOM 15517 C C . GLU H 1 155 ? 128.54200 95.97100 132.53400 1.000 28.37745 115 GLU H C 1
ATOM 15518 O O . GLU H 1 155 ? 128.79300 94.90500 133.10700 1.000 28.37745 115 GLU H O 1
ATOM 15530 N N . HIS H 1 156 ? 128.86500 96.17200 131.26100 1.000 28.18595 116 HIS H N 1
ATOM 15531 C CA . HIS H 1 156 ? 129.51900 95.09800 130.52100 1.000 28.18595 116 HIS H CA 1
ATOM 15532 C C . HIS H 1 156 ? 130.93200 94.85600 131.02400 1.000 28.18595 116 HIS H C 1
ATOM 15533 O O . HIS H 1 156 ? 131.40200 93.71100 131.04200 1.000 28.18595 116 HIS H O 1
ATOM 15546 N N . VAL H 1 157 ? 131.58200 95.89300 131.54000 1.000 28.94407 117 VAL H N 1
ATOM 15547 C CA . VAL H 1 157 ? 132.91700 95.70900 132.08600 1.000 28.94407 117 VAL H CA 1
ATOM 15548 C C . VAL H 1 157 ? 132.85500 94.92200 133.38300 1.000 28.94407 117 VAL H C 1
ATOM 15549 O O . VAL H 1 157 ? 133.65900 94.01400 133.61700 1.000 28.94407 117 VAL H O 1
ATOM 15562 N N . VAL H 1 158 ? 131.91700 95.27500 134.25400 1.000 29.87758 118 VAL H N 1
ATOM 15563 C CA . VAL H 1 158 ? 131.72600 94.54200 135.49400 1.000 29.87758 118 VAL H CA 1
ATOM 15564 C C . VAL H 1 158 ? 131.38300 93.08700 135.19700 1.000 29.87758 118 VAL H C 1
ATOM 15565 O O . VAL H 1 158 ? 131.88300 92.16800 135.85200 1.000 29.87758 118 VAL H O 1
ATOM 15578 N N . ASP H 1 159 ? 130.54300 92.85800 134.18900 1.000 30.09909 119 ASP H N 1
ATOM 15579 C CA . ASP H 1 159 ? 130.18700 91.49700 133.79400 1.000 30.09909 119 ASP H CA 1
ATOM 15580 C C . ASP H 1 159 ? 131.41400 90.72100 133.33900 1.000 30.09909 119 ASP H C 1
ATOM 15581 O O . ASP H 1 159 ? 131.56800 89.53100 133.65000 1.000 30.09909 119 ASP H O 1
ATOM 15590 N N . THR H 1 160 ? 132.32400 91.38900 132.64300 1.000 30.52885 120 THR H N 1
ATOM 15591 C CA . THR H 1 160 ? 133.51900 90.68900 132.20200 1.000 30.52885 120 THR H CA 1
ATOM 15592 C C . THR H 1 160 ? 134.48000 90.46400 133.36100 1.000 30.52885 120 THR H C 1
ATOM 15593 O O . THR H 1 160 ? 135.17900 89.44600 133.38600 1.000 30.52885 120 THR H O 1
ATOM 15604 N N . CYS H 1 161 ? 134.51000 91.36300 134.34300 1.000 32.12089 121 CYS H N 1
ATOM 15605 C CA . CYS H 1 161 ? 135.33800 91.10800 135.51500 1.000 32.12089 121 CYS H CA 1
ATOM 15606 C C . CYS H 1 161 ? 134.77400 89.91900 136.28000 1.000 32.12089 121 CYS H C 1
ATOM 15607 O O . CYS H 1 161 ? 135.52600 89.14900 136.88300 1.000 32.12089 121 CYS H O 1
ATOM 15615 N N . ARG H 1 162 ? 133.44800 89.76000 136.24700 1.000 31.98007 122 ARG H N 1
ATOM 15616 C CA . ARG H 1 162 ? 132.79500 88.62200 136.88600 1.000 31.98007 122 ARG H CA 1
ATOM 15617 C C . ARG H 1 162 ? 133.17700 87.32800 136.18500 1.000 31.98007 122 ARG H C 1
ATOM 15618 O O . ARG H 1 162 ? 133.41400 86.30600 136.83800 1.000 31.98007 122 ARG H O 1
ATOM 15639 N N . LYS H 1 163 ? 133.23800 87.35300 134.85300 1.000 32.81946 123 LYS H N 1
ATOM 15640 C CA . LYS H 1 163 ? 133.60900 86.14300 134.12500 1.000 32.81946 123 LYS H CA 1
ATOM 15641 C C . LYS H 1 163 ? 135.09200 85.84900 134.28000 1.000 32.81946 123 LYS H C 1
ATOM 15642 O O . LYS H 1 163 ? 135.50400 84.68400 134.23900 1.000 32.81946 123 LYS H O 1
ATOM 15661 N N . PHE H 1 164 ? 135.89600 86.88900 134.47900 1.000 34.15318 124 PHE H N 1
ATOM 15662 C CA . PHE H 1 164 ? 137.33800 86.72400 134.61100 1.000 34.15318 124 PHE H CA 1
ATOM 15663 C C . PHE H 1 164 ? 137.69800 85.90100 135.84200 1.000 34.15318 124 PHE H C 1
ATOM 15664 O O . PHE H 1 164 ? 138.39100 84.88300 135.74400 1.000 34.15318 124 PHE H O 1
ATOM 15681 N N . ILE H 1 165 ? 137.22800 86.32300 137.01600 1.000 34.38472 125 ILE H N 1
ATOM 15682 C CA . ILE H 1 165 ? 137.54900 85.58000 138.22300 1.000 34.38472 125 ILE H CA 1
ATOM 15683 C C . ILE H 1 165 ? 136.76300 84.28100 138.26900 1.000 34.38472 125 ILE H C 1
ATOM 15684 O O . ILE H 1 165 ? 137.10800 83.37400 139.03500 1.000 34.38472 125 ILE H O 1
ATOM 15700 N N . LYS H 1 166 ? 135.71100 84.16600 137.45800 1.000 34.66092 126 LYS H N 1
ATOM 15701 C CA . LYS H 1 166 ? 134.96100 82.91800 137.38300 1.000 34.66092 126 LYS H CA 1
ATOM 15702 C C . LYS H 1 166 ? 135.75500 81.87500 136.61600 1.000 34.66092 126 LYS H C 1
ATOM 15703 O O . LYS H 1 166 ? 135.69600 80.68000 136.92700 1.000 34.66092 126 LYS H O 1
ATOM 15722 N N . ALA H 1 167 ? 136.50100 82.31300 135.60800 1.000 34.64949 127 ALA H N 1
ATOM 15723 C CA . ALA H 1 167 ? 137.30800 81.41300 134.80200 1.000 34.64949 127 ALA H CA 1
ATOM 15724 C C . ALA H 1 167 ? 138.67600 81.18200 135.42200 1.000 34.64949 127 ALA H C 1
ATOM 15725 O O . ALA H 1 167 ? 139.25400 80.10300 135.24600 1.000 34.64949 127 ALA H O 1
ATOM 15732 N N . SER H 1 168 ? 139.20400 82.16700 136.14200 1.000 35.72395 128 SER H N 1
ATOM 15733 C CA . SER H 1 168 ? 140.51200 82.04200 136.77200 1.000 35.72395 128 SER H CA 1
ATOM 15734 C C . SER H 1 168 ? 140.37400 81.47600 138.17900 1.000 35.72395 128 SER H C 1
ATOM 15735 O O . SER H 1 168 ? 139.83000 82.12800 139.06900 1.000 35.72395 128 SER H O 1
#

Radius of gyration: 38.87 Å; Cα contacts (8 Å, |Δi|>4): 1423; chains: 8; bounding box: 116×57×99 Å

Nearest PDB structures (foldseek):
  6xmx-assembly1_A  TM=1.008E+00  e=2.228E-23  Homo sapiens
  3lbz-assembly1_A  TM=9.959E-01  e=1.531E-21  Homo sapiens
  7lzq-assembly1_A  TM=9.988E-01  e=1.979E-21  Homo sapiens
  6c3n-assembly1_B  TM=9.954E-01  e=1.741E-21  Homo sapiens
  6c3l-assembly2_B  TM=9.984E-01  e=2.398E-21  Homo sapiens

Foldseek 3Di:
DDDDDPCPVQVVLQVQVVCLVVVHQQQAWEQAQHDIGTHHLVLLLVQFPVSVVQCVPPVRVNPRYHYDDNPQDVVLVVQVVCCSSRVDHPDDPVCLVSVLVNCVVRVRVVSVVVSVVVVVVD/DDDDDPCPVQVVLQVQVVCLVVVNQQQAWEQAQHDIGTHHLVLLLVQFPVSVVQCVPPVRVNPRYHYDDNPQDVVLVVQVVCCSSRVDHPDDPVCLVSVLVNCVVRVRVVSVVVSVVVVVVD/DDDDDPCPVQVVLQVQVVCLVVVNQQQAWEQAQHDIGTHHLVLLLVQFPVSVVQCVPPVRVNPRYHYDDNPQDVVLVVQVVCCSSRVDHPDDPVCLVSVLVNCVVRVRVVSVVVSVVVVVVD/DDDDDPCPVQVVLQVQVVCLVVVNQQQAWEQAQHDIGTHHLVLLLVQFPVSVVQCVPPVRVNPRYHYDDNPQDVVLVVQVVCCSSRVDHPDDPVCLVSVLVNCVVRVRVVSVVVSVVVVVVD/DDDDDPCPVQVVLQVQVVCLVVVHQQQAWEQAQHDIGTHHLVLLLVQFPVSVVQCVPPVRVNPRYHYDDNPQDVVLVVQVVCCSSRVDHPDDPVCLVSVLVNCVVRVRVVSVVVSVVVVVVD/DDDDDPCPVQVVLQVQVVCLVVVNQQQAWEQAQHDIGTHHLVLLLVQFPVSVVQCVPPVRVNPRYHYDDNPQDVVLVVQVVCCSSRVDHPDDPVCLVSVLVNCVVRVRVVSVVVSVVVVVVD/DDDDDPCPVQVVLQVQVVCLVVVNQQQAWEQAQHDIGTHHLVLLLVQFPVSVVQCVPPVRVNPRYHYDDNPQDVVLVVQVVCCSSRVDHPDDPVCLVSVLVNCVVRVRVVSVVVSVVVVVVD/DDDDDPCPVQVVLQVQVVCLVVVNQQQAWEQAQHDIGTHHLVLLLVQFPVSVVQCVPPVRVNPRYHYDDNPQDVVLVVQVVCCSSRVDHPDDPVCLVSVLVNCVVRVRVVSVVVSVVVVVVD

B-factor: mean 23.39, std 6.27, range [12.72, 39.78]

Solvent-accessible surface area: 48667 Å² total; per-residue (Å²): 134,48,66,140,38,121,151,21,14,49,37,2,10,52,43,0,35,59,4,24,39,58,76,14,34,8,60,0,20,0,30,0,49,220,20,110,11,98,0,2,15,11,0,0,9,7,20,2,24,31,1,61,65,28,0,31,50,158,154,90,22,134,76,62,67,12,109,14,79,100,136,14,68,36,64,0,3,19,4,0,7,43,4,4,1,25,24,85,2,30,9,76,116,72,18,4,119,15,0,24,62,2,0,126,72,1,88,11,139,127,5,9,51,20,0,140,127,42,75,179,96,93,136,57,77,145,48,122,146,25,16,54,42,5,10,57,46,2,38,69,6,22,43,60,77,16,37,8,60,0,20,0,31,0,48,220,19,114,8,99,0,1,13,10,0,0,6,7,18,2,24,31,0,72,66,28,0,24,46,152,150,90,17,133,77,63,66,13,111,14,78,98,139,14,70,36,69,0,4,23,5,0,7,43,3,3,1,24,21,84,0,21,6,76,117,73,19,3,121,14,0,23,61,3,0,128,74,1,88,9,136,119,5,7,52,22,0,141,127,45,74,180,96,93,141,51,78,137,49,121,175,25,12,56,68,3,10,83,45,1,38,139,7,50,95,140,78,15,36,9,58,0,21,0,32,0,47,227,76,131,33,99,0,2,16,10,0,0,9,8,21,2,25,31,1,59,68,26,0,31,50,158,154,88,23,136,76,61,67,13,110,14,76,99,136,13,67,36,68,0,3,35,29,0,7,69,8,4,2,25,22,128,9,62,20,156,116,78,20,3,119,15,0,23,62,2,0,127,74,1,87,12,140,130,7,9,51,29,0,142,127,45,74,179,96,94,164,62,100,156,60,122,146,25,15,52,46,5,10,53,47,1,36,61,6,21,45,57,77,14,34,9,60,0,19,0,30,0,48,217,14,110,8,99,0,2,14,9,0,0,8,10,19,2,24,31,0,92,67,27,0,37,53,158,152,88,17,131,76,62,66,13,110,13,77,98,137,14,68,37,67,0,3,20,4,0,6,40,5,3,1,24,21,80,2,25,9,77,118,67,19,4,118,16,0,24,61,2,0,128,74,1,87,10,140,134,5,9,52,20,0,142,129,47,73,178,96,95,142,59,85,150,52,122,153,24,15,54,40,5,9,54,47,1,38,64,7,24,37,61,78,16,37,8,59,0,20,0,32,0,47,216,21,106,12,100,0,2,14,9,0,0,7,7,19,2,24,31,1,68,66,26,0,28,50,156,152,90,16,131,77,61,65,12,110,14,77,101,137,14,68,35,67,0,4,19,7,0,7,45,4,4,1,24,18,78,0,28,6,78,116,75,20,4,120,14,0,23,62,2,0,128,74,1,88,10,140,125,5,9,53,26,0,142,129,46,72,179,96,94,132,50,69,137,40,123,146,21,11,51,45,2,9,61,43,1,39,72,4,23,43,66,76,16,37,8,60,0,20,0,31,0,47,225,24,116,8,101,0,2,16,11,0,0,9,8,21,2,24,31,0,60,67,26,0,34,50,158,152,89,23,134,76,61,66,12,110,13,78,99,138,13,68,35,70,0,4,26,7,0,8,43,8,3,1,25,20,91,3,24,12,81,116,74,18,4,118,14,0,23,61,2,0,127,75,1,87,10,138,128,6,8,52,25,0,142,127,43,74,177,96,92,158,58,87,154,52,123,156,25,15,53,39,5,10,56,47,2,38,67,5,25,39,65,77,13,35,8,60,0,20,0,31,0,47,221,19,106,12,101,0,2,14,9,0,0,9,9,19,3,24,31,1,90,67,27,0,36,53,158,152,89,18,133,77,63,67,12,111,14,77,98,138,14,70,35,69,0,4,21,8,0,7,42,4,4,2,25,22,91,1,36,8,89,118,71,19,4,118,16,0,23,61,3,0,125,76,1,88,11,139,134,5,9,52,20,0,140,125,46,74,179,95,94,142,52,77,143,46,121,174,25,15,56,66,4,9,83,48,2,38,138,6,51,95,142,78,15,36,8,59,0,21,0,31,0,48,227,77,130,32,99,0,2,15,10,0,0,8,7,20,2,24,31,1,66,67,27,0,31,51,157,153,90,19,133,76,61,66,12,110,14,77,97,138,13,69,35,69,0,4,36,28,0,8,69,6,3,2,24,21,128,4,60,15,151,117,78,19,4,120,15,0,23,61,2,0,127,74,1,86,10,138,131,6,9,53,26,0,141,126,46,73,180,96,93

Organism: Homo sapiens (NCBI:txid9606)

InterPro domains:
  IPR000210 BTB/POZ domain [PF00651] (22-128)
  IPR000210 BTB/POZ domain [PS50097] (32-99)
  IPR000210 BTB/POZ domain [SM00225] (32-129)
  IPR011333 SKP1/BTB/POZ domain superfamily [G3DSA:3.30.710.10] (2-129)
  IPR011333 SKP1/BTB/POZ domain superfamily [SSF54695] (8-126)
  IPR013087 Zinc finger C2H2-type [PF00096] (546-568)
  IPR013087 Zinc finger C2H2-type [PF00096] (574-596)
  IPR013087 Zinc finger C2H2-type [PF00096] (602-624)
  IPR013087 Zinc finger C2H2-type [PF00096] (630-652)
  IPR013087 Zinc finger C2H2-type [PS00028] (520-541)
  IPR013087 Zinc finger C2H2-type [PS00028] (548-568)
  IPR013087 Zinc finger C2H2-type [PS00028] (576-596)
  IPR013087 Zinc finger C2H2-type [PS00028] (604-624)
  IPR013087 Zinc finger C2H2-type [PS00028] (632-652)
  IPR013087 Zinc finger C2H2-type [PS00028] (660-681)
  IPR013087 Zinc finger C2H2-type [PS50157] (518-546)
  IPR013087 Zinc finger C2H2-type [PS50157] (546-573)
  IPR013087 Zinc finger C2H2-type [PS50157] (574-601)
  IPR013087 Zinc finger C2H2-type [PS50157] (602-629)
  IPR013087 Zinc finger C2H2-type [PS50157] (630-657)

Secondary structure (DSSP, 8-state):
--EE-TTHHHHHHHHHHHHHHTT-S--EEEEETTEEEEE-HHHHHHH-HHHHHHHHSHHHHT-SEEE--TTS-HHHHHHHHHHHHHSEE---TTTHHHHHHHHHHHT-HHHHHHHHHHHHH-/--EE-TTHHHHHHHHHHHHHHTT-S--EEEEETTEEEEE-HHHHHHH-HHHHHHHHSHHHHT-SEEE--TTS-HHHHHHHHHHHHHSEE---TTTHHHHHHHHHHHT-HHHHHHHHHHHHH-/--EE-TTHHHHHHHHHHHHHHTT-S--EEEEETTEEEEE-HHHHHHH-HHHHHHHHSHHHHT-SEEE--TTS-HHHHHHHHHHHHHSB----TTTHHHHHHHHHHHT-HHHHHHHHHHHHH-/---B-TTHHHHHHHHHHHHHHTT-S--EEEEETTEEEEE-HHHHHHH-HHHHHHHHSHHHHT-SEEE--TTS-HHHHHHHHHHHHHSEE---TTTHHHHHHHHHHHT-HHHHHHHHHHHHH-/--EE-TTHHHHHHHHHHHHHHTT-S--EEEEETTEEEEE-HHHHHHH-HHHHHHHHSHHHHT-SEEE--TTS-HHHHHHHHHHHHHSEE---TTTHHHHHHHHHHHT-HHHHHHHHHHHHH-/--EE-TTHHHHHHHHHHHHHHTT-S--EEEEETTEEEEE-HHHHHHH-HHHHHHHHSHHHHT-SEEE--TTS-HHHHHHHHHHHHHSEE---TTTHHHHHHHHHHHT-HHHHHHHHHHHHH-/--EE-TTHHHHHHHHHHHHHHTT-S--EEEEETTEEEEE-HHHHHHH-HHHHHHHHSHHHHT-SEEE--TTS-HHHHHHHHHHHHHSEE---TTTHHHHHHHHHHHT-HHHHHHHHHHHHH-/--EE-TTHHHHHHHHHHHHHHTT-S--EEEEETTEEEEE-HHHHHHH-HHHHHHHHSHHHHT-SEEE--TTS-HHHHHHHHHHHHHSEE---TTTHHHHHHHHHHHT-HHHHHHHHHHHHH-

Sequence (976 aa):
SCIQFTRHASDVLLNLNRLRSRDILTDVVIVVSREQFRAHKTVLMACSGLFYSIFTDQLKCNLSVINLDPEINPEGFCILLDFMYTSRLNLREGNIMAVMATAMYLQMEHVVDTCRKFIKASSCIQFTRHASDVLLNLNRLRSRDILTDVVIVVSREQFRAHKTVLMACSGLFYSIFTDQLKCNLSVINLDPEINPEGFCILLDFMYTSRLNLREGNIMAVMATAMYLQMEHVVDTCRKFIKASSCIQFTRHASDVLLNLNRLRSRDILTDVVIVVSREQFRAHKTVLMACSGLFYSIFTDQLKCNLSVINLDPEINPEGFCILLDFMYTSRLNLREGNIMAVMATAMYLQMEHVVDTCRKFIKASSCIQFTRHASDVLLNLNRLRSRDILTDVVIVVSREQFRAHKTVLMACSGLFYSIFTDQLKCNLSVINLDPEINPEGFCILLDFMYTSRLNLREGNIMAVMATAMYLQMEHVVDTCRKFIKASSCIQFTRHASDVLLNLNRLRSRDILTDVVIVVSREQFRAHKTVLMACSGLFYSIFTDQLKCNLSVINLDPEINPEGFCILLDFMYTSRLNLREGNIMAVMATAMYLQMEHVVDTCRKFIKASSCIQFTRHASDVLLNLNRLRSRDILTDVVIVVSREQFRAHKTVLMACSGLFYSIFTDQLKCNLSVINLDPEINPEGFCILLDFMYTSRLNLREGNIMAVMATAMYLQMEHVVDTCRKFIKASSCIQFTRHASDVLLNLNRLRSRDILTDVVIVVSREQFRAHKTVLMACSGLFYSIFTDQLKCNLSVINLDPEINPEGFCILLDFMYTSRLNLREGNIMAVMATAMYLQMEHVVDTCRKFIKASSCIQFTRHASDVLLNLNRLRSRDILTDVVIVVSREQFRAHKTVLMACSGLFYSIFTDQLKCNLSVINLDPEINPEGFCILLDFMYTSRLNLREGNIMAVMATAMYLQMEHVVDTCRKFIKAS

GO terms:
  GO:1990837 sequence-specific double-stranded DNA binding (F, IDA)
  GO:0045591 positive regulation of regulatory T cell differentiation (P, IMP)
  GO:0005634 nucleus (C, IDA)
  GO:0003682 chromatin binding (F, IDA)
  GO:0000122 negative regulation of transcription by RNA polymerase II (P, IDA)
  GO:0005634 nucleus (C, EXP)
  GO:0005654 nucleoplasm (C, TAS)
  GO:0042802 identical protein binding (F, IPI)
  GO:0005515 protein binding (F, IPI)
  GO:0005654 nucleoplasm (C, IDA)
  GO:0042382 paraspeckles (C, IDA)
  GO:0005657 replication fork (C, IDA)
  GO:0001227 DNA-binding transcription repressor activity, RNA polymerase II-specific (F, IDA)
  GO:0043065 positive regulation of apoptotic process (P, IDA)
  GO:0043565 sequence-specific DNA binding (F, IDA)
  GO:0030308 negative regulation of cell growth (P, IDA)
  GO:0006974 DNA damage response (P, IDA)
  GO:0003700 DNA-binding transcription factor activity (F, IMP)
  GO:0045892 negative regulation of DNA-templated transcription (P, IMP)
  GO:0001222 transcription corepressor binding (F, IPI)